Protein AF-A0A170YP06-F1 (afdb_monomer_lite)

Sequence (874 aa):
MGDALGVPYEFAARLREDQQPQMIGGGLGPYKPGEYSDDTQMQVCIAEVAATGADLRAPEALDAIAANFQRWLREGASDVGNQTKAVLNAADRASGAAGAAMLEAARSFTAAKANSAGNGSLMRTGIVALAYLGDVAAMAEAAVAVSALTHPDPDCTDACVLWCSGIRTAVLEGTFDGVRAGLDLLPAERRVLWAERLDEAEAHPPHHFSRNGWVVHALQAAWSAIVRTPVPELSPAKGSFPAQHLRLALEAAVRAGTDTDTVAAIAGALLGARWGCSGIPLQWQQAVHGWPGLTGADLVRLAVLTARNGSDDAAGWPSAKHMPIPSHSSRAFAIPHPHDPGVVLGNLALLQSGEPVDVDAVVSLCRMGTGPVLPGADVEHVRIWLVDSDGDNANLHYVVDQAAREVLRLRRDGKRVLLHCAAGQSRTPAIAAVYSHLATGIDAETALSDLRGVLVHGWHLPAHTELLDAVHALAAGRSASPVSRSRENDEVRLERAPEPDRRTEFLKEKWAASRVRGLLLGLAVGDTLGAARGKLPAEGSLRAGVSTQLACFTVEGTIRAYVRGDHRGLCHPPSVVWHAYCRWAALQGIEVERMRRRWITAGDERWPDGWLAQVPMLAQRRGSAPATVAALSKIEQGTTEKPTTTSRGCHALTRTLPVAVAVAGRDPGYWVRQVREIAALTHGDPAAQSAAAHATVLLSHCLTSTPEAQDARFAVRSQVRQALVNAVHALPDLDLDLSSREHVQLLKALEQADRHPADPKRLAHLAPDATAPSALLGGLYVAASFPERDQVDAALRFAAGAPDGDSVACMTGALLGAAHGVEALPIDLVSRHELAWVLDTLARDLVAQIVDRPSGGEYLGGWDPHWWDRYPGW

pLDDT: mean 89.81, std 13.89, range [23.67, 98.88]

Foldseek 3Di:
DLQLQLQVFAQHDFDDPPDFGASCDDHLFNGHRQEGALLVQLLVLLLVLLLQLDLLLDLVSLLSSLVSLLVCVVPFHRDDDPQSVQLNVQLVPDDDRRLVSLLVSQVVSCVVDPAQQFQSLLSNLLLLLLLPLPHLLSSLSSQCSSQSSRRNDLLSSLSSQLLSQQLSCLQPQLDRCRSLVSLVSDDPVCSVVVVVLLVVLCVDQLLVLQVLSGNSNLSSSLSNLLNVQDQWDDQLLVVTFSLCSLSSSSSSQSSSGHRRSSSSSSNNSSSCSNQPPLSDQQVSQQRHAGPPTDGSLNVVQSSVSSNVSNDAPPQRPPADQFGDQPPLQLDWDWFAQLQGSLEIQIALNNQVVLDDDPWQEEEEQDRGYPHDSHPPDDHHYGYHDDDLAPLPDSGQLSSLLSSLVVVVVCVVVVTRYYYYYSRSAASRLLSSLLNCCVVPVDASVVSSVSRCVGPVSHHCNVVRVVSSVSSNSNRVYDDDDDDDDDDDDDDDDDDDDDDDDVLQVLLSDSCLLQLLLLLLLLLFLLLQCLVCLNDDDPDFFGAGAPLSLLLLLLLLLQLLQLLLCQAPPDGQSLVSSLLSLLQLCLLCVAPVVVSCVVPDDPPDPQPVAFDSSVQNSSSDDHDDDPLSSQLSNVVDFFFLVRASDQDQFQSLASNLLSLLSVCSNDQLLVSLRSSLGNSSRRHNHNVSSLLNSLLSLLLSLLQPQDPPDPPVVPPDDFSLLVSLVVSLVCVCVRDVPNDPVLSVLLVVLLVCCVVPQLDLVVLCVQQVDRGSSSLSSNLSNLCSSQVDLQCSSVSSSSCSNYNSSSSNSSSNSSSNSSNRGPVSDDPVSLVSHPCNVSSSVSSVSSSCCSNVVQPHGNPGHHPDPCVCSNRPND

Secondary structure (DSSP, 8-state):
-HHHHHGGGTTSPPPPTT-------BTTTTBPTTB--HHHHHHHHHHHHHTTT--TTSHHHHHHHHHHHHHHHHHT-SS--HHHHHHHHHHHTS-S-HHHHHHHHHHHHHHH-S---BGGGGGGTHHHHHHTTT-HHHHHHHHHHHHHTT---HHHHHHHHHHHHHHHHHHHHSSSTHHHHGGGGS-HHHHHHHHHHHHHHHHS-GGG---TTBHHHHHHHHHHHHHTSPPPP-BGGGTB-TTHHHHHHHHHHHTT-SSHHHHHHHHHHHHHHHH-GGGS-HHHHHH-EETTTEEHHHHHHHHHHHHTTT---TT-TTT-SSPPPPGGG-S--EEEETTEEEEEEEEHHHHHS------SEEEE-S---SS-SSTT---EEEE----SSTT--TTHHHHHHHHHHHHHHHHHTT--EEEEESSSSSHHHHHHHHHHHHHH---HHHHHHHHHHH-TT---GGG-HHHHHHHHHHH-S----PPP------------PPPP-HHHHHHHSTTHHHHHHHHHHHHHHHHHHHHTTT---SSSPBPP-HHHHHHHHHHHHHHHHHHHHHHHS---HHHHHHHHHHHHHHHTTSSHHHHHHHH--TT----S-SGGGG-HHHHS--S--HHHHHHHHHT----SSS-S----BTHHHHTTGGGHHHHHHS-HHHHHHHHHHHHHTT---HHHHHHHHHHHHHHHHHHH--S----TT-TTS-HHHHHHHHHHHHGGGT-TTS-HHHHHHHHHHHHHHHHSTT-HHHHHHHS-SSBHHHHHHHHHHHHHHS-SGGGHHHHHHHHTTSTTHHHHHHHHHHHHHHHH-GGGS-HHHHHHBTTHHHHHHHHHHHHHHHHT-TTB-SSSB-S-TTHHHHS---

Radius of gyration: 30.57 Å; chains: 1; bounding box: 77×86×67 Å

Structure (mmCIF, N/CA/C/O backbone):
data_AF-A0A170YP06-F1
#
_entry.id   AF-A0A170YP06-F1
#
loop_
_atom_site.group_PDB
_atom_site.id
_atom_site.type_symbol
_atom_site.label_atom_id
_atom_site.label_alt_id
_atom_site.label_comp_id
_atom_site.label_asym_id
_atom_site.label_entity_id
_atom_site.label_seq_id
_atom_site.pdbx_PDB_ins_code
_atom_site.Cartn_x
_atom_site.Cartn_y
_atom_site.Cartn_z
_atom_site.occupancy
_atom_site.B_iso_or_equiv
_atom_site.auth_seq_id
_atom_site.auth_comp_id
_atom_site.auth_asym_id
_atom_site.auth_atom_id
_atom_site.pdbx_PDB_model_num
ATOM 1 N N . MET A 1 1 ? -9.085 -19.615 -3.560 1.00 93.25 1 MET A N 1
ATOM 2 C CA . MET A 1 1 ? -10.390 -18.905 -3.586 1.00 93.25 1 MET A CA 1
ATOM 3 C C . MET A 1 1 ? -10.921 -18.806 -5.000 1.00 93.25 1 MET A C 1
ATOM 5 O O . MET A 1 1 ? -11.974 -19.364 -5.245 1.00 93.25 1 MET A O 1
ATOM 9 N N . GLY A 1 2 ? -10.224 -18.098 -5.900 1.00 96.12 2 GLY A N 1
ATOM 10 C CA . GLY A 1 2 ? -10.659 -17.949 -7.290 1.00 96.12 2 GLY A CA 1
ATOM 11 C C . GLY A 1 2 ? -10.850 -19.292 -7.992 1.00 96.12 2 GLY A C 1
ATOM 12 O O . GLY A 1 2 ? -11.954 -19.554 -8.443 1.00 96.12 2 GLY A O 1
ATOM 13 N N . ASP A 1 3 ? -9.834 -20.153 -7.928 1.00 97.25 3 ASP A N 1
ATOM 14 C CA . ASP A 1 3 ? -9.875 -21.574 -8.311 1.00 97.25 3 ASP A CA 1
ATOM 15 C C . ASP A 1 3 ? -11.184 -22.264 -7.854 1.00 97.25 3 ASP A C 1
ATOM 17 O O . ASP A 1 3 ? -12.093 -22.448 -8.656 1.00 97.25 3 ASP A O 1
ATOM 21 N N . ALA A 1 4 ? -11.356 -22.516 -6.548 1.00 97.44 4 ALA A N 1
ATOM 22 C CA . ALA A 1 4 ? -12.540 -23.208 -6.014 1.00 97.44 4 ALA A CA 1
ATOM 23 C C . ALA A 1 4 ? -13.898 -22.563 -6.383 1.00 97.44 4 ALA A C 1
ATOM 25 O O . ALA A 1 4 ? -14.936 -23.227 -6.359 1.00 97.44 4 ALA A O 1
ATOM 26 N N . LEU A 1 5 ? -13.926 -21.256 -6.681 1.00 97.56 5 LEU A N 1
ATOM 27 C CA . LEU A 1 5 ? -15.121 -20.560 -7.169 1.00 97.56 5 LEU A CA 1
ATOM 28 C C . LEU A 1 5 ? -15.392 -20.843 -8.655 1.00 97.56 5 LEU A C 1
ATOM 30 O O . LEU A 1 5 ? -16.554 -20.860 -9.060 1.00 97.56 5 LEU A O 1
ATOM 34 N N . GLY A 1 6 ? -14.340 -21.025 -9.452 1.00 97.12 6 GLY A N 1
ATOM 35 C CA . GLY A 1 6 ? -14.398 -21.325 -10.879 1.00 97.12 6 GLY A CA 1
ATOM 36 C C . GLY A 1 6 ? -14.605 -22.804 -11.201 1.00 97.12 6 GLY A C 1
ATOM 37 O O . GLY A 1 6 ? -15.280 -23.081 -12.189 1.00 97.12 6 GLY A O 1
ATOM 38 N N . VAL A 1 7 ? -14.141 -23.730 -10.351 1.00 96.56 7 VAL A N 1
ATOM 39 C CA . VAL A 1 7 ? -14.226 -25.195 -10.563 1.00 96.56 7 VAL A CA 1
ATOM 40 C C . VAL A 1 7 ? -15.595 -25.679 -11.065 1.00 96.56 7 VAL A C 1
ATOM 42 O O . VAL A 1 7 ? -15.649 -26.418 -12.047 1.00 96.56 7 VAL A O 1
ATOM 45 N N . PRO A 1 8 ? -16.738 -25.260 -10.485 1.00 96.25 8 PRO A N 1
ATOM 46 C CA . PRO A 1 8 ? -18.036 -25.807 -10.892 1.00 96.25 8 PRO A CA 1
ATOM 47 C C . PRO A 1 8 ? -18.470 -25.449 -12.318 1.00 96.25 8 PRO A C 1
ATOM 49 O O . PRO A 1 8 ? -19.435 -26.022 -12.827 1.00 96.25 8 PRO A O 1
ATOM 52 N N . TYR A 1 9 ? -17.824 -24.456 -12.931 1.00 95.69 9 TYR A N 1
ATOM 53 C CA . TYR A 1 9 ? -18.236 -23.854 -14.200 1.00 95.69 9 TYR A CA 1
ATOM 54 C C . TYR A 1 9 ? -17.250 -24.131 -15.335 1.00 95.69 9 TYR A C 1
ATOM 56 O O . TYR A 1 9 ? -17.466 -23.663 -16.458 1.00 95.69 9 TYR A O 1
ATOM 64 N N . GLU A 1 10 ? -16.208 -24.910 -15.055 1.00 92.38 10 GLU A N 1
ATOM 65 C CA . GLU A 1 10 ? -15.156 -25.239 -16.003 1.00 92.38 10 GLU A CA 1
ATOM 66 C C . GLU A 1 10 ? -15.744 -25.993 -17.205 1.00 92.38 10 GLU A C 1
ATOM 68 O O . GLU A 1 10 ? -16.481 -26.972 -17.064 1.00 92.38 10 GLU A O 1
ATOM 73 N N . PHE A 1 11 ? -15.503 -25.464 -18.408 1.00 90.31 11 PHE A N 1
ATOM 74 C CA . PHE A 1 11 ? -16.074 -25.916 -19.685 1.00 90.31 11 PHE A CA 1
ATOM 75 C C . PHE A 1 11 ? -17.611 -26.025 -19.729 1.00 90.31 11 PHE A C 1
ATOM 77 O O . PHE A 1 11 ? -18.176 -26.575 -20.682 1.00 90.31 11 PHE A O 1
ATOM 84 N N . ALA A 1 12 ? -18.308 -25.451 -18.748 1.00 90.94 12 ALA A N 1
ATOM 85 C CA . ALA A 1 12 ? -19.758 -25.396 -18.700 1.00 90.94 12 ALA A CA 1
ATOM 86 C C . ALA A 1 12 ? -20.310 -24.216 -19.518 1.00 90.94 12 ALA A C 1
ATOM 88 O O . ALA A 1 12 ? -19.592 -23.351 -20.032 1.00 90.94 12 ALA A O 1
ATOM 89 N N . ALA A 1 13 ? -21.639 -24.160 -19.632 1.00 88.81 13 ALA A N 1
ATOM 90 C CA . ALA A 1 13 ? -22.298 -22.988 -20.188 1.00 88.81 13 ALA A CA 1
ATOM 91 C C . ALA A 1 13 ? -21.987 -21.757 -19.323 1.00 88.81 13 ALA A C 1
ATOM 93 O O . ALA A 1 13 ? -22.196 -21.769 -18.109 1.00 88.81 13 ALA A O 1
ATOM 94 N N . ARG A 1 14 ? -21.521 -20.681 -19.967 1.00 90.00 14 ARG A N 1
ATOM 95 C CA . ARG A 1 14 ? -21.194 -19.418 -19.299 1.00 90.00 14 ARG A CA 1
ATOM 96 C C . ARG A 1 14 ? -22.376 -18.920 -18.465 1.00 90.00 14 ARG A C 1
ATOM 98 O O . ARG A 1 14 ? -23.504 -18.849 -18.957 1.00 90.00 14 ARG A O 1
ATOM 105 N N . LEU A 1 15 ? -22.084 -18.504 -17.236 1.00 92.06 15 LEU A N 1
ATOM 106 C CA . LEU A 1 15 ? -23.071 -17.909 -16.341 1.00 92.06 15 LEU A CA 1
ATOM 107 C C . LEU A 1 15 ? -23.651 -16.612 -16.913 1.00 92.06 15 LEU A C 1
ATOM 109 O O . LEU A 1 15 ? -22.943 -15.781 -17.487 1.00 92.06 15 LEU A O 1
ATOM 113 N N . ARG A 1 16 ? -24.959 -16.437 -16.727 1.00 89.69 16 ARG A N 1
ATOM 114 C CA . ARG A 1 16 ? -25.672 -15.198 -17.047 1.00 89.69 16 ARG A CA 1
ATOM 115 C C . ARG A 1 16 ? -25.414 -14.124 -15.985 1.00 89.69 16 ARG A C 1
ATOM 117 O O . ARG A 1 16 ? -24.949 -14.417 -14.885 1.00 89.69 16 ARG A O 1
ATOM 124 N N . GLU A 1 17 ? -25.754 -12.876 -16.300 1.00 82.69 17 GLU A N 1
ATOM 125 C CA . GLU A 1 17 ? -25.596 -11.744 -15.372 1.00 82.69 17 GLU A CA 1
ATOM 126 C C . GLU A 1 17 ? -26.443 -11.885 -14.095 1.00 82.69 17 GLU A C 1
ATOM 128 O O . GLU A 1 17 ? -26.017 -11.442 -13.032 1.00 82.69 17 GLU A O 1
ATOM 133 N N . ASP A 1 18 ? -27.602 -12.550 -14.171 1.00 87.19 18 ASP A N 1
ATOM 134 C CA . ASP A 1 18 ? -28.482 -12.827 -13.026 1.00 87.19 18 ASP A CA 1
ATOM 135 C C . ASP A 1 18 ? -27.983 -13.972 -12.128 1.00 87.19 18 ASP A C 1
ATOM 137 O O . ASP A 1 18 ? -28.535 -14.200 -11.052 1.00 87.19 18 ASP A O 1
ATOM 141 N N . GLN A 1 19 ? -26.946 -14.700 -12.551 1.00 90.38 19 GLN A N 1
ATOM 142 C CA . GLN A 1 19 ? -26.388 -15.826 -11.809 1.00 90.38 19 GLN A CA 1
ATOM 143 C C . GLN A 1 19 ? -25.133 -15.404 -11.037 1.00 90.38 19 GLN A C 1
ATOM 145 O O . GLN A 1 19 ? -24.250 -14.711 -11.554 1.00 90.38 19 GLN A O 1
ATOM 150 N N . GLN A 1 20 ? -25.040 -15.858 -9.787 1.00 91.56 20 GLN A N 1
ATOM 151 C CA . GLN A 1 20 ? -23.874 -15.650 -8.932 1.00 91.56 20 GLN A CA 1
ATOM 152 C C . GLN A 1 20 ? -23.067 -16.951 -8.826 1.00 91.56 20 GLN A C 1
ATOM 154 O O . GLN A 1 20 ? -23.639 -17.967 -8.427 1.00 91.56 20 GLN A O 1
ATOM 159 N N . PRO A 1 21 ? -21.764 -16.933 -9.164 1.00 93.94 21 PRO A N 1
ATOM 160 C CA . PRO A 1 21 ? -20.870 -18.059 -8.926 1.00 93.94 21 PRO A CA 1
ATOM 161 C C . PRO A 1 21 ? -20.850 -18.476 -7.452 1.00 93.94 21 PRO A C 1
ATOM 163 O O . PRO A 1 21 ? -20.837 -17.641 -6.547 1.00 93.94 21 PRO A O 1
ATOM 166 N N . GLN A 1 22 ? -20.812 -19.782 -7.219 1.00 94.50 22 GLN A N 1
ATOM 167 C CA . GLN A 1 22 ? -20.742 -20.404 -5.896 1.00 94.50 22 GLN A CA 1
ATOM 168 C C . GLN A 1 22 ? -19.772 -21.584 -5.920 1.00 94.50 22 GLN A C 1
ATOM 170 O O . GLN A 1 22 ? -19.706 -22.286 -6.926 1.00 94.50 22 GLN A O 1
ATOM 175 N N . MET A 1 23 ? -19.082 -21.829 -4.801 1.00 96.25 23 MET A N 1
ATOM 176 C CA . MET A 1 23 ? -18.134 -22.938 -4.612 1.00 96.25 23 MET A CA 1
ATOM 177 C C . MET A 1 23 ? -18.865 -24.266 -4.345 1.00 96.25 23 MET A C 1
ATOM 179 O O . MET A 1 23 ? -18.780 -24.823 -3.254 1.00 96.25 23 MET A O 1
ATOM 183 N N . ILE A 1 24 ? -19.636 -24.757 -5.314 1.00 95.81 24 ILE A N 1
ATOM 184 C CA . ILE A 1 24 ? -20.487 -25.953 -5.153 1.00 95.81 24 ILE A CA 1
ATOM 185 C C . ILE A 1 24 ? -19.780 -27.284 -5.471 1.00 95.81 24 ILE A C 1
ATOM 187 O O . ILE A 1 24 ? -20.399 -28.337 -5.332 1.00 95.81 24 ILE A O 1
ATOM 191 N N . GLY A 1 25 ? -18.498 -27.255 -5.851 1.00 94.56 25 GLY A N 1
ATOM 192 C CA . GLY A 1 25 ? -17.747 -28.438 -6.289 1.00 94.56 25 GLY A CA 1
ATOM 193 C C . GLY A 1 25 ? -18.154 -28.931 -7.685 1.00 94.56 25 GLY A C 1
ATOM 194 O O . GLY A 1 25 ? -18.846 -28.230 -8.423 1.00 94.56 25 GLY A O 1
ATOM 195 N N . GLY A 1 26 ? -17.741 -30.145 -8.049 1.00 92.69 26 GLY A N 1
ATOM 196 C CA . GLY A 1 26 ? -17.919 -30.702 -9.394 1.00 92.69 26 GLY A CA 1
ATOM 197 C C . GLY A 1 26 ? -16.806 -30.267 -10.348 1.00 92.69 26 GLY A C 1
ATOM 198 O O . GLY A 1 26 ? -15.645 -30.299 -9.964 1.00 92.69 26 GLY A O 1
ATOM 199 N N . GLY A 1 27 ? -17.153 -29.870 -11.575 1.00 89.75 27 GLY A N 1
ATOM 200 C CA . GLY A 1 27 ? -16.172 -29.571 -12.629 1.00 89.75 27 GLY A CA 1
ATOM 201 C C . GLY A 1 27 ? -15.661 -30.837 -13.324 1.00 89.75 27 GLY A C 1
ATOM 202 O O . GLY A 1 27 ? -16.391 -31.830 -13.423 1.00 89.75 27 GLY A O 1
ATOM 203 N N . LEU A 1 28 ? -14.418 -30.812 -13.814 1.00 88.25 28 LEU A N 1
ATOM 204 C CA . LEU A 1 28 ? -13.786 -31.978 -14.447 1.00 88.25 28 LEU A CA 1
ATOM 205 C C . LEU A 1 28 ? -13.398 -33.090 -13.455 1.00 88.25 28 LEU A C 1
ATOM 207 O O . LEU A 1 28 ? -13.237 -34.246 -13.857 1.00 88.25 28 LEU A O 1
ATOM 211 N N . GLY A 1 29 ? -13.301 -32.769 -12.162 1.00 86.69 29 GLY A N 1
ATOM 212 C CA . GLY A 1 29 ? -13.008 -33.713 -11.083 1.00 86.69 29 GLY A CA 1
ATOM 213 C C . GLY A 1 29 ? -14.182 -33.937 -10.117 1.00 86.69 29 GLY A C 1
ATOM 214 O O . GLY A 1 29 ? -15.191 -33.234 -10.154 1.00 86.69 29 GLY A O 1
ATOM 215 N N . PRO A 1 30 ? -14.074 -34.910 -9.194 1.00 92.75 30 PRO A N 1
ATOM 216 C CA . PRO A 1 30 ? -15.053 -35.130 -8.130 1.00 92.75 30 PRO A CA 1
ATOM 217 C C . PRO A 1 30 ? -14.856 -34.157 -6.946 1.00 92.75 30 PRO A C 1
ATOM 219 O O . PRO A 1 30 ? -14.935 -34.573 -5.789 1.00 92.75 30 PRO A O 1
ATOM 222 N N . TYR A 1 31 ? -14.578 -32.878 -7.226 1.00 96.19 31 TYR A N 1
ATOM 223 C CA . TYR A 1 31 ? -14.257 -31.871 -6.213 1.00 96.19 31 TYR A CA 1
ATOM 224 C C . TYR A 1 31 ? -15.461 -31.575 -5.311 1.00 96.19 31 TYR A C 1
ATOM 226 O O . TYR A 1 31 ? -16.593 -31.413 -5.779 1.00 96.19 31 TYR A O 1
ATOM 234 N N . LYS A 1 32 ? -15.233 -31.490 -4.001 1.00 96.81 32 LYS A N 1
ATOM 235 C CA . LYS A 1 32 ? -16.253 -31.125 -3.008 1.00 96.81 32 LYS A CA 1
ATOM 236 C C . LYS A 1 32 ? -16.544 -29.616 -3.029 1.00 96.81 32 LYS A C 1
ATOM 238 O O . LYS A 1 32 ? -15.745 -28.836 -3.542 1.00 96.81 32 LYS A O 1
ATOM 243 N N . PRO A 1 33 ? -17.666 -29.157 -2.440 1.00 97.50 33 PRO A N 1
ATOM 244 C CA . PRO A 1 33 ? -17.907 -27.729 -2.240 1.00 97.50 33 PRO A CA 1
ATOM 245 C C . PRO A 1 33 ? -16.743 -27.043 -1.513 1.00 97.50 33 PRO A C 1
ATOM 247 O O . PRO A 1 33 ? -16.379 -27.457 -0.417 1.00 97.50 33 PRO A O 1
ATOM 250 N N . GLY A 1 34 ? -16.167 -26.001 -2.117 1.00 96.81 34 GLY A N 1
ATOM 251 C CA . GLY A 1 34 ? -14.983 -25.302 -1.599 1.00 96.81 34 GLY A CA 1
ATOM 252 C C . GLY A 1 34 ? -13.641 -25.975 -1.904 1.00 96.81 34 GLY A C 1
ATOM 253 O O . GLY A 1 34 ? -12.604 -25.402 -1.577 1.00 96.81 34 GLY A O 1
ATOM 254 N N . GLU A 1 35 ? -13.627 -27.149 -2.536 1.00 97.69 35 GLU A N 1
ATOM 255 C CA . GLU A 1 35 ? -12.383 -27.827 -2.891 1.00 97.69 35 GLU A CA 1
ATOM 256 C C . GLU A 1 35 ? -11.705 -27.154 -4.092 1.00 97.69 35 GLU A C 1
ATOM 258 O O . GLU A 1 35 ? -12.355 -26.882 -5.099 1.00 97.69 35 GLU A O 1
ATOM 263 N N . TYR A 1 36 ? -10.412 -26.851 -3.965 1.00 96.56 36 TYR A N 1
ATOM 264 C CA . TYR A 1 36 ? -9.611 -26.243 -5.032 1.00 96.56 36 TYR A CA 1
ATOM 265 C C . TYR A 1 36 ? -8.964 -27.304 -5.956 1.00 96.56 36 TYR A C 1
ATOM 267 O O . TYR A 1 36 ? -8.606 -28.397 -5.491 1.00 96.56 36 TYR A O 1
ATOM 275 N N . SER A 1 37 ? -8.814 -26.988 -7.248 1.00 96.06 37 SER A N 1
ATOM 276 C CA . SER A 1 37 ? -8.323 -27.869 -8.319 1.00 96.06 37 SER A CA 1
ATOM 277 C C . SER A 1 37 ? -6.793 -27.872 -8.449 1.00 96.06 37 SER A C 1
ATOM 279 O O . SER A 1 37 ? -6.064 -27.496 -7.521 1.00 96.06 37 SER A O 1
ATOM 281 N N . ASP A 1 38 ? -6.280 -28.389 -9.569 1.00 95.00 38 ASP A N 1
ATOM 282 C CA . ASP A 1 38 ? -4.848 -28.475 -9.851 1.00 95.00 38 ASP A CA 1
ATOM 283 C C . ASP A 1 38 ? -4.154 -27.106 -9.847 1.00 95.00 38 ASP A C 1
ATOM 285 O O . ASP A 1 38 ? -2.988 -27.029 -9.441 1.00 95.00 38 ASP A O 1
ATOM 289 N N . ASP A 1 39 ? -4.881 -26.034 -10.173 1.00 96.06 39 ASP A N 1
ATOM 290 C CA . ASP A 1 39 ? -4.442 -24.641 -10.059 1.00 96.06 39 ASP A CA 1
ATOM 291 C C . ASP A 1 39 ? -3.787 -24.347 -8.697 1.00 96.06 39 ASP A C 1
ATOM 293 O O . ASP A 1 39 ? -2.595 -24.019 -8.603 1.00 96.06 39 ASP A O 1
ATOM 297 N N . THR A 1 40 ? -4.550 -24.508 -7.610 1.00 96.62 40 THR A N 1
ATOM 298 C CA . THR A 1 40 ? -4.061 -24.261 -6.248 1.00 96.62 40 THR A CA 1
ATOM 299 C C . THR A 1 40 ? -3.260 -25.449 -5.713 1.00 96.62 40 THR A C 1
ATOM 301 O O . THR A 1 40 ? -2.294 -25.237 -4.978 1.00 96.62 40 THR A O 1
ATOM 304 N N . GLN A 1 41 ? -3.585 -26.698 -6.074 1.00 97.31 41 GLN A N 1
ATOM 305 C CA . GLN A 1 41 ? -2.842 -27.876 -5.589 1.00 97.31 41 GLN A CA 1
ATOM 306 C C . GLN A 1 41 ? -1.371 -27.851 -6.033 1.00 97.31 41 GLN A C 1
ATOM 308 O O . GLN A 1 41 ? -0.465 -28.120 -5.236 1.00 97.31 41 GLN A O 1
ATOM 313 N N . MET A 1 42 ? -1.097 -27.470 -7.284 1.00 97.31 42 MET A N 1
ATOM 314 C CA . MET A 1 42 ? 0.276 -27.292 -7.748 1.00 97.31 42 MET A CA 1
ATOM 315 C C . MET A 1 42 ? 0.916 -26.022 -7.172 1.00 97.31 42 MET A C 1
ATOM 317 O O . MET A 1 42 ? 2.120 -26.014 -6.910 1.00 97.31 42 MET A O 1
ATOM 321 N N . GLN A 1 43 ? 0.150 -24.959 -6.910 1.00 97.56 43 GLN A N 1
ATOM 322 C CA . GLN A 1 43 ? 0.681 -23.791 -6.198 1.00 97.56 43 GLN A CA 1
ATOM 323 C C . GLN A 1 43 ? 1.150 -24.156 -4.783 1.00 97.56 43 GLN A C 1
ATOM 325 O O . GLN A 1 43 ? 2.210 -23.697 -4.356 1.00 97.56 43 GLN A O 1
ATOM 330 N N . VAL A 1 44 ? 0.419 -25.026 -4.077 1.00 97.94 44 VAL A N 1
ATOM 331 C CA . VAL A 1 44 ? 0.814 -25.562 -2.764 1.00 97.94 44 VAL A CA 1
ATOM 332 C C . VAL A 1 44 ? 2.150 -26.302 -2.843 1.00 97.94 44 VAL A C 1
ATOM 334 O O . VAL A 1 44 ? 2.999 -26.098 -1.980 1.00 97.94 44 VAL A O 1
ATOM 337 N N . CYS A 1 45 ? 2.395 -27.084 -3.899 1.00 98.38 45 CYS A N 1
ATOM 338 C CA . CYS A 1 45 ? 3.676 -27.777 -4.091 1.00 98.38 45 CYS A CA 1
ATOM 339 C C . CYS A 1 45 ? 4.873 -26.812 -4.134 1.00 98.38 45 CYS A C 1
ATOM 341 O O . CYS A 1 45 ? 5.939 -27.135 -3.607 1.00 98.38 45 CYS A O 1
ATOM 343 N N . ILE A 1 46 ? 4.694 -25.636 -4.748 1.00 98.69 46 ILE A N 1
ATOM 344 C CA . ILE A 1 46 ? 5.706 -24.569 -4.787 1.00 98.69 46 ILE A CA 1
ATOM 345 C C . ILE A 1 46 ? 5.788 -23.877 -3.419 1.00 98.69 46 ILE A C 1
ATOM 347 O O . ILE A 1 46 ? 6.881 -23.642 -2.906 1.00 98.69 46 ILE A O 1
ATOM 351 N N . ALA A 1 47 ? 4.637 -23.586 -2.807 1.00 98.44 47 ALA A N 1
ATOM 352 C CA . ALA A 1 47 ? 4.537 -22.899 -1.524 1.00 98.44 47 ALA A CA 1
ATOM 353 C C . ALA A 1 47 ? 5.204 -23.668 -0.377 1.00 98.44 47 ALA A C 1
ATOM 355 O O . ALA A 1 47 ? 5.824 -23.050 0.478 1.00 98.44 47 ALA A O 1
ATOM 356 N N . GLU A 1 48 ? 5.113 -25.000 -0.356 1.00 98.50 48 GLU A N 1
ATOM 357 C CA . GLU A 1 48 ? 5.781 -25.834 0.651 1.00 98.50 48 GLU A CA 1
ATOM 358 C C . GLU A 1 48 ? 7.306 -25.676 0.629 1.00 98.50 48 GLU A C 1
ATOM 360 O O . GLU A 1 48 ? 7.923 -25.701 1.689 1.00 98.50 48 GLU A O 1
ATOM 365 N N . VAL A 1 49 ? 7.903 -25.478 -0.553 1.00 98.75 49 VAL A N 1
ATOM 366 C CA . VAL A 1 49 ? 9.346 -25.228 -0.708 1.00 98.75 49 VAL A CA 1
ATOM 367 C C . VAL A 1 49 ? 9.672 -23.767 -0.402 1.00 98.75 49 VAL A C 1
ATOM 369 O O . VAL A 1 49 ? 10.586 -23.474 0.362 1.00 98.75 49 VAL A O 1
ATOM 372 N N . ALA A 1 50 ? 8.892 -22.828 -0.938 1.00 98.56 50 ALA A N 1
ATOM 373 C CA . ALA A 1 50 ? 9.107 -21.399 -0.716 1.00 98.56 50 ALA A CA 1
ATOM 374 C C . ALA A 1 50 ? 8.979 -21.010 0.772 1.00 98.56 50 ALA A C 1
ATOM 376 O O . ALA A 1 50 ? 9.755 -20.206 1.286 1.00 98.56 50 ALA A O 1
ATOM 377 N N . ALA A 1 51 ? 8.060 -21.648 1.501 1.00 98.38 51 ALA A N 1
ATOM 378 C CA . ALA A 1 51 ? 7.850 -21.446 2.930 1.00 98.38 51 ALA A CA 1
ATOM 379 C C . ALA A 1 51 ? 9.004 -21.955 3.810 1.00 98.38 51 ALA A C 1
ATOM 381 O O . ALA A 1 51 ? 8.979 -21.702 5.010 1.00 98.38 51 ALA A O 1
ATOM 382 N N . THR A 1 52 ? 10.014 -22.643 3.263 1.00 98.25 52 THR A N 1
ATOM 383 C CA . THR A 1 52 ? 11.244 -22.971 4.005 1.00 98.25 52 THR A CA 1
ATOM 384 C C . THR A 1 52 ? 12.315 -21.885 3.885 1.00 98.25 52 THR A C 1
ATOM 386 O O . THR A 1 52 ? 13.385 -22.038 4.469 1.00 98.25 52 THR A O 1
ATOM 389 N N . GLY A 1 53 ? 12.075 -20.829 3.097 1.00 97.12 53 GLY A N 1
ATOM 390 C CA . GLY A 1 53 ? 13.084 -19.821 2.755 1.00 97.12 53 GLY A CA 1
ATOM 391 C C . GLY A 1 53 ? 14.105 -20.295 1.713 1.00 97.12 53 GLY A C 1
ATOM 392 O O . GLY A 1 53 ? 15.206 -19.755 1.632 1.00 97.12 53 GLY A O 1
ATOM 393 N N . ALA A 1 54 ? 13.780 -21.341 0.945 1.00 97.94 54 ALA A N 1
ATOM 394 C CA . ALA A 1 54 ? 14.637 -21.809 -0.138 1.00 97.94 54 ALA A CA 1
ATOM 395 C C . ALA A 1 54 ? 14.648 -20.809 -1.306 1.00 97.94 54 ALA A C 1
ATOM 397 O O . ALA A 1 54 ? 13.602 -20.298 -1.708 1.00 97.94 54 ALA A O 1
ATOM 398 N N . ASP A 1 55 ? 15.823 -20.581 -1.899 1.00 97.88 55 ASP A N 1
ATOM 399 C CA . ASP A 1 55 ? 15.939 -19.820 -3.143 1.00 97.88 55 ASP A CA 1
ATOM 400 C C . ASP A 1 55 ? 15.415 -20.670 -4.308 1.00 97.88 55 ASP A C 1
ATOM 402 O O . ASP A 1 55 ? 16.056 -21.631 -4.729 1.00 97.88 55 ASP A O 1
ATOM 406 N N . LEU A 1 56 ? 14.252 -20.307 -4.846 1.00 98.50 56 LEU A N 1
ATOM 407 C CA . LEU A 1 56 ? 13.545 -21.015 -5.918 1.00 98.50 56 LEU A CA 1
ATOM 408 C C . LEU A 1 56 ? 14.277 -21.005 -7.272 1.00 98.50 56 LEU A C 1
ATOM 410 O O . LEU A 1 56 ? 13.811 -21.630 -8.222 1.00 98.50 56 LEU A O 1
ATOM 414 N N . ARG A 1 57 ? 15.418 -20.316 -7.373 1.00 98.00 57 ARG A N 1
ATOM 415 C CA . ARG A 1 57 ? 16.330 -20.380 -8.526 1.00 98.00 57 ARG A CA 1
ATOM 416 C C . ARG A 1 57 ? 17.328 -21.533 -8.414 1.00 98.00 57 ARG A C 1
ATOM 418 O O . ARG A 1 57 ? 17.903 -21.945 -9.421 1.00 98.00 57 ARG A O 1
ATOM 425 N N . ALA A 1 58 ? 17.569 -22.024 -7.199 1.00 98.00 58 ALA A N 1
ATOM 426 C CA . ALA A 1 58 ? 18.560 -23.053 -6.935 1.00 98.00 58 ALA A CA 1
ATOM 427 C C . ALA A 1 58 ? 18.085 -24.425 -7.455 1.00 98.00 58 ALA A C 1
ATOM 429 O O . ALA A 1 58 ? 16.905 -24.761 -7.294 1.00 98.00 58 ALA A O 1
ATOM 430 N N . PRO A 1 59 ? 18.979 -25.252 -8.034 1.00 97.25 59 PRO A N 1
ATOM 431 C CA . PRO A 1 59 ? 18.636 -26.595 -8.502 1.00 97.25 59 PRO A CA 1
ATOM 432 C C . PRO A 1 59 ? 17.951 -27.456 -7.439 1.00 97.25 59 PRO A C 1
ATOM 434 O O . PRO A 1 59 ? 16.985 -28.144 -7.744 1.00 97.25 59 PRO A O 1
ATOM 437 N N . GLU A 1 60 ? 18.387 -27.366 -6.183 1.00 97.69 60 GLU A N 1
ATOM 438 C CA . GLU A 1 60 ? 17.841 -28.144 -5.070 1.00 97.69 60 GLU A CA 1
ATOM 439 C C . GLU A 1 60 ? 16.387 -27.759 -4.759 1.00 97.69 60 GLU A C 1
ATOM 441 O O . GLU A 1 60 ? 15.558 -28.623 -4.465 1.00 97.69 60 GLU A O 1
ATOM 446 N N . ALA A 1 61 ? 16.054 -26.468 -4.856 1.00 98.31 61 ALA A N 1
ATOM 447 C CA . ALA A 1 61 ? 14.684 -25.994 -4.683 1.00 98.31 61 ALA A CA 1
ATOM 448 C C . ALA A 1 61 ? 13.799 -26.439 -5.855 1.00 98.31 61 ALA A C 1
ATOM 450 O O . ALA A 1 61 ? 12.683 -26.913 -5.644 1.00 98.31 61 ALA A O 1
ATOM 451 N N . LEU A 1 62 ? 14.309 -26.357 -7.088 1.00 98.56 62 LEU A N 1
ATOM 452 C CA . LEU A 1 62 ? 13.609 -26.838 -8.283 1.00 98.56 62 LEU A CA 1
ATOM 453 C C . LEU A 1 62 ? 13.383 -28.357 -8.246 1.00 98.56 62 LEU A C 1
ATOM 455 O O . LEU A 1 62 ? 12.311 -28.824 -8.633 1.00 98.56 62 LEU A O 1
ATOM 459 N N . ASP A 1 63 ? 14.345 -29.125 -7.732 1.00 98.31 63 ASP A N 1
ATOM 460 C CA . ASP A 1 63 ? 14.215 -30.564 -7.499 1.00 98.31 63 ASP A CA 1
ATOM 461 C C . ASP A 1 63 ? 13.146 -30.876 -6.446 1.00 98.31 63 ASP A C 1
ATOM 463 O O . ASP A 1 63 ? 12.343 -31.791 -6.643 1.00 98.31 63 ASP A O 1
ATOM 467 N N . ALA A 1 64 ? 13.088 -30.106 -5.355 1.00 98.50 64 ALA A N 1
ATOM 468 C CA . ALA A 1 64 ? 12.059 -30.257 -4.330 1.00 98.50 64 ALA A CA 1
ATOM 469 C C . ALA A 1 64 ? 10.654 -29.942 -4.875 1.00 98.50 64 ALA A C 1
ATOM 471 O O . ALA A 1 64 ? 9.716 -30.705 -4.638 1.00 98.50 64 ALA A O 1
ATOM 472 N N . ILE A 1 65 ? 10.507 -28.877 -5.674 1.00 98.69 65 ILE A N 1
ATOM 473 C CA . ILE A 1 65 ? 9.241 -28.544 -6.350 1.00 98.69 65 ILE A CA 1
ATOM 474 C C . ILE A 1 65 ? 8.839 -29.670 -7.310 1.00 98.69 65 ILE A C 1
ATOM 476 O O . ILE A 1 65 ? 7.694 -30.122 -7.298 1.00 98.69 65 ILE A O 1
ATOM 480 N N . ALA A 1 66 ? 9.781 -30.159 -8.118 1.00 98.44 66 ALA A N 1
ATOM 481 C CA . ALA A 1 66 ? 9.555 -31.260 -9.045 1.00 98.44 66 ALA A CA 1
ATOM 482 C C . ALA A 1 66 ? 9.123 -32.547 -8.322 1.00 98.44 66 ALA A C 1
ATOM 484 O O . ALA A 1 66 ? 8.184 -33.219 -8.756 1.00 98.44 66 ALA A O 1
ATOM 485 N N . ALA A 1 67 ? 9.758 -32.875 -7.194 1.00 97.69 67 ALA A N 1
ATOM 486 C CA . ALA A 1 67 ? 9.367 -34.000 -6.353 1.00 97.69 67 ALA A CA 1
ATOM 487 C C . ALA A 1 67 ? 7.953 -33.818 -5.774 1.00 97.69 67 ALA A C 1
ATOM 489 O O . ALA A 1 67 ? 7.166 -34.769 -5.784 1.00 97.69 67 ALA A O 1
ATOM 490 N N . ASN A 1 68 ? 7.599 -32.603 -5.343 1.00 98.06 68 ASN A N 1
ATOM 491 C CA . ASN A 1 68 ? 6.253 -32.280 -4.873 1.00 98.06 68 ASN A CA 1
ATOM 492 C C . ASN A 1 68 ? 5.203 -32.419 -5.987 1.00 98.06 68 ASN A C 1
ATOM 494 O O . ASN A 1 68 ? 4.148 -32.999 -5.738 1.00 98.06 68 ASN A O 1
ATOM 498 N N . PHE A 1 69 ? 5.494 -31.999 -7.224 1.00 98.19 69 PHE A N 1
ATOM 499 C CA . PHE A 1 69 ? 4.601 -32.239 -8.367 1.00 98.19 69 PHE A CA 1
ATOM 500 C C . PHE A 1 69 ? 4.405 -33.732 -8.655 1.00 98.19 69 PHE A C 1
ATOM 502 O O . PHE A 1 69 ? 3.287 -34.158 -8.935 1.00 98.19 69 PHE A O 1
ATOM 509 N N . GLN A 1 70 ? 5.459 -34.547 -8.546 1.00 97.44 70 GLN A N 1
ATOM 510 C CA . GLN A 1 70 ? 5.336 -36.000 -8.703 1.00 97.44 70 GLN A CA 1
ATOM 511 C C . GLN A 1 70 ? 4.535 -36.643 -7.562 1.00 97.44 70 GLN A C 1
ATOM 513 O O . GLN A 1 70 ? 3.764 -37.575 -7.792 1.00 97.44 70 GLN A O 1
ATOM 518 N N . ARG A 1 71 ? 4.687 -36.147 -6.326 1.00 97.12 71 ARG A N 1
ATOM 519 C CA . ARG A 1 71 ? 3.860 -36.566 -5.183 1.00 97.12 71 ARG A CA 1
ATOM 520 C C . ARG A 1 71 ? 2.392 -36.237 -5.438 1.00 97.12 71 ARG A C 1
ATOM 522 O O . ARG A 1 71 ? 1.548 -37.120 -5.336 1.00 97.12 71 ARG A O 1
ATOM 529 N N . TRP A 1 72 ? 2.108 -35.001 -5.837 1.00 97.19 72 TRP A N 1
ATOM 530 C CA . TRP A 1 72 ? 0.766 -34.556 -6.196 1.00 97.19 72 TRP A CA 1
ATOM 531 C C . TRP A 1 72 ? 0.140 -35.424 -7.295 1.00 97.19 72 TRP A C 1
ATOM 533 O O . TRP A 1 72 ? -0.976 -35.908 -7.119 1.00 97.19 72 TRP A O 1
ATOM 543 N N . LEU A 1 73 ? 0.875 -35.714 -8.374 1.00 96.75 73 LEU A N 1
ATOM 544 C CA . LEU A 1 73 ? 0.385 -36.559 -9.466 1.00 96.75 73 LEU A CA 1
ATOM 545 C C . LEU A 1 73 ? -0.022 -37.967 -8.999 1.00 96.75 73 LEU A C 1
ATOM 547 O O . LEU A 1 73 ? -0.976 -38.535 -9.525 1.00 96.75 73 LEU A O 1
ATOM 551 N N . ARG A 1 74 ? 0.700 -38.542 -8.031 1.00 95.31 74 ARG A N 1
ATOM 552 C CA . ARG A 1 74 ? 0.419 -39.886 -7.501 1.00 95.31 74 ARG A CA 1
ATOM 553 C C . ARG A 1 74 ? -0.709 -39.914 -6.474 1.00 95.31 74 ARG A C 1
ATOM 555 O O . ARG A 1 74 ? -1.423 -40.909 -6.401 1.00 95.31 74 ARG A O 1
ATOM 562 N N . GLU A 1 75 ? -0.819 -38.875 -5.652 1.00 94.50 75 GLU A N 1
ATOM 563 C CA . GLU A 1 75 ? -1.604 -38.919 -4.411 1.00 94.50 75 GLU A CA 1
ATOM 564 C C . GLU A 1 75 ? -2.819 -37.985 -4.399 1.00 94.50 75 GLU A C 1
ATOM 566 O O . GLU A 1 75 ? -3.726 -38.200 -3.598 1.00 94.50 75 GLU A O 1
ATOM 571 N N . GLY A 1 76 ? -2.836 -36.936 -5.226 1.00 86.12 76 GLY A N 1
ATOM 572 C CA . GLY A 1 76 ? -3.805 -35.839 -5.109 1.00 86.12 76 GLY A CA 1
ATOM 573 C C . GLY A 1 76 ? -4.483 -35.398 -6.399 1.00 86.12 76 GLY A C 1
ATOM 574 O O . GLY A 1 76 ? -5.579 -34.843 -6.343 1.00 86.12 76 GLY A O 1
ATOM 575 N N . ALA A 1 77 ? -3.857 -35.639 -7.549 1.00 89.38 77 ALA A N 1
ATOM 576 C CA . ALA A 1 77 ? -4.350 -35.167 -8.832 1.00 89.38 77 ALA A CA 1
ATOM 577 C C . ALA A 1 77 ? -5.710 -35.788 -9.194 1.00 89.38 77 ALA A C 1
ATOM 579 O O . ALA A 1 77 ? -5.818 -36.991 -9.440 1.00 89.38 77 ALA A O 1
ATOM 580 N N . SER A 1 78 ? -6.739 -34.941 -9.246 1.00 85.50 78 SER A N 1
ATOM 581 C CA . SER A 1 78 ? -8.085 -35.307 -9.707 1.00 85.50 78 SER A CA 1
ATOM 582 C C . SER A 1 78 ? -8.297 -34.957 -11.180 1.00 85.50 78 SER A C 1
ATOM 584 O O . SER A 1 78 ? -8.878 -35.756 -11.911 1.00 85.50 78 SER A O 1
ATOM 586 N N . ASP A 1 79 ? -7.742 -33.828 -11.621 1.00 86.88 79 ASP A N 1
ATOM 587 C CA . ASP A 1 79 ? -7.522 -33.495 -13.024 1.00 86.88 79 ASP A CA 1
ATOM 588 C C . ASP A 1 79 ? -6.083 -32.992 -13.233 1.00 86.88 79 ASP A C 1
ATOM 590 O O . ASP A 1 79 ? -5.421 -32.564 -12.284 1.00 86.88 79 ASP A O 1
ATOM 594 N N . VAL A 1 80 ? -5.558 -33.150 -14.453 1.00 90.62 80 VAL A N 1
ATOM 595 C CA . VAL A 1 80 ? -4.210 -32.704 -14.832 1.00 90.62 80 VAL A CA 1
ATOM 596 C C . VAL A 1 80 ? -4.190 -32.286 -16.295 1.00 90.62 80 VAL A C 1
ATOM 598 O O . VAL A 1 80 ? -4.348 -33.125 -17.192 1.00 90.62 80 VAL A O 1
ATOM 601 N N . GLY A 1 81 ? -3.821 -31.029 -16.547 1.00 89.94 81 GLY A N 1
ATOM 602 C CA . GLY A 1 81 ? -3.603 -30.520 -17.899 1.00 89.94 81 GLY A CA 1
ATOM 603 C C . GLY A 1 81 ? -2.676 -31.404 -18.754 1.00 89.94 81 GLY A C 1
ATOM 604 O O . GLY A 1 81 ? -1.645 -31.915 -18.303 1.00 89.94 81 GLY A O 1
ATOM 605 N N . ASN A 1 82 ? -3.019 -31.564 -20.038 1.00 90.94 82 ASN A N 1
ATOM 606 C CA . ASN A 1 82 ? -2.363 -32.507 -20.959 1.00 90.94 82 ASN A CA 1
ATOM 607 C C . ASN A 1 82 ? -0.833 -32.352 -21.045 1.00 90.94 82 ASN A C 1
ATOM 609 O O . ASN A 1 82 ? -0.110 -33.351 -21.097 1.00 90.94 82 ASN A O 1
ATOM 613 N N . GLN A 1 83 ? -0.332 -31.113 -21.085 1.00 93.88 83 GLN A N 1
ATOM 614 C CA . GLN A 1 83 ? 1.106 -30.834 -21.128 1.00 93.88 83 GLN A CA 1
ATOM 615 C C . GLN A 1 83 ? 1.784 -31.208 -19.812 1.00 93.88 83 GLN A C 1
ATOM 617 O O . GLN A 1 83 ? 2.745 -31.976 -19.833 1.00 93.88 83 GLN A O 1
ATOM 622 N N . THR A 1 84 ? 1.248 -30.746 -18.679 1.00 95.69 84 THR A N 1
ATOM 623 C CA . THR A 1 84 ? 1.735 -31.100 -17.340 1.00 95.69 84 THR A CA 1
ATOM 624 C C . THR A 1 84 ? 1.816 -32.616 -17.188 1.00 95.69 84 THR A C 1
ATOM 626 O O . THR A 1 84 ? 2.884 -33.153 -16.902 1.00 95.69 84 THR A O 1
ATOM 629 N N . LYS A 1 85 ? 0.734 -33.337 -17.501 1.00 95.56 85 LYS A N 1
ATOM 630 C CA . LYS A 1 85 ? 0.688 -34.802 -17.429 1.00 95.56 85 LYS A CA 1
ATOM 631 C C . LYS A 1 85 ? 1.750 -35.468 -18.305 1.00 95.56 85 LYS A C 1
ATOM 633 O O . LYS A 1 85 ? 2.390 -36.426 -17.873 1.00 95.56 85 LYS A O 1
ATOM 638 N N . ALA A 1 86 ? 1.945 -34.997 -19.536 1.00 95.31 86 ALA A N 1
ATOM 639 C CA . ALA A 1 86 ? 2.953 -35.551 -20.439 1.00 95.31 86 ALA A CA 1
ATOM 640 C C . ALA A 1 86 ? 4.383 -35.332 -19.920 1.00 95.31 86 ALA A C 1
ATOM 642 O O . ALA A 1 86 ? 5.177 -36.275 -19.930 1.00 95.31 86 ALA A O 1
ATOM 643 N N . VAL A 1 87 ? 4.688 -34.124 -19.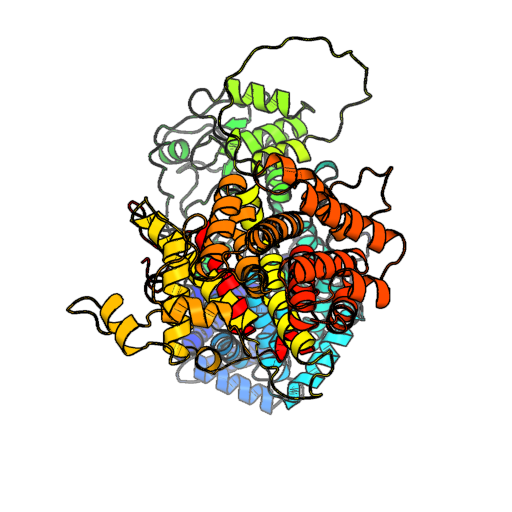437 1.00 97.06 87 VAL A N 1
ATOM 644 C CA . VAL A 1 87 ? 6.005 -33.772 -18.892 1.00 97.06 87 VAL A CA 1
ATOM 645 C C . VAL A 1 87 ? 6.301 -34.568 -17.625 1.00 97.06 87 VAL A C 1
ATOM 647 O O . VAL A 1 87 ? 7.345 -35.214 -17.555 1.00 97.06 87 VAL A O 1
ATOM 650 N N . LEU A 1 88 ? 5.378 -34.597 -16.657 1.00 97.00 88 LEU A N 1
ATOM 651 C CA . LEU A 1 88 ? 5.574 -35.323 -15.399 1.00 97.00 88 LEU A CA 1
ATOM 652 C C . LEU A 1 88 ? 5.777 -36.828 -15.638 1.00 97.00 88 LEU A C 1
ATOM 654 O O . LEU A 1 88 ? 6.715 -37.411 -15.099 1.00 97.00 88 LEU A O 1
ATOM 658 N N . ASN A 1 89 ? 4.981 -37.444 -16.519 1.00 96.25 89 ASN A N 1
ATOM 659 C CA . ASN A 1 89 ? 5.143 -38.859 -16.871 1.00 96.25 89 ASN A CA 1
ATOM 660 C C . ASN A 1 89 ? 6.471 -39.153 -17.583 1.00 96.25 89 ASN A C 1
ATOM 662 O O . ASN A 1 89 ? 7.028 -40.238 -17.429 1.00 96.25 89 ASN A O 1
ATOM 666 N N . ALA A 1 90 ? 6.956 -38.238 -18.426 1.00 95.38 90 ALA A N 1
ATOM 667 C CA . ALA A 1 90 ? 8.251 -38.395 -19.080 1.00 95.38 90 ALA A CA 1
ATOM 668 C C . ALA A 1 90 ? 9.407 -38.249 -18.081 1.00 95.38 90 ALA A C 1
ATOM 670 O O . ALA A 1 90 ? 10.339 -39.050 -18.126 1.00 95.38 90 ALA A O 1
ATOM 671 N N . ALA A 1 91 ? 9.305 -37.294 -17.157 1.00 95.50 91 ALA A N 1
ATOM 672 C CA . ALA A 1 91 ? 10.288 -37.065 -16.106 1.00 95.50 91 ALA A CA 1
ATOM 673 C C . ALA A 1 91 ? 10.382 -38.240 -15.118 1.00 95.50 91 ALA A C 1
ATOM 675 O O . ALA A 1 91 ? 11.484 -38.623 -14.747 1.00 95.50 91 ALA A O 1
ATOM 676 N N . ASP A 1 92 ? 9.253 -38.861 -14.751 1.00 93.06 92 ASP A N 1
ATOM 677 C CA . ASP A 1 92 ? 9.205 -40.011 -13.826 1.00 93.06 92 ASP A CA 1
ATOM 678 C C . ASP A 1 92 ? 9.942 -41.251 -14.373 1.00 93.06 92 ASP A C 1
ATOM 680 O O . ASP A 1 92 ? 10.434 -42.087 -13.621 1.00 93.06 92 ASP A O 1
ATOM 684 N N . ARG A 1 93 ? 10.079 -41.356 -15.704 1.00 91.44 93 ARG A N 1
ATOM 685 C CA . ARG A 1 93 ? 10.832 -42.434 -16.368 1.00 91.44 93 ARG A CA 1
ATOM 686 C C . ARG A 1 93 ? 12.325 -42.143 -16.522 1.00 91.44 93 ARG A C 1
ATOM 688 O O . ARG A 1 93 ? 13.071 -43.036 -16.928 1.00 91.44 93 ARG A O 1
ATOM 695 N N . ALA A 1 94 ? 12.761 -40.910 -16.282 1.00 89.38 94 ALA A N 1
ATOM 696 C CA . ALA A 1 94 ? 14.152 -40.514 -16.449 1.00 89.38 94 ALA A CA 1
ATOM 697 C C . ALA A 1 94 ? 14.973 -40.827 -15.188 1.00 89.38 94 ALA A C 1
ATOM 699 O O . ALA A 1 94 ? 14.466 -40.842 -14.071 1.00 89.38 94 ALA A O 1
ATOM 700 N N . SER A 1 95 ? 16.271 -41.080 -15.365 1.00 82.19 95 SER A N 1
ATOM 701 C CA . SER A 1 95 ? 17.216 -41.210 -14.249 1.00 82.19 95 SER A CA 1
ATOM 702 C C . SER A 1 95 ? 17.851 -39.855 -13.930 1.00 82.19 95 SER A C 1
ATOM 704 O O . SER A 1 95 ? 18.201 -39.119 -14.850 1.00 82.19 95 SER A O 1
ATOM 706 N N . GLY A 1 96 ? 18.060 -39.552 -12.647 1.00 86.00 96 GLY A N 1
ATOM 707 C CA . GLY A 1 96 ? 18.734 -38.331 -12.193 1.00 86.00 96 GLY A CA 1
ATOM 708 C C . GLY A 1 96 ? 17.877 -37.477 -11.260 1.00 86.00 96 GLY A C 1
ATOM 709 O O . GLY A 1 96 ? 16.910 -37.958 -10.673 1.00 86.00 96 GLY A O 1
ATOM 710 N N . ALA A 1 97 ? 18.270 -36.214 -11.105 1.00 91.19 97 ALA A N 1
ATOM 711 C CA . ALA A 1 97 ? 17.562 -35.232 -10.293 1.00 91.19 97 ALA A CA 1
ATOM 712 C C . ALA A 1 97 ? 16.191 -34.881 -10.903 1.00 91.19 97 ALA A C 1
ATOM 714 O O . ALA A 1 97 ? 16.076 -34.702 -12.121 1.00 91.19 97 ALA A O 1
ATOM 715 N N . ALA A 1 98 ? 15.151 -34.799 -10.066 1.00 92.56 98 ALA A N 1
ATOM 716 C CA . ALA A 1 98 ? 13.763 -34.689 -10.517 1.00 92.56 98 ALA A CA 1
ATOM 717 C C . ALA A 1 98 ? 13.500 -33.413 -11.334 1.00 92.56 98 ALA A C 1
ATOM 719 O O . ALA A 1 98 ? 12.828 -33.473 -12.363 1.00 92.56 98 ALA A O 1
ATOM 720 N N . GLY A 1 99 ? 14.053 -32.273 -10.918 1.00 95.12 99 GLY A N 1
ATOM 721 C CA . GLY A 1 99 ? 13.926 -30.993 -11.606 1.00 95.12 99 GLY A CA 1
ATOM 722 C C . GLY A 1 99 ? 14.650 -30.997 -12.947 1.00 95.12 99 GLY A C 1
ATOM 723 O O . GLY A 1 99 ? 14.071 -30.602 -13.957 1.00 95.12 99 GLY A O 1
ATOM 724 N N . ALA A 1 100 ? 15.874 -31.532 -13.001 1.00 94.69 100 ALA A N 1
ATOM 725 C CA . ALA A 1 100 ? 16.622 -31.663 -14.254 1.00 94.69 100 ALA A CA 1
ATOM 726 C C . ALA A 1 100 ? 15.897 -32.556 -15.279 1.00 94.69 100 ALA A C 1
ATOM 728 O O . ALA A 1 100 ? 15.777 -32.185 -16.450 1.00 94.69 100 ALA A O 1
ATOM 729 N N . ALA A 1 101 ? 15.368 -33.700 -14.832 1.00 96.62 101 ALA A N 1
ATOM 730 C CA . ALA A 1 101 ? 14.559 -34.593 -15.657 1.00 96.62 101 ALA A CA 1
ATOM 731 C C . ALA A 1 101 ? 13.289 -33.905 -16.184 1.00 96.62 101 ALA A C 1
ATOM 733 O O . ALA A 1 101 ? 12.937 -34.057 -17.355 1.00 96.62 101 ALA A O 1
ATOM 734 N N . MET A 1 102 ? 12.618 -33.122 -15.335 1.00 97.81 102 MET A N 1
ATOM 735 C CA . MET A 1 102 ? 11.399 -32.404 -15.700 1.00 97.81 102 MET A CA 1
ATOM 736 C C . MET A 1 102 ? 11.661 -31.286 -16.711 1.00 97.81 102 MET A C 1
ATOM 738 O O . MET A 1 102 ? 10.964 -31.211 -17.720 1.00 97.81 102 MET A O 1
ATOM 742 N N . LEU A 1 103 ? 12.719 -30.496 -16.509 1.00 96.88 103 LEU A N 1
ATOM 743 C CA . LEU A 1 103 ? 13.156 -29.464 -17.453 1.00 96.88 103 LEU A CA 1
ATOM 744 C C . LEU A 1 103 ? 13.463 -30.051 -18.834 1.00 96.88 103 LEU A C 1
ATOM 746 O O . LEU A 1 103 ? 13.075 -29.481 -19.853 1.00 96.88 103 LEU A O 1
ATOM 750 N N . GLU A 1 104 ? 14.150 -31.193 -18.883 1.00 96.38 104 GLU A N 1
ATOM 751 C CA . GLU A 1 104 ? 14.481 -31.843 -20.151 1.00 96.38 104 GLU A CA 1
ATOM 752 C C . GLU A 1 104 ? 13.243 -32.398 -20.862 1.00 96.38 104 GLU A C 1
ATOM 754 O O . GLU A 1 104 ? 13.069 -32.196 -22.069 1.00 96.38 104 GLU A O 1
ATOM 759 N N . ALA A 1 105 ? 12.339 -33.031 -20.112 1.00 96.75 105 ALA A N 1
ATOM 760 C CA . ALA A 1 105 ? 11.057 -33.488 -20.634 1.00 96.75 105 ALA A CA 1
ATOM 761 C C . ALA A 1 105 ? 10.211 -32.324 -21.178 1.00 96.75 105 ALA A C 1
ATOM 763 O O . ALA A 1 105 ? 9.617 -32.445 -22.251 1.00 96.75 105 ALA A O 1
ATOM 764 N N . ALA A 1 106 ? 10.191 -31.187 -20.479 1.00 97.12 106 ALA A N 1
ATOM 765 C CA . ALA A 1 106 ? 9.461 -29.997 -20.893 1.00 97.12 106 ALA A CA 1
ATOM 766 C C . ALA A 1 106 ? 10.049 -29.374 -22.168 1.00 97.12 106 ALA A C 1
ATOM 768 O O . ALA A 1 106 ? 9.310 -29.102 -23.114 1.00 97.12 106 ALA A O 1
ATOM 769 N N . ARG A 1 107 ? 11.381 -29.236 -22.251 1.00 95.94 107 ARG A N 1
ATOM 770 C CA . ARG A 1 107 ? 12.068 -28.771 -23.470 1.00 95.94 107 ARG A CA 1
ATOM 771 C C . ARG A 1 107 ? 11.788 -29.678 -24.663 1.00 95.94 107 ARG A C 1
ATOM 773 O O . ARG A 1 107 ? 11.457 -29.185 -25.739 1.00 95.94 107 ARG A O 1
ATOM 780 N N . SER A 1 108 ? 11.870 -30.993 -24.464 1.00 94.94 108 SER A N 1
ATOM 781 C CA . SER A 1 108 ? 11.563 -31.983 -25.502 1.00 94.94 108 SER A CA 1
ATOM 782 C C . SER A 1 108 ? 10.108 -31.888 -25.971 1.00 94.94 108 SER A C 1
ATOM 784 O O . SER A 1 108 ? 9.837 -31.963 -27.169 1.00 94.94 108 SER A O 1
ATOM 786 N N . PHE A 1 109 ? 9.165 -31.684 -25.045 1.00 94.44 109 PHE A N 1
ATOM 787 C CA . PHE A 1 109 ? 7.750 -31.510 -25.371 1.00 94.44 109 PHE A CA 1
ATOM 788 C C . PHE A 1 109 ? 7.505 -30.249 -26.211 1.00 94.44 109 PHE A C 1
ATOM 790 O O . PHE A 1 109 ? 6.839 -30.333 -27.244 1.00 94.44 109 PHE A O 1
ATOM 797 N N . THR A 1 110 ? 8.068 -29.108 -25.800 1.00 94.00 110 THR A N 1
ATOM 798 C CA . THR A 1 110 ? 7.966 -27.829 -26.522 1.00 94.00 110 THR A CA 1
ATOM 799 C C . THR A 1 110 ? 8.624 -27.902 -27.899 1.00 94.00 110 THR A C 1
ATOM 801 O O . THR A 1 110 ? 8.023 -27.491 -28.885 1.00 94.00 110 THR A O 1
ATOM 804 N N . ALA A 1 111 ? 9.806 -28.513 -28.022 1.00 92.44 111 ALA A N 1
ATOM 805 C CA . ALA A 1 111 ? 10.474 -28.672 -29.316 1.00 92.44 111 ALA A CA 1
ATOM 806 C C . ALA A 1 111 ? 9.678 -29.549 -30.305 1.00 92.44 111 ALA A C 1
ATOM 808 O O . ALA A 1 111 ? 9.758 -29.350 -31.516 1.00 92.44 111 ALA A O 1
ATOM 809 N N . ALA A 1 112 ? 8.903 -30.515 -29.803 1.00 90.50 112 ALA A N 1
ATOM 810 C CA . ALA A 1 112 ? 8.119 -31.434 -30.625 1.00 90.50 112 ALA A CA 1
ATOM 811 C C . ALA A 1 112 ? 6.733 -30.897 -31.031 1.00 90.50 112 ALA A C 1
ATOM 813 O O . ALA A 1 112 ? 6.065 -31.517 -31.864 1.00 90.50 112 ALA A O 1
ATOM 814 N N . LYS A 1 113 ? 6.260 -29.786 -30.449 1.00 85.12 113 LYS A N 1
ATOM 815 C CA . LYS A 1 113 ? 4.901 -29.269 -30.666 1.00 85.12 113 LYS A CA 1
ATOM 816 C C . LYS A 1 113 ? 4.906 -27.773 -30.951 1.00 85.12 113 LYS A C 1
ATOM 818 O O . LYS A 1 113 ? 5.334 -26.984 -30.129 1.00 85.12 113 LYS A O 1
ATOM 823 N N . ALA A 1 114 ? 4.295 -27.378 -32.067 1.00 70.00 114 ALA A N 1
ATOM 824 C CA . ALA A 1 114 ? 4.183 -25.969 -32.453 1.00 70.00 114 ALA A CA 1
ATOM 825 C C . ALA A 1 114 ? 3.343 -25.104 -31.484 1.00 70.00 114 ALA A C 1
ATOM 827 O O . ALA A 1 114 ? 3.486 -23.889 -31.494 1.00 70.00 114 ALA A O 1
ATOM 828 N N . ASN A 1 115 ? 2.483 -25.715 -30.655 1.00 76.38 115 ASN A N 1
ATOM 829 C CA . ASN A 1 115 ? 1.581 -25.024 -29.726 1.00 76.38 115 ASN A CA 1
ATOM 830 C C . ASN A 1 115 ? 1.758 -25.569 -28.292 1.00 76.38 115 ASN A C 1
ATOM 832 O O . ASN A 1 115 ? 0.964 -26.403 -27.854 1.00 76.38 115 ASN A O 1
ATOM 836 N N . SER A 1 116 ? 2.805 -25.136 -27.579 1.00 89.69 116 SER A N 1
ATOM 837 C CA . SER A 1 116 ? 3.113 -25.560 -26.194 1.00 89.69 116 SER A CA 1
ATOM 838 C C . SER A 1 116 ? 2.887 -24.489 -25.118 1.00 89.69 116 SER A C 1
ATOM 840 O O . SER A 1 116 ? 3.307 -24.657 -23.973 1.00 89.69 116 SER A O 1
ATOM 842 N N . ALA A 1 117 ? 2.225 -23.387 -25.472 1.00 93.31 117 ALA A N 1
ATOM 843 C CA . ALA A 1 117 ? 1.989 -22.251 -24.583 1.00 93.31 117 ALA A CA 1
ATOM 844 C C . ALA A 1 117 ? 0.753 -22.444 -23.670 1.00 93.31 117 ALA A C 1
ATOM 846 O O . ALA A 1 117 ? -0.140 -21.597 -23.616 1.00 93.31 117 ALA A O 1
ATOM 847 N N . GLY A 1 118 ? 0.648 -23.586 -22.986 1.00 95.88 118 GLY A N 1
ATOM 848 C CA . GLY A 1 118 ? -0.442 -23.841 -22.036 1.00 95.88 118 GLY A CA 1
ATOM 849 C C . GLY A 1 118 ? -0.429 -22.870 -20.846 1.00 95.88 118 GLY A C 1
ATOM 850 O O . GLY A 1 118 ? 0.633 -22.445 -20.395 1.00 95.88 118 GLY A O 1
ATOM 851 N N . ASN A 1 119 ? -1.602 -22.530 -20.311 1.00 96.38 119 ASN A N 1
ATOM 852 C CA . ASN A 1 119 ? -1.756 -21.663 -19.129 1.00 96.38 119 ASN A CA 1
ATOM 853 C C . ASN A 1 119 ? -1.241 -22.284 -17.808 1.00 96.38 119 ASN A C 1
ATOM 855 O O . ASN A 1 119 ? -1.089 -21.572 -16.814 1.00 96.38 119 ASN A O 1
ATOM 859 N N . GLY A 1 120 ? -0.908 -23.579 -17.826 1.00 95.62 120 GLY A N 1
ATOM 860 C CA . GLY A 1 120 ? -0.681 -24.395 -16.640 1.00 95.62 120 GLY A CA 1
ATOM 861 C C . GLY A 1 120 ? 0.393 -23.886 -15.678 1.00 95.62 120 GLY A C 1
ATOM 862 O O . GLY A 1 120 ? 0.316 -24.126 -14.479 1.00 95.62 120 GLY A O 1
ATOM 863 N N . SER A 1 121 ? 1.437 -23.203 -16.157 1.00 97.44 121 SER A N 1
ATOM 864 C CA . SER A 1 121 ? 2.426 -22.602 -15.252 1.00 97.44 121 SER A CA 1
ATOM 865 C C . SER A 1 121 ? 1.929 -21.315 -14.601 1.00 97.44 121 SER A C 1
ATOM 867 O O . SER A 1 121 ? 2.145 -21.124 -13.403 1.00 97.44 121 SER A O 1
ATOM 869 N N . LEU A 1 122 ? 1.223 -20.459 -15.339 1.00 98.44 122 LEU A N 1
ATOM 870 C CA . LEU A 1 122 ? 0.762 -19.160 -14.853 1.00 98.44 122 LEU A CA 1
ATOM 871 C C . LEU A 1 122 ? -0.180 -19.297 -13.650 1.00 98.44 122 LEU A C 1
ATOM 873 O O . LEU A 1 122 ? 0.005 -18.588 -12.660 1.00 98.44 122 LEU A O 1
ATOM 877 N N . MET A 1 123 ? -1.112 -20.255 -13.699 1.00 95.44 123 MET A N 1
ATOM 878 C CA . MET A 1 123 ? -2.125 -20.479 -12.656 1.00 95.44 123 MET A CA 1
ATOM 879 C C . MET A 1 123 ? -1.545 -20.670 -11.246 1.00 95.44 123 MET A C 1
ATOM 881 O O . MET A 1 123 ? -2.153 -20.263 -10.262 1.00 95.44 123 MET A O 1
ATOM 885 N N . ARG A 1 124 ? -0.322 -21.212 -11.149 1.00 95.56 124 ARG A N 1
ATOM 886 C CA . ARG A 1 124 ? 0.311 -21.620 -9.885 1.00 95.56 124 ARG A CA 1
ATOM 887 C C . ARG A 1 124 ? 1.524 -20.790 -9.462 1.00 95.56 124 ARG A C 1
ATOM 889 O O . ARG A 1 124 ? 2.087 -21.026 -8.395 1.00 95.56 124 ARG A O 1
ATOM 896 N N . THR A 1 125 ? 1.972 -19.831 -10.278 1.00 94.94 125 THR A N 1
ATOM 897 C CA . THR A 1 125 ? 3.248 -19.121 -10.025 1.00 94.94 125 THR A CA 1
ATOM 898 C C . THR A 1 125 ? 3.099 -17.952 -9.040 1.00 94.94 125 THR A C 1
ATOM 900 O O . THR A 1 125 ? 4.093 -17.419 -8.557 1.00 94.94 125 THR A O 1
ATOM 903 N N . GLY A 1 126 ? 1.875 -17.575 -8.648 1.00 94.00 126 GLY A N 1
ATOM 904 C CA . GLY A 1 126 ? 1.643 -16.401 -7.796 1.00 94.00 126 GLY A CA 1
ATOM 905 C C . GLY A 1 126 ? 2.411 -16.397 -6.465 1.00 94.00 126 GLY A C 1
ATOM 906 O O . GLY A 1 126 ? 2.849 -15.341 -6.015 1.00 94.00 126 GLY A O 1
ATOM 907 N N . ILE A 1 127 ? 2.652 -17.571 -5.866 1.00 97.69 127 ILE A N 1
ATOM 908 C CA . ILE A 1 127 ? 3.416 -17.696 -4.613 1.00 97.69 127 ILE A CA 1
ATOM 909 C C . ILE A 1 127 ? 4.898 -17.315 -4.758 1.00 97.69 127 ILE A C 1
ATOM 911 O O . ILE A 1 127 ? 5.500 -16.848 -3.793 1.00 97.69 127 ILE A O 1
ATOM 915 N N . VAL A 1 128 ? 5.474 -17.447 -5.960 1.00 98.62 128 VAL A N 1
ATOM 916 C CA . VAL A 1 128 ? 6.878 -17.097 -6.231 1.00 98.62 128 VAL A CA 1
ATOM 917 C C . VAL A 1 128 ? 7.127 -15.621 -5.934 1.00 98.62 128 VAL A C 1
ATOM 919 O O . VAL A 1 128 ? 8.145 -15.283 -5.344 1.00 98.62 128 VAL A O 1
ATOM 922 N N . ALA A 1 129 ? 6.168 -14.742 -6.239 1.00 98.44 129 ALA A N 1
ATOM 923 C CA . ALA A 1 129 ? 6.297 -13.313 -5.961 1.00 98.44 129 ALA A CA 1
ATOM 924 C C . ALA A 1 129 ? 6.516 -13.010 -4.468 1.00 98.44 129 ALA A C 1
ATOM 926 O O . ALA A 1 129 ? 7.270 -12.097 -4.132 1.00 98.44 129 ALA A O 1
ATOM 927 N N . LEU A 1 130 ? 5.900 -13.790 -3.568 1.00 98.25 130 LEU A N 1
ATOM 928 C CA . LEU A 1 130 ? 6.029 -13.581 -2.125 1.00 98.25 130 LEU A CA 1
ATOM 929 C C . LEU A 1 130 ? 7.433 -13.912 -1.606 1.00 98.25 130 LEU A C 1
ATOM 931 O O . LEU A 1 130 ? 7.872 -13.289 -0.647 1.00 98.25 130 LEU A O 1
ATOM 935 N N . ALA A 1 131 ? 8.155 -14.838 -2.242 1.00 97.94 131 ALA A N 1
ATOM 936 C CA . ALA A 1 131 ? 9.513 -15.200 -1.829 1.00 97.94 131 ALA A CA 1
ATOM 937 C C . ALA A 1 131 ? 10.542 -14.090 -2.130 1.00 97.94 131 ALA A C 1
ATOM 939 O O . ALA A 1 131 ? 11.623 -14.072 -1.548 1.00 97.94 131 ALA A O 1
ATOM 940 N N . TYR A 1 132 ? 10.201 -13.140 -3.010 1.00 98.00 132 TYR A N 1
ATOM 941 C CA . TYR A 1 132 ? 11.127 -12.134 -3.541 1.00 98.00 132 TYR A CA 1
ATOM 942 C C . TYR A 1 132 ? 10.564 -10.705 -3.475 1.00 98.00 132 TYR A C 1
ATOM 944 O O . TYR A 1 132 ? 10.845 -9.862 -4.330 1.00 98.00 132 TYR A O 1
ATOM 952 N N . LEU A 1 133 ? 9.781 -10.384 -2.436 1.00 96.88 133 LEU A N 1
ATOM 953 C CA . LEU A 1 133 ? 9.231 -9.032 -2.251 1.00 96.88 133 LEU A CA 1
ATOM 954 C C . LEU A 1 133 ? 10.330 -7.949 -2.267 1.00 96.88 133 LEU A C 1
ATOM 956 O O . LEU A 1 133 ? 10.137 -6.876 -2.832 1.00 96.88 133 LEU A O 1
ATOM 960 N N . GLY A 1 134 ? 11.518 -8.235 -1.734 1.00 93.25 134 GLY A N 1
ATOM 961 C CA . GLY A 1 134 ? 12.651 -7.302 -1.727 1.00 93.25 134 GLY A CA 1
ATOM 962 C C . GLY A 1 134 ? 13.469 -7.221 -3.025 1.00 93.25 134 GLY A C 1
ATOM 963 O O . GLY A 1 134 ? 14.226 -6.269 -3.177 1.00 93.25 134 GLY A O 1
ATOM 964 N N . ASP A 1 135 ? 13.323 -8.167 -3.960 1.00 96.75 135 ASP A N 1
ATOM 965 C CA . ASP A 1 135 ? 14.230 -8.318 -5.110 1.00 96.75 135 ASP A CA 1
ATOM 966 C C . ASP A 1 135 ? 13.468 -8.696 -6.391 1.00 96.75 135 ASP A C 1
ATOM 968 O O . ASP A 1 135 ? 13.159 -9.857 -6.657 1.00 96.75 135 ASP A O 1
ATOM 972 N N . VAL A 1 136 ? 13.159 -7.686 -7.207 1.00 96.69 136 VAL A N 1
ATOM 973 C CA . VAL A 1 136 ? 12.378 -7.862 -8.441 1.00 96.69 136 VAL A CA 1
ATOM 974 C C . VAL A 1 136 ? 13.128 -8.641 -9.531 1.00 96.69 136 VAL A C 1
ATOM 976 O O . VAL A 1 136 ? 12.493 -9.309 -10.346 1.00 96.69 136 VAL A O 1
ATOM 979 N N . ALA A 1 137 ? 14.463 -8.587 -9.552 1.00 97.12 137 ALA A N 1
ATOM 980 C CA . ALA A 1 137 ? 15.257 -9.297 -10.549 1.00 97.12 137 ALA A CA 1
ATOM 981 C C . ALA A 1 137 ? 15.292 -10.796 -10.228 1.00 97.12 137 ALA A C 1
ATOM 983 O O . ALA A 1 137 ? 14.957 -11.617 -11.084 1.00 97.12 137 ALA A O 1
ATOM 984 N N . ALA A 1 138 ? 15.580 -11.147 -8.970 1.00 98.25 138 ALA A N 1
ATOM 985 C CA . ALA A 1 138 ? 15.533 -12.534 -8.512 1.00 98.25 138 ALA A CA 1
ATOM 986 C C . ALA A 1 138 ? 14.122 -13.135 -8.641 1.00 98.25 138 ALA A C 1
ATOM 988 O O . ALA A 1 138 ? 13.979 -14.296 -9.021 1.00 98.25 138 ALA A O 1
ATOM 989 N N . MET A 1 139 ? 13.077 -12.332 -8.408 1.00 98.69 139 MET A N 1
ATOM 990 C CA . MET A 1 139 ? 11.688 -12.725 -8.652 1.00 98.69 139 MET A CA 1
ATOM 991 C C . MET A 1 139 ? 11.451 -13.139 -10.111 1.00 98.69 139 MET A C 1
ATOM 993 O O . MET A 1 139 ? 10.829 -14.172 -10.361 1.00 98.69 139 MET A O 1
ATOM 997 N N . ALA A 1 140 ? 11.929 -12.343 -11.075 1.00 98.69 140 ALA A N 1
ATOM 998 C CA . ALA A 1 140 ? 11.756 -12.636 -12.495 1.00 98.69 140 ALA A CA 1
ATOM 999 C C . ALA A 1 140 ? 12.493 -13.926 -12.891 1.00 98.69 140 ALA A C 1
ATOM 1001 O O . ALA A 1 140 ? 11.906 -14.797 -13.531 1.00 98.69 140 ALA A O 1
ATOM 1002 N N . GLU A 1 141 ? 13.739 -14.097 -12.439 1.00 98.75 141 GLU A N 1
ATOM 1003 C CA . GLU A 1 141 ? 14.520 -15.324 -12.651 1.00 98.75 141 GLU A CA 1
ATOM 1004 C C . GLU A 1 141 ? 13.818 -16.563 -12.075 1.00 98.75 141 GLU A C 1
ATOM 1006 O O . GLU A 1 141 ? 13.697 -17.586 -12.752 1.00 98.75 141 GLU A O 1
ATOM 1011 N N . ALA A 1 142 ? 13.309 -16.468 -10.843 1.00 98.81 142 ALA A N 1
ATOM 1012 C CA . ALA A 1 142 ? 12.591 -17.556 -10.187 1.00 98.81 142 ALA A CA 1
ATOM 1013 C C . ALA A 1 142 ? 11.278 -17.900 -10.905 1.00 98.81 142 ALA A C 1
ATOM 1015 O O . ALA A 1 142 ? 10.968 -19.077 -11.091 1.00 98.81 142 ALA A O 1
ATOM 1016 N N . ALA A 1 143 ? 10.520 -16.894 -11.357 1.00 98.75 143 ALA A N 1
ATOM 1017 C CA . ALA A 1 143 ? 9.286 -17.102 -12.113 1.00 98.75 143 ALA A CA 1
ATOM 1018 C C . ALA A 1 143 ? 9.552 -17.859 -13.427 1.00 98.75 143 ALA A C 1
ATOM 1020 O O . ALA A 1 143 ? 8.821 -18.797 -13.757 1.00 98.75 143 ALA A O 1
ATOM 1021 N N . VAL A 1 144 ? 10.633 -17.514 -14.138 1.00 98.81 144 VAL A N 1
ATOM 1022 C CA . VAL A 1 144 ? 11.079 -18.239 -15.339 1.00 98.81 144 VAL A CA 1
ATOM 1023 C C . VAL A 1 144 ? 11.475 -19.675 -14.990 1.00 98.81 144 VAL A C 1
ATOM 1025 O O . VAL A 1 144 ? 10.988 -20.608 -15.628 1.00 98.81 144 VAL A O 1
ATOM 1028 N N . ALA A 1 145 ? 12.311 -19.874 -13.966 1.00 98.69 145 ALA A N 1
ATOM 1029 C CA . ALA A 1 145 ? 12.818 -21.192 -13.581 1.00 98.69 145 ALA A CA 1
ATOM 1030 C C . ALA A 1 145 ? 11.696 -22.163 -13.165 1.00 98.69 145 ALA A C 1
ATOM 1032 O O . ALA A 1 145 ? 11.645 -23.301 -13.638 1.00 98.69 145 ALA A O 1
ATOM 1033 N N . VAL A 1 146 ? 10.755 -21.699 -12.338 1.00 98.69 146 VAL A N 1
ATOM 1034 C CA . VAL A 1 146 ? 9.612 -22.499 -11.870 1.00 98.69 146 VAL A CA 1
ATOM 1035 C C . VAL A 1 146 ? 8.621 -22.783 -13.004 1.00 98.69 146 VAL A C 1
ATOM 1037 O O . VAL A 1 146 ? 8.095 -23.896 -13.098 1.00 98.69 146 VAL A O 1
ATOM 1040 N N . SER A 1 147 ? 8.380 -21.821 -13.902 1.00 98.62 147 SER A N 1
ATOM 1041 C CA . SER A 1 147 ? 7.538 -22.031 -15.090 1.00 98.62 147 SER A CA 1
ATOM 1042 C C . SER A 1 147 ? 8.145 -23.094 -16.017 1.00 98.62 147 SER A C 1
ATOM 1044 O O . SER A 1 147 ? 7.473 -24.066 -16.393 1.00 98.62 147 SER A O 1
ATOM 1046 N N . ALA A 1 148 ? 9.451 -22.983 -16.286 1.00 98.31 148 ALA A N 1
ATOM 1047 C CA . ALA A 1 148 ? 10.190 -23.837 -17.210 1.00 98.31 148 ALA A CA 1
ATOM 1048 C C . ALA A 1 148 ? 10.214 -25.320 -16.823 1.00 98.31 148 ALA A C 1
ATOM 1050 O O . ALA A 1 148 ? 10.367 -26.156 -17.715 1.00 98.31 148 ALA A O 1
ATOM 1051 N N . LEU A 1 149 ? 9.992 -25.666 -15.544 1.00 98.25 149 LEU A N 1
ATOM 1052 C CA . LEU A 1 149 ? 9.843 -27.059 -15.100 1.00 98.25 149 LEU A CA 1
ATOM 1053 C C . LEU A 1 149 ? 8.828 -27.829 -15.955 1.00 98.25 149 LEU A C 1
ATOM 1055 O O . LEU A 1 149 ? 9.000 -29.017 -16.175 1.00 98.25 149 LEU A O 1
ATOM 1059 N N . THR A 1 150 ? 7.783 -27.171 -16.467 1.00 97.56 150 THR A N 1
ATOM 1060 C CA . THR A 1 150 ? 6.769 -27.831 -17.320 1.00 97.56 150 THR A CA 1
ATOM 1061 C C . THR A 1 150 ? 6.375 -27.038 -18.564 1.00 97.56 150 THR A C 1
ATOM 1063 O O . THR A 1 150 ? 5.889 -27.629 -19.529 1.00 97.56 150 THR A O 1
ATOM 1066 N N . HIS A 1 151 ? 6.570 -25.718 -18.559 1.00 97.75 151 HIS A N 1
ATOM 1067 C CA . HIS A 1 151 ? 6.168 -24.809 -19.631 1.00 97.75 151 HIS A CA 1
ATOM 1068 C C . HIS A 1 151 ? 7.312 -23.822 -19.942 1.00 97.75 151 HIS A C 1
ATOM 1070 O O . HIS A 1 151 ? 7.243 -22.659 -19.553 1.00 97.75 151 HIS A O 1
ATOM 1076 N N . PRO A 1 152 ? 8.383 -24.262 -20.631 1.00 97.31 152 PRO A N 1
ATOM 1077 C CA . PRO A 1 152 ? 9.523 -23.411 -20.989 1.00 97.31 152 PRO A CA 1
ATOM 1078 C C . PRO A 1 152 ? 9.244 -22.489 -22.187 1.00 97.31 152 PRO A C 1
ATOM 1080 O O . PRO A 1 152 ? 10.155 -21.825 -22.673 1.00 97.31 152 PRO A O 1
ATOM 1083 N N . ASP A 1 153 ? 8.013 -22.485 -22.703 1.00 97.50 153 ASP A N 1
ATOM 1084 C CA . ASP A 1 153 ? 7.592 -21.613 -23.794 1.00 97.50 153 ASP A CA 1
ATOM 1085 C C . ASP A 1 153 ? 7.720 -20.131 -23.377 1.00 97.50 153 ASP A C 1
ATOM 1087 O O . ASP A 1 153 ? 7.264 -19.783 -22.282 1.00 97.50 153 ASP A O 1
ATOM 1091 N N . PRO A 1 154 ? 8.300 -19.248 -24.216 1.00 96.75 154 PRO A N 1
ATOM 1092 C CA . PRO A 1 154 ? 8.463 -17.834 -23.884 1.00 96.75 154 PRO A CA 1
ATOM 1093 C C . PRO A 1 154 ? 7.162 -17.122 -23.496 1.00 96.75 154 PRO A C 1
ATOM 1095 O O . PRO A 1 154 ? 7.174 -16.297 -22.586 1.00 96.75 154 PRO A O 1
ATOM 1098 N N . ASP A 1 155 ? 6.025 -17.450 -24.126 1.00 97.94 155 ASP A N 1
ATOM 1099 C CA . ASP A 1 155 ? 4.737 -16.853 -23.742 1.00 97.94 155 ASP A CA 1
ATOM 1100 C C . ASP A 1 155 ? 4.348 -17.254 -22.304 1.00 97.94 155 ASP A C 1
ATOM 1102 O O . ASP A 1 155 ? 3.789 -16.443 -21.566 1.00 97.94 155 ASP A O 1
ATOM 1106 N N . CYS A 1 156 ? 4.676 -18.476 -21.873 1.00 98.56 156 CYS A N 1
ATOM 1107 C CA . CYS A 1 156 ? 4.416 -18.940 -20.510 1.00 98.56 156 CYS A CA 1
ATOM 1108 C C . CYS A 1 156 ? 5.345 -18.274 -19.493 1.00 98.56 156 CYS A C 1
ATOM 1110 O O . CYS A 1 156 ? 4.893 -17.841 -18.434 1.00 98.56 156 CYS A O 1
ATOM 1112 N N . THR A 1 157 ? 6.644 -18.197 -19.787 1.00 98.50 157 THR A N 1
ATOM 1113 C CA . THR A 1 157 ? 7.618 -17.594 -18.869 1.00 98.50 157 THR A CA 1
ATOM 1114 C C . THR A 1 157 ? 7.401 -16.092 -18.723 1.00 98.50 157 THR A C 1
ATOM 1116 O O . THR A 1 157 ? 7.418 -15.593 -17.600 1.00 98.50 157 THR A O 1
ATOM 1119 N N . ASP A 1 158 ? 7.117 -15.384 -19.820 1.00 98.75 158 ASP A N 1
ATOM 1120 C CA . ASP A 1 158 ? 6.828 -13.950 -19.783 1.00 98.75 158 ASP A CA 1
ATOM 1121 C C . ASP A 1 158 ? 5.573 -13.662 -18.952 1.00 98.75 158 ASP A C 1
ATOM 1123 O O . ASP A 1 158 ? 5.585 -12.784 -18.091 1.00 98.75 158 ASP A O 1
ATOM 1127 N N . ALA A 1 159 ? 4.499 -14.433 -19.160 1.00 98.81 159 ALA A N 1
ATOM 1128 C CA . ALA A 1 159 ? 3.259 -14.272 -18.409 1.00 98.81 159 ALA A CA 1
ATOM 1129 C C . ALA A 1 159 ? 3.477 -14.457 -16.900 1.00 98.81 159 ALA A C 1
ATOM 1131 O O . ALA A 1 159 ? 2.983 -13.658 -16.105 1.00 98.81 159 ALA A O 1
ATOM 1132 N N . CYS A 1 160 ? 4.255 -15.471 -16.501 1.00 98.88 160 CYS A N 1
ATOM 1133 C CA . CYS A 1 160 ? 4.636 -15.686 -15.105 1.00 98.88 160 CYS A CA 1
ATOM 1134 C C . CYS A 1 160 ? 5.410 -14.489 -14.530 1.00 98.88 160 CYS A C 1
ATOM 1136 O O . CYS A 1 160 ? 5.112 -14.063 -13.416 1.00 98.88 160 CYS A O 1
ATOM 1138 N N . VAL A 1 161 ? 6.358 -13.911 -15.279 1.00 98.88 161 VAL A N 1
ATOM 1139 C CA . VAL A 1 161 ? 7.114 -12.721 -14.845 1.00 98.88 161 VAL A CA 1
ATOM 1140 C C . VAL A 1 161 ? 6.191 -11.516 -14.654 1.00 98.88 161 VAL A C 1
ATOM 1142 O O . VAL A 1 161 ? 6.237 -10.881 -13.598 1.00 98.88 161 VAL A O 1
ATOM 1145 N N . LEU A 1 162 ? 5.325 -11.224 -15.631 1.00 98.88 162 LEU A N 1
ATOM 1146 C CA . LEU A 1 162 ? 4.367 -10.114 -15.553 1.00 98.88 162 LEU A CA 1
ATOM 1147 C C . LEU A 1 162 ? 3.426 -10.271 -14.355 1.00 98.88 162 LEU A C 1
ATOM 1149 O O . LEU A 1 162 ? 3.205 -9.321 -13.601 1.00 98.88 162 LEU A O 1
ATOM 1153 N N . TRP A 1 163 ? 2.904 -11.479 -14.140 1.00 98.75 163 TRP A N 1
ATOM 1154 C CA . TRP A 1 163 ? 1.962 -11.735 -13.055 1.00 98.75 163 TRP A CA 1
ATOM 1155 C C . TRP A 1 163 ? 2.628 -11.693 -11.680 1.00 98.75 163 TRP A C 1
ATOM 1157 O O . TRP A 1 163 ? 2.074 -11.113 -10.745 1.00 98.75 163 TRP A O 1
ATOM 1167 N N . CYS A 1 164 ? 3.843 -12.234 -11.550 1.00 98.88 164 CYS A N 1
ATOM 1168 C CA . CYS A 1 164 ? 4.625 -12.111 -10.323 1.00 98.88 164 CYS A CA 1
ATOM 1169 C C . CYS A 1 164 ? 4.981 -10.652 -10.018 1.00 98.88 164 CYS A C 1
ATOM 1171 O O . CYS A 1 164 ? 4.873 -10.241 -8.862 1.00 98.88 164 CYS A O 1
ATOM 1173 N N . SER A 1 165 ? 5.332 -9.856 -11.034 1.00 98.81 165 SER A N 1
ATOM 1174 C CA . SER A 1 165 ? 5.575 -8.417 -10.877 1.00 98.81 165 SER A CA 1
ATOM 1175 C C . SER A 1 165 ? 4.322 -7.696 -10.371 1.00 98.81 165 SER A C 1
ATOM 1177 O O . SER A 1 165 ? 4.379 -6.976 -9.372 1.00 98.81 165 SER A O 1
ATOM 1179 N N . GLY A 1 166 ? 3.163 -7.994 -10.970 1.00 98.62 166 GLY A N 1
ATOM 1180 C CA . GLY A 1 166 ? 1.856 -7.519 -10.514 1.00 98.62 166 GLY A CA 1
ATOM 1181 C C . GLY A 1 166 ? 1.570 -7.853 -9.053 1.00 98.62 166 GLY A C 1
ATOM 1182 O O . GLY A 1 166 ? 1.246 -6.962 -8.272 1.00 98.62 166 GLY A O 1
ATOM 1183 N N . ILE A 1 167 ? 1.730 -9.120 -8.663 1.00 98.81 167 ILE A N 1
ATOM 1184 C CA . ILE A 1 167 ? 1.492 -9.580 -7.287 1.00 98.81 167 ILE A CA 1
ATOM 1185 C C . ILE A 1 167 ? 2.448 -8.894 -6.309 1.00 98.81 167 ILE A C 1
ATOM 1187 O O . ILE A 1 167 ? 2.010 -8.420 -5.262 1.00 98.81 167 ILE A O 1
ATOM 1191 N N . ARG A 1 168 ? 3.738 -8.796 -6.648 1.00 98.50 168 ARG A N 1
ATOM 1192 C CA . ARG A 1 168 ? 4.745 -8.131 -5.813 1.00 98.50 168 ARG A CA 1
ATOM 1193 C C . ARG A 1 168 ? 4.371 -6.671 -5.550 1.00 98.50 168 ARG A C 1
ATOM 1195 O O . ARG A 1 168 ? 4.331 -6.257 -4.394 1.00 98.50 168 ARG A O 1
ATOM 1202 N N . THR A 1 169 ? 4.071 -5.904 -6.597 1.00 97.88 169 THR A N 1
ATOM 1203 C CA . THR A 1 169 ? 3.640 -4.503 -6.459 1.00 97.88 169 THR A CA 1
ATOM 1204 C C . THR A 1 169 ? 2.323 -4.397 -5.696 1.00 97.88 169 THR A C 1
ATOM 1206 O O . THR A 1 169 ? 2.192 -3.544 -4.825 1.00 97.88 169 THR A O 1
ATOM 1209 N N . ALA A 1 170 ? 1.368 -5.298 -5.930 1.00 97.44 170 ALA A N 1
ATOM 1210 C CA . ALA A 1 170 ? 0.101 -5.300 -5.208 1.00 97.44 170 ALA A CA 1
ATOM 1211 C C . ALA A 1 170 ? 0.274 -5.502 -3.695 1.00 97.44 170 ALA A C 1
ATOM 1213 O O . ALA A 1 170 ? -0.406 -4.826 -2.924 1.00 97.44 170 ALA A O 1
ATOM 1214 N N . VAL A 1 171 ? 1.209 -6.361 -3.271 1.00 95.81 171 VAL A N 1
ATOM 1215 C CA . VAL A 1 171 ? 1.546 -6.551 -1.849 1.00 95.81 171 VAL A CA 1
ATOM 1216 C C . VAL A 1 171 ? 2.241 -5.323 -1.258 1.00 95.81 171 VAL A C 1
ATOM 1218 O O . VAL A 1 171 ? 1.900 -4.906 -0.154 1.00 95.81 171 VAL A O 1
ATOM 1221 N N . LEU A 1 172 ? 3.228 -4.760 -1.961 1.00 91.94 172 LEU A N 1
ATOM 1222 C CA . LEU A 1 172 ? 4.082 -3.692 -1.426 1.00 91.94 172 LEU A CA 1
ATOM 1223 C C . LEU A 1 172 ? 3.430 -2.309 -1.469 1.00 91.94 172 LEU A C 1
ATOM 1225 O O . LEU A 1 172 ? 3.637 -1.496 -0.572 1.00 91.94 172 LEU A O 1
ATOM 1229 N N . GLU A 1 173 ? 2.674 -2.035 -2.525 1.00 90.06 173 GLU A N 1
ATOM 1230 C CA . GLU A 1 173 ? 2.201 -0.692 -2.868 1.00 90.06 173 GLU A CA 1
ATOM 1231 C C . GLU A 1 173 ? 0.673 -0.602 -2.853 1.00 90.06 173 GLU A C 1
ATOM 1233 O O . GLU A 1 173 ? 0.114 0.491 -2.791 1.00 90.06 173 GLU A O 1
ATOM 1238 N N . GLY A 1 174 ? -0.033 -1.738 -2.873 1.00 89.81 174 GLY A N 1
ATOM 1239 C CA . GLY A 1 174 ? -1.489 -1.735 -2.927 1.00 89.81 174 GLY A CA 1
ATOM 1240 C C . GLY A 1 174 ? -2.015 -1.133 -4.232 1.00 89.81 174 GLY A C 1
ATOM 1241 O O . GLY A 1 174 ? -3.011 -0.413 -4.210 1.00 89.81 174 GLY A O 1
ATOM 1242 N N . THR A 1 175 ? -1.377 -1.421 -5.370 1.00 92.62 175 THR A N 1
ATOM 1243 C CA . THR A 1 175 ? -1.869 -1.070 -6.717 1.00 92.62 175 THR A CA 1
ATOM 1244 C C . THR A 1 175 ? -1.772 -2.271 -7.663 1.00 92.62 175 THR A C 1
ATOM 1246 O O . THR A 1 175 ? -1.220 -3.309 -7.306 1.00 92.62 175 THR A O 1
ATOM 1249 N N . PHE A 1 176 ? -2.345 -2.165 -8.863 1.00 96.06 176 PHE A N 1
ATOM 1250 C CA . PHE A 1 176 ? -2.234 -3.202 -9.899 1.00 96.06 176 PHE A CA 1
ATOM 1251 C C . PHE A 1 176 ? -1.158 -2.885 -10.952 1.00 96.06 176 PHE A C 1
ATOM 1253 O O . PHE A 1 176 ? -0.980 -3.648 -11.902 1.00 96.06 176 PHE A O 1
ATOM 1260 N N . ASP A 1 177 ? -0.417 -1.787 -10.780 1.00 91.38 177 ASP A N 1
ATOM 1261 C CA . ASP A 1 177 ? 0.478 -1.231 -11.806 1.00 91.38 177 ASP A CA 1
ATOM 1262 C C . ASP A 1 177 ? 1.659 -2.155 -12.132 1.00 91.38 177 ASP A C 1
ATOM 1264 O O . ASP A 1 177 ? 2.220 -2.100 -13.229 1.00 91.38 177 ASP A O 1
ATOM 1268 N N . GLY A 1 178 ? 2.001 -3.058 -11.205 1.00 94.69 178 GLY A N 1
ATOM 1269 C CA . GLY A 1 178 ? 3.088 -4.024 -11.361 1.00 94.69 178 GLY A CA 1
ATOM 1270 C C . GLY A 1 178 ? 2.950 -4.927 -12.585 1.00 94.69 178 GLY A C 1
ATOM 1271 O O . GLY A 1 178 ? 3.961 -5.342 -13.139 1.00 94.69 178 GLY A O 1
ATOM 1272 N N . VAL A 1 179 ? 1.728 -5.193 -13.067 1.00 97.75 179 VAL A N 1
ATOM 1273 C CA . VAL A 1 179 ? 1.535 -6.003 -14.284 1.00 97.75 179 VAL A CA 1
ATOM 1274 C C . VAL A 1 179 ? 2.151 -5.299 -15.497 1.00 97.75 179 VAL A C 1
ATOM 1276 O O . VAL A 1 179 ? 2.861 -5.928 -16.278 1.00 97.75 179 VAL A O 1
ATOM 1279 N N . ARG A 1 180 ? 1.941 -3.981 -15.629 1.00 96.88 180 ARG A N 1
ATOM 1280 C CA . ARG A 1 180 ? 2.543 -3.178 -16.705 1.00 96.88 180 ARG A CA 1
ATOM 1281 C C . ARG A 1 180 ? 4.010 -2.864 -16.435 1.00 96.88 180 ARG A C 1
ATOM 1283 O O . ARG A 1 180 ? 4.813 -2.952 -17.358 1.00 96.88 180 ARG A O 1
ATOM 1290 N N . ALA A 1 181 ? 4.380 -2.561 -15.190 1.00 92.56 181 ALA A N 1
ATOM 1291 C CA . ALA A 1 181 ? 5.782 -2.337 -14.827 1.00 92.56 181 ALA A CA 1
ATOM 1292 C C . ALA A 1 181 ? 6.657 -3.579 -15.098 1.00 92.56 181 ALA A C 1
ATOM 1294 O O . ALA A 1 181 ? 7.827 -3.456 -15.454 1.00 92.56 181 ALA A O 1
ATOM 1295 N N . GLY A 1 182 ? 6.074 -4.779 -15.014 1.00 96.81 182 GLY A N 1
ATOM 1296 C CA . GLY A 1 182 ? 6.733 -6.037 -15.350 1.00 96.81 182 GLY A CA 1
ATOM 1297 C C . GLY A 1 182 ? 7.222 -6.137 -16.798 1.00 96.81 182 GLY A C 1
ATOM 1298 O O . GLY A 1 182 ? 8.106 -6.947 -17.066 1.00 96.81 182 GLY A O 1
ATOM 1299 N N . LEU A 1 183 ? 6.722 -5.309 -17.727 1.00 98.00 183 LEU A N 1
ATOM 1300 C CA . LEU A 1 183 ? 7.215 -5.270 -19.110 1.00 98.00 183 LEU A CA 1
ATOM 1301 C C . LEU A 1 183 ? 8.720 -4.970 -19.168 1.00 98.00 183 LEU A C 1
ATOM 1303 O O . LEU A 1 183 ? 9.417 -5.514 -20.023 1.00 98.00 183 LEU A O 1
ATOM 1307 N N . ASP A 1 184 ? 9.246 -4.170 -18.236 1.00 96.44 184 ASP A N 1
ATOM 1308 C CA . ASP A 1 184 ? 10.676 -3.849 -18.177 1.00 96.44 184 ASP A CA 1
ATOM 1309 C C . ASP A 1 184 ? 11.556 -5.032 -17.755 1.00 96.44 184 ASP A C 1
ATOM 1311 O O . ASP A 1 184 ? 12.764 -5.020 -18.008 1.00 96.44 184 ASP A O 1
ATOM 1315 N N . LEU A 1 185 ? 10.951 -6.073 -17.176 1.00 97.62 185 LEU A N 1
ATOM 1316 C CA . LEU A 1 185 ? 11.613 -7.321 -16.792 1.00 97.62 185 LEU A CA 1
ATOM 1317 C C . LEU A 1 185 ? 11.664 -8.333 -17.944 1.00 97.62 185 LEU A C 1
ATOM 1319 O O . LEU A 1 185 ? 12.366 -9.337 -17.843 1.00 97.62 185 LEU A O 1
ATOM 1323 N N . LEU A 1 186 ? 10.939 -8.080 -19.038 1.00 97.94 186 LEU A N 1
ATOM 1324 C CA . LEU A 1 186 ? 10.950 -8.935 -20.221 1.00 97.94 186 LEU A CA 1
ATOM 1325 C C . LEU A 1 186 ? 12.092 -8.557 -21.187 1.00 97.94 186 LEU A C 1
ATOM 1327 O O . LEU A 1 186 ? 12.530 -7.391 -21.217 1.00 97.94 186 LEU A O 1
ATOM 1331 N N . PRO A 1 187 ? 12.540 -9.500 -22.043 1.00 96.81 187 PRO A N 1
ATOM 1332 C CA . PRO A 1 187 ? 13.429 -9.190 -23.163 1.00 96.81 187 PRO A CA 1
ATOM 1333 C C . PRO A 1 187 ? 12.859 -8.066 -24.040 1.00 96.81 187 PRO A C 1
ATOM 1335 O O . PRO A 1 187 ? 11.645 -7.978 -24.239 1.00 96.81 187 PRO A O 1
ATOM 1338 N N . ALA A 1 188 ? 13.717 -7.183 -24.557 1.00 95.50 188 ALA A N 1
ATOM 1339 C CA . ALA A 1 188 ? 13.300 -5.946 -25.228 1.00 95.50 188 ALA A CA 1
ATOM 1340 C C . ALA A 1 188 ? 12.345 -6.195 -26.413 1.00 95.50 188 ALA A C 1
ATOM 1342 O O . ALA A 1 188 ? 11.361 -5.479 -26.591 1.00 95.50 188 ALA A O 1
ATOM 1343 N N . GLU A 1 189 ? 12.592 -7.254 -27.178 1.00 96.38 189 GLU A N 1
ATOM 1344 C CA . GLU A 1 189 ? 11.798 -7.695 -28.324 1.00 96.38 189 GLU A CA 1
ATOM 1345 C C . GLU A 1 189 ? 10.404 -8.227 -27.950 1.00 96.38 189 GLU A C 1
ATOM 1347 O O . GLU A 1 189 ? 9.525 -8.321 -28.805 1.00 96.38 189 GLU A O 1
ATOM 1352 N N . ARG A 1 190 ? 10.185 -8.560 -26.674 1.00 97.50 190 ARG A N 1
ATOM 1353 C CA . ARG A 1 190 ? 8.922 -9.096 -26.148 1.00 97.50 190 ARG A CA 1
ATOM 1354 C C . ARG A 1 190 ? 8.003 -8.011 -25.589 1.00 97.50 190 ARG A C 1
ATOM 1356 O O . ARG A 1 190 ? 6.794 -8.221 -25.516 1.00 97.50 190 ARG A O 1
ATOM 1363 N N . ARG A 1 191 ? 8.552 -6.849 -25.214 1.00 97.69 191 ARG A N 1
ATOM 1364 C CA . ARG A 1 191 ? 7.824 -5.800 -24.474 1.00 97.69 191 ARG A CA 1
ATOM 1365 C C . ARG A 1 191 ? 6.653 -5.223 -25.254 1.00 97.69 191 ARG A C 1
ATOM 1367 O O . ARG A 1 191 ? 5.566 -5.110 -24.706 1.00 97.69 191 ARG A O 1
ATOM 1374 N N . VAL A 1 192 ? 6.864 -4.893 -26.530 1.00 96.81 192 VAL A N 1
ATOM 1375 C CA . VAL A 1 192 ? 5.818 -4.297 -27.383 1.00 96.81 192 VAL A CA 1
ATOM 1376 C C . VAL A 1 192 ? 4.652 -5.265 -27.561 1.00 96.81 192 VAL A C 1
ATOM 1378 O O . VAL A 1 192 ? 3.509 -4.888 -27.337 1.00 96.81 192 VAL A O 1
ATOM 1381 N N . LEU A 1 193 ? 4.945 -6.533 -27.862 1.00 98.25 193 LEU A N 1
ATOM 1382 C CA . LEU A 1 193 ? 3.921 -7.565 -28.017 1.00 98.25 193 LEU A CA 1
ATOM 1383 C C . LEU A 1 193 ? 3.062 -7.714 -26.753 1.00 98.25 193 LEU A C 1
ATOM 1385 O O . LEU A 1 193 ? 1.841 -7.820 -26.834 1.00 98.25 193 LEU A O 1
ATOM 1389 N N . TRP A 1 194 ? 3.691 -7.755 -25.578 1.00 98.56 194 TRP A N 1
ATOM 1390 C CA . TRP A 1 194 ? 2.951 -7.873 -24.324 1.00 98.56 194 TRP A CA 1
ATOM 1391 C C . TRP A 1 194 ? 2.205 -6.598 -23.945 1.00 98.56 194 TRP A C 1
ATOM 1393 O O . TRP A 1 194 ? 1.103 -6.703 -23.415 1.00 98.56 194 TRP A O 1
ATOM 1403 N N . ALA A 1 195 ? 2.742 -5.418 -24.260 1.00 98.00 195 ALA A N 1
ATOM 1404 C CA . ALA A 1 195 ? 2.020 -4.162 -24.093 1.00 98.00 195 ALA A CA 1
ATOM 1405 C C . ALA A 1 195 ? 0.719 -4.162 -24.913 1.00 98.00 195 ALA A C 1
ATOM 1407 O O . ALA A 1 195 ? -0.342 -3.916 -24.351 1.00 98.00 195 ALA A O 1
ATOM 1408 N N . GLU A 1 196 ? 0.777 -4.557 -26.190 1.00 97.62 196 GLU A N 1
ATOM 1409 C CA . GLU A 1 196 ? -0.404 -4.664 -27.061 1.00 97.62 196 GLU A CA 1
ATOM 1410 C C . GLU A 1 196 ? -1.434 -5.675 -26.525 1.00 97.62 196 GLU A C 1
ATOM 1412 O O . GLU A 1 196 ? -2.636 -5.409 -26.528 1.00 97.62 196 GLU A O 1
ATOM 1417 N N . ARG A 1 197 ? -0.977 -6.822 -26.002 1.00 98.62 197 ARG A N 1
ATOM 1418 C CA . ARG A 1 197 ? -1.854 -7.828 -25.371 1.00 98.62 197 ARG A CA 1
ATOM 1419 C C . ARG A 1 197 ? -2.546 -7.287 -24.114 1.00 98.62 197 ARG A C 1
ATOM 1421 O O . ARG A 1 197 ? -3.715 -7.601 -23.883 1.00 98.62 197 ARG A O 1
ATOM 1428 N N . LEU A 1 198 ? -1.848 -6.496 -23.296 1.00 98.38 198 LEU A N 1
ATOM 1429 C CA . LEU A 1 198 ? -2.428 -5.854 -22.110 1.00 98.38 198 LEU A CA 1
ATOM 1430 C C . LEU A 1 198 ? -3.422 -4.750 -22.498 1.00 98.38 198 LEU A C 1
ATOM 1432 O O . LEU A 1 198 ? -4.504 -4.686 -21.915 1.00 98.38 198 LEU A O 1
ATOM 1436 N N . ASP A 1 199 ? -3.104 -3.949 -23.519 1.00 97.50 199 ASP A N 1
ATOM 1437 C CA . ASP A 1 199 ? -4.012 -2.938 -24.074 1.00 97.50 199 ASP A CA 1
ATOM 1438 C C . ASP A 1 199 ? -5.314 -3.588 -24.584 1.00 97.50 199 ASP A C 1
ATOM 1440 O O . ASP A 1 199 ? -6.417 -3.110 -24.309 1.00 97.50 199 ASP A O 1
ATOM 1444 N N . GLU A 1 200 ? -5.210 -4.726 -25.280 1.00 98.19 200 GLU A N 1
ATOM 1445 C CA . GLU A 1 200 ? -6.370 -5.485 -25.755 1.00 98.19 200 GLU A CA 1
ATOM 1446 C C . GLU A 1 200 ? -7.250 -5.986 -24.598 1.00 98.19 200 GLU A C 1
ATOM 1448 O O . GLU A 1 200 ? -8.481 -5.890 -24.673 1.00 98.19 200 GLU A O 1
ATOM 1453 N N . ALA A 1 201 ? -6.635 -6.486 -23.522 1.00 98.06 201 ALA A N 1
ATOM 1454 C CA . ALA A 1 201 ? -7.328 -6.950 -22.320 1.00 98.06 201 ALA A CA 1
ATOM 1455 C C . ALA A 1 201 ? -8.082 -5.834 -21.589 1.00 98.06 201 ALA A C 1
ATOM 1457 O O . ALA A 1 201 ? -9.195 -6.055 -21.109 1.00 98.06 201 ALA A O 1
ATOM 1458 N N . GLU A 1 202 ? -7.523 -4.628 -21.548 1.00 97.50 202 GLU A N 1
ATOM 1459 C CA . GLU A 1 202 ? -8.180 -3.455 -20.967 1.00 97.50 202 GLU A CA 1
ATOM 1460 C C . GLU A 1 202 ? -9.359 -2.969 -21.825 1.00 97.50 202 GLU A C 1
ATOM 1462 O O . GLU A 1 202 ? -10.381 -2.522 -21.295 1.00 97.50 202 GLU A O 1
ATOM 1467 N N . ALA A 1 203 ? -9.270 -3.121 -23.149 1.00 95.69 203 ALA A N 1
ATOM 1468 C CA . ALA A 1 203 ? -10.308 -2.696 -24.084 1.00 95.69 203 ALA A CA 1
ATOM 1469 C C . ALA A 1 203 ? -11.511 -3.660 -24.169 1.00 95.69 203 ALA A C 1
ATOM 1471 O O . ALA A 1 203 ? -12.647 -3.230 -24.402 1.00 95.69 203 ALA A O 1
ATOM 1472 N N . HIS A 1 204 ? -11.310 -4.962 -23.946 1.00 97.56 204 HIS A N 1
ATOM 1473 C CA . HIS A 1 204 ? -12.327 -5.998 -24.188 1.00 97.56 204 HIS A CA 1
ATOM 1474 C C . HIS A 1 204 ? -12.800 -6.686 -22.906 1.00 97.56 204 HIS A C 1
ATOM 1476 O O . HIS A 1 204 ? -12.080 -6.674 -21.915 1.00 97.56 204 HIS A O 1
ATOM 1482 N N . PRO A 1 205 ? -14.047 -7.194 -22.846 1.00 96.50 205 PRO A N 1
ATOM 1483 C CA . PRO A 1 205 ? -14.552 -7.864 -21.650 1.00 96.50 205 PRO A CA 1
ATOM 1484 C C . PRO A 1 205 ? -13.910 -9.255 -21.496 1.00 96.50 205 PRO A C 1
ATOM 1486 O O . PRO A 1 205 ? -13.499 -9.832 -22.502 1.00 96.50 205 PRO A O 1
ATOM 1489 N N . PRO A 1 206 ? -13.906 -9.868 -20.296 1.00 95.81 206 PRO A N 1
ATOM 1490 C CA . PRO A 1 206 ? -13.165 -11.113 -20.046 1.00 95.81 206 PRO A CA 1
ATOM 1491 C C . PRO A 1 206 ? -13.532 -12.264 -20.991 1.00 95.81 206 PRO A C 1
ATOM 1493 O O . PRO A 1 206 ? -12.671 -12.991 -21.473 1.00 95.81 206 PRO A O 1
ATOM 1496 N N . HIS A 1 207 ? -14.817 -12.384 -21.334 1.00 95.19 207 HIS A N 1
ATOM 1497 C CA . HIS A 1 207 ? -15.333 -13.419 -22.236 1.00 95.19 207 HIS A CA 1
ATOM 1498 C C . HIS A 1 207 ? -14.911 -13.255 -23.708 1.00 95.19 207 HIS A C 1
ATOM 1500 O O . HIS A 1 207 ? -15.220 -14.114 -24.533 1.00 95.19 207 HIS A O 1
ATOM 1506 N N . HIS A 1 208 ? -14.241 -12.154 -24.062 1.00 96.81 208 HIS A N 1
ATOM 1507 C CA . HIS A 1 208 ? -13.590 -11.998 -25.361 1.00 96.81 208 HIS A CA 1
ATOM 1508 C C . HIS A 1 208 ? -12.456 -13.024 -25.533 1.00 96.81 208 HIS A C 1
ATOM 1510 O O . HIS A 1 208 ? -12.273 -13.591 -26.611 1.00 96.81 208 HIS A O 1
ATOM 1516 N N . PHE A 1 209 ? -11.763 -13.354 -24.443 1.00 97.31 209 PHE A N 1
ATOM 1517 C CA . PHE A 1 209 ? -10.574 -14.202 -24.425 1.00 97.31 209 PHE A CA 1
ATOM 1518 C C . PHE A 1 209 ? -10.913 -15.688 -24.203 1.00 97.31 209 PHE A C 1
ATOM 1520 O O . PHE A 1 209 ? -10.338 -16.361 -23.360 1.00 97.31 209 PHE A O 1
ATOM 1527 N N . SER A 1 210 ? -11.831 -16.236 -25.003 1.00 92.50 210 SER A N 1
ATOM 1528 C CA . SER A 1 210 ? -12.387 -17.602 -24.842 1.00 92.50 210 SER A CA 1
ATOM 1529 C C . SER A 1 210 ? -11.434 -18.769 -25.159 1.00 92.50 210 SER A C 1
ATOM 1531 O O . SER A 1 210 ? -11.758 -19.929 -24.929 1.00 92.50 210 SER A O 1
ATOM 1533 N N . ARG A 1 211 ? -10.243 -18.499 -25.702 1.00 94.44 211 ARG A N 1
ATOM 1534 C CA . ARG A 1 211 ? -9.182 -19.510 -25.908 1.00 94.44 211 ARG A CA 1
ATOM 1535 C C . ARG A 1 211 ? -8.234 -19.569 -24.710 1.00 94.44 211 ARG A C 1
ATOM 1537 O O . ARG A 1 211 ? -7.023 -19.629 -24.884 1.00 94.44 211 ARG A O 1
ATOM 1544 N N . ASN A 1 212 ? -8.786 -19.510 -23.506 1.00 93.50 212 ASN A N 1
ATOM 1545 C CA . ASN A 1 212 ? -8.041 -19.334 -22.261 1.00 93.50 212 ASN A CA 1
ATOM 1546 C C . ASN A 1 212 ? -7.287 -20.577 -21.765 1.00 93.50 212 ASN A C 1
ATOM 1548 O O . ASN A 1 212 ? -6.581 -20.457 -20.777 1.00 93.50 212 ASN A O 1
ATOM 1552 N N . GLY A 1 213 ? -7.304 -21.699 -22.496 1.00 94.56 213 GLY A N 1
ATOM 1553 C CA . GLY A 1 213 ? -6.288 -22.756 -22.347 1.00 94.56 213 GLY A CA 1
ATOM 1554 C C . GLY A 1 213 ? -4.885 -22.325 -22.822 1.00 94.56 213 GLY A C 1
ATOM 1555 O O . GLY A 1 213 ? -3.873 -22.930 -22.464 1.00 94.56 213 GLY A O 1
ATOM 1556 N N . TRP A 1 214 ? -4.807 -21.265 -23.638 1.00 96.94 214 TRP A N 1
ATOM 1557 C CA . TRP A 1 214 ? -3.563 -20.577 -23.991 1.00 96.94 214 TRP A CA 1
ATOM 1558 C C . TRP A 1 214 ? -3.235 -19.521 -22.936 1.00 96.94 214 TRP A C 1
ATOM 1560 O O . TRP A 1 214 ? -4.081 -18.689 -22.600 1.00 96.94 214 TRP A O 1
ATOM 1570 N N . VAL A 1 215 ? -1.988 -19.515 -22.460 1.00 98.31 215 VAL A N 1
ATOM 1571 C CA . VAL A 1 215 ? -1.532 -18.653 -21.358 1.00 98.31 215 VAL A CA 1
ATOM 1572 C C . VAL A 1 215 ? -1.817 -17.165 -21.569 1.00 98.31 215 VAL A C 1
ATOM 1574 O O . VAL A 1 215 ? -2.178 -16.467 -20.625 1.00 98.31 215 VAL A O 1
ATOM 1577 N N . VAL A 1 216 ? -1.719 -16.678 -22.807 1.00 98.44 216 VAL A N 1
ATOM 1578 C CA . VAL A 1 216 ? -1.950 -15.263 -23.121 1.00 98.44 216 VAL A CA 1
ATOM 1579 C C . VAL A 1 216 ? -3.412 -14.895 -22.902 1.00 98.44 216 VAL A C 1
ATOM 1581 O O . VAL A 1 216 ? -3.693 -13.944 -22.183 1.00 98.44 216 VAL A O 1
ATOM 1584 N N . HIS A 1 217 ? -4.349 -15.679 -23.439 1.00 98.56 217 HIS A N 1
ATOM 1585 C CA . HIS A 1 217 ? -5.776 -15.428 -23.236 1.00 98.56 217 HIS A CA 1
ATOM 1586 C C . HIS A 1 217 ? -6.205 -15.666 -21.784 1.00 98.56 217 HIS A C 1
ATOM 1588 O O . HIS A 1 217 ? -7.090 -14.963 -21.308 1.00 98.56 217 HIS A O 1
ATOM 1594 N N . ALA A 1 218 ? -5.573 -16.599 -21.064 1.00 98.56 218 ALA A N 1
ATOM 1595 C CA . ALA A 1 218 ? -5.802 -16.764 -19.628 1.00 98.56 218 ALA A CA 1
ATOM 1596 C C . ALA A 1 218 ? -5.431 -15.488 -18.853 1.00 98.56 218 ALA A C 1
ATOM 1598 O O . ALA A 1 218 ? -6.242 -14.965 -18.085 1.00 98.56 218 ALA A O 1
ATOM 1599 N N . LEU A 1 219 ? -4.235 -14.943 -19.117 1.00 98.75 219 LEU A N 1
ATOM 1600 C CA . LEU A 1 219 ? -3.767 -13.687 -18.531 1.00 98.75 219 LEU A CA 1
ATOM 1601 C C . LEU A 1 219 ? -4.674 -12.519 -18.924 1.00 98.75 219 LEU A C 1
ATOM 1603 O O . LEU A 1 219 ? -5.089 -11.757 -18.057 1.00 98.75 219 LEU A O 1
ATOM 1607 N N . GLN A 1 220 ? -5.012 -12.380 -20.208 1.00 98.81 220 GLN A N 1
ATOM 1608 C CA . GLN A 1 220 ? -5.869 -11.300 -20.701 1.00 98.81 220 GLN A CA 1
ATOM 1609 C C . GLN A 1 220 ? -7.282 -11.372 -20.108 1.00 98.81 220 GLN A C 1
ATOM 1611 O O . GLN A 1 220 ? -7.816 -10.343 -19.702 1.00 98.81 220 GLN A O 1
ATOM 1616 N N . ALA A 1 221 ? -7.873 -12.567 -19.990 1.00 98.75 221 ALA A N 1
ATOM 1617 C CA . ALA A 1 221 ? -9.172 -12.760 -19.347 1.00 98.75 221 ALA A CA 1
ATOM 1618 C C . ALA A 1 221 ? -9.136 -12.334 -17.872 1.00 98.75 221 ALA A C 1
ATOM 1620 O O . ALA A 1 221 ? -10.013 -11.592 -17.424 1.00 98.75 221 ALA A O 1
ATOM 1621 N N . ALA A 1 222 ? -8.108 -12.763 -17.133 1.00 98.75 222 ALA A N 1
ATOM 1622 C CA . ALA A 1 222 ? -7.928 -12.410 -15.729 1.00 98.75 222 ALA A CA 1
ATOM 1623 C C . ALA A 1 222 ? -7.662 -10.907 -15.546 1.00 98.75 222 ALA A C 1
ATOM 1625 O O . ALA A 1 222 ? -8.294 -10.269 -14.704 1.00 98.75 222 ALA A O 1
ATOM 1626 N N . TRP A 1 223 ? -6.776 -10.322 -16.358 1.00 98.75 223 TRP A N 1
ATOM 1627 C CA . TRP A 1 223 ? -6.453 -8.895 -16.321 1.00 98.75 223 TRP A CA 1
ATOM 1628 C C . TRP A 1 223 ? -7.671 -8.037 -16.653 1.00 98.75 223 TRP A C 1
ATOM 1630 O O . TRP A 1 223 ? -8.018 -7.146 -15.881 1.00 98.75 223 TRP A O 1
ATOM 1640 N N . SER A 1 224 ? -8.382 -8.379 -17.730 1.00 98.75 224 SER A N 1
ATOM 1641 C CA . SER A 1 224 ? -9.646 -7.755 -18.121 1.00 98.75 224 SER A CA 1
ATOM 1642 C C . SER A 1 224 ? -10.666 -7.786 -16.980 1.00 98.75 224 SER A C 1
ATOM 1644 O O . SER A 1 224 ? -11.275 -6.762 -16.668 1.00 98.75 224 SER A O 1
ATOM 1646 N N . ALA A 1 225 ? -10.827 -8.932 -16.307 1.00 98.56 225 ALA A N 1
ATOM 1647 C CA . ALA A 1 225 ? -11.783 -9.075 -15.210 1.00 98.56 225 ALA A CA 1
ATOM 1648 C C . ALA A 1 225 ? -11.448 -8.154 -14.032 1.00 98.56 225 ALA A C 1
ATOM 1650 O O . ALA A 1 225 ? -12.356 -7.610 -13.406 1.00 98.56 225 ALA A O 1
ATOM 1651 N N . ILE A 1 226 ? -10.160 -7.944 -13.759 1.00 98.69 226 ILE A N 1
ATOM 1652 C CA . ILE A 1 226 ? -9.680 -7.049 -12.705 1.00 98.69 226 ILE A CA 1
ATOM 1653 C C . ILE A 1 226 ? -9.901 -5.588 -13.099 1.00 98.69 226 ILE A C 1
ATOM 1655 O O . ILE A 1 226 ? -10.631 -4.884 -12.414 1.00 98.69 226 ILE A O 1
ATOM 1659 N N . VAL A 1 227 ? -9.309 -5.124 -14.200 1.00 97.75 227 VAL A N 1
ATOM 1660 C CA . VAL A 1 227 ? -9.276 -3.687 -14.540 1.00 97.75 227 VAL A CA 1
ATOM 1661 C C . VAL A 1 227 ? -10.616 -3.122 -14.982 1.00 97.75 227 VAL A C 1
ATOM 1663 O O . VAL A 1 227 ? -10.860 -1.925 -14.846 1.00 97.75 227 VAL A O 1
ATOM 1666 N N . ARG A 1 228 ? -11.497 -3.970 -15.520 1.00 96.88 228 ARG A N 1
ATOM 1667 C CA . ARG A 1 228 ? -12.825 -3.544 -15.970 1.00 96.88 228 ARG A CA 1
ATOM 1668 C C . ARG A 1 228 ? -13.896 -3.649 -14.898 1.00 96.88 228 ARG A C 1
ATOM 1670 O O . ARG A 1 228 ? -15.008 -3.166 -15.121 1.00 96.88 228 ARG A O 1
ATOM 1677 N N . THR A 1 229 ? -13.599 -4.280 -13.765 1.00 97.44 229 THR A N 1
ATOM 1678 C CA . THR A 1 229 ? -14.522 -4.289 -12.634 1.00 97.44 229 THR A CA 1
ATOM 1679 C C . THR A 1 229 ? -14.359 -2.980 -11.861 1.00 97.44 229 THR A C 1
ATOM 1681 O O . THR A 1 229 ? -13.258 -2.654 -11.430 1.00 97.44 229 THR A O 1
ATOM 1684 N N . PRO A 1 230 ? -15.427 -2.192 -11.661 1.00 93.44 230 PRO A N 1
ATOM 1685 C CA . PRO A 1 230 ? -15.324 -0.960 -10.893 1.00 93.44 230 PRO A CA 1
ATOM 1686 C C . PRO A 1 230 ? -15.074 -1.262 -9.412 1.00 93.44 230 PRO A C 1
ATOM 1688 O O . PRO A 1 230 ? -15.693 -2.157 -8.831 1.00 93.44 230 PRO A O 1
ATOM 1691 N N . VAL A 1 231 ? -14.193 -0.483 -8.782 1.00 95.75 231 VAL A N 1
ATOM 1692 C CA . VAL A 1 231 ? -13.989 -0.518 -7.329 1.00 95.75 231 VAL A CA 1
ATOM 1693 C C . VAL A 1 231 ? -15.147 0.229 -6.656 1.00 95.75 231 VAL A C 1
ATOM 1695 O O . VAL A 1 231 ? -15.342 1.407 -6.956 1.00 95.75 231 VAL A O 1
ATOM 1698 N N . PRO A 1 232 ? -15.924 -0.406 -5.757 1.00 91.81 232 PRO A N 1
ATOM 1699 C CA . PRO A 1 232 ? -17.010 0.283 -5.065 1.00 91.81 232 PRO A CA 1
ATOM 1700 C C . PRO A 1 232 ? -16.503 1.418 -4.170 1.00 91.81 232 PRO A C 1
ATOM 1702 O O . PRO A 1 232 ? -15.481 1.282 -3.497 1.00 91.81 232 PRO A O 1
ATOM 1705 N N . GLU A 1 233 ? -17.251 2.519 -4.107 1.00 90.62 233 GLU A N 1
ATOM 1706 C CA . GLU A 1 233 ? -16.976 3.607 -3.165 1.00 90.62 233 GLU A CA 1
ATOM 1707 C C . GLU A 1 233 ? -17.217 3.157 -1.716 1.00 90.62 233 GLU A C 1
ATOM 1709 O O . GLU A 1 233 ? -18.092 2.327 -1.434 1.00 90.62 233 GLU A O 1
ATOM 1714 N N . LEU A 1 234 ? -16.458 3.724 -0.776 1.00 90.19 234 LEU A N 1
ATOM 1715 C CA . LEU A 1 234 ? -16.633 3.447 0.645 1.00 90.19 234 LEU A CA 1
ATOM 1716 C C . LEU A 1 234 ? -17.906 4.128 1.164 1.00 90.19 234 LEU A C 1
ATOM 1718 O O . LEU A 1 234 ? -17.974 5.344 1.305 1.00 90.19 234 LEU A O 1
ATOM 1722 N N . SER A 1 235 ? -18.920 3.326 1.485 1.00 90.50 235 SER A N 1
ATOM 1723 C CA . SER A 1 235 ? -20.149 3.782 2.136 1.00 90.50 235 SER A CA 1
ATOM 1724 C C . SER A 1 235 ? -20.619 2.730 3.152 1.00 90.50 235 SER A C 1
ATOM 1726 O O . SER A 1 235 ? -21.488 1.909 2.834 1.00 90.50 235 SER A O 1
ATOM 1728 N N . PRO A 1 236 ? -20.053 2.730 4.379 1.00 89.62 236 PRO A N 1
ATOM 1729 C CA . PRO A 1 236 ? -20.300 1.690 5.382 1.00 89.62 236 PRO A CA 1
ATOM 1730 C C . PRO A 1 236 ? -21.783 1.542 5.743 1.00 89.62 236 PRO A C 1
ATOM 1732 O O . PRO A 1 236 ? -22.311 0.433 5.723 1.00 89.62 236 PRO A O 1
ATOM 1735 N N . ALA A 1 237 ? -22.496 2.657 5.929 1.00 83.62 237 ALA A N 1
ATOM 1736 C CA . ALA A 1 237 ? -23.934 2.667 6.214 1.00 83.62 237 ALA A CA 1
ATOM 1737 C C . ALA A 1 237 ? -24.804 2.038 5.101 1.00 83.62 237 ALA A C 1
ATOM 1739 O O . ALA A 1 237 ? -25.952 1.666 5.342 1.00 83.62 237 ALA A O 1
ATOM 1740 N N . LYS A 1 238 ? -24.279 1.921 3.872 1.00 85.88 238 LYS A N 1
ATOM 1741 C CA . LYS A 1 238 ? -24.945 1.269 2.731 1.00 85.88 238 LYS A CA 1
ATOM 1742 C C . LYS A 1 238 ? -24.391 -0.129 2.433 1.00 85.88 238 LYS A C 1
ATOM 1744 O O . LYS A 1 238 ? -24.844 -0.757 1.480 1.00 85.88 238 LYS A O 1
ATOM 1749 N N . GLY A 1 239 ? -23.418 -0.615 3.206 1.00 87.75 239 GLY A N 1
ATOM 1750 C CA . GLY A 1 239 ? -22.746 -1.892 2.956 1.00 87.75 239 GLY A CA 1
ATOM 1751 C C . GLY A 1 239 ? -21.884 -1.906 1.686 1.00 87.75 239 GLY A C 1
ATOM 1752 O O . GLY A 1 239 ? -21.696 -2.973 1.097 1.00 87.75 239 GLY A O 1
ATOM 1753 N N . SER A 1 240 ? -21.396 -0.740 1.244 1.00 92.56 240 SER A N 1
ATOM 1754 C CA . SER A 1 240 ? -20.492 -0.608 0.093 1.00 92.56 240 SER A CA 1
ATOM 1755 C C . SER A 1 240 ? -19.058 -0.440 0.574 1.00 92.56 240 SER A C 1
ATOM 1757 O O . SER A 1 240 ? -18.767 0.465 1.362 1.00 92.56 240 SER A O 1
ATOM 1759 N N . PHE A 1 241 ? -18.162 -1.305 0.103 1.00 95.12 241 PHE A N 1
ATOM 1760 C CA . PHE A 1 241 ? -16.766 -1.318 0.535 1.00 95.12 241 PHE A CA 1
ATOM 1761 C C . PHE A 1 241 ? -15.833 -1.548 -0.658 1.00 95.12 241 PHE A C 1
ATOM 1763 O O . PHE A 1 241 ? -16.083 -2.481 -1.424 1.00 95.12 241 PHE A O 1
ATOM 1770 N N . PRO A 1 242 ? -14.711 -0.813 -0.775 1.00 95.31 242 PRO A N 1
ATOM 1771 C CA . PRO A 1 242 ? -13.751 -1.008 -1.864 1.00 95.31 242 PRO A CA 1
ATOM 1772 C C . PRO A 1 242 ? -13.273 -2.460 -2.010 1.00 95.31 242 PRO A C 1
ATOM 1774 O O . PRO A 1 242 ? -13.198 -2.980 -3.120 1.00 95.31 242 PRO A O 1
ATOM 1777 N N . ALA A 1 243 ? -13.067 -3.160 -0.887 1.00 94.94 243 ALA A N 1
ATOM 1778 C CA . ALA A 1 243 ? -12.664 -4.567 -0.849 1.00 94.94 243 ALA A CA 1
ATOM 1779 C C . ALA A 1 243 ? -13.619 -5.522 -1.589 1.00 94.94 243 ALA A C 1
ATOM 1781 O O . ALA A 1 243 ? -13.202 -6.583 -2.053 1.00 94.94 243 ALA A O 1
ATOM 1782 N N . GLN A 1 244 ? -14.893 -5.145 -1.765 1.00 96.38 244 GLN A N 1
ATOM 1783 C CA . GLN A 1 244 ? -15.850 -5.933 -2.546 1.00 96.38 244 GLN A CA 1
ATOM 1784 C C . GLN A 1 244 ? -15.444 -6.060 -4.020 1.00 96.38 244 GLN A C 1
ATOM 1786 O O . GLN A 1 244 ? -15.917 -6.983 -4.683 1.00 96.38 244 GLN A O 1
ATOM 1791 N N . HIS A 1 245 ? -14.539 -5.207 -4.514 1.00 98.12 245 HIS A N 1
ATOM 1792 C CA . HIS A 1 245 ? -13.904 -5.369 -5.818 1.00 98.12 245 HIS A CA 1
ATOM 1793 C C . HIS A 1 245 ? -13.314 -6.773 -6.008 1.00 98.12 245 HIS A C 1
ATOM 1795 O O . HIS A 1 245 ? -13.480 -7.348 -7.077 1.00 98.12 245 HIS A O 1
ATOM 1801 N N . LEU A 1 246 ? -12.693 -7.369 -4.977 1.00 98.31 246 LEU A N 1
ATOM 1802 C CA . LEU A 1 246 ? -12.148 -8.731 -5.051 1.00 98.31 246 LEU A CA 1
ATOM 1803 C C . LEU A 1 246 ? -13.219 -9.746 -5.453 1.00 98.31 246 LEU A C 1
ATOM 1805 O O . LEU A 1 246 ? -13.021 -10.521 -6.386 1.00 98.31 246 LEU A O 1
ATOM 1809 N N . ARG A 1 247 ? -14.365 -9.731 -4.764 1.00 97.31 247 ARG A N 1
ATOM 1810 C CA . ARG A 1 247 ? -15.479 -10.637 -5.063 1.00 97.31 247 ARG A CA 1
ATOM 1811 C C . ARG A 1 247 ? -16.031 -10.363 -6.459 1.00 97.31 247 ARG A C 1
ATOM 1813 O O . ARG A 1 247 ? -16.186 -11.295 -7.237 1.00 97.31 247 ARG A O 1
ATOM 1820 N N . LEU A 1 248 ? -16.312 -9.098 -6.775 1.00 97.19 248 LEU A N 1
ATOM 1821 C CA . LEU A 1 248 ? -16.922 -8.705 -8.048 1.00 97.19 248 LEU A CA 1
ATOM 1822 C C . LEU A 1 248 ? -16.040 -9.080 -9.250 1.00 97.19 248 LEU A C 1
ATOM 1824 O O . LEU A 1 248 ? -16.546 -9.629 -10.227 1.00 97.19 248 LEU A O 1
ATOM 1828 N N . ALA A 1 249 ? -14.729 -8.853 -9.152 1.00 98.38 249 ALA A N 1
ATOM 1829 C CA . ALA A 1 249 ? -13.777 -9.171 -10.209 1.00 98.38 249 ALA A CA 1
ATOM 1830 C C . ALA A 1 249 ? -13.570 -10.684 -10.357 1.00 98.38 249 ALA A C 1
ATOM 1832 O O . ALA A 1 249 ? -13.472 -11.177 -11.478 1.00 98.38 249 ALA A O 1
ATOM 1833 N N . LEU A 1 250 ? -13.586 -11.448 -9.258 1.00 98.31 250 LEU A N 1
ATOM 1834 C CA . LEU A 1 250 ? -13.581 -12.913 -9.324 1.00 98.31 250 LEU A CA 1
ATOM 1835 C C . LEU A 1 250 ? -14.844 -13.467 -9.985 1.00 98.31 250 LEU A C 1
ATOM 1837 O O . LEU A 1 250 ? -14.761 -14.376 -10.806 1.00 98.31 250 LEU A O 1
ATOM 1841 N N . GLU A 1 251 ? -16.015 -12.904 -9.691 1.00 97.12 251 GLU A N 1
ATOM 1842 C CA . GLU A 1 251 ? -17.233 -13.308 -10.390 1.00 97.12 251 GLU A CA 1
ATOM 1843 C C . GLU A 1 251 ? -17.176 -12.960 -11.886 1.00 97.12 251 GLU A C 1
ATOM 1845 O O . GLU A 1 251 ? -17.658 -13.730 -12.716 1.00 97.12 251 GLU A O 1
ATOM 1850 N N . ALA A 1 252 ? -16.575 -11.822 -12.253 1.00 97.44 252 ALA A N 1
ATOM 1851 C CA . ALA A 1 252 ? -16.328 -11.463 -13.650 1.00 97.44 252 ALA A CA 1
ATOM 1852 C C . ALA A 1 252 ? -15.337 -12.424 -14.333 1.00 97.44 252 ALA A C 1
ATOM 1854 O O . ALA A 1 252 ? -15.549 -12.784 -15.491 1.00 97.44 252 ALA A O 1
ATOM 1855 N N . ALA A 1 253 ? -14.312 -12.881 -13.609 1.00 98.06 253 ALA A N 1
ATOM 1856 C CA . ALA A 1 253 ? -13.341 -13.868 -14.072 1.00 98.06 253 ALA A CA 1
ATOM 1857 C C . ALA A 1 253 ? -14.009 -15.223 -14.360 1.00 98.06 253 ALA A C 1
ATOM 1859 O O . ALA A 1 253 ? -13.850 -15.755 -15.453 1.00 98.06 253 ALA A O 1
ATOM 1860 N N . VAL A 1 254 ? -14.861 -15.727 -13.457 1.00 97.81 254 VAL A N 1
ATOM 1861 C CA . VAL A 1 254 ? -15.650 -16.952 -13.706 1.00 97.81 254 VAL A CA 1
ATOM 1862 C C . VAL A 1 254 ? -16.593 -16.769 -14.903 1.00 97.81 254 VAL A C 1
ATOM 1864 O O . VAL A 1 254 ? -16.752 -17.663 -15.733 1.00 97.81 254 VAL A O 1
ATOM 1867 N N . ARG A 1 255 ? -17.189 -15.580 -15.061 1.00 95.31 255 ARG A N 1
ATOM 1868 C CA . ARG A 1 255 ? -18.027 -15.249 -16.228 1.00 95.31 255 ARG A CA 1
ATOM 1869 C C . ARG A 1 255 ? -17.240 -15.110 -17.539 1.00 95.31 255 ARG A C 1
ATOM 1871 O O . ARG A 1 255 ? -17.878 -14.965 -18.582 1.00 95.31 255 ARG A O 1
ATOM 1878 N N . ALA A 1 256 ? -15.906 -15.181 -17.543 1.00 94.62 256 ALA A N 1
ATOM 1879 C CA . ALA A 1 256 ? -15.142 -15.303 -18.787 1.00 94.62 256 ALA A CA 1
ATOM 1880 C C . ALA A 1 256 ? -15.503 -16.601 -19.538 1.00 94.62 256 ALA A C 1
ATOM 1882 O O . ALA A 1 256 ? -15.587 -16.586 -20.767 1.00 94.62 256 ALA A O 1
ATOM 1883 N N . GLY A 1 257 ? -15.841 -17.667 -18.800 1.00 93.12 257 GLY A N 1
ATOM 1884 C CA . GLY A 1 257 ? -16.192 -18.981 -19.338 1.00 93.12 257 GLY A CA 1
ATOM 1885 C C . GLY A 1 257 ? -14.972 -19.834 -19.696 1.00 93.12 257 GLY A C 1
ATOM 1886 O O . GLY A 1 257 ? -13.833 -19.453 -19.424 1.00 93.12 257 GLY A O 1
ATOM 1887 N N . THR A 1 258 ? -15.234 -20.983 -20.328 1.00 93.31 258 THR A N 1
ATOM 1888 C CA . THR A 1 258 ? -14.213 -21.955 -20.759 1.00 93.31 258 THR A CA 1
ATOM 1889 C C . THR A 1 258 ? -13.370 -22.453 -19.582 1.00 93.31 258 THR A C 1
ATOM 1891 O O . THR A 1 258 ? -13.929 -23.131 -18.728 1.00 93.31 258 THR A O 1
ATOM 1894 N N . ASP A 1 259 ? -12.087 -22.125 -19.510 1.00 95.19 259 ASP A N 1
ATOM 1895 C CA . ASP A 1 259 ? -11.194 -22.501 -18.410 1.00 95.19 259 ASP A CA 1
ATOM 1896 C C . ASP A 1 259 ? -11.382 -21.558 -17.194 1.00 95.19 259 ASP A C 1
ATOM 1898 O O . ASP A 1 259 ? -10.694 -20.540 -17.045 1.00 95.19 259 ASP A O 1
ATOM 1902 N N . THR A 1 260 ? -12.464 -21.765 -16.433 1.00 96.12 260 THR A N 1
ATOM 1903 C CA . THR A 1 260 ? -12.962 -20.780 -15.455 1.00 96.12 260 THR A CA 1
ATOM 1904 C C . THR A 1 260 ? -12.241 -20.803 -14.119 1.00 96.12 260 THR A C 1
ATOM 1906 O O . THR A 1 260 ? -12.101 -19.737 -13.516 1.00 96.12 260 THR A O 1
ATOM 1909 N N . ASP A 1 261 ? -11.828 -21.971 -13.633 1.00 96.25 261 ASP A N 1
ATOM 1910 C CA . ASP A 1 261 ? -10.985 -22.096 -12.444 1.00 96.25 261 ASP A CA 1
ATOM 1911 C C . ASP A 1 261 ? -9.620 -21.468 -12.695 1.00 96.25 261 ASP A C 1
ATOM 1913 O O . ASP A 1 261 ? -9.285 -20.555 -11.938 1.00 96.25 261 ASP A O 1
ATOM 1917 N N . THR A 1 262 ? -8.940 -21.763 -13.813 1.00 97.19 262 THR A N 1
ATOM 1918 C CA . THR A 1 262 ? -7.626 -21.158 -14.094 1.00 97.19 262 THR A CA 1
ATOM 1919 C C . THR A 1 262 ? -7.702 -19.636 -14.199 1.00 97.19 262 THR A C 1
ATOM 1921 O O . THR A 1 262 ? -6.926 -18.921 -13.554 1.00 97.19 262 THR A O 1
ATOM 1924 N N . VAL A 1 263 ? -8.653 -19.080 -14.960 1.00 98.50 263 VAL A N 1
ATOM 1925 C CA . VAL A 1 263 ? -8.795 -17.613 -15.063 1.00 98.50 263 VAL A CA 1
ATOM 1926 C C . VAL A 1 263 ? -9.114 -16.988 -13.701 1.00 98.50 263 VAL A C 1
ATOM 1928 O O . VAL A 1 263 ? -8.561 -15.937 -13.353 1.00 98.50 263 VAL A O 1
ATOM 1931 N N . ALA A 1 264 ? -9.968 -17.628 -12.899 1.00 98.31 264 ALA A N 1
ATOM 1932 C CA . ALA A 1 264 ? -10.292 -17.149 -11.562 1.00 98.31 264 ALA A CA 1
ATOM 1933 C C . ALA A 1 264 ? -9.122 -17.318 -10.577 1.00 98.31 264 ALA A C 1
ATOM 1935 O O . ALA A 1 264 ? -8.938 -16.454 -9.720 1.00 98.31 264 ALA A O 1
ATOM 1936 N N . ALA A 1 265 ? -8.302 -18.363 -10.691 1.00 98.31 265 ALA A N 1
ATOM 1937 C CA . ALA A 1 265 ? -7.102 -18.591 -9.890 1.00 98.31 265 ALA A CA 1
ATOM 1938 C C . ALA A 1 265 ? -6.058 -17.499 -10.147 1.00 98.31 265 ALA A C 1
ATOM 1940 O O . ALA A 1 265 ? -5.603 -16.842 -9.205 1.00 98.31 265 ALA A O 1
ATOM 1941 N N . ILE A 1 266 ? -5.779 -17.226 -11.425 1.00 98.81 266 ILE A N 1
ATOM 1942 C CA . ILE A 1 266 ? -4.875 -16.164 -11.878 1.00 98.81 266 ILE A CA 1
ATOM 1943 C C . ILE A 1 266 ? -5.356 -14.808 -11.343 1.00 98.81 266 ILE A C 1
ATOM 1945 O O . ILE A 1 266 ? -4.606 -14.114 -10.646 1.00 98.81 266 ILE A O 1
ATOM 1949 N N . ALA A 1 267 ? -6.626 -14.454 -11.580 1.00 98.75 267 ALA A N 1
ATOM 1950 C CA . ALA A 1 267 ? -7.205 -13.207 -11.082 1.00 98.75 267 ALA A CA 1
ATOM 1951 C C . ALA A 1 267 ? -7.187 -13.132 -9.544 1.00 98.75 267 ALA A C 1
ATOM 1953 O O . ALA A 1 267 ? -6.846 -12.104 -8.958 1.00 98.75 267 ALA A O 1
ATOM 1954 N N . GLY A 1 268 ? -7.519 -14.238 -8.880 1.00 98.19 268 GLY A N 1
ATOM 1955 C CA . GLY A 1 268 ? -7.603 -14.350 -7.429 1.00 98.19 268 GLY A CA 1
ATOM 1956 C C . GLY A 1 268 ? -6.269 -14.157 -6.724 1.00 98.19 268 GLY A C 1
ATOM 1957 O O . GLY A 1 268 ? -6.248 -13.541 -5.660 1.00 98.19 268 GLY A O 1
ATOM 1958 N N . ALA A 1 269 ? -5.165 -14.618 -7.316 1.00 97.94 269 ALA A N 1
ATOM 1959 C CA . ALA A 1 269 ? -3.828 -14.391 -6.776 1.00 97.94 269 ALA A CA 1
ATOM 1960 C C . ALA A 1 269 ? -3.489 -12.889 -6.723 1.00 97.94 269 ALA A C 1
ATOM 1962 O O . ALA A 1 269 ? -3.062 -12.388 -5.682 1.00 97.94 269 ALA A O 1
ATOM 1963 N N . LEU A 1 270 ? -3.754 -12.149 -7.806 1.00 98.69 270 LEU A N 1
ATOM 1964 C CA . LEU A 1 270 ? -3.479 -10.710 -7.882 1.00 98.69 270 LEU A CA 1
ATOM 1965 C C . LEU A 1 270 ? -4.462 -9.873 -7.043 1.00 98.69 270 LEU A C 1
ATOM 1967 O O . LEU A 1 270 ? -4.055 -8.966 -6.317 1.00 98.69 270 LEU A O 1
ATOM 1971 N N . LEU A 1 271 ? -5.757 -10.200 -7.080 1.00 98.56 271 LEU A N 1
ATOM 1972 C CA . LEU A 1 271 ? -6.767 -9.543 -6.244 1.00 98.56 271 LEU A CA 1
ATOM 1973 C C . LEU A 1 271 ? -6.496 -9.770 -4.752 1.00 98.56 271 LEU A C 1
ATOM 1975 O O . LEU A 1 271 ? -6.601 -8.833 -3.960 1.00 98.56 271 LEU A O 1
ATOM 1979 N N . GLY A 1 272 ? -6.122 -10.994 -4.372 1.00 96.81 272 GLY A N 1
ATOM 1980 C CA . GLY A 1 272 ? -5.750 -11.342 -3.003 1.00 96.81 272 GLY A CA 1
ATOM 1981 C C . GLY A 1 272 ? -4.501 -10.600 -2.530 1.00 96.81 272 GLY A C 1
ATOM 1982 O O . GLY A 1 272 ? -4.473 -10.139 -1.393 1.00 96.81 272 GLY A O 1
ATOM 1983 N N . ALA A 1 273 ? -3.510 -10.408 -3.404 1.00 97.44 273 ALA A N 1
ATOM 1984 C CA . ALA A 1 273 ? -2.330 -9.596 -3.115 1.00 97.44 273 ALA A CA 1
ATOM 1985 C C . ALA A 1 273 ? -2.681 -8.122 -2.847 1.00 97.44 273 ALA A C 1
ATOM 1987 O O . ALA A 1 273 ? -2.200 -7.540 -1.880 1.00 97.44 273 ALA A O 1
ATOM 1988 N N . ARG A 1 274 ? -3.576 -7.540 -3.658 1.00 96.81 274 ARG A N 1
ATOM 1989 C CA . ARG A 1 274 ? -3.998 -6.133 -3.552 1.00 96.81 274 ARG A CA 1
ATOM 1990 C C . ARG A 1 274 ? -4.861 -5.841 -2.329 1.00 96.81 274 ARG A C 1
ATOM 1992 O O . ARG A 1 274 ? -4.728 -4.779 -1.713 1.00 96.81 274 ARG A O 1
ATOM 1999 N N . TRP A 1 275 ? -5.835 -6.707 -2.063 1.00 95.69 275 TRP A N 1
ATOM 2000 C CA . TRP A 1 275 ? -6.838 -6.484 -1.021 1.00 95.69 275 TRP A CA 1
ATOM 2001 C C . TRP A 1 275 ? -6.473 -7.171 0.293 1.00 95.69 275 TRP A C 1
ATOM 2003 O O . TRP A 1 275 ? -7.005 -6.802 1.333 1.00 95.69 275 TRP A O 1
ATOM 2013 N N . GLY A 1 276 ? -5.547 -8.128 0.281 1.00 93.62 276 GLY A N 1
ATOM 2014 C CA . GLY A 1 276 ? -5.169 -8.908 1.452 1.00 93.62 276 GLY A CA 1
ATOM 2015 C C . GLY A 1 276 ? -6.267 -9.870 1.918 1.00 93.62 276 GLY A C 1
ATOM 2016 O O . GLY A 1 276 ? -7.402 -9.865 1.436 1.00 93.62 276 GLY A O 1
ATOM 2017 N N . CYS A 1 277 ? -5.934 -10.696 2.913 1.00 91.06 277 CYS A N 1
ATOM 2018 C CA . CYS A 1 277 ? -6.860 -11.684 3.480 1.00 91.06 277 CYS A CA 1
ATOM 2019 C C . CYS A 1 277 ? -8.134 -11.033 4.056 1.00 91.06 277 CYS A C 1
ATOM 2021 O O . CYS A 1 277 ? -9.230 -11.570 3.925 1.00 91.06 277 CYS A O 1
ATOM 2023 N N . SER A 1 278 ? -8.014 -9.822 4.610 1.00 91.69 278 SER A N 1
ATOM 2024 C CA . SER A 1 278 ? -9.138 -9.042 5.141 1.00 91.69 278 SER A CA 1
ATOM 2025 C C . SER A 1 278 ? -10.145 -8.577 4.082 1.00 91.69 278 SER A C 1
ATOM 2027 O O . SER A 1 278 ? -11.247 -8.176 4.442 1.00 91.69 278 SER A O 1
ATOM 2029 N N . GLY A 1 279 ? -9.792 -8.618 2.793 1.00 93.19 279 GLY A N 1
ATOM 2030 C CA . GLY A 1 279 ? -10.703 -8.317 1.687 1.00 93.19 279 GLY A CA 1
ATOM 2031 C C . GLY A 1 279 ? -11.454 -9.536 1.145 1.00 93.19 279 GLY A C 1
ATOM 2032 O O . GLY A 1 279 ? -12.334 -9.384 0.298 1.00 93.19 279 GLY A O 1
ATOM 2033 N N . ILE A 1 280 ? -11.131 -10.746 1.611 1.00 94.56 280 ILE A N 1
ATOM 2034 C CA . ILE A 1 280 ? -11.777 -11.983 1.163 1.00 94.56 280 ILE A CA 1
ATOM 2035 C C . ILE A 1 280 ? -13.037 -12.230 2.008 1.00 94.56 280 ILE A C 1
ATOM 2037 O O . ILE A 1 280 ? -12.941 -12.191 3.234 1.00 94.56 280 ILE A O 1
ATOM 2041 N N . PRO A 1 281 ? -14.200 -12.553 1.411 1.00 93.88 281 PRO A N 1
ATOM 2042 C CA . PRO A 1 281 ? -15.389 -12.939 2.173 1.00 93.88 281 PRO A CA 1
ATOM 2043 C C . PRO A 1 281 ? -15.123 -14.083 3.169 1.00 93.88 281 PRO A C 1
ATOM 2045 O O . PRO A 1 281 ? -14.609 -15.126 2.766 1.00 93.88 281 PRO A O 1
ATOM 2048 N N . LEU A 1 282 ? -15.512 -13.929 4.442 1.00 92.81 282 LEU A N 1
ATOM 2049 C CA . LEU A 1 282 ? -15.266 -14.922 5.508 1.00 92.81 282 LEU A CA 1
ATOM 2050 C C . LEU A 1 282 ? -15.785 -16.319 5.153 1.00 92.81 282 LEU A C 1
ATOM 2052 O O . LEU A 1 282 ? -15.061 -17.300 5.299 1.00 92.81 282 LEU A O 1
ATOM 2056 N N . GLN A 1 283 ? -16.987 -16.398 4.583 1.00 91.50 283 GLN A N 1
ATOM 2057 C CA . GLN A 1 283 ? -17.577 -17.654 4.114 1.00 91.50 283 GLN A CA 1
ATOM 2058 C C . GLN A 1 283 ? -16.687 -18.387 3.094 1.00 91.50 283 GLN A C 1
ATOM 2060 O O . GLN A 1 283 ? -16.628 -19.612 3.086 1.00 91.50 283 GLN A O 1
ATOM 2065 N N . TRP A 1 284 ? -15.959 -17.651 2.246 1.00 94.69 284 TRP A N 1
ATOM 2066 C CA . TRP A 1 284 ? -15.012 -18.249 1.307 1.00 94.69 284 TRP A CA 1
ATOM 2067 C C . TRP A 1 284 ? -13.758 -18.711 2.032 1.00 94.69 284 TRP A C 1
ATOM 2069 O O . TRP A 1 284 ? -13.296 -19.811 1.761 1.00 94.69 284 TRP A O 1
ATOM 2079 N N . GLN A 1 285 ? -13.255 -17.926 2.992 1.00 93.56 285 GLN A N 1
ATOM 2080 C CA . GLN A 1 285 ? -12.107 -18.307 3.822 1.00 93.56 285 GLN A CA 1
ATOM 2081 C C . GLN A 1 285 ? -12.326 -19.620 4.578 1.00 93.56 285 GLN A C 1
ATOM 2083 O O . GLN A 1 285 ? -11.402 -20.423 4.685 1.00 93.56 285 GLN A O 1
ATOM 2088 N N . GLN A 1 286 ? -13.543 -19.835 5.078 1.00 91.12 286 GLN A N 1
ATOM 2089 C CA . GLN A 1 286 ? -13.921 -21.046 5.805 1.00 91.12 286 GLN A CA 1
ATOM 2090 C C . GLN A 1 286 ? -14.185 -22.240 4.884 1.00 91.12 286 GLN A C 1
ATOM 2092 O O . GLN A 1 286 ? -13.921 -23.372 5.277 1.00 91.12 286 GLN A O 1
ATOM 2097 N N . ALA A 1 287 ? -14.715 -22.000 3.681 1.00 94.19 287 ALA A N 1
ATOM 2098 C CA . ALA A 1 287 ? -15.086 -23.067 2.757 1.00 94.19 287 ALA A CA 1
ATOM 2099 C C . ALA A 1 287 ? -13.876 -23.717 2.073 1.00 94.19 287 ALA A C 1
ATOM 2101 O O . ALA A 1 287 ? -13.901 -24.925 1.826 1.00 94.19 287 ALA A O 1
ATOM 2102 N N . VAL A 1 288 ? -12.830 -22.942 1.746 1.00 96.38 288 VAL A N 1
ATOM 2103 C CA . VAL A 1 288 ? -11.723 -23.499 0.958 1.00 96.38 288 VAL A CA 1
ATOM 2104 C C . VAL A 1 288 ? -10.902 -24.533 1.708 1.00 96.38 288 VAL A C 1
ATOM 2106 O O . VAL A 1 288 ? -10.372 -24.296 2.799 1.00 96.38 288 VAL A O 1
ATOM 2109 N N . HIS A 1 289 ? -10.724 -25.654 1.029 1.00 97.56 289 HIS A N 1
ATOM 2110 C CA . HIS A 1 289 ? -9.843 -26.739 1.414 1.00 97.56 289 HIS A CA 1
ATOM 2111 C C . HIS A 1 289 ? -9.396 -27.498 0.162 1.00 97.56 289 HIS A C 1
ATOM 2113 O O . HIS A 1 289 ? -9.903 -27.254 -0.925 1.00 97.56 289 HIS A O 1
ATOM 2119 N N . GLY A 1 290 ? -8.449 -28.415 0.286 1.00 96.56 290 GLY A N 1
ATOM 2120 C CA . GLY A 1 290 ? -8.064 -29.280 -0.827 1.00 96.56 290 GLY A CA 1
ATOM 2121 C C . GLY A 1 290 ? -6.783 -30.030 -0.528 1.00 96.56 290 GLY A C 1
ATOM 2122 O O . GLY A 1 290 ? -6.242 -29.930 0.574 1.00 96.56 290 GLY A O 1
ATOM 2123 N N . TRP A 1 291 ? -6.294 -30.813 -1.487 1.00 95.94 291 TRP A N 1
ATOM 2124 C CA . TRP A 1 291 ? -5.085 -31.617 -1.300 1.00 95.94 291 TRP A CA 1
ATOM 2125 C C . TRP A 1 291 ? -3.880 -30.760 -0.842 1.00 95.94 291 TRP A C 1
ATOM 2127 O O . TRP A 1 291 ? -3.729 -29.627 -1.316 1.00 95.94 291 TRP A O 1
ATOM 2137 N N . PRO A 1 292 ? -3.016 -31.268 0.067 1.00 94.62 292 PRO A N 1
ATOM 2138 C CA . PRO A 1 292 ? -3.054 -32.570 0.767 1.00 94.62 292 PRO A CA 1
ATOM 2139 C C . PRO A 1 292 ? -3.939 -32.623 2.034 1.00 94.62 292 PRO A C 1
ATOM 2141 O O . PRO A 1 292 ? -3.684 -33.403 2.947 1.00 94.62 292 PRO A O 1
ATOM 2144 N N . GLY A 1 293 ? -4.983 -31.801 2.111 1.00 95.62 293 GLY A N 1
ATOM 2145 C CA . GLY A 1 293 ? -5.826 -31.599 3.294 1.00 95.62 293 GLY A CA 1
ATOM 2146 C C . GLY A 1 293 ? -5.637 -30.218 3.927 1.00 95.62 293 GLY A C 1
ATOM 2147 O O . GLY A 1 293 ? -5.972 -30.036 5.094 1.00 95.62 293 GLY A O 1
ATOM 2148 N N . LEU A 1 294 ? -5.075 -29.260 3.182 1.00 96.56 294 LEU A N 1
ATOM 2149 C CA . LEU A 1 294 ? -4.848 -27.901 3.659 1.00 96.56 294 LEU A CA 1
ATOM 2150 C C . LEU A 1 294 ? -6.135 -27.086 3.584 1.00 96.56 294 LEU A C 1
ATOM 2152 O O . LEU A 1 294 ? -6.928 -27.212 2.652 1.00 96.56 294 LEU A O 1
ATOM 2156 N N . THR A 1 295 ? -6.316 -26.223 4.575 1.00 95.19 295 THR A N 1
ATOM 2157 C CA . THR A 1 295 ? -7.444 -25.295 4.691 1.00 95.19 295 THR A CA 1
ATOM 2158 C C . THR A 1 295 ? -7.021 -23.869 4.342 1.00 95.19 295 THR A C 1
ATOM 2160 O O . THR A 1 295 ? -5.830 -23.566 4.237 1.00 95.19 295 THR A O 1
ATOM 2163 N N . GLY A 1 296 ? -7.977 -22.939 4.248 1.00 93.56 296 GLY A N 1
ATOM 2164 C CA . GLY A 1 296 ? -7.670 -21.510 4.102 1.00 93.56 296 GLY A CA 1
ATOM 2165 C C . GLY A 1 296 ? -6.661 -20.974 5.134 1.00 93.56 296 GLY A C 1
ATOM 2166 O O . GLY A 1 296 ? -5.790 -20.178 4.784 1.00 93.56 296 GLY A O 1
ATOM 2167 N N . ALA A 1 297 ? -6.705 -21.453 6.384 1.00 92.38 297 ALA A N 1
ATOM 2168 C CA . ALA A 1 297 ? -5.749 -21.056 7.422 1.00 92.38 297 ALA A CA 1
ATOM 2169 C C . ALA A 1 297 ? -4.320 -21.558 7.138 1.00 92.38 297 ALA A C 1
ATOM 2171 O O . ALA A 1 297 ? -3.350 -20.837 7.380 1.00 92.38 297 ALA A O 1
ATOM 2172 N N . ASP A 1 298 ? -4.184 -22.761 6.580 1.00 95.44 298 ASP A N 1
ATOM 2173 C CA . ASP A 1 298 ? -2.887 -23.325 6.200 1.00 95.44 298 ASP A CA 1
ATOM 2174 C C . ASP A 1 298 ? -2.282 -22.600 4.996 1.00 95.44 298 ASP A C 1
ATOM 2176 O O . ASP A 1 298 ? -1.075 -22.358 4.962 1.00 95.44 298 ASP A O 1
ATOM 2180 N N . LEU A 1 299 ? -3.118 -22.188 4.039 1.00 95.81 299 LEU A N 1
ATOM 2181 C CA . LEU A 1 299 ? -2.679 -21.373 2.906 1.00 95.81 299 LEU A CA 1
ATOM 2182 C C . LEU A 1 299 ? -2.159 -20.003 3.369 1.00 95.81 299 LEU A C 1
ATOM 2184 O O . LEU A 1 299 ? -1.116 -19.553 2.894 1.00 95.81 299 LEU A O 1
ATOM 2188 N N . VAL A 1 300 ? -2.822 -19.367 4.345 1.00 94.94 300 VAL A N 1
ATOM 2189 C CA . VAL A 1 300 ? -2.318 -18.133 4.978 1.00 94.94 300 VAL A CA 1
ATOM 2190 C C . VAL A 1 300 ? -0.971 -18.382 5.657 1.00 94.94 300 VAL A C 1
ATOM 2192 O O . VAL A 1 300 ? -0.049 -17.586 5.480 1.00 94.94 300 VAL A O 1
ATOM 2195 N N . ARG A 1 301 ? -0.821 -19.494 6.389 1.00 95.94 301 ARG A N 1
ATOM 2196 C CA . ARG A 1 301 ? 0.447 -19.869 7.035 1.00 95.94 301 ARG A CA 1
ATOM 2197 C C . ARG A 1 301 ? 1.583 -19.999 6.017 1.00 95.94 301 ARG A C 1
ATOM 2199 O O . ARG A 1 301 ? 2.641 -19.411 6.224 1.00 95.94 301 ARG A O 1
ATOM 2206 N N . LEU A 1 302 ? 1.365 -20.723 4.916 1.00 97.44 302 LEU A N 1
ATOM 2207 C CA . LEU A 1 302 ? 2.361 -20.887 3.850 1.00 97.44 302 LEU A CA 1
ATOM 2208 C C . LEU A 1 302 ? 2.727 -19.551 3.192 1.00 97.44 302 LEU A C 1
ATOM 2210 O O . LEU A 1 302 ? 3.909 -19.276 2.986 1.00 97.44 302 LEU A O 1
ATOM 2214 N N . ALA A 1 303 ? 1.738 -18.699 2.906 1.00 96.88 303 ALA A N 1
ATOM 2215 C CA . ALA A 1 303 ? 1.969 -17.386 2.309 1.00 96.88 303 ALA A CA 1
ATOM 2216 C C . ALA A 1 303 ? 2.807 -16.473 3.220 1.00 96.88 303 ALA A C 1
ATOM 2218 O O . ALA A 1 303 ? 3.756 -15.840 2.758 1.00 96.88 303 ALA A O 1
ATOM 2219 N N . VAL A 1 304 ? 2.496 -16.441 4.519 1.00 96.62 304 VAL A N 1
ATOM 2220 C CA . VAL A 1 304 ? 3.231 -15.639 5.508 1.00 96.62 304 VAL A CA 1
ATOM 2221 C C . VAL A 1 304 ? 4.660 -16.143 5.678 1.00 96.62 304 VAL A C 1
ATOM 2223 O O . VAL A 1 304 ? 5.580 -15.330 5.661 1.00 96.62 304 VAL A O 1
ATOM 2226 N N . LEU A 1 305 ? 4.865 -17.457 5.817 1.00 98.25 305 LEU A N 1
ATOM 2227 C CA . LEU A 1 305 ? 6.210 -18.031 5.915 1.00 98.25 305 LEU A CA 1
ATOM 2228 C C . LEU A 1 305 ? 7.027 -17.726 4.660 1.00 98.25 305 LEU A C 1
ATOM 2230 O O . LEU A 1 305 ? 8.168 -17.292 4.774 1.00 98.25 305 LEU A O 1
ATOM 2234 N N . THR A 1 306 ? 6.430 -17.864 3.476 1.00 98.25 306 THR A N 1
ATOM 2235 C CA . THR A 1 306 ? 7.088 -17.518 2.208 1.00 98.25 306 THR A CA 1
ATOM 2236 C C . THR A 1 306 ? 7.523 -16.049 2.189 1.00 98.25 306 THR A C 1
ATOM 2238 O O . THR A 1 306 ? 8.689 -15.756 1.942 1.00 98.25 306 THR A O 1
ATOM 2241 N N . ALA A 1 307 ? 6.624 -15.124 2.543 1.00 97.19 307 ALA A N 1
ATOM 2242 C CA . ALA A 1 307 ? 6.922 -13.689 2.601 1.00 97.19 307 ALA A CA 1
ATOM 2243 C C . ALA A 1 307 ? 7.960 -13.308 3.674 1.00 97.19 307 ALA A C 1
ATOM 2245 O O . ALA A 1 307 ? 8.560 -12.237 3.609 1.00 97.19 307 ALA A O 1
ATOM 2246 N N . ARG A 1 308 ? 8.166 -14.173 4.673 1.00 96.25 308 ARG A N 1
ATOM 2247 C CA . ARG A 1 308 ? 9.115 -13.991 5.780 1.00 96.25 308 ARG A CA 1
ATOM 2248 C C . ARG A 1 308 ? 10.338 -14.902 5.668 1.00 96.25 308 ARG A C 1
ATOM 2250 O O . ARG A 1 308 ? 11.000 -15.151 6.674 1.00 96.25 308 ARG A O 1
ATOM 2257 N N . ASN A 1 309 ? 10.635 -15.411 4.473 1.00 95.12 309 ASN A N 1
ATOM 2258 C CA . ASN A 1 309 ? 11.790 -16.272 4.214 1.00 95.12 309 ASN A CA 1
ATOM 2259 C C . ASN A 1 309 ? 11.875 -17.479 5.177 1.00 95.12 309 ASN A C 1
ATOM 2261 O O . ASN A 1 309 ? 12.901 -17.743 5.802 1.00 95.12 309 ASN A O 1
ATOM 2265 N N . GLY A 1 310 ? 10.741 -18.150 5.371 1.00 96.06 310 GLY A N 1
ATOM 2266 C CA . GLY A 1 310 ? 10.575 -19.323 6.230 1.00 96.06 310 GLY A CA 1
ATOM 2267 C C . GLY A 1 310 ? 10.623 -19.069 7.735 1.00 96.06 310 GLY A C 1
ATOM 2268 O O . GLY A 1 310 ? 10.680 -20.024 8.505 1.00 96.06 310 GLY A O 1
ATOM 2269 N N . SER A 1 311 ? 10.587 -17.806 8.169 1.00 96.44 311 SER A N 1
ATOM 2270 C CA . SER A 1 311 ? 10.709 -17.441 9.582 1.00 96.44 311 SER A CA 1
ATOM 2271 C C . SER A 1 311 ? 9.390 -16.968 10.196 1.00 96.44 311 SER A C 1
ATOM 2273 O O . SER A 1 311 ? 8.674 -16.134 9.634 1.00 96.44 311 SER A O 1
ATOM 2275 N N . ASP A 1 312 ? 9.113 -17.431 11.414 1.00 95.56 312 ASP A N 1
ATOM 2276 C CA . ASP A 1 312 ? 8.050 -16.880 12.254 1.00 95.56 312 ASP A CA 1
ATOM 2277 C C . ASP A 1 312 ? 8.363 -15.428 12.694 1.00 95.56 312 ASP A C 1
ATOM 2279 O O . ASP A 1 312 ? 9.446 -14.874 12.470 1.00 95.56 312 ASP A O 1
ATOM 2283 N N . ASP A 1 313 ? 7.386 -14.754 13.294 1.00 92.75 313 ASP A N 1
ATOM 2284 C CA . ASP A 1 313 ? 7.603 -13.511 14.033 1.00 92.75 313 ASP A CA 1
ATOM 2285 C C . ASP A 1 313 ? 8.119 -13.754 15.462 1.00 92.75 313 ASP A C 1
ATOM 2287 O O . ASP A 1 313 ? 8.298 -14.887 15.907 1.00 92.75 313 ASP A O 1
ATOM 2291 N N . ALA A 1 314 ? 8.372 -12.671 16.204 1.00 91.50 314 ALA A N 1
ATOM 2292 C CA . ALA A 1 314 ? 8.871 -12.749 17.579 1.00 91.50 314 ALA A CA 1
ATOM 2293 C C . ALA A 1 314 ? 7.903 -13.456 18.552 1.00 91.50 314 ALA A C 1
ATOM 2295 O O . ALA A 1 314 ? 8.316 -13.876 19.631 1.00 91.50 314 ALA A O 1
ATOM 2296 N N . ALA A 1 315 ? 6.625 -13.588 18.185 1.00 88.12 315 ALA A N 1
ATOM 2297 C CA . ALA A 1 315 ? 5.617 -14.325 18.939 1.00 88.12 315 ALA A CA 1
ATOM 2298 C C . ALA A 1 315 ? 5.475 -15.785 18.464 1.00 88.12 315 ALA A C 1
ATOM 2300 O O . ALA A 1 315 ? 4.620 -16.510 18.976 1.00 88.12 315 ALA A O 1
ATOM 2301 N N . GLY A 1 316 ? 6.298 -16.220 17.503 1.00 92.50 316 GLY A N 1
ATOM 2302 C CA . GLY A 1 316 ? 6.263 -17.551 16.904 1.00 92.50 316 GLY A CA 1
ATOM 2303 C C . GLY A 1 316 ? 5.159 -17.735 15.860 1.00 92.50 316 GLY A C 1
ATOM 2304 O O . GLY A 1 316 ? 4.895 -18.859 15.451 1.00 92.50 316 GLY A O 1
ATOM 2305 N N . TRP A 1 317 ? 4.470 -16.679 15.425 1.00 93.31 317 TRP A N 1
ATOM 2306 C CA . TRP A 1 317 ? 3.419 -16.788 14.412 1.00 93.31 317 TRP A CA 1
ATOM 2307 C C . TRP A 1 317 ? 4.025 -16.772 12.995 1.00 93.31 317 TRP A C 1
ATOM 2309 O O . TRP A 1 317 ? 4.910 -15.955 12.741 1.00 93.31 317 TRP A O 1
ATOM 2319 N N . PRO A 1 318 ? 3.545 -17.596 12.042 1.00 94.38 318 PRO A N 1
ATOM 2320 C CA . PRO A 1 318 ? 2.301 -18.370 12.077 1.00 94.38 318 PRO A CA 1
ATOM 2321 C C . PRO A 1 318 ? 2.418 -19.832 12.541 1.00 94.38 318 PRO A C 1
ATOM 2323 O O . PRO A 1 318 ? 1.408 -20.536 12.516 1.00 94.38 318 PRO A O 1
ATOM 2326 N N . SER A 1 319 ? 3.592 -20.315 12.956 1.00 95.00 319 SER A N 1
ATOM 2327 C CA . SER A 1 319 ? 3.781 -21.747 13.260 1.00 95.00 319 SER A CA 1
ATOM 2328 C C . SER A 1 319 ? 3.460 -22.144 14.706 1.00 95.00 319 SER A C 1
ATOM 2330 O O . SER A 1 319 ? 3.204 -23.320 14.983 1.00 95.00 319 SER A O 1
ATOM 2332 N N . ALA A 1 320 ? 3.434 -21.187 15.635 1.00 94.19 320 ALA A N 1
ATOM 2333 C CA . ALA A 1 320 ? 3.184 -21.430 17.050 1.00 94.19 320 ALA A CA 1
ATOM 2334 C C . ALA A 1 320 ? 1.848 -22.146 17.283 1.00 94.19 320 ALA A C 1
ATOM 2336 O O . ALA A 1 320 ? 0.809 -21.790 16.725 1.00 94.19 320 ALA A O 1
ATOM 2337 N N . LYS A 1 321 ? 1.858 -23.133 18.188 1.00 91.94 321 LYS A N 1
ATOM 2338 C CA . LYS A 1 321 ? 0.643 -23.857 18.586 1.00 91.94 321 LYS A CA 1
ATOM 2339 C C . LYS A 1 321 ? -0.372 -22.929 19.257 1.00 91.94 321 LYS A C 1
ATOM 2341 O O . LYS A 1 321 ? -1.568 -23.028 18.992 1.00 91.94 321 LYS A O 1
ATOM 2346 N N . HIS A 1 322 ? 0.114 -22.014 20.094 1.00 91.06 322 HIS A N 1
ATOM 2347 C CA . HIS A 1 322 ? -0.685 -21.029 20.817 1.00 91.06 322 HIS A CA 1
ATOM 2348 C C . HIS A 1 322 ? 0.017 -19.672 20.786 1.00 91.06 322 HIS A C 1
ATOM 2350 O O . HIS A 1 322 ? 1.240 -19.608 20.886 1.00 91.06 322 HIS A O 1
ATOM 2356 N N . MET A 1 323 ? -0.762 -18.596 20.667 1.00 92.88 323 MET A N 1
ATOM 2357 C CA . MET A 1 323 ? -0.230 -17.235 20.738 1.00 92.88 323 MET A CA 1
ATOM 2358 C C . MET A 1 323 ? 0.055 -16.839 22.191 1.00 92.88 323 MET A C 1
ATOM 2360 O O . MET A 1 323 ? -0.730 -17.207 23.070 1.00 92.88 323 MET A O 1
ATOM 2364 N N . PRO A 1 324 ? 1.125 -16.071 22.463 1.00 90.62 324 PRO A N 1
ATOM 2365 C CA . PRO A 1 324 ? 1.412 -15.587 23.805 1.00 90.62 324 PRO A CA 1
ATOM 2366 C C . PRO A 1 324 ? 0.292 -14.674 24.318 1.00 90.62 324 PRO A C 1
ATOM 2368 O O . PRO A 1 324 ? -0.217 -13.815 23.594 1.00 90.62 324 PRO A O 1
ATOM 2371 N N . ILE A 1 325 ? -0.075 -14.849 25.589 1.00 88.56 325 ILE A N 1
ATOM 2372 C CA . ILE A 1 325 ? -1.047 -13.986 26.266 1.00 88.56 325 ILE A CA 1
ATOM 2373 C C . ILE A 1 325 ? -0.366 -12.644 26.581 1.00 88.56 325 ILE A C 1
ATOM 2375 O O . ILE A 1 325 ? 0.693 -12.642 27.217 1.00 88.56 325 ILE A O 1
ATOM 2379 N N . PRO A 1 326 ? -0.949 -11.494 26.193 1.00 82.88 326 PRO A N 1
ATOM 2380 C CA . PRO A 1 326 ? -0.398 -10.196 26.564 1.00 82.88 326 PRO A CA 1
ATOM 2381 C C . PRO A 1 326 ? -0.351 -10.035 28.088 1.00 82.88 326 PRO A C 1
ATOM 2383 O O . PRO A 1 326 ? -1.346 -10.289 28.772 1.00 82.88 326 PRO A O 1
ATOM 2386 N N . SER A 1 327 ? 0.781 -9.565 28.620 1.00 79.56 327 SER A N 1
ATOM 2387 C CA . SER A 1 327 ? 1.049 -9.477 30.068 1.00 79.56 327 SER A CA 1
ATOM 2388 C C . SER A 1 327 ? 0.002 -8.673 30.850 1.00 79.56 327 SER A C 1
ATOM 2390 O O . SER A 1 327 ? -0.344 -9.038 31.971 1.00 79.56 327 SER A O 1
ATOM 2392 N N . HIS A 1 328 ? -0.553 -7.623 30.238 1.00 74.50 328 HIS A N 1
ATOM 2393 C CA . HIS A 1 328 ? -1.603 -6.770 30.806 1.00 74.50 328 HIS A CA 1
ATOM 2394 C C . HIS A 1 328 ? -3.011 -7.401 30.774 1.00 74.50 328 HIS A C 1
ATOM 2396 O O . HIS A 1 328 ? -3.946 -6.836 31.333 1.00 74.50 328 HIS A O 1
ATOM 2402 N N . SER A 1 329 ? -3.177 -8.566 30.138 1.00 78.12 329 SER A N 1
ATOM 2403 C CA . SER A 1 329 ? -4.461 -9.265 29.964 1.00 78.12 329 SER A CA 1
ATOM 2404 C C . SER A 1 329 ? -4.420 -10.727 30.431 1.00 78.12 329 SER A C 1
ATOM 2406 O O . SER A 1 329 ? -5.161 -11.573 29.941 1.00 78.12 329 SER A O 1
ATOM 2408 N N . SER A 1 330 ? -3.544 -11.034 31.391 1.00 76.44 330 SER A N 1
ATOM 2409 C CA . SER A 1 330 ? -3.292 -12.398 31.879 1.00 76.44 330 SER A CA 1
ATOM 2410 C C . SER A 1 330 ? -4.470 -13.049 32.613 1.00 76.44 330 SER A C 1
ATOM 2412 O O . SER A 1 330 ? -4.510 -14.270 32.748 1.00 76.44 330 SER A O 1
ATOM 2414 N N . ARG A 1 331 ? -5.448 -12.263 33.077 1.00 86.69 331 ARG A N 1
ATOM 2415 C CA . ARG A 1 331 ? -6.645 -12.772 33.753 1.00 86.69 331 ARG A CA 1
ATOM 2416 C C . ARG A 1 331 ? -7.725 -13.142 32.733 1.00 86.69 331 ARG A C 1
ATOM 2418 O O . ARG A 1 331 ? -8.198 -12.279 31.996 1.00 86.69 331 ARG A O 1
ATOM 2425 N N . ALA A 1 332 ? -8.147 -14.405 32.732 1.00 90.38 332 ALA A N 1
ATOM 2426 C CA . ALA A 1 332 ? -9.282 -14.876 31.942 1.00 90.38 332 ALA A CA 1
ATOM 2427 C C . ALA A 1 332 ? -10.599 -14.211 32.383 1.00 90.38 332 ALA A C 1
ATOM 2429 O O . ALA A 1 332 ? -10.823 -14.002 33.580 1.00 90.38 332 ALA A O 1
ATOM 2430 N N . PHE A 1 333 ? -11.477 -13.905 31.425 1.00 91.62 333 PHE A N 1
ATOM 2431 C CA . PHE A 1 333 ? -12.856 -13.503 31.708 1.00 91.62 333 PHE A CA 1
ATOM 2432 C C . PHE A 1 333 ? -13.827 -14.011 30.641 1.00 91.62 333 PHE A C 1
ATOM 2434 O O . PHE A 1 333 ? -13.453 -14.186 29.483 1.00 91.62 333 PHE A O 1
ATOM 2441 N N . ALA A 1 334 ? -15.080 -14.194 31.053 1.00 92.88 334 ALA A N 1
ATOM 2442 C CA . ALA A 1 334 ? -16.217 -14.520 30.204 1.00 92.88 334 ALA A CA 1
ATOM 2443 C C . ALA A 1 334 ? -17.432 -13.735 30.714 1.00 92.88 334 ALA A C 1
ATOM 2445 O O . ALA A 1 334 ? -17.872 -13.945 31.846 1.00 92.88 334 ALA A O 1
ATOM 2446 N N . ILE A 1 335 ? -17.941 -12.794 29.921 1.00 93.81 335 ILE A N 1
ATOM 2447 C CA . ILE A 1 335 ? -19.033 -11.896 30.322 1.00 93.81 335 ILE A CA 1
ATOM 2448 C C . ILE A 1 335 ? -20.130 -11.945 29.253 1.00 93.81 335 ILE A C 1
ATOM 2450 O O . ILE A 1 335 ? -19.815 -11.793 28.074 1.00 93.81 335 ILE A O 1
ATOM 2454 N N . PRO A 1 336 ? -21.409 -12.154 29.613 1.00 95.88 336 PRO A N 1
ATOM 2455 C CA . PRO A 1 336 ? -22.500 -12.091 28.647 1.00 95.88 336 PRO A CA 1
ATOM 2456 C C . PRO A 1 336 ? -22.603 -10.703 28.007 1.00 95.88 336 PRO A C 1
ATOM 2458 O O . PRO A 1 336 ? -22.482 -9.681 28.681 1.00 95.88 336 PRO A O 1
ATOM 2461 N N . HIS A 1 337 ? -22.867 -10.666 26.708 1.00 97.12 337 HIS A N 1
ATOM 2462 C CA . HIS A 1 337 ? -23.155 -9.438 25.986 1.00 97.12 337 HIS A CA 1
ATOM 2463 C C . HIS A 1 337 ? -24.468 -8.810 26.504 1.00 97.12 337 HIS A C 1
ATOM 2465 O O . HIS A 1 337 ? -25.461 -9.527 26.664 1.00 97.12 337 HIS A O 1
ATOM 2471 N N . PRO A 1 338 ? -24.525 -7.483 26.738 1.00 96.31 338 PRO A N 1
ATOM 2472 C CA . PRO A 1 338 ? -25.628 -6.835 27.461 1.00 96.31 338 PRO A CA 1
ATOM 2473 C C . PRO A 1 338 ? -26.989 -6.966 26.762 1.00 96.31 338 PRO A C 1
ATOM 2475 O O . PRO A 1 338 ? -28.025 -6.980 27.422 1.00 96.31 338 PRO A O 1
ATOM 2478 N N . HIS A 1 339 ? -26.989 -7.110 25.435 1.00 95.88 339 HIS A N 1
ATOM 2479 C CA . HIS A 1 339 ? -28.209 -7.222 24.626 1.00 95.88 339 HIS A CA 1
ATOM 2480 C C . HIS A 1 339 ? -28.502 -8.643 24.116 1.00 95.88 339 HIS A C 1
ATOM 2482 O O . HIS A 1 339 ? -29.535 -8.859 23.491 1.00 95.88 339 HIS A O 1
ATOM 2488 N N . ASP A 1 340 ? -27.603 -9.608 24.345 1.00 97.12 340 ASP A N 1
ATOM 2489 C CA . ASP A 1 340 ? -27.794 -11.003 23.922 1.00 97.12 340 ASP A CA 1
ATOM 2490 C C . ASP A 1 340 ? -26.915 -11.939 24.766 1.00 97.12 340 ASP A C 1
ATOM 2492 O O . ASP A 1 340 ? -25.735 -12.107 24.459 1.00 97.12 340 ASP A O 1
ATOM 2496 N N . PRO A 1 341 ? -27.456 -12.604 25.800 1.00 94.62 341 PRO A N 1
ATOM 2497 C CA . PRO A 1 341 ? -26.662 -13.483 26.657 1.00 94.62 341 PRO A CA 1
ATOM 2498 C C . PRO A 1 341 ? -26.097 -14.716 25.928 1.00 94.62 341 PRO A C 1
ATOM 2500 O O . PRO A 1 341 ? -25.236 -15.403 26.476 1.00 94.62 341 PRO A O 1
ATOM 2503 N N . GLY A 1 342 ? -26.557 -15.007 24.704 1.00 97.00 342 GLY A N 1
ATOM 2504 C CA . GLY A 1 342 ? -25.982 -16.041 23.846 1.00 97.00 342 GLY A CA 1
ATOM 2505 C C . GLY A 1 342 ? -24.674 -15.631 23.158 1.00 97.00 342 GLY A C 1
ATOM 2506 O O . GLY A 1 342 ? -24.015 -16.490 22.575 1.00 97.00 342 GLY A O 1
ATOM 2507 N N . VAL A 1 343 ? -24.273 -14.358 23.239 1.00 98.19 343 VAL A N 1
ATOM 2508 C CA . VAL A 1 343 ? -22.924 -13.895 22.885 1.00 98.19 343 VAL A CA 1
ATOM 2509 C C . VAL A 1 343 ? -22.136 -13.676 24.174 1.00 98.19 343 VAL A C 1
ATOM 2511 O O . VAL A 1 343 ? -22.523 -12.889 25.034 1.00 98.19 343 VAL A O 1
ATOM 2514 N N . VAL A 1 344 ? -21.016 -14.373 24.316 1.00 97.00 344 VAL A N 1
ATOM 2515 C CA . VAL A 1 344 ? -20.093 -14.271 25.447 1.00 97.00 344 VAL A CA 1
ATOM 2516 C C . VAL A 1 344 ? -18.865 -13.492 24.991 1.00 97.00 344 VAL A C 1
ATOM 2518 O O . VAL A 1 344 ? -18.236 -13.847 24.000 1.00 97.00 344 VAL A O 1
ATOM 2521 N N . LEU A 1 345 ? -18.516 -12.429 25.708 1.00 96.44 345 LEU A N 1
ATOM 2522 C CA . LEU A 1 345 ? -17.313 -11.632 25.486 1.00 96.44 345 LEU A CA 1
ATOM 2523 C C . LEU A 1 345 ? -16.167 -12.201 26.320 1.00 96.44 345 LEU A C 1
ATOM 2525 O O . LEU A 1 345 ? -16.345 -12.461 27.512 1.00 96.44 345 LEU A O 1
ATOM 2529 N N . GLY A 1 346 ? -14.992 -12.363 25.716 1.00 94.00 346 GLY A N 1
ATOM 2530 C CA . GLY A 1 346 ? -13.827 -12.910 26.409 1.00 94.00 346 GLY A CA 1
ATOM 2531 C C . GLY A 1 346 ? -12.490 -12.414 25.874 1.00 94.00 346 GLY A C 1
ATOM 2532 O O . GLY A 1 346 ? -12.404 -11.467 25.086 1.00 94.00 346 GLY A O 1
ATOM 2533 N N . ASN A 1 347 ? -11.425 -13.085 26.306 1.00 93.31 347 ASN A N 1
ATOM 2534 C CA . ASN A 1 347 ? -10.051 -12.819 25.893 1.00 93.31 347 ASN A CA 1
ATOM 2535 C C . ASN A 1 347 ? -9.273 -14.114 25.614 1.00 93.31 347 ASN A C 1
ATOM 2537 O O . ASN A 1 347 ? -9.760 -15.219 25.843 1.00 93.31 347 ASN A O 1
ATOM 2541 N N . LEU A 1 348 ? -8.039 -13.983 25.120 1.00 92.38 348 LEU A N 1
ATOM 2542 C CA . LEU A 1 348 ? -7.203 -15.137 24.783 1.00 92.38 348 LEU A CA 1
ATOM 2543 C C . LEU A 1 348 ? -6.832 -15.987 26.014 1.00 92.38 348 LEU A C 1
ATOM 2545 O O . LEU A 1 348 ? -6.693 -17.202 25.891 1.00 92.38 348 LEU A O 1
ATOM 2549 N N . ALA A 1 349 ? -6.713 -15.372 27.197 1.00 91.88 349 ALA A N 1
ATOM 2550 C CA . ALA A 1 349 ? -6.423 -16.081 28.443 1.00 91.88 349 ALA A CA 1
ATOM 2551 C C . ALA A 1 349 ? -7.519 -17.095 28.817 1.00 91.88 349 ALA A C 1
ATOM 2553 O O . ALA A 1 349 ? -7.196 -18.162 29.333 1.00 91.88 349 ALA A O 1
ATOM 2554 N N . LEU A 1 350 ? -8.792 -16.806 28.508 1.00 91.75 350 LEU A N 1
ATOM 2555 C CA . LEU A 1 350 ? -9.901 -17.747 28.703 1.00 91.75 350 LEU A CA 1
ATOM 2556 C C . LEU A 1 350 ? -9.723 -19.021 27.869 1.00 91.75 350 LEU A C 1
ATOM 2558 O O . LEU A 1 350 ? -9.887 -20.119 28.381 1.00 91.75 350 LEU A O 1
ATOM 2562 N N . LEU A 1 351 ? -9.343 -18.886 26.597 1.00 89.31 351 LEU A N 1
ATOM 2563 C CA . LEU A 1 351 ? -9.153 -20.037 25.707 1.00 89.31 351 LEU A CA 1
ATOM 2564 C C . LEU A 1 351 ? -7.997 -20.949 26.138 1.00 89.31 351 LEU A C 1
ATOM 2566 O O . LEU A 1 351 ? -7.978 -22.134 25.813 1.00 89.31 351 LEU A O 1
ATOM 2570 N N . GLN A 1 352 ? -7.015 -20.389 26.846 1.00 88.69 352 GLN A N 1
ATOM 2571 C CA . GLN A 1 352 ? -5.810 -21.095 27.280 1.00 88.69 352 GLN A CA 1
ATOM 2572 C C . GLN A 1 352 ? -5.856 -21.530 28.753 1.00 88.69 352 GLN A C 1
ATOM 2574 O O . GLN A 1 352 ? -4.921 -22.186 29.208 1.00 88.69 352 GLN A O 1
ATOM 2579 N N . SER A 1 353 ? -6.918 -21.204 29.502 1.00 85.12 353 SER A N 1
ATOM 2580 C CA . SER A 1 353 ? -7.041 -21.580 30.919 1.00 85.12 353 SER A CA 1
ATOM 2581 C C . SER A 1 353 ? -7.286 -23.079 31.121 1.00 85.12 353 SER A C 1
ATOM 2583 O O . SER A 1 353 ? -6.999 -23.611 32.191 1.00 85.12 353 SER A O 1
ATOM 2585 N N . GLY A 1 354 ? -7.812 -23.761 30.097 1.00 78.38 354 GLY A N 1
ATOM 2586 C CA . GLY A 1 354 ? -8.255 -25.155 30.177 1.00 78.38 354 GLY A CA 1
ATOM 2587 C C . GLY A 1 354 ? -9.613 -25.336 30.862 1.00 78.38 354 GLY A C 1
ATOM 2588 O O . GLY A 1 354 ? -10.067 -26.470 31.009 1.00 78.38 354 GLY A O 1
ATOM 2589 N N . GLU A 1 355 ? -10.272 -24.250 31.272 1.00 81.19 355 GLU A N 1
ATOM 2590 C CA . GLU A 1 355 ? -11.629 -24.306 31.812 1.00 81.19 355 GLU A CA 1
ATOM 2591 C C . GLU A 1 355 ? -12.647 -24.554 30.683 1.00 81.19 355 GLU A C 1
ATOM 2593 O O . GLU A 1 355 ? -12.535 -23.945 29.615 1.00 81.19 355 GLU A O 1
ATOM 2598 N N . PRO A 1 356 ? -13.655 -25.424 30.884 1.00 82.12 356 PRO A N 1
ATOM 2599 C CA . PRO A 1 356 ? -14.723 -25.607 29.910 1.00 82.12 356 PRO A CA 1
ATOM 2600 C C . PRO A 1 356 ? -15.480 -24.298 29.661 1.00 82.12 356 PRO A C 1
ATOM 2602 O O . PRO A 1 356 ? -16.001 -23.685 30.594 1.00 82.12 356 PRO A O 1
ATOM 2605 N N . VAL A 1 357 ? -15.582 -23.900 28.393 1.00 87.81 357 VAL A N 1
ATOM 2606 C CA . VAL A 1 357 ? -16.388 -22.755 27.964 1.00 87.81 357 VAL A CA 1
ATOM 2607 C C . VAL A 1 357 ? -17.619 -23.289 27.239 1.00 87.81 357 VAL A C 1
ATOM 2609 O O . VAL A 1 357 ? -17.500 -23.927 26.198 1.00 87.81 357 VAL A O 1
ATOM 2612 N N . ASP A 1 358 ? -18.797 -23.044 27.807 1.00 90.75 358 ASP A N 1
ATOM 2613 C CA . ASP A 1 358 ? -20.091 -23.479 27.269 1.00 90.75 358 ASP A CA 1
ATOM 2614 C C . ASP A 1 358 ? -20.491 -22.620 26.054 1.00 90.75 358 ASP A C 1
ATOM 2616 O O . ASP A 1 358 ? -21.206 -21.625 26.198 1.00 90.75 358 ASP A O 1
ATOM 2620 N N . VAL A 1 359 ? -19.944 -22.948 24.877 1.00 95.19 359 VAL A N 1
ATOM 2621 C CA . VAL A 1 359 ? -20.196 -22.286 23.584 1.00 95.19 359 VAL A CA 1
ATOM 2622 C C . VAL A 1 359 ? -20.157 -23.283 22.423 1.00 95.19 359 VAL A C 1
ATOM 2624 O O . VAL A 1 359 ? -19.410 -24.254 22.459 1.00 95.19 359 VAL A O 1
ATOM 2627 N N . ASP A 1 360 ? -20.914 -22.997 21.363 1.00 96.62 360 ASP A N 1
ATOM 2628 C CA . ASP A 1 360 ? -20.967 -23.798 20.130 1.00 96.62 360 ASP A CA 1
ATOM 2629 C C . ASP A 1 360 ? -20.054 -23.232 19.021 1.00 96.62 360 ASP A C 1
ATOM 2631 O O . ASP A 1 360 ? -19.744 -23.909 18.035 1.00 96.62 360 ASP A O 1
ATOM 2635 N N . ALA A 1 361 ? -19.653 -21.961 19.144 1.00 97.25 361 ALA A N 1
ATOM 2636 C CA . ALA A 1 361 ? -18.793 -21.278 18.184 1.00 97.25 361 ALA A CA 1
ATOM 2637 C C . ALA A 1 361 ? -17.853 -20.262 18.849 1.00 97.25 361 ALA A C 1
ATOM 2639 O O . ALA A 1 361 ? -18.191 -19.644 19.860 1.00 97.25 361 ALA A O 1
ATOM 2640 N N . VAL A 1 362 ? -16.687 -20.045 18.239 1.00 97.50 362 VAL A N 1
ATOM 2641 C CA . VAL A 1 362 ? -15.679 -19.064 18.656 1.00 97.50 362 VAL A CA 1
ATOM 2642 C C . VAL A 1 362 ? -15.347 -18.138 17.490 1.00 97.50 362 VAL A C 1
ATOM 2644 O O . VAL A 1 362 ? -14.968 -18.595 16.413 1.00 97.50 362 VAL A O 1
ATOM 2647 N N . VAL A 1 363 ? -15.448 -16.830 17.718 1.00 97.94 363 VAL A N 1
ATOM 2648 C CA . VAL A 1 363 ? -15.023 -15.776 16.795 1.00 97.94 363 VAL A CA 1
ATOM 2649 C C . VAL A 1 363 ? -13.796 -15.083 17.381 1.00 97.94 363 VAL A C 1
ATOM 2651 O O . VAL A 1 363 ? -13.889 -14.314 18.343 1.00 97.94 363 VAL A O 1
ATOM 2654 N N . SER A 1 364 ? -12.636 -15.365 16.791 1.00 96.88 364 SER A N 1
ATOM 2655 C CA . SER A 1 364 ? -11.343 -14.814 17.193 1.00 96.88 364 SER A CA 1
ATOM 2656 C C . SER A 1 364 ? -10.982 -13.610 16.333 1.00 96.88 364 SER A C 1
ATOM 2658 O O . SER A 1 364 ? -10.746 -13.756 15.139 1.00 96.88 364 SER A O 1
ATOM 2660 N N . LEU A 1 365 ? -10.879 -12.429 16.942 1.00 96.50 365 LEU A N 1
ATOM 2661 C CA . LEU A 1 365 ? -10.546 -11.157 16.280 1.00 96.50 365 LEU A CA 1
ATOM 2662 C C . LEU A 1 365 ? -9.034 -10.841 16.292 1.00 96.50 365 LEU A C 1
ATOM 2664 O O . LEU A 1 365 ? -8.622 -9.682 16.202 1.00 96.50 365 LEU A O 1
ATOM 2668 N N . CYS A 1 366 ? -8.187 -11.847 16.504 1.00 92.38 366 CYS A N 1
ATOM 2669 C CA . CYS A 1 366 ? -6.736 -11.713 16.610 1.00 92.38 366 CYS A CA 1
ATOM 2670 C C . CYS A 1 366 ? -6.015 -12.881 15.925 1.00 92.38 366 CYS A C 1
ATOM 2672 O O . CYS A 1 366 ? -6.638 -13.869 15.538 1.00 92.38 366 CYS A O 1
ATOM 2674 N N . ARG A 1 367 ? -4.683 -12.783 15.797 1.00 91.81 367 ARG A N 1
ATOM 2675 C CA . ARG A 1 367 ? -3.854 -13.911 15.348 1.00 91.81 367 ARG A CA 1
ATOM 2676 C C . ARG A 1 367 ? -4.085 -15.109 16.271 1.00 91.81 367 ARG A C 1
ATOM 2678 O O . ARG A 1 367 ? -4.124 -14.949 17.490 1.00 91.81 367 ARG A O 1
ATOM 2685 N N . MET A 1 368 ? -4.220 -16.289 15.675 1.00 92.06 368 MET A N 1
ATOM 2686 C CA . MET A 1 368 ? -4.390 -17.563 16.371 1.00 92.06 368 MET A CA 1
ATOM 2687 C C . MET A 1 368 ? -3.288 -18.528 15.939 1.00 92.06 368 MET A C 1
ATOM 2689 O O . MET A 1 368 ? -2.784 -18.429 14.819 1.00 92.06 368 MET A O 1
ATOM 2693 N N . GLY A 1 369 ? -2.914 -19.435 16.841 1.00 90.94 369 GLY A N 1
ATOM 2694 C CA . GLY A 1 369 ? -1.941 -20.488 16.560 1.00 90.94 369 GLY A CA 1
ATOM 2695 C C . GLY A 1 369 ? -2.539 -21.670 15.792 1.00 90.94 369 GLY A C 1
ATOM 2696 O O . GLY A 1 369 ? -3.727 -21.686 15.462 1.00 90.94 369 GLY A O 1
ATOM 2697 N N . THR A 1 370 ? -1.703 -22.676 15.541 1.00 91.38 370 THR A N 1
ATOM 2698 C CA . THR A 1 370 ? -2.058 -23.909 14.814 1.00 91.38 370 THR A CA 1
ATOM 2699 C C . THR A 1 370 ? -2.831 -24.926 15.661 1.00 91.38 370 THR A C 1
ATOM 2701 O O . THR A 1 370 ? -3.409 -25.868 15.124 1.00 91.38 370 THR A O 1
ATOM 2704 N N . GLY A 1 371 ? -2.858 -24.756 16.986 1.00 87.94 371 GLY A N 1
ATOM 2705 C CA . GLY A 1 371 ? -3.593 -25.627 17.898 1.00 87.94 371 GLY A CA 1
ATOM 2706 C C . GLY A 1 371 ? -5.119 -25.449 17.835 1.00 87.94 371 GLY A C 1
ATOM 2707 O O . GLY A 1 371 ? -5.619 -24.466 17.279 1.00 87.94 371 GLY A O 1
ATOM 2708 N N . PRO A 1 372 ? -5.880 -26.379 18.444 1.00 87.38 372 PRO A N 1
ATOM 2709 C CA . PRO A 1 372 ? -7.323 -26.218 18.604 1.00 87.38 372 PRO A CA 1
ATOM 2710 C C . PRO A 1 372 ? -7.637 -24.970 19.440 1.00 87.38 372 PRO A C 1
ATOM 2712 O O . PRO A 1 372 ? -6.915 -24.662 20.391 1.00 87.38 372 PRO A O 1
ATOM 2715 N N . VAL A 1 373 ? -8.720 -24.266 19.091 1.00 90.88 373 VAL A N 1
ATOM 2716 C CA . VAL A 1 373 ? -9.139 -23.033 19.786 1.00 90.88 373 VAL A CA 1
ATOM 2717 C C . VAL A 1 373 ? -9.623 -23.305 21.209 1.00 90.88 373 VAL A C 1
ATOM 2719 O O . VAL A 1 373 ? -9.300 -22.549 22.118 1.00 90.88 373 VAL A O 1
ATOM 2722 N N . LEU A 1 374 ? -10.338 -24.415 21.394 1.00 89.62 374 LEU A N 1
ATOM 2723 C CA . LEU A 1 374 ? -10.774 -24.947 22.678 1.00 89.62 374 LEU A CA 1
ATOM 2724 C C . LEU A 1 374 ? -10.422 -26.439 22.709 1.00 89.62 374 LEU A C 1
ATOM 2726 O O . LEU A 1 374 ? -11.065 -27.239 22.026 1.00 89.62 374 LEU A O 1
ATOM 2730 N N . PRO A 1 375 ? -9.367 -26.842 23.437 1.00 81.31 375 PRO A N 1
ATOM 2731 C CA . PRO A 1 375 ? -8.997 -28.247 23.542 1.00 81.31 375 PRO A CA 1
ATOM 2732 C C . PRO A 1 375 ? -10.153 -29.098 24.091 1.00 81.31 375 PRO A C 1
ATOM 2734 O O . PRO A 1 375 ? -10.664 -28.827 25.172 1.00 81.31 375 PRO A O 1
ATOM 2737 N N . GLY A 1 376 ? -10.545 -30.148 23.362 1.00 78.56 376 GLY A N 1
ATOM 2738 C CA . GLY A 1 376 ? -11.588 -31.087 23.797 1.00 78.56 376 GLY A CA 1
ATOM 2739 C C . GLY A 1 376 ? -13.033 -30.663 23.508 1.00 78.56 376 GLY A C 1
ATOM 2740 O O . GLY A 1 376 ? -13.942 -31.394 23.893 1.00 78.56 376 GLY A O 1
ATOM 2741 N N . ALA A 1 377 ? -13.250 -29.541 22.814 1.00 83.62 377 ALA A N 1
ATOM 2742 C CA . ALA A 1 377 ? -14.564 -29.110 22.342 1.00 83.62 377 ALA A CA 1
ATOM 2743 C C . ALA A 1 377 ? -14.596 -29.058 20.807 1.00 83.62 377 ALA A C 1
ATOM 2745 O O . ALA A 1 377 ? -13.665 -28.549 20.179 1.00 83.62 377 ALA A O 1
ATOM 2746 N N . ASP A 1 378 ? -15.666 -29.581 20.209 1.00 86.25 378 ASP A N 1
ATOM 2747 C CA . ASP A 1 378 ? -15.938 -29.441 18.778 1.00 86.25 378 ASP A CA 1
ATOM 2748 C C . ASP A 1 378 ? -16.779 -28.179 18.566 1.00 86.25 378 ASP A C 1
ATOM 2750 O O . ASP A 1 378 ? -17.986 -28.173 18.804 1.00 86.25 378 ASP A O 1
ATOM 2754 N N . VAL A 1 379 ? -16.107 -27.079 18.223 1.00 92.44 379 VAL A N 1
ATOM 2755 C CA . VAL A 1 379 ? -16.719 -25.755 18.059 1.00 92.44 379 VAL A CA 1
ATOM 2756 C C . VAL A 1 379 ? -16.420 -25.198 16.679 1.00 92.44 379 VAL A C 1
ATOM 2758 O O . VAL A 1 379 ? -15.317 -25.350 16.148 1.00 92.44 379 VAL A O 1
ATOM 2761 N N . GLU A 1 380 ? -17.383 -24.476 16.112 1.00 94.06 380 GLU A N 1
ATOM 2762 C CA . GLU A 1 380 ? -17.129 -23.734 14.881 1.00 94.06 380 GLU A CA 1
ATOM 2763 C C . GLU A 1 380 ? -16.189 -22.558 15.173 1.00 94.06 380 GLU A C 1
ATOM 2765 O O . GLU A 1 380 ? -16.487 -21.716 16.016 1.00 94.06 380 GLU A O 1
ATOM 2770 N N . HIS A 1 381 ? -15.051 -22.483 14.481 1.00 94.44 381 HIS A N 1
ATOM 2771 C CA . HIS A 1 381 ? -14.041 -21.455 14.727 1.00 94.44 381 HIS A CA 1
ATOM 2772 C C . HIS A 1 381 ? -13.899 -20.505 13.534 1.00 94.44 381 HIS A C 1
ATOM 2774 O O . HIS A 1 381 ? -13.406 -20.884 12.469 1.00 94.44 381 HIS A O 1
ATOM 2780 N N . VAL A 1 382 ? -14.275 -19.245 13.746 1.00 94.69 382 VAL A N 1
ATOM 2781 C CA . VAL A 1 382 ? -14.102 -18.144 12.796 1.00 94.69 382 VAL A CA 1
ATOM 2782 C C . VAL A 1 382 ? -12.863 -17.342 13.182 1.00 94.69 382 VAL A C 1
ATOM 2784 O O . VAL A 1 382 ? -12.792 -16.775 14.273 1.00 94.69 382 VAL A O 1
ATOM 2787 N N . ARG A 1 383 ? -11.885 -17.266 12.275 1.00 93.81 383 ARG A N 1
ATOM 2788 C CA . ARG A 1 383 ? -10.660 -16.479 12.465 1.00 93.81 383 ARG A CA 1
ATOM 2789 C C . ARG A 1 383 ? -10.757 -15.185 11.672 1.00 93.81 383 ARG A C 1
ATOM 2791 O O . ARG A 1 383 ? -10.899 -15.218 10.455 1.00 93.81 383 ARG A O 1
ATOM 2798 N N . ILE A 1 384 ? -10.641 -14.058 12.359 1.00 93.25 384 ILE A N 1
ATOM 2799 C CA . ILE A 1 384 ? -10.706 -12.725 11.773 1.00 93.25 384 ILE A CA 1
ATOM 2800 C C . ILE A 1 384 ? -9.493 -11.949 12.256 1.00 93.25 384 ILE A C 1
ATOM 2802 O O . ILE A 1 384 ? -9.281 -11.758 13.452 1.00 93.25 384 ILE A O 1
ATOM 2806 N N . TRP A 1 385 ? -8.679 -11.479 11.320 1.00 86.50 385 TRP A N 1
ATOM 2807 C CA . TRP A 1 385 ? -7.543 -10.652 11.678 1.00 86.50 385 TRP A CA 1
ATOM 2808 C C . TRP A 1 385 ? -7.962 -9.184 11.697 1.00 86.50 385 TRP A C 1
ATOM 2810 O O . TRP A 1 385 ? -8.138 -8.560 10.654 1.00 86.50 385 TRP A O 1
ATOM 2820 N N . LEU A 1 386 ? -8.104 -8.653 12.909 1.00 89.50 386 LEU A N 1
ATOM 2821 C CA . LEU A 1 386 ? -8.306 -7.236 13.176 1.00 89.50 386 LEU A CA 1
ATOM 2822 C C . LEU A 1 386 ? -7.172 -6.744 14.080 1.00 89.50 386 LEU A C 1
ATOM 2824 O O . LEU A 1 386 ? -6.781 -7.450 15.016 1.00 89.50 386 LEU A O 1
ATOM 2828 N N . VAL A 1 387 ? -6.627 -5.563 13.804 1.00 86.38 387 VAL A N 1
ATOM 2829 C CA . VAL A 1 387 ? -5.547 -4.947 14.590 1.00 86.38 387 VAL A CA 1
ATOM 2830 C C . VAL A 1 387 ? -6.105 -3.736 15.330 1.00 86.38 387 VAL A C 1
ATOM 2832 O O . VAL A 1 387 ? -6.889 -2.976 14.779 1.00 86.38 387 VAL A O 1
ATOM 2835 N N . ASP A 1 388 ? -5.754 -3.577 16.599 1.00 78.81 388 ASP A N 1
ATOM 2836 C CA . ASP A 1 388 ? -6.085 -2.419 17.436 1.00 78.81 388 ASP A CA 1
ATOM 2837 C C . ASP A 1 388 ? -4.967 -1.364 17.383 1.00 78.81 388 ASP A C 1
ATOM 2839 O O . ASP A 1 388 ? -4.526 -0.842 18.401 1.00 78.81 388 ASP A O 1
ATOM 2843 N N . SER A 1 389 ? -4.518 -1.058 16.168 1.00 76.94 389 SER A N 1
ATOM 2844 C CA . SER A 1 389 ? -3.574 0.010 15.841 1.00 76.94 389 SER A CA 1
ATOM 2845 C C . SER A 1 389 ? -4.121 0.743 14.622 1.00 76.94 389 SER A C 1
ATOM 2847 O O . SER A 1 389 ? -4.398 0.110 13.599 1.00 76.94 389 SER A O 1
ATOM 2849 N N . ASP A 1 390 ? -4.297 2.055 14.739 1.00 75.75 390 ASP A N 1
ATOM 2850 C CA . ASP A 1 390 ? -4.796 2.884 13.640 1.00 75.75 390 ASP A CA 1
ATOM 2851 C C . ASP A 1 390 ? -3.791 2.864 12.471 1.00 75.75 390 ASP A C 1
ATOM 2853 O O . ASP A 1 390 ? -2.578 2.964 12.684 1.00 75.75 390 ASP A O 1
ATOM 2857 N N . GLY A 1 391 ? -4.292 2.679 11.248 1.00 75.19 391 GLY A N 1
ATOM 2858 C CA . GLY A 1 391 ? -3.516 2.548 10.012 1.00 75.19 391 GLY A CA 1
ATOM 2859 C C . GLY A 1 391 ? -3.155 1.109 9.612 1.00 75.19 391 GLY A C 1
ATOM 2860 O O . GLY A 1 391 ? -2.902 0.845 8.432 1.00 75.19 391 GLY A O 1
ATOM 2861 N N . ASP A 1 392 ? -3.204 0.145 10.539 1.00 79.62 392 ASP A N 1
ATOM 2862 C CA . ASP A 1 392 ? -2.762 -1.240 10.281 1.00 79.62 392 ASP A CA 1
ATOM 2863 C C . ASP A 1 392 ? -3.821 -2.105 9.567 1.00 79.62 392 ASP A C 1
ATOM 2865 O O . ASP A 1 392 ? -3.531 -3.201 9.074 1.00 79.62 392 ASP A O 1
ATOM 2869 N N . ASN A 1 393 ? -5.072 -1.640 9.484 1.00 85.31 393 ASN A N 1
ATOM 2870 C CA . ASN A 1 393 ? -6.176 -2.396 8.892 1.00 85.31 393 ASN A CA 1
ATOM 2871 C C . ASN A 1 393 ? -6.472 -1.942 7.456 1.00 85.31 393 ASN A C 1
ATOM 2873 O O . ASN A 1 393 ? -7.170 -0.959 7.230 1.00 85.31 393 ASN A O 1
ATOM 2877 N N . ALA A 1 394 ? -6.046 -2.724 6.458 1.00 87.12 394 ALA A N 1
ATOM 2878 C CA . ALA A 1 394 ? -6.263 -2.387 5.044 1.00 87.12 394 ALA A CA 1
ATOM 2879 C C . ALA A 1 394 ? -7.746 -2.255 4.624 1.00 87.12 394 ALA A C 1
ATOM 2881 O O . ALA A 1 394 ? -8.039 -1.508 3.695 1.00 87.12 394 ALA A O 1
ATOM 2882 N N . ASN A 1 395 ? -8.667 -2.971 5.288 1.00 93.69 395 ASN A N 1
ATOM 2883 C CA . ASN A 1 395 ? -10.098 -3.019 4.945 1.00 93.69 395 ASN A CA 1
ATOM 2884 C C . ASN A 1 395 ? -11.001 -2.893 6.186 1.00 93.69 395 ASN A C 1
ATOM 2886 O O . ASN A 1 395 ? -11.985 -3.622 6.309 1.00 93.69 395 ASN A O 1
ATOM 2890 N N . LEU A 1 396 ? -10.653 -2.005 7.123 1.00 94.38 396 LEU A N 1
ATOM 2891 C CA . LEU A 1 396 ? -11.252 -1.927 8.464 1.00 94.38 396 LEU A CA 1
ATOM 2892 C C . LEU A 1 396 ? -12.785 -2.055 8.490 1.00 94.38 396 LEU A C 1
ATOM 2894 O O . LEU A 1 396 ? -13.314 -3.003 9.066 1.00 94.38 396 LEU A O 1
ATOM 2898 N N . HIS A 1 397 ? -13.495 -1.146 7.815 1.00 94.75 397 HIS A N 1
ATOM 2899 C CA . HIS A 1 397 ? -14.961 -1.127 7.780 1.00 94.75 397 HIS A CA 1
ATOM 2900 C C . HIS A 1 397 ? -15.567 -2.438 7.264 1.00 94.75 397 HIS A C 1
ATOM 2902 O O . HIS A 1 397 ? -16.563 -2.916 7.800 1.00 94.75 397 HIS A O 1
ATOM 2908 N N . TYR A 1 398 ? -14.951 -3.034 6.239 1.00 95.38 398 TYR A N 1
ATOM 2909 C CA . TYR A 1 398 ? -15.415 -4.293 5.663 1.00 95.38 398 TYR A CA 1
ATOM 2910 C C . TYR A 1 398 ? -15.241 -5.449 6.649 1.00 95.38 398 TYR A C 1
ATOM 2912 O O . TYR A 1 398 ? -16.166 -6.230 6.843 1.00 95.38 398 TYR A O 1
ATOM 2920 N N . VAL A 1 399 ? -14.087 -5.534 7.315 1.00 95.44 399 VAL A N 1
ATOM 2921 C CA . VAL A 1 399 ? -13.804 -6.588 8.302 1.00 95.44 399 VAL A CA 1
ATOM 2922 C C . VAL A 1 399 ? -14.732 -6.483 9.507 1.00 95.44 399 VAL A C 1
ATOM 2924 O O . VAL A 1 399 ? -15.240 -7.503 9.966 1.00 95.44 399 VAL A O 1
ATOM 2927 N N . VAL A 1 400 ? -14.973 -5.269 10.007 1.00 96.56 400 VAL A N 1
ATOM 2928 C CA . VAL A 1 400 ? -15.884 -5.035 11.137 1.00 96.56 400 VAL A CA 1
ATOM 2929 C C . VAL A 1 400 ? -17.315 -5.444 10.772 1.00 96.56 400 VAL A C 1
ATOM 2931 O O . VAL A 1 400 ? -17.949 -6.169 11.540 1.00 96.56 400 VAL A O 1
ATOM 2934 N N . ASP A 1 401 ? -17.801 -5.055 9.587 1.00 96.19 401 ASP A N 1
ATOM 2935 C CA . ASP A 1 401 ? -19.120 -5.463 9.084 1.00 96.19 401 ASP A CA 1
ATOM 2936 C C . ASP A 1 401 ? -19.222 -6.989 8.950 1.00 96.19 401 ASP A C 1
ATOM 2938 O O . ASP A 1 401 ? -20.170 -7.590 9.460 1.00 96.19 401 ASP A O 1
ATOM 2942 N N . GLN A 1 402 ? -18.224 -7.637 8.337 1.00 95.44 402 GLN A N 1
ATOM 2943 C CA . GLN A 1 402 ? -18.213 -9.093 8.187 1.00 95.44 402 GLN A CA 1
ATOM 2944 C C . GLN A 1 402 ? -18.182 -9.818 9.528 1.00 95.44 402 GLN A C 1
ATOM 2946 O O . GLN A 1 402 ? -18.957 -10.749 9.724 1.00 95.44 402 GLN A O 1
ATOM 2951 N N . ALA A 1 403 ? -17.344 -9.377 10.466 1.00 97.00 403 ALA A N 1
ATOM 2952 C CA . ALA A 1 403 ? -17.258 -9.974 11.792 1.00 97.00 403 ALA A CA 1
ATOM 2953 C C . ALA A 1 403 ? -18.595 -9.887 12.539 1.00 97.00 403 ALA A C 1
ATOM 2955 O O . ALA A 1 403 ? -19.068 -10.884 13.084 1.00 97.00 403 ALA A O 1
ATOM 2956 N N . ALA A 1 404 ? -19.238 -8.717 12.530 1.00 97.69 404 ALA A N 1
ATOM 2957 C CA . ALA A 1 404 ? -20.514 -8.516 13.209 1.00 97.69 404 ALA A CA 1
ATOM 2958 C C . ALA A 1 404 ? -21.654 -9.315 12.554 1.00 97.69 404 ALA A C 1
ATOM 2960 O O . ALA A 1 404 ? -22.482 -9.907 13.252 1.00 97.69 404 ALA A O 1
ATOM 2961 N N . ARG A 1 405 ? -21.687 -9.383 11.215 1.00 96.19 405 ARG A N 1
ATOM 2962 C CA . ARG A 1 405 ? -22.652 -10.214 10.475 1.00 96.19 405 ARG A CA 1
ATOM 2963 C C . ARG A 1 405 ? -22.436 -11.701 10.701 1.00 96.19 405 ARG A C 1
ATOM 2965 O O . ARG A 1 405 ? -23.415 -12.439 10.731 1.00 96.19 405 ARG A O 1
ATOM 2972 N N . GLU A 1 406 ? -21.196 -12.129 10.885 1.00 96.94 406 GLU A N 1
ATOM 2973 C CA . GLU A 1 406 ? -20.876 -13.527 11.149 1.00 96.94 406 GLU A CA 1
ATOM 2974 C C . GLU A 1 406 ? -21.319 -13.948 12.554 1.00 96.94 406 GLU A C 1
ATOM 2976 O O . GLU A 1 406 ? -21.971 -14.980 12.710 1.00 96.94 406 GLU A O 1
ATOM 2981 N N . VAL A 1 407 ? -21.107 -13.094 13.564 1.00 98.12 407 VAL A N 1
ATOM 2982 C CA . VAL A 1 407 ? -21.713 -13.287 14.895 1.00 98.12 407 VAL A CA 1
ATOM 2983 C C . VAL A 1 407 ? -23.240 -13.363 14.779 1.00 98.12 407 VAL A C 1
ATOM 2985 O O . VAL A 1 407 ? -23.857 -14.268 15.340 1.00 98.12 407 VAL A O 1
ATOM 2988 N N . LEU A 1 408 ? -23.862 -12.470 14.000 1.00 97.88 408 LEU A N 1
ATOM 2989 C CA . LEU A 1 408 ? -25.309 -12.487 13.772 1.00 97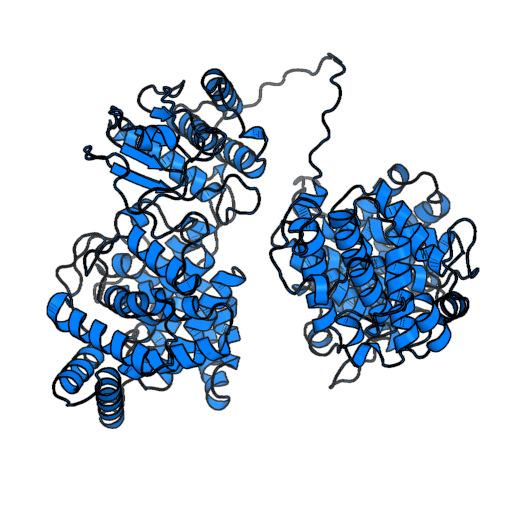.88 408 LEU A CA 1
ATOM 2990 C C . LEU A 1 408 ? -25.799 -13.766 13.087 1.00 97.88 408 LEU A C 1
ATOM 2992 O O . LEU A 1 408 ? -26.845 -14.288 13.474 1.00 97.88 408 LEU A O 1
ATOM 2996 N N . ARG A 1 409 ? -25.073 -14.279 12.090 1.00 97.25 409 ARG A N 1
ATOM 2997 C CA . ARG A 1 409 ? -25.393 -15.549 11.428 1.00 97.25 409 ARG A CA 1
ATOM 2998 C C . ARG A 1 409 ? -25.364 -16.696 12.435 1.00 97.25 409 ARG A C 1
ATOM 3000 O O . ARG A 1 409 ? -26.371 -17.378 12.585 1.00 97.25 409 ARG A O 1
ATOM 3007 N N . LEU A 1 410 ? -24.267 -16.844 13.181 1.00 97.69 410 LEU A N 1
ATOM 3008 C CA . LEU A 1 410 ? -24.115 -17.888 14.200 1.00 97.69 410 LEU A CA 1
ATOM 3009 C C . LEU A 1 410 ? -25.246 -17.838 15.240 1.00 97.69 410 LEU A C 1
ATOM 3011 O O . LEU A 1 410 ? -25.821 -18.867 15.593 1.00 97.69 410 LEU A O 1
ATOM 3015 N N . ARG A 1 411 ? -25.620 -16.635 15.692 1.00 97.81 411 ARG A N 1
ATOM 3016 C CA . ARG A 1 411 ? -26.731 -16.448 16.635 1.00 97.81 411 ARG A CA 1
ATOM 3017 C C . ARG A 1 411 ? -28.091 -16.802 16.035 1.00 97.81 411 ARG A C 1
ATOM 3019 O O . ARG A 1 411 ? -28.910 -17.405 16.726 1.00 97.81 411 ARG A O 1
ATOM 3026 N N . ARG A 1 412 ? -28.328 -16.491 14.757 1.00 97.06 412 ARG A N 1
ATOM 3027 C CA . ARG A 1 412 ? -29.541 -16.912 14.030 1.00 97.06 412 ARG A CA 1
ATOM 3028 C C . ARG A 1 412 ? -29.621 -18.423 13.835 1.00 97.06 412 ARG A C 1
ATOM 3030 O O . ARG A 1 412 ? -30.724 -18.959 13.857 1.00 97.06 412 ARG A O 1
ATOM 3037 N N . ASP A 1 413 ? -28.478 -19.095 13.747 1.00 96.62 413 ASP A N 1
ATOM 3038 C CA . ASP A 1 413 ? -28.383 -20.558 13.704 1.00 96.62 413 ASP A CA 1
ATOM 3039 C C . ASP A 1 413 ? -28.554 -21.207 15.095 1.00 96.62 413 ASP A C 1
ATOM 3041 O O . ASP A 1 413 ? -28.435 -22.421 15.241 1.00 96.62 413 ASP A O 1
ATOM 3045 N N . GLY A 1 414 ? -28.841 -20.412 16.135 1.00 96.56 414 GLY A N 1
ATOM 3046 C CA . GLY A 1 414 ? -29.103 -20.882 17.497 1.00 96.56 414 GLY A CA 1
ATOM 3047 C C . GLY A 1 414 ? -27.853 -21.126 18.345 1.00 96.56 414 GLY A C 1
ATOM 3048 O O . GLY A 1 414 ? -27.986 -21.504 19.506 1.00 96.56 414 GLY A O 1
ATOM 3049 N N . LYS A 1 415 ? -26.654 -20.867 17.811 1.00 97.62 415 LYS A N 1
ATOM 3050 C CA . LYS A 1 415 ? -25.374 -21.156 18.474 1.00 97.62 415 LYS A CA 1
ATOM 3051 C C . LYS A 1 415 ? -25.044 -20.155 19.563 1.00 97.62 415 LYS A C 1
ATOM 3053 O O . LYS A 1 415 ? -25.224 -18.955 19.364 1.00 97.62 415 LYS A O 1
ATOM 3058 N N . ARG A 1 416 ? -24.481 -20.605 20.676 1.00 97.88 416 ARG A N 1
ATOM 3059 C CA . ARG A 1 416 ? -23.848 -19.739 21.671 1.00 97.88 416 ARG A CA 1
ATOM 3060 C C . ARG A 1 416 ? -22.422 -19.401 21.232 1.00 97.88 416 ARG A C 1
ATOM 3062 O O . ARG A 1 416 ? -21.650 -20.296 20.901 1.00 97.88 416 ARG A O 1
ATOM 3069 N N . VAL A 1 417 ? -22.079 -18.115 21.193 1.00 98.38 417 VAL A N 1
ATOM 3070 C CA . VAL A 1 417 ? -20.863 -17.613 20.529 1.00 98.38 417 VAL A CA 1
ATOM 3071 C C . VAL A 1 417 ? -19.913 -16.985 21.538 1.00 98.38 417 VAL A C 1
ATOM 3073 O O . VAL A 1 417 ? -20.305 -16.062 22.243 1.00 98.38 417 VAL A O 1
ATOM 3076 N N . LEU A 1 418 ? -18.652 -17.415 21.563 1.00 97.81 418 LEU A N 1
ATOM 3077 C CA . LEU A 1 418 ? -17.569 -16.681 22.216 1.00 97.81 418 LEU A CA 1
ATOM 3078 C C . LEU A 1 418 ? -16.954 -15.682 21.229 1.00 97.81 418 LEU A C 1
ATOM 3080 O O . LEU A 1 418 ? -16.311 -16.085 20.265 1.00 97.81 418 LEU A O 1
ATOM 3084 N N . LEU A 1 419 ? -17.105 -14.387 21.488 1.00 98.06 419 LEU A N 1
ATOM 3085 C CA . LEU A 1 419 ? -16.442 -13.307 20.760 1.00 98.06 419 LEU A CA 1
ATOM 3086 C C . LEU A 1 419 ? -15.256 -12.800 21.582 1.00 98.06 419 LEU A C 1
ATOM 3088 O O . LEU A 1 419 ? -15.428 -12.339 22.712 1.00 98.06 419 LEU A O 1
ATOM 3092 N N . HIS A 1 420 ? -14.048 -12.863 21.023 1.00 95.88 420 HIS A N 1
ATOM 3093 C CA . HIS A 1 420 ? -12.861 -12.417 21.747 1.00 95.88 420 HIS A CA 1
ATOM 3094 C C . HIS A 1 420 ? -11.787 -11.812 20.839 1.00 95.88 420 HIS A C 1
ATOM 3096 O O . HIS A 1 420 ? -11.713 -12.057 19.636 1.00 95.88 420 HIS A O 1
ATOM 3102 N N . CYS A 1 421 ? -10.885 -11.053 21.452 1.00 94.12 421 CYS A N 1
ATOM 3103 C CA . CYS A 1 421 ? -9.591 -10.686 20.889 1.00 94.12 421 CYS A CA 1
ATOM 3104 C C . CYS A 1 421 ? -8.489 -11.035 21.901 1.00 94.12 421 CYS A C 1
ATOM 3106 O O . CYS A 1 421 ? -8.745 -11.767 22.859 1.00 94.12 421 CYS A O 1
ATOM 3108 N N . ALA A 1 422 ? -7.266 -10.535 21.703 1.00 91.56 422 ALA A N 1
ATOM 3109 C CA . ALA A 1 422 ? -6.144 -10.847 22.588 1.00 91.56 422 ALA A CA 1
ATOM 3110 C C . ALA A 1 422 ? -6.452 -10.475 24.053 1.00 91.56 422 ALA A C 1
ATOM 3112 O O . ALA A 1 422 ? -6.450 -11.348 24.918 1.00 91.56 422 ALA A O 1
ATOM 3113 N N . ALA A 1 423 ? -6.807 -9.208 24.301 1.00 90.75 423 ALA A N 1
ATOM 3114 C CA . ALA A 1 423 ? -7.145 -8.702 25.634 1.00 90.75 423 ALA A CA 1
ATOM 3115 C C . ALA A 1 423 ? -8.656 -8.615 25.916 1.00 90.75 423 ALA A C 1
ATOM 3117 O O . ALA A 1 423 ? -9.049 -8.530 27.073 1.00 90.75 423 ALA A O 1
ATOM 3118 N N . GLY A 1 424 ? -9.504 -8.620 24.882 1.00 90.88 424 GLY A N 1
ATOM 3119 C CA . GLY A 1 424 ? -10.959 -8.452 25.007 1.00 90.88 424 GLY A CA 1
ATOM 3120 C C . GLY A 1 424 ? -11.443 -7.002 25.190 1.00 90.88 424 GLY A C 1
ATOM 3121 O O . GLY A 1 424 ? -12.614 -6.794 25.480 1.00 90.88 424 GLY A O 1
ATOM 3122 N N . GLN A 1 425 ? -10.570 -5.997 25.026 1.00 90.69 425 GLN A N 1
ATOM 3123 C CA . GLN A 1 425 ? -10.812 -4.624 25.519 1.00 90.69 425 GLN A CA 1
ATOM 3124 C C . GLN A 1 425 ? -11.053 -3.549 24.437 1.00 90.69 425 GLN A C 1
ATOM 3126 O O . GLN A 1 425 ? -11.530 -2.462 24.768 1.00 90.69 425 GLN A O 1
ATOM 3131 N N . SER A 1 426 ? -10.747 -3.842 23.165 1.00 92.00 426 SER A N 1
ATOM 3132 C CA . SER A 1 426 ? -10.895 -2.896 22.036 1.00 92.00 426 SER A CA 1
ATOM 3133 C C . SER A 1 426 ? -11.670 -3.514 20.867 1.00 92.00 426 SER A C 1
ATOM 3135 O O . SER A 1 426 ? -12.827 -3.187 20.623 1.00 92.00 426 SER A O 1
ATOM 3137 N N . ARG A 1 427 ? -11.079 -4.504 20.188 1.00 94.94 427 ARG A N 1
ATOM 3138 C CA . ARG A 1 427 ? -11.698 -5.209 19.046 1.00 94.94 427 ARG A CA 1
ATOM 3139 C C . ARG A 1 427 ? -13.000 -5.921 19.404 1.00 94.94 427 ARG A C 1
ATOM 3141 O O . ARG A 1 427 ? -13.972 -5.841 18.666 1.00 94.94 427 ARG A O 1
ATOM 3148 N N . THR A 1 428 ? -13.021 -6.588 20.556 1.00 95.56 428 THR A N 1
ATOM 3149 C CA . THR A 1 428 ? -14.203 -7.316 21.049 1.00 95.56 428 THR A CA 1
ATOM 3150 C C . THR A 1 428 ? -15.405 -6.387 21.255 1.00 95.56 428 THR A C 1
ATOM 3152 O O . THR A 1 428 ? -16.434 -6.643 20.629 1.00 95.56 428 THR A O 1
ATOM 3155 N N . PRO A 1 429 ? -15.303 -5.287 22.036 1.00 95.19 429 PRO A N 1
ATOM 3156 C CA . PRO A 1 429 ? -16.415 -4.348 22.168 1.00 95.19 429 PRO A CA 1
ATOM 3157 C C . PRO A 1 429 ? -16.791 -3.646 20.855 1.00 95.19 429 PRO A C 1
ATOM 3159 O O . PRO A 1 429 ? -17.969 -3.369 20.659 1.00 95.19 429 PRO A O 1
ATOM 3162 N N . ALA A 1 430 ? -15.853 -3.415 19.928 1.00 96.19 430 ALA A N 1
ATOM 3163 C CA . ALA A 1 430 ? -16.182 -2.822 18.627 1.00 96.19 430 ALA A CA 1
ATOM 3164 C C . ALA A 1 430 ? -17.130 -3.713 17.807 1.00 96.19 430 ALA A C 1
ATOM 3166 O O . ALA A 1 430 ? -18.192 -3.269 17.370 1.00 96.19 430 ALA A O 1
ATOM 3167 N N . ILE A 1 431 ? -16.788 -4.997 17.652 1.00 97.62 431 ILE A N 1
ATOM 3168 C CA . ILE A 1 431 ? -17.644 -5.947 16.927 1.00 97.62 431 ILE A CA 1
ATOM 3169 C C . ILE A 1 431 ? -18.962 -6.174 17.673 1.00 97.62 431 ILE A C 1
ATOM 3171 O O . ILE A 1 431 ? -20.015 -6.234 17.042 1.00 97.62 431 ILE A O 1
ATOM 3175 N N . ALA A 1 432 ? -18.927 -6.247 19.006 1.00 97.50 432 ALA A N 1
ATOM 3176 C CA . ALA A 1 432 ? -20.122 -6.372 19.836 1.00 97.50 432 ALA A CA 1
ATOM 3177 C C . ALA A 1 432 ? -21.099 -5.192 19.656 1.00 97.50 432 ALA A C 1
ATOM 3179 O O . ALA A 1 432 ? -22.311 -5.397 19.568 1.00 97.50 432 ALA A O 1
ATOM 3180 N N . ALA A 1 433 ? -20.594 -3.962 19.538 1.00 97.25 433 ALA A N 1
ATOM 3181 C CA . ALA A 1 433 ? -21.428 -2.781 19.323 1.00 97.25 433 ALA A CA 1
ATOM 3182 C C . ALA A 1 433 ? -22.125 -2.816 17.953 1.00 97.25 433 ALA A C 1
ATOM 3184 O O . ALA A 1 433 ? -23.341 -2.638 17.867 1.00 97.25 433 ALA A O 1
ATOM 3185 N N . VAL A 1 434 ? -21.389 -3.133 16.881 1.00 97.38 434 VAL A N 1
ATOM 3186 C CA . VAL A 1 434 ? -21.976 -3.270 15.534 1.00 97.38 434 VAL A CA 1
ATOM 3187 C C . VAL A 1 434 ? -22.945 -4.454 15.476 1.00 97.38 434 VAL A C 1
ATOM 3189 O O . VAL A 1 434 ? -24.014 -4.349 14.878 1.00 97.38 434 VAL A O 1
ATOM 3192 N N . TYR A 1 435 ? -22.628 -5.561 16.152 1.00 97.75 435 TYR A N 1
ATOM 3193 C CA . TYR A 1 435 ? -23.545 -6.688 16.313 1.00 97.75 435 TYR A CA 1
ATOM 3194 C C . TYR A 1 435 ? -24.855 -6.262 16.990 1.00 97.75 435 TYR A C 1
ATOM 3196 O O . TYR A 1 435 ? -25.928 -6.576 16.476 1.00 97.75 435 TYR A O 1
ATOM 3204 N N . SER A 1 436 ? -24.781 -5.502 18.088 1.00 96.56 436 SER A N 1
ATOM 3205 C CA . SER A 1 436 ? -25.956 -4.968 18.793 1.00 96.56 436 SER A CA 1
ATOM 3206 C C . SER A 1 436 ? -26.854 -4.187 17.846 1.00 96.56 436 SER A C 1
ATOM 3208 O O . SER A 1 436 ? -28.056 -4.452 17.774 1.00 96.56 436 SER A O 1
ATOM 3210 N N . HIS A 1 437 ? -26.258 -3.286 17.064 1.00 94.94 437 HIS A N 1
ATOM 3211 C CA . HIS A 1 437 ? -26.967 -2.510 16.058 1.00 94.94 437 HIS A CA 1
ATOM 3212 C C . HIS A 1 437 ? -27.655 -3.407 15.018 1.00 94.94 437 HIS A C 1
ATOM 3214 O O . HIS A 1 437 ? -28.856 -3.279 14.785 1.00 94.94 437 HIS A O 1
ATOM 3220 N N . LEU A 1 438 ? -26.934 -4.371 14.438 1.00 94.62 438 LEU A N 1
ATOM 3221 C CA . LEU A 1 438 ? -27.483 -5.276 13.423 1.00 94.62 438 LEU A CA 1
ATOM 3222 C C . LEU A 1 438 ? -28.578 -6.214 13.963 1.00 94.62 438 LEU A C 1
ATOM 3224 O O . LEU A 1 438 ? -29.506 -6.558 13.227 1.00 94.62 438 LEU A O 1
ATOM 3228 N N . ALA A 1 439 ? -28.463 -6.655 15.216 1.00 95.19 439 ALA A N 1
ATOM 3229 C CA . ALA A 1 439 ? -29.384 -7.603 15.837 1.00 95.19 439 ALA A CA 1
ATOM 3230 C C . ALA A 1 439 ? -30.658 -6.935 16.375 1.00 95.19 439 ALA A C 1
ATOM 3232 O O . ALA A 1 439 ? -31.734 -7.530 16.310 1.00 95.19 439 ALA A O 1
ATOM 3233 N N . THR A 1 440 ? -30.543 -5.713 16.905 1.00 92.75 440 THR A N 1
ATOM 3234 C CA . THR A 1 440 ? -31.611 -5.067 17.693 1.00 92.75 440 THR A CA 1
ATOM 3235 C C . THR A 1 440 ? -32.043 -3.697 17.168 1.00 92.75 440 THR A C 1
ATOM 3237 O O . THR A 1 440 ? -33.120 -3.226 17.523 1.00 92.75 440 THR A O 1
ATOM 3240 N N . GLY A 1 441 ? -31.238 -3.055 16.318 1.00 90.69 441 GLY A N 1
ATOM 3241 C CA . GLY A 1 441 ? -31.456 -1.683 15.853 1.00 90.69 441 GLY A CA 1
ATOM 3242 C C . GLY A 1 441 ? -31.028 -0.593 16.842 1.00 90.69 441 GLY A C 1
ATOM 3243 O O . GLY A 1 441 ? -31.257 0.580 16.558 1.00 90.69 441 GLY A O 1
ATOM 3244 N N . ILE A 1 442 ? -30.417 -0.953 17.978 1.00 91.75 442 ILE A N 1
ATOM 3245 C CA . ILE A 1 442 ? -29.852 0.005 18.943 1.00 91.75 442 ILE A CA 1
ATOM 3246 C C . ILE A 1 442 ? -28.769 0.860 18.261 1.00 91.75 442 ILE A C 1
ATOM 3248 O O . ILE A 1 442 ? -28.032 0.380 17.396 1.00 91.75 442 ILE A O 1
ATOM 3252 N N . ASP A 1 443 ? -28.695 2.143 18.609 1.00 90.19 443 ASP A N 1
ATOM 3253 C CA . ASP A 1 443 ? -27.673 3.049 18.088 1.00 90.19 443 ASP A CA 1
ATOM 3254 C C . ASP A 1 443 ? -26.285 2.762 18.695 1.00 90.19 443 ASP A C 1
ATOM 3256 O O . ASP A 1 443 ? -26.158 2.161 19.764 1.00 90.19 443 ASP A O 1
ATOM 3260 N N . ALA A 1 444 ? -25.224 3.191 18.007 1.00 88.56 444 ALA A N 1
ATOM 3261 C CA . ALA A 1 444 ? -23.858 2.913 18.451 1.00 88.56 444 ALA A CA 1
ATOM 3262 C C . ALA A 1 444 ? -23.526 3.499 19.830 1.00 88.56 444 ALA A C 1
ATOM 3264 O O . ALA A 1 444 ? -22.801 2.851 20.580 1.00 88.56 444 ALA A O 1
ATOM 3265 N N . GLU A 1 445 ? -24.024 4.688 20.182 1.00 90.38 445 GLU A N 1
ATOM 3266 C CA . GLU A 1 445 ? -23.680 5.330 21.457 1.00 90.38 445 GLU A CA 1
ATOM 3267 C C . GLU A 1 445 ? -24.256 4.542 22.632 1.00 90.38 445 GLU A C 1
ATOM 3269 O O . GLU A 1 445 ? -23.536 4.228 23.584 1.00 90.38 445 GLU A O 1
ATOM 3274 N N . THR A 1 446 ? -25.526 4.145 22.524 1.00 91.88 446 THR A N 1
ATOM 3275 C CA . THR A 1 446 ? -26.188 3.297 23.518 1.00 91.88 446 THR A CA 1
ATOM 3276 C C . THR A 1 446 ? -25.491 1.940 23.636 1.00 91.88 446 THR A C 1
ATOM 3278 O O . THR A 1 446 ? -25.130 1.532 24.741 1.00 91.88 446 THR A O 1
ATOM 3281 N N . ALA A 1 447 ? -25.215 1.265 22.512 1.00 94.19 447 ALA A N 1
ATOM 3282 C CA . ALA A 1 447 ? -24.542 -0.037 22.523 1.00 94.19 447 ALA A CA 1
ATOM 3283 C C . ALA A 1 447 ? -23.144 0.034 23.168 1.00 94.19 447 ALA A C 1
ATOM 3285 O O . ALA A 1 447 ? -22.777 -0.820 23.977 1.00 94.19 447 ALA A O 1
ATOM 3286 N N . LEU A 1 448 ? -22.359 1.070 22.848 1.00 94.56 448 LEU A N 1
ATOM 3287 C CA . LEU A 1 448 ? -21.033 1.287 23.431 1.00 94.56 448 LEU A CA 1
ATOM 3288 C C . LEU A 1 448 ? -21.107 1.597 24.932 1.00 94.56 448 LEU A C 1
ATOM 3290 O O . LEU A 1 448 ? -20.281 1.092 25.695 1.00 94.56 448 LEU A O 1
ATOM 3294 N N . SER A 1 449 ? -22.086 2.395 25.366 1.00 93.06 449 SER A N 1
ATOM 3295 C CA . SER A 1 449 ? -22.311 2.698 26.784 1.00 93.06 449 SER A CA 1
ATOM 3296 C C . SER A 1 449 ? -22.616 1.432 27.589 1.00 93.06 449 SER A C 1
ATOM 3298 O O . SER A 1 449 ? -21.987 1.186 28.623 1.00 93.06 449 SER A O 1
ATOM 3300 N N . ASP A 1 450 ? -23.519 0.588 27.095 1.00 94.56 450 ASP A N 1
ATOM 3301 C CA . ASP A 1 450 ? -23.927 -0.631 27.797 1.00 94.56 450 ASP A CA 1
ATOM 3302 C C . ASP A 1 450 ? -22.797 -1.672 27.828 1.00 94.56 450 ASP A C 1
ATOM 3304 O O . ASP A 1 450 ? -22.547 -2.301 28.862 1.00 94.56 450 ASP A O 1
ATOM 3308 N N . LEU A 1 451 ? -22.030 -1.791 26.738 1.00 94.69 451 LEU A N 1
ATOM 3309 C CA . LEU A 1 451 ? -20.823 -2.622 26.692 1.00 94.69 451 LEU A CA 1
ATOM 3310 C C . LEU A 1 451 ? -19.754 -2.151 27.683 1.00 94.69 451 LEU A C 1
ATOM 3312 O O . LEU A 1 451 ? -19.138 -2.972 28.366 1.00 94.69 451 LEU A O 1
ATOM 3316 N N . ARG A 1 452 ? -19.557 -0.835 27.813 1.00 93.81 452 ARG A N 1
ATOM 3317 C CA . ARG A 1 452 ? -18.657 -0.260 28.819 1.00 93.81 452 ARG A CA 1
ATOM 3318 C C . ARG A 1 452 ? -19.118 -0.581 30.240 1.00 93.81 452 ARG A C 1
ATOM 3320 O O . ARG A 1 452 ? -18.275 -0.819 31.103 1.00 93.81 452 ARG A O 1
ATOM 3327 N N . GLY A 1 453 ? -20.430 -0.613 30.476 1.00 90.19 453 GLY A N 1
ATOM 3328 C CA . GLY A 1 453 ? -21.017 -0.979 31.765 1.00 90.19 453 GLY A CA 1
ATOM 3329 C C . GLY A 1 453 ? -20.682 -2.407 32.203 1.00 90.19 453 GLY A C 1
ATOM 3330 O O . GLY A 1 453 ? -20.428 -2.636 33.386 1.00 90.19 453 GLY A O 1
ATOM 3331 N N . VAL A 1 454 ? -20.625 -3.361 31.265 1.00 90.19 454 VAL A N 1
ATOM 3332 C CA . VAL A 1 454 ? -20.301 -4.766 31.576 1.00 90.19 454 VAL A CA 1
ATOM 3333 C C . VAL A 1 454 ? -18.795 -5.074 31.549 1.00 90.19 454 VAL A C 1
ATOM 3335 O O . VAL A 1 454 ? -18.346 -5.962 32.271 1.00 90.19 454 VAL A O 1
ATOM 3338 N N . LEU A 1 455 ? -17.981 -4.328 30.789 1.00 87.19 455 LEU A N 1
ATOM 3339 C CA . LEU A 1 455 ? -16.520 -4.511 30.677 1.00 87.19 455 LEU A CA 1
ATOM 3340 C C . LEU A 1 455 ? -15.721 -3.713 31.734 1.00 87.19 455 LEU A C 1
ATOM 3342 O O . LEU A 1 455 ? -14.780 -2.980 31.428 1.00 87.19 455 LEU A O 1
ATOM 3346 N N . VAL A 1 456 ? -16.056 -3.891 33.014 1.00 66.69 456 VAL A N 1
ATOM 3347 C CA . VAL A 1 456 ? -15.502 -3.125 34.157 1.00 66.69 456 VAL A CA 1
ATOM 3348 C C . VAL A 1 456 ? -13.984 -3.234 34.378 1.00 66.69 456 VAL A C 1
ATOM 3350 O O . VAL A 1 456 ? -13.410 -2.402 35.079 1.00 66.69 456 VAL A O 1
ATOM 3353 N N . HIS A 1 457 ? -13.310 -4.234 33.803 1.00 62.56 457 HIS A N 1
ATOM 3354 C CA . HIS A 1 457 ? -11.870 -4.472 33.997 1.00 62.56 457 HIS A CA 1
ATOM 3355 C C . HIS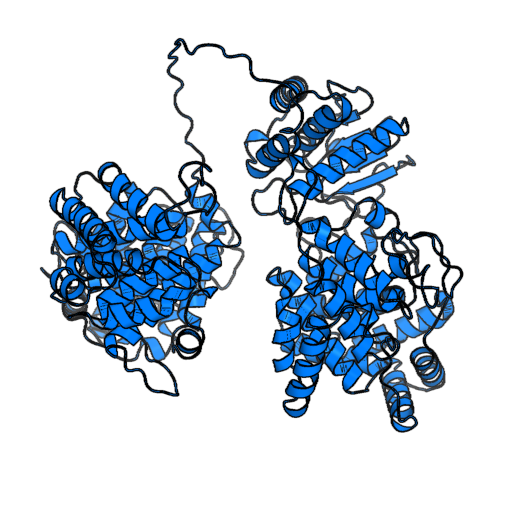 A 1 457 ? -11.001 -4.153 32.770 1.00 62.56 457 HIS A C 1
ATOM 3357 O O . HIS A 1 457 ? -9.811 -4.467 32.772 1.00 62.56 457 HIS A O 1
ATOM 3363 N N . GLY A 1 458 ? -11.562 -3.521 31.734 1.00 72.38 458 GLY A N 1
ATOM 3364 C CA . GLY A 1 458 ? -10.779 -3.043 30.599 1.00 72.38 458 GLY A CA 1
ATOM 3365 C C . GLY A 1 458 ? -11.644 -2.483 29.474 1.00 72.38 458 GLY A C 1
ATOM 3366 O O . GLY A 1 458 ? -12.412 -3.212 28.853 1.00 72.38 458 GLY A O 1
ATOM 3367 N N . TRP A 1 459 ? -11.474 -1.190 29.198 1.00 85.38 459 TRP A N 1
ATOM 3368 C CA . TRP A 1 459 ? -12.162 -0.458 28.137 1.00 85.38 459 TRP A CA 1
ATOM 3369 C C . TRP A 1 459 ? -11.149 0.429 27.416 1.00 85.38 459 TRP A C 1
ATOM 3371 O O . TRP A 1 459 ? -10.813 1.513 27.891 1.00 85.38 459 TRP A O 1
ATOM 3381 N N . HIS A 1 460 ? -10.639 -0.063 26.289 1.00 86.12 460 HIS A N 1
ATOM 3382 C CA . HIS A 1 460 ? -9.584 0.597 25.518 1.00 86.12 460 HIS A CA 1
ATOM 3383 C C . HIS A 1 460 ? -10.034 1.009 24.116 1.00 86.12 460 HIS A C 1
ATOM 3385 O O . HIS A 1 460 ? -9.310 1.736 23.449 1.00 86.12 460 HIS A O 1
ATOM 3391 N N . LEU A 1 461 ? -11.249 0.640 23.695 1.00 85.31 461 LEU A N 1
ATOM 3392 C CA . LEU A 1 461 ? -11.798 1.031 22.394 1.00 85.31 461 LEU A CA 1
ATOM 3393 C C . LEU A 1 461 ? -11.691 2.543 22.085 1.00 85.31 461 LEU A C 1
ATOM 3395 O O . LEU A 1 461 ? -11.270 2.858 20.979 1.00 85.31 461 LEU A O 1
ATOM 3399 N N . PRO A 1 462 ? -11.954 3.490 23.014 1.00 85.88 462 PRO A N 1
ATOM 3400 C CA . PRO A 1 462 ? -11.811 4.920 22.718 1.00 85.88 462 PRO A CA 1
ATOM 3401 C C . PRO A 1 462 ? -10.386 5.384 22.399 1.00 85.88 462 PRO A C 1
ATOM 3403 O O . PRO A 1 462 ? -10.216 6.497 21.919 1.00 85.88 462 PRO A O 1
ATOM 3406 N N . ALA A 1 463 ? -9.369 4.569 22.694 1.00 81.56 463 ALA A N 1
ATOM 3407 C CA . ALA A 1 463 ? -7.981 4.856 22.345 1.00 81.56 463 ALA A CA 1
ATOM 3408 C C . ALA A 1 463 ? -7.621 4.439 20.904 1.00 81.56 463 ALA A C 1
ATOM 3410 O O . ALA A 1 463 ? -6.482 4.648 20.499 1.00 81.56 463 ALA A O 1
ATOM 3411 N N . HIS A 1 464 ? -8.560 3.843 20.160 1.00 84.06 464 HIS A N 1
ATOM 3412 C CA . HIS A 1 464 ? -8.390 3.385 18.778 1.00 84.06 464 HIS A CA 1
ATOM 3413 C C . HIS A 1 464 ? -9.451 4.057 17.903 1.00 84.06 464 HIS A C 1
ATOM 3415 O O . HIS A 1 464 ? -10.564 3.537 17.752 1.00 84.06 464 HIS A O 1
ATOM 3421 N N . THR A 1 465 ? -9.140 5.258 17.413 1.00 85.31 465 THR A N 1
ATOM 3422 C CA . THR A 1 465 ? -10.122 6.159 16.795 1.00 85.31 465 THR A CA 1
ATOM 3423 C C . THR A 1 465 ? -10.691 5.577 15.514 1.00 85.31 465 THR A C 1
ATOM 3425 O O . THR A 1 465 ? -11.908 5.571 15.369 1.00 85.31 465 THR A O 1
ATOM 3428 N N . GLU A 1 466 ? -9.873 4.968 14.650 1.00 86.81 466 GLU A N 1
ATOM 3429 C CA . GLU A 1 466 ? -10.367 4.386 13.396 1.00 86.81 466 GLU A CA 1
ATOM 3430 C C . GLU A 1 466 ? -11.373 3.260 13.651 1.00 86.81 466 GLU A C 1
ATOM 3432 O O . GLU A 1 466 ? -12.390 3.135 12.965 1.00 86.81 466 GLU A O 1
ATOM 3437 N N . LEU A 1 467 ? -11.097 2.413 14.648 1.00 88.69 467 LEU A N 1
ATOM 3438 C CA . LEU A 1 467 ? -11.971 1.298 14.994 1.00 88.69 467 LEU A CA 1
ATOM 3439 C C . LEU A 1 467 ? -13.287 1.795 15.602 1.00 88.69 467 LEU A C 1
ATOM 3441 O O . LEU A 1 467 ? -14.342 1.239 15.296 1.00 88.69 467 LEU A O 1
ATOM 3445 N N . LEU A 1 468 ? -13.236 2.833 16.439 1.00 91.31 468 LEU A N 1
ATOM 3446 C CA . LEU A 1 468 ? -14.425 3.479 16.989 1.00 91.31 468 LEU A CA 1
ATOM 3447 C C . LEU A 1 468 ? -15.247 4.175 15.889 1.00 91.31 468 LEU A C 1
ATOM 3449 O O . LEU A 1 468 ? -16.463 3.996 15.822 1.00 91.31 468 LEU A O 1
ATOM 3453 N N . ASP A 1 469 ? -14.593 4.896 14.984 1.00 90.31 469 ASP A N 1
ATOM 3454 C CA . ASP A 1 469 ? -15.230 5.559 13.846 1.00 90.31 469 ASP A CA 1
ATOM 3455 C C . ASP A 1 469 ? -15.885 4.543 12.910 1.00 90.31 469 ASP A C 1
ATOM 3457 O O . ASP A 1 469 ? -17.013 4.755 12.464 1.00 90.31 469 ASP A O 1
ATOM 3461 N N . ALA A 1 470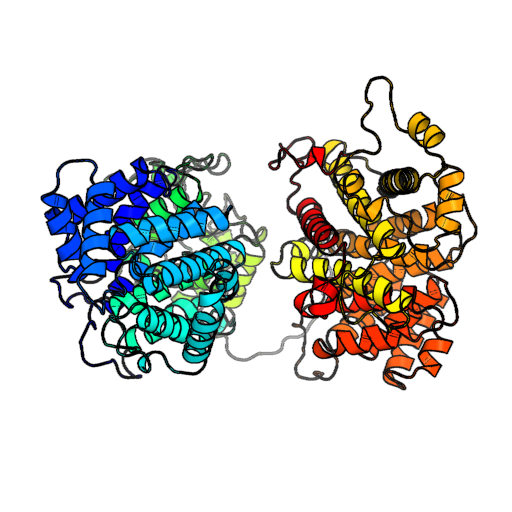 ? -15.249 3.390 12.684 1.00 92.12 470 ALA A N 1
ATOM 3462 C CA . ALA A 1 470 ? -15.845 2.304 11.917 1.00 92.12 470 ALA A CA 1
ATOM 3463 C C . ALA A 1 470 ? -17.138 1.778 12.564 1.00 92.12 470 ALA A C 1
ATOM 3465 O O . ALA A 1 470 ? -18.105 1.507 11.846 1.00 92.12 470 ALA A O 1
ATOM 3466 N N . VAL A 1 471 ? -17.194 1.675 13.900 1.00 94.38 471 VAL A N 1
ATOM 3467 C CA . VAL A 1 471 ? -18.425 1.316 14.631 1.00 94.38 471 VAL A CA 1
ATOM 3468 C C . VAL A 1 471 ? -19.520 2.346 14.362 1.00 94.38 471 VAL A C 1
ATOM 3470 O O . VAL A 1 471 ? -20.631 1.972 13.979 1.00 94.38 471 VAL A O 1
ATOM 3473 N N . HIS A 1 472 ? -19.212 3.637 14.504 1.00 92.00 472 HIS A N 1
ATOM 3474 C CA . HIS A 1 472 ? -20.178 4.709 14.262 1.00 92.00 472 HIS A CA 1
ATOM 3475 C C . HIS A 1 472 ? -20.643 4.750 12.802 1.00 92.00 472 HIS A C 1
ATOM 3477 O O . HIS A 1 472 ? -21.845 4.805 12.547 1.00 92.00 472 HIS A O 1
ATOM 3483 N N . ALA A 1 473 ? -19.726 4.659 11.839 1.00 91.50 473 ALA A N 1
ATOM 3484 C CA . ALA A 1 473 ? -20.031 4.696 10.412 1.00 91.50 473 ALA A CA 1
ATOM 3485 C C . ALA A 1 473 ? -20.932 3.530 9.975 1.00 91.50 473 ALA A C 1
ATOM 3487 O O . ALA A 1 473 ? -21.822 3.710 9.140 1.00 91.50 473 ALA A O 1
ATOM 3488 N N . LEU A 1 474 ? -20.726 2.340 10.546 1.00 91.56 474 LEU A N 1
ATOM 3489 C CA . LEU A 1 474 ? -21.546 1.157 10.274 1.00 91.56 474 LEU A CA 1
ATOM 3490 C C . LEU A 1 474 ? -22.917 1.214 10.958 1.00 91.56 474 LEU A C 1
ATOM 3492 O O . LEU A 1 474 ? -23.888 0.696 10.411 1.00 91.56 474 LEU A O 1
ATOM 3496 N N . ALA A 1 475 ? -23.013 1.872 12.113 1.00 87.12 475 ALA A N 1
ATOM 3497 C CA . ALA A 1 475 ? -24.262 2.041 12.853 1.00 87.12 475 ALA A CA 1
ATOM 3498 C C . ALA A 1 475 ? -25.061 3.303 12.467 1.00 87.12 475 ALA A C 1
ATOM 3500 O O . ALA A 1 475 ? -26.175 3.506 12.951 1.00 87.12 475 ALA A O 1
ATOM 3501 N N . ALA A 1 476 ? -24.536 4.152 11.577 1.00 73.38 476 ALA A N 1
ATOM 3502 C CA . ALA A 1 476 ? -25.145 5.427 11.180 1.00 73.38 476 ALA A CA 1
ATOM 3503 C C . ALA A 1 476 ? -26.417 5.297 10.303 1.00 73.38 476 ALA A C 1
ATOM 3505 O O . ALA A 1 476 ? -26.914 6.294 9.776 1.00 73.38 476 ALA A O 1
ATOM 3506 N N . GLY A 1 477 ? -26.976 4.094 10.122 1.00 52.50 477 GLY A N 1
ATOM 3507 C CA . GLY A 1 477 ? -28.028 3.815 9.141 1.00 52.50 477 GLY A CA 1
ATOM 3508 C C . GLY A 1 477 ? -29.259 3.089 9.688 1.00 52.50 477 GLY A C 1
ATOM 3509 O O . GLY A 1 477 ? -29.335 1.872 9.574 1.00 52.50 477 GLY A O 1
ATOM 3510 N N . ARG A 1 478 ? -30.248 3.870 10.164 1.00 39.88 478 ARG A N 1
ATOM 3511 C CA . ARG A 1 478 ? -31.724 3.651 10.253 1.00 39.88 478 ARG A CA 1
ATOM 3512 C C . ARG A 1 478 ? -32.288 4.219 11.566 1.00 39.88 478 ARG A C 1
ATOM 3514 O O . ARG A 1 478 ? -32.806 3.489 12.399 1.00 39.88 478 ARG A O 1
ATOM 3521 N N . SER A 1 479 ? -32.257 5.541 11.719 1.00 30.97 479 SER A N 1
ATOM 3522 C CA . SER A 1 479 ? -33.124 6.236 12.678 1.00 30.97 479 SER A CA 1
ATOM 3523 C C . SER A 1 479 ? -33.993 7.248 11.935 1.00 30.97 479 SER A C 1
ATOM 3525 O O . SER A 1 479 ? -33.525 7.985 11.066 1.00 30.97 479 SER A O 1
ATOM 3527 N N . ALA A 1 480 ? -35.291 7.194 12.217 1.00 27.75 480 ALA A N 1
ATOM 3528 C CA . ALA A 1 480 ? -36.327 8.007 11.609 1.00 27.75 480 ALA A CA 1
ATOM 3529 C C . ALA A 1 480 ? -36.333 9.435 12.183 1.00 27.75 480 ALA A C 1
ATOM 3531 O O . ALA A 1 480 ? -36.277 9.607 13.391 1.00 27.75 480 ALA A O 1
ATOM 3532 N N . SER A 1 481 ? -36.488 10.410 11.278 1.00 24.05 481 SER A N 1
ATOM 3533 C CA . SER A 1 481 ? -36.982 11.795 11.417 1.00 24.05 481 SER A CA 1
ATOM 3534 C C . SER A 1 481 ? -36.515 12.678 12.603 1.00 24.05 481 SER A C 1
ATOM 3536 O O . SER A 1 481 ? -36.724 12.337 13.765 1.00 24.05 481 SER A O 1
ATOM 3538 N N . PRO A 1 482 ? -36.001 13.900 12.345 1.00 27.56 482 PRO A N 1
ATOM 3539 C CA . PRO A 1 482 ? -35.488 14.780 13.390 1.00 27.56 482 PRO A CA 1
ATOM 3540 C C . PRO A 1 482 ? -36.617 15.566 14.074 1.00 27.56 482 PRO A C 1
ATOM 3542 O O . PRO A 1 482 ? -37.297 16.379 13.446 1.00 27.56 482 PRO A O 1
ATOM 3545 N N . VAL A 1 483 ? -36.776 15.386 15.387 1.00 25.56 483 VAL A N 1
ATOM 3546 C CA . VAL A 1 483 ? -37.489 16.351 16.236 1.00 25.56 483 VAL A CA 1
ATOM 3547 C C . VAL A 1 483 ? -36.462 17.299 16.840 1.00 25.56 483 VAL A C 1
ATOM 3549 O O . VAL A 1 483 ? -35.564 16.898 17.575 1.00 25.56 483 VAL A O 1
ATOM 3552 N N . SER A 1 484 ? -36.620 18.579 16.515 1.00 32.38 484 SER A N 1
ATOM 3553 C CA . SER A 1 484 ? -35.880 19.700 17.079 1.00 32.38 484 SER A CA 1
ATOM 3554 C C . SER A 1 484 ? -35.971 19.727 18.604 1.00 32.38 484 SER A C 1
ATOM 3556 O O . SER A 1 484 ? -37.086 19.790 19.132 1.00 32.38 484 SER A O 1
ATOM 3558 N N . ARG A 1 485 ? -34.838 19.829 19.308 1.00 25.86 485 ARG A N 1
ATOM 3559 C CA . ARG A 1 485 ? -34.807 20.499 20.614 1.00 25.86 485 ARG A CA 1
ATOM 3560 C C . ARG A 1 485 ? -33.600 21.416 20.768 1.00 25.86 485 ARG A C 1
ATOM 3562 O O . ARG A 1 485 ? -32.483 21.120 20.362 1.00 25.86 485 ARG A O 1
ATOM 3569 N N . SER A 1 486 ? -33.959 22.570 21.305 1.00 23.67 486 SER A N 1
ATOM 3570 C CA . SER A 1 486 ? -33.229 23.770 21.675 1.00 23.67 486 SER A CA 1
ATOM 3571 C C . SER A 1 486 ? -31.949 23.522 22.464 1.00 23.67 486 SER A C 1
ATOM 3573 O O . SER A 1 486 ? -31.931 22.748 23.417 1.00 23.67 486 SER A O 1
ATOM 3575 N N . ARG A 1 487 ? -30.919 24.287 22.095 1.00 29.56 487 ARG A N 1
ATOM 3576 C CA . ARG A 1 487 ? -29.762 24.593 22.934 1.00 29.56 487 ARG A CA 1
ATOM 3577 C C . ARG A 1 487 ? -30.215 25.446 24.113 1.00 29.56 487 ARG A C 1
ATOM 3579 O O . ARG A 1 487 ? -30.767 26.516 23.880 1.00 29.56 487 ARG A O 1
ATOM 3586 N N . GLU A 1 488 ? -29.893 25.021 25.325 1.00 25.08 488 GLU A N 1
ATOM 3587 C CA . GLU A 1 488 ? -29.657 25.931 26.441 1.00 25.08 488 GLU A CA 1
ATOM 3588 C C . GLU A 1 488 ? -28.630 25.307 27.396 1.00 25.08 488 GLU A C 1
ATOM 3590 O O . GLU A 1 488 ? -28.768 24.162 27.811 1.00 25.08 488 GLU A O 1
ATOM 3595 N N . ASN A 1 489 ? -27.562 26.083 27.587 1.00 27.92 489 ASN A N 1
ATOM 3596 C CA . ASN A 1 489 ? -26.534 26.126 28.626 1.00 27.92 489 ASN A CA 1
ATOM 3597 C C . ASN A 1 489 ? -26.436 24.981 29.645 1.00 27.92 489 ASN A C 1
ATOM 3599 O O . ASN A 1 489 ? -27.348 24.771 30.430 1.00 27.92 489 ASN A O 1
ATOM 3603 N N . ASP A 1 490 ? -25.229 24.417 29.754 1.00 26.47 490 ASP A N 1
ATOM 3604 C CA . ASP A 1 490 ? -24.502 24.441 31.027 1.00 26.47 490 ASP A CA 1
ATOM 3605 C C . ASP A 1 490 ? -22.987 24.335 30.779 1.00 26.47 490 ASP A C 1
ATOM 3607 O O . ASP A 1 490 ? -22.465 23.344 30.267 1.00 26.47 490 ASP A O 1
ATOM 3611 N N . GLU A 1 491 ? -22.280 25.416 31.114 1.00 29.39 491 GLU A N 1
ATOM 3612 C CA . GLU A 1 491 ? -20.825 25.460 31.211 1.00 29.39 491 GLU A CA 1
ATOM 3613 C C . GLU A 1 491 ? -20.386 24.707 32.471 1.00 29.39 491 GLU A C 1
ATOM 3615 O O . GLU A 1 491 ? -20.534 25.195 33.591 1.00 29.39 491 GLU A O 1
ATOM 3620 N N . VAL A 1 492 ? -19.760 23.545 32.290 1.00 27.28 492 VAL A N 1
ATOM 3621 C CA . VAL A 1 492 ? -18.892 22.946 33.307 1.00 27.28 492 VAL A CA 1
ATOM 3622 C C . VAL A 1 492 ? -17.488 22.868 32.725 1.00 27.28 492 VAL A C 1
ATOM 3624 O O . VAL A 1 492 ? -17.232 22.164 31.749 1.00 27.28 492 VAL A O 1
ATOM 3627 N N . ARG A 1 493 ? -16.572 23.634 33.328 1.00 29.61 493 ARG A N 1
ATOM 3628 C CA . ARG A 1 493 ? -15.124 23.567 33.096 1.00 29.61 493 ARG A CA 1
ATOM 3629 C C . ARG A 1 493 ? -14.634 22.142 33.365 1.00 29.61 493 ARG A C 1
ATOM 3631 O O . ARG A 1 493 ? -14.406 21.772 34.511 1.00 29.61 493 ARG A O 1
ATOM 3638 N N . LEU A 1 494 ? -14.457 21.371 32.298 1.00 26.98 494 LEU A N 1
ATOM 3639 C CA . LEU A 1 494 ? -13.645 20.162 32.278 1.00 26.98 494 LEU A CA 1
ATOM 3640 C C . LEU A 1 494 ? -12.245 20.560 31.815 1.00 26.98 494 LEU A C 1
ATOM 3642 O O . LEU A 1 494 ? -12.071 21.112 30.727 1.00 26.98 494 LEU A O 1
ATOM 3646 N N . GLU A 1 495 ? -11.252 20.325 32.667 1.00 25.17 495 GLU A N 1
ATOM 3647 C CA . GLU A 1 495 ? -9.844 20.412 32.294 1.00 25.17 495 GLU A CA 1
ATOM 3648 C C . GLU A 1 495 ? -9.607 19.508 31.076 1.00 25.17 495 GLU A C 1
ATOM 3650 O O . GLU A 1 495 ? -9.849 18.301 31.119 1.00 25.17 495 GLU A O 1
ATOM 3655 N N . ARG A 1 496 ? -9.202 20.120 29.955 1.00 25.16 496 ARG A N 1
ATOM 3656 C CA . ARG A 1 496 ? -8.900 19.428 28.699 1.00 25.16 496 ARG A CA 1
ATOM 3657 C C . ARG A 1 496 ? -7.772 18.425 28.937 1.00 25.16 496 ARG A C 1
ATOM 3659 O O . ARG A 1 496 ? -6.627 18.824 29.139 1.00 25.16 496 ARG A O 1
ATOM 3666 N N . ALA A 1 497 ? -8.084 17.136 28.837 1.00 29.23 497 ALA A N 1
ATOM 3667 C CA . ALA A 1 497 ? -7.083 16.153 28.443 1.00 29.23 497 ALA A CA 1
ATOM 3668 C C . ALA A 1 497 ? -6.507 16.575 27.072 1.00 29.23 497 ALA A C 1
ATOM 3670 O O . ALA A 1 497 ? -7.264 17.103 26.250 1.00 29.23 497 ALA A O 1
ATOM 3671 N N . PRO A 1 498 ? -5.194 16.416 26.823 1.00 27.67 498 PRO A N 1
ATOM 3672 C CA . PRO A 1 498 ? -4.592 16.827 25.559 1.00 27.67 498 PRO A CA 1
ATOM 3673 C C . PRO A 1 498 ? -5.266 16.079 24.401 1.00 27.67 498 PRO A C 1
ATOM 3675 O O . PRO A 1 498 ? -5.352 14.852 24.429 1.00 27.67 498 PRO A O 1
ATOM 3678 N N . GLU A 1 499 ? -5.784 16.821 23.417 1.00 31.20 499 GLU A N 1
ATOM 3679 C CA . GLU A 1 499 ? -6.318 16.244 22.178 1.00 31.20 499 GLU A CA 1
ATOM 3680 C C . GLU A 1 499 ? -5.248 15.357 21.514 1.00 31.20 499 GLU A C 1
ATOM 3682 O O . GLU A 1 499 ? -4.074 15.741 21.498 1.00 31.20 499 GLU A O 1
ATOM 3687 N N . PRO A 1 500 ? -5.615 14.193 20.950 1.00 37.28 500 PRO A N 1
ATOM 3688 C CA . PRO A 1 500 ? -4.713 13.455 20.076 1.00 37.28 500 PRO A CA 1
ATOM 3689 C C . PRO A 1 500 ? -4.326 14.341 18.880 1.00 37.28 500 PRO A C 1
ATOM 3691 O O . PRO A 1 500 ? -5.172 14.996 18.267 1.00 37.28 500 PRO A O 1
ATOM 3694 N N . ASP A 1 501 ? -3.028 14.402 18.580 1.00 49.25 501 ASP A N 1
ATOM 3695 C CA . ASP A 1 501 ? -2.467 15.290 17.561 1.00 49.25 501 ASP A CA 1
ATOM 3696 C C . ASP A 1 501 ? -2.854 14.798 16.152 1.00 49.25 501 ASP A C 1
ATOM 3698 O O . ASP A 1 501 ? -2.131 14.010 15.538 1.00 49.25 501 ASP A O 1
ATOM 3702 N N . ARG A 1 502 ? -4.002 15.271 15.632 1.00 56.56 502 ARG A N 1
ATOM 3703 C CA . ARG A 1 502 ? -4.551 14.981 14.280 1.00 56.56 502 ARG A CA 1
ATOM 3704 C C . ARG A 1 502 ? -3.534 15.150 13.139 1.00 56.56 502 ARG A C 1
ATOM 3706 O O . ARG A 1 502 ? -3.750 14.700 12.021 1.00 56.56 502 ARG A O 1
ATOM 3713 N N . ARG A 1 503 ? -2.425 15.841 13.397 1.00 64.06 503 ARG A N 1
ATOM 3714 C CA . ARG A 1 503 ? -1.330 16.094 12.455 1.00 64.06 503 ARG A CA 1
ATOM 3715 C C . ARG A 1 503 ? -0.433 14.870 12.276 1.00 64.06 503 ARG A C 1
ATOM 3717 O O . ARG A 1 503 ? -0.117 14.490 11.154 1.00 64.06 503 ARG A O 1
ATOM 3724 N N . THR A 1 504 ? -0.069 14.184 13.361 1.00 60.97 504 THR A N 1
ATOM 3725 C CA . THR A 1 504 ? 0.692 12.928 13.245 1.00 60.97 504 THR A CA 1
ATOM 3726 C C . THR A 1 504 ? -0.122 11.843 12.529 1.00 60.97 504 THR A C 1
ATOM 3728 O O . THR A 1 504 ? 0.455 11.009 11.837 1.00 60.97 504 THR A O 1
ATOM 3731 N N . GLU A 1 505 ? -1.449 11.876 12.662 1.00 68.44 505 GLU A N 1
ATOM 3732 C CA . GLU A 1 505 ? -2.379 10.969 11.979 1.00 68.44 505 GLU A CA 1
ATOM 3733 C C . GLU A 1 505 ? -2.309 11.112 10.452 1.00 68.44 505 GLU A C 1
ATOM 3735 O O . GLU A 1 505 ? -2.145 10.102 9.776 1.00 68.44 505 GLU A O 1
ATOM 3740 N N . PHE A 1 506 ? -2.265 12.343 9.916 1.00 78.69 506 PHE A N 1
ATOM 3741 C CA . PHE A 1 506 ? -2.048 12.580 8.479 1.00 78.69 506 PHE A CA 1
ATOM 3742 C C . PHE A 1 506 ? -0.811 11.839 7.958 1.00 78.69 506 PHE A C 1
ATOM 3744 O O . PHE A 1 506 ? -0.886 11.131 6.963 1.00 78.69 506 PHE A O 1
ATOM 3751 N N . LEU A 1 507 ? 0.337 11.935 8.638 1.00 79.38 507 LEU A N 1
ATOM 3752 C CA . LEU A 1 507 ? 1.571 11.297 8.158 1.00 79.38 507 LEU A CA 1
ATOM 3753 C C . LEU A 1 507 ? 1.521 9.758 8.160 1.00 79.38 507 LEU A C 1
ATOM 3755 O O . LEU A 1 507 ? 2.354 9.141 7.498 1.00 79.38 507 LEU A O 1
ATOM 3759 N N . LYS A 1 508 ? 0.561 9.147 8.866 1.00 74.69 508 LYS A N 1
ATOM 3760 C CA . LYS A 1 508 ? 0.297 7.699 8.830 1.00 74.69 508 LYS A CA 1
ATOM 3761 C C . LYS A 1 508 ? -0.591 7.286 7.657 1.00 74.69 508 LYS A C 1
ATOM 3763 O O . LYS A 1 508 ? -0.646 6.105 7.315 1.00 74.69 508 LYS A O 1
ATOM 3768 N N . GLU A 1 509 ? -1.289 8.227 7.026 1.00 73.19 509 GLU A N 1
ATOM 3769 C CA . GLU A 1 509 ? -2.163 7.930 5.900 1.00 73.19 509 GLU A CA 1
ATOM 3770 C C . GLU A 1 509 ? -1.345 7.514 4.671 1.00 73.19 509 GLU A C 1
ATOM 3772 O O . GLU A 1 509 ? -0.355 8.144 4.294 1.00 73.19 509 GLU A O 1
ATOM 3777 N N . LYS A 1 510 ? -1.803 6.472 3.968 1.00 65.25 510 LYS A N 1
ATOM 3778 C CA . LYS A 1 510 ? -1.092 5.902 2.806 1.00 65.25 510 LYS A CA 1
ATOM 3779 C C . LYS A 1 510 ? -0.801 6.922 1.696 1.00 65.25 510 LYS A C 1
ATOM 3781 O O . LYS A 1 510 ? 0.173 6.773 0.962 1.00 65.25 510 LYS A O 1
ATOM 3786 N N . TRP A 1 511 ? -1.628 7.959 1.566 1.00 72.38 511 TRP A N 1
ATOM 3787 C CA . TRP A 1 511 ? -1.482 9.010 0.555 1.00 72.38 511 TRP A CA 1
ATOM 3788 C C . TRP A 1 511 ? -0.597 10.185 1.003 1.00 72.38 511 TRP A C 1
ATOM 3790 O O . TRP A 1 511 ? -0.148 10.964 0.157 1.00 72.38 511 TRP A O 1
ATOM 3800 N N . ALA A 1 512 ? -0.275 10.308 2.294 1.00 83.50 512 ALA A N 1
ATOM 3801 C CA . ALA A 1 512 ? 0.590 11.374 2.796 1.00 83.50 512 ALA A CA 1
ATOM 3802 C C . ALA A 1 512 ? 2.009 11.271 2.231 1.00 83.50 512 ALA A C 1
ATOM 3804 O O . ALA A 1 512 ? 2.598 12.281 1.845 1.00 83.50 512 ALA A O 1
ATOM 3805 N N . ALA A 1 513 ? 2.523 10.046 2.074 1.00 87.81 513 ALA A N 1
ATOM 3806 C CA . ALA A 1 513 ? 3.810 9.799 1.433 1.00 87.81 513 ALA A CA 1
ATOM 3807 C C . ALA A 1 513 ? 3.861 10.368 0.005 1.00 87.81 513 ALA A C 1
ATOM 3809 O O . ALA A 1 513 ? 4.851 10.999 -0.362 1.00 87.81 513 ALA A O 1
ATOM 3810 N N . SER A 1 514 ? 2.790 10.220 -0.787 1.00 93.12 514 SER A N 1
ATOM 3811 C CA . SER A 1 514 ? 2.708 10.811 -2.131 1.00 93.12 514 SER A CA 1
ATOM 3812 C C . SER A 1 514 ? 2.800 12.343 -2.088 1.00 93.12 514 SER A C 1
ATOM 3814 O O . SER A 1 514 ? 3.550 12.935 -2.865 1.00 93.12 514 SER A O 1
ATOM 3816 N N . ARG A 1 515 ? 2.101 13.001 -1.158 1.00 94.81 515 ARG A N 1
ATOM 3817 C CA . ARG A 1 515 ? 2.113 14.468 -1.018 1.00 94.81 515 ARG A CA 1
ATOM 3818 C C . ARG A 1 515 ? 3.428 15.022 -0.499 1.00 94.81 515 ARG A C 1
ATOM 3820 O O . ARG A 1 515 ? 3.891 16.052 -0.983 1.00 94.81 515 ARG A O 1
ATOM 3827 N N . VAL A 1 516 ? 4.078 14.320 0.425 1.00 97.25 516 VAL A N 1
ATOM 3828 C CA . VAL A 1 516 ? 5.427 14.679 0.877 1.00 97.25 516 VAL A CA 1
ATOM 3829 C C . VAL A 1 516 ? 6.431 14.528 -0.271 1.00 97.25 516 VAL A C 1
ATOM 3831 O O . VAL A 1 516 ? 7.209 15.447 -0.526 1.00 97.25 516 VAL A O 1
ATOM 3834 N N . ARG A 1 517 ? 6.366 13.432 -1.041 1.00 97.75 517 ARG A N 1
ATOM 3835 C CA . ARG A 1 517 ? 7.169 13.260 -2.268 1.00 97.75 517 ARG A CA 1
ATOM 3836 C C . ARG A 1 517 ? 6.880 14.367 -3.284 1.00 97.75 517 ARG A C 1
ATOM 3838 O O . ARG A 1 517 ? 7.814 14.941 -3.839 1.00 97.75 517 ARG A O 1
ATOM 3845 N N . GLY A 1 518 ? 5.607 14.708 -3.477 1.00 97.75 518 GLY A N 1
ATOM 3846 C CA . GLY A 1 518 ? 5.153 15.790 -4.344 1.00 97.75 518 GLY A CA 1
ATOM 3847 C C . GLY A 1 518 ? 5.727 17.147 -3.938 1.00 97.75 518 GLY A C 1
ATOM 3848 O O . GLY A 1 518 ? 6.227 17.863 -4.798 1.00 97.75 518 GLY A O 1
ATOM 3849 N N . LEU A 1 519 ? 5.741 17.481 -2.643 1.00 98.31 519 LEU A N 1
ATOM 3850 C CA . LEU A 1 519 ? 6.363 18.706 -2.124 1.00 98.31 519 LEU A CA 1
ATOM 3851 C C . LEU A 1 519 ? 7.846 18.782 -2.507 1.00 98.31 519 LEU A C 1
ATOM 3853 O O . LEU A 1 519 ? 8.284 19.783 -3.076 1.00 98.31 519 LEU A O 1
ATOM 3857 N N . LEU A 1 520 ? 8.621 17.735 -2.200 1.00 98.56 520 LEU A N 1
ATOM 3858 C CA . LEU A 1 520 ? 10.075 17.734 -2.403 1.00 98.56 520 LEU A CA 1
ATOM 3859 C C . LEU A 1 520 ? 10.447 17.722 -3.893 1.00 98.56 520 LEU A C 1
ATOM 3861 O O . LEU A 1 520 ? 11.330 18.468 -4.318 1.00 98.56 520 LEU A O 1
ATOM 3865 N N . LEU A 1 521 ? 9.774 16.897 -4.696 1.00 98.44 521 LEU A N 1
ATOM 3866 C CA . LEU A 1 521 ? 10.029 16.804 -6.135 1.00 98.44 521 LEU A CA 1
ATOM 3867 C C . LEU A 1 521 ? 9.491 18.023 -6.889 1.00 98.44 521 LEU A C 1
ATOM 3869 O O . LEU A 1 521 ? 10.147 18.502 -7.810 1.00 98.44 521 LEU A O 1
ATOM 3873 N N . GLY A 1 522 ? 8.348 18.572 -6.477 1.00 98.31 522 GLY A N 1
ATOM 3874 C CA . GLY A 1 522 ? 7.774 19.784 -7.055 1.00 98.31 522 GLY A CA 1
ATOM 3875 C C . GLY A 1 522 ? 8.665 21.003 -6.826 1.00 98.31 522 GLY A C 1
ATOM 3876 O O . GLY A 1 522 ? 8.908 21.765 -7.761 1.00 98.31 522 GLY A O 1
ATOM 3877 N N . LEU A 1 523 ? 9.225 21.139 -5.620 1.00 98.19 523 LEU A N 1
ATOM 3878 C CA . LEU A 1 523 ? 10.257 22.129 -5.297 1.00 98.19 523 LEU A CA 1
ATOM 3879 C C . LEU A 1 523 ? 11.441 22.043 -6.266 1.00 98.19 523 LEU A C 1
ATOM 3881 O O . LEU A 1 523 ? 11.857 23.056 -6.827 1.00 98.19 523 LEU A O 1
ATOM 3885 N N . ALA A 1 5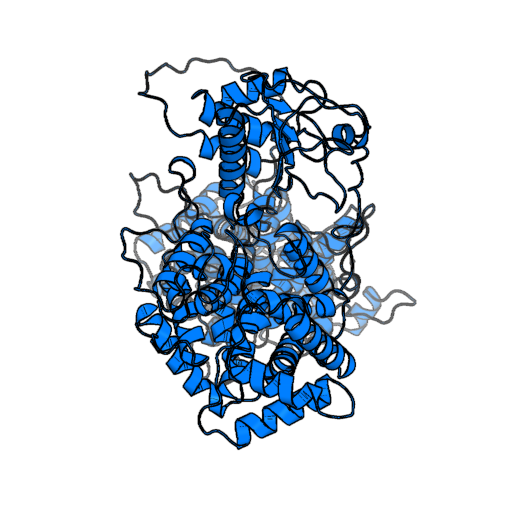24 ? 11.967 20.836 -6.477 1.00 98.06 524 ALA A N 1
ATOM 3886 C CA . ALA A 1 524 ? 13.159 20.618 -7.288 1.00 98.06 524 ALA A CA 1
ATOM 3887 C C . ALA A 1 524 ? 12.918 20.851 -8.783 1.00 98.06 524 ALA A C 1
ATOM 3889 O O . ALA A 1 524 ? 13.682 21.554 -9.442 1.00 98.06 524 ALA A O 1
ATOM 3890 N N . VAL A 1 525 ? 11.800 20.341 -9.309 1.00 97.56 525 VAL A N 1
ATOM 3891 C CA . VAL A 1 525 ? 11.371 20.624 -10.684 1.00 97.56 525 VAL A CA 1
ATOM 3892 C C . VAL A 1 525 ? 11.167 22.128 -10.880 1.00 97.56 525 VAL A C 1
ATOM 3894 O O . VAL A 1 525 ? 11.593 22.669 -11.899 1.00 97.56 525 VAL A O 1
ATOM 3897 N N . GLY A 1 526 ? 10.574 22.816 -9.900 1.00 97.50 526 GLY A N 1
ATOM 3898 C CA . GLY A 1 526 ? 10.409 24.266 -9.908 1.00 97.50 526 GLY A CA 1
ATOM 3899 C C . GLY A 1 526 ? 11.737 25.025 -9.946 1.00 97.50 526 GLY A C 1
ATOM 3900 O O . GLY A 1 526 ? 11.914 25.886 -10.805 1.00 97.50 526 GLY A O 1
ATOM 3901 N N . ASP A 1 527 ? 12.688 24.672 -9.077 1.00 96.38 527 ASP A N 1
ATOM 3902 C CA . ASP A 1 527 ? 14.047 25.238 -9.039 1.00 96.38 527 ASP A CA 1
ATOM 3903 C C . ASP A 1 527 ? 14.744 25.100 -10.405 1.00 96.38 527 ASP A C 1
ATOM 3905 O O . ASP A 1 527 ? 15.198 26.086 -10.991 1.00 96.38 527 ASP A O 1
ATOM 3909 N N . THR A 1 528 ? 14.742 23.896 -10.985 1.00 95.44 528 THR A N 1
ATOM 3910 C CA . THR A 1 528 ? 15.363 23.646 -12.293 1.00 95.44 528 THR A CA 1
ATOM 3911 C C . THR A 1 528 ? 14.655 24.371 -13.438 1.00 95.44 528 THR A C 1
ATOM 3913 O O . THR A 1 528 ? 15.313 24.980 -14.288 1.00 95.44 528 THR A O 1
ATOM 3916 N N . LEU A 1 529 ? 13.321 24.335 -13.483 1.00 94.38 529 LEU A N 1
ATOM 3917 C CA . LEU A 1 529 ? 12.547 24.981 -14.542 1.00 94.38 529 LEU A CA 1
ATOM 3918 C C . LEU A 1 529 ? 12.677 26.506 -14.482 1.00 94.38 529 LEU A C 1
ATOM 3920 O O . LEU A 1 529 ? 12.854 27.151 -15.519 1.00 94.38 529 LEU A O 1
ATOM 3924 N N . GLY A 1 530 ? 12.623 27.080 -13.282 1.00 94.00 530 GLY A N 1
ATOM 3925 C CA . GLY A 1 530 ? 12.765 28.511 -13.064 1.00 94.00 530 GLY A CA 1
ATOM 3926 C C . GLY A 1 530 ? 14.176 29.015 -13.370 1.00 94.00 530 GLY A C 1
ATOM 3927 O O . GLY A 1 530 ? 14.318 30.011 -14.083 1.00 94.00 530 GLY A O 1
ATOM 3928 N N . ALA A 1 531 ? 15.221 28.273 -12.982 1.00 91.69 531 ALA A N 1
ATOM 3929 C CA . ALA A 1 531 ? 16.603 28.581 -13.363 1.00 91.69 531 ALA A CA 1
ATOM 3930 C C . ALA A 1 531 ? 16.808 28.559 -14.891 1.00 91.69 531 ALA A C 1
ATOM 3932 O O . ALA A 1 531 ? 17.555 29.372 -15.442 1.00 91.69 531 ALA A O 1
ATOM 3933 N N . ALA A 1 532 ? 16.101 27.672 -15.596 1.00 90.44 532 ALA A N 1
ATOM 3934 C CA . ALA A 1 532 ? 16.089 27.609 -17.056 1.00 90.44 532 ALA A CA 1
ATOM 3935 C C . ALA A 1 532 ? 15.117 28.608 -17.719 1.00 90.44 532 ALA A C 1
ATOM 3937 O O . ALA A 1 532 ? 15.002 28.621 -18.948 1.00 90.44 532 ALA A O 1
ATOM 3938 N N . ARG A 1 533 ? 14.386 29.425 -16.942 1.00 86.38 533 ARG A N 1
ATOM 3939 C CA . ARG A 1 533 ? 13.305 30.315 -17.417 1.00 86.38 533 ARG A CA 1
ATOM 3940 C C . ARG A 1 533 ? 12.298 29.591 -18.321 1.00 86.38 533 ARG A C 1
ATOM 3942 O O . ARG A 1 533 ? 11.905 30.098 -19.373 1.00 86.38 533 ARG A O 1
ATOM 3949 N N . GLY A 1 534 ? 11.956 28.356 -17.957 1.00 78.69 534 GLY A N 1
ATOM 3950 C CA . GLY A 1 534 ? 11.038 27.494 -18.703 1.00 78.69 534 GLY A CA 1
ATOM 3951 C C . GLY A 1 534 ? 11.619 26.848 -19.967 1.00 78.69 534 GLY A C 1
ATOM 3952 O O . GLY A 1 534 ? 10.909 26.104 -20.641 1.00 78.69 534 GLY A O 1
ATOM 3953 N N . LYS A 1 535 ? 12.890 27.103 -20.307 1.00 85.94 535 LYS A N 1
ATOM 3954 C CA . LYS A 1 535 ? 13.551 26.610 -21.528 1.00 85.94 535 LYS A CA 1
ATOM 3955 C C . LYS A 1 535 ? 14.529 25.483 -21.214 1.00 85.94 535 LYS A C 1
ATOM 3957 O O . LYS A 1 535 ? 15.745 25.660 -21.260 1.00 85.94 535 LYS A O 1
ATOM 3962 N N . LEU A 1 536 ? 13.982 24.324 -20.871 1.00 89.25 536 LEU A N 1
ATOM 3963 C CA . LEU A 1 536 ? 14.773 23.126 -20.601 1.00 89.25 536 LEU A CA 1
ATOM 3964 C C . LEU A 1 536 ? 15.298 22.492 -21.899 1.00 89.25 536 LEU A C 1
ATOM 3966 O O . LEU A 1 536 ? 14.671 22.641 -22.951 1.00 89.25 536 LEU A O 1
ATOM 3970 N N . PRO A 1 537 ? 16.437 21.777 -21.847 1.00 87.00 537 PRO A N 1
ATOM 3971 C CA . PRO A 1 537 ? 16.886 20.966 -22.974 1.00 87.00 537 PRO A CA 1
ATOM 3972 C C . PRO A 1 537 ? 15.835 19.902 -23.319 1.00 87.00 537 PRO A C 1
ATOM 3974 O O . PRO A 1 537 ? 15.157 19.387 -22.429 1.00 87.00 537 PRO A O 1
ATOM 3977 N N . ALA A 1 538 ? 15.708 19.558 -24.604 1.00 81.25 538 ALA A N 1
ATOM 3978 C CA . ALA A 1 538 ? 14.733 18.563 -25.063 1.00 81.25 538 ALA A CA 1
ATOM 3979 C C . ALA A 1 538 ? 15.029 17.156 -24.516 1.00 81.25 538 ALA A C 1
ATOM 3981 O O . ALA A 1 538 ? 14.108 16.429 -24.174 1.00 81.25 538 ALA A O 1
ATOM 3982 N N . GLU A 1 539 ? 16.309 16.813 -24.358 1.00 82.88 539 GLU A N 1
ATOM 3983 C CA . GLU A 1 539 ? 16.772 15.504 -23.890 1.00 82.88 539 GLU A CA 1
ATOM 3984 C C . GLU A 1 539 ? 17.850 15.649 -22.804 1.00 82.88 539 GLU A C 1
ATOM 3986 O O . GLU A 1 539 ? 18.415 16.727 -22.593 1.00 82.88 539 GLU A O 1
ATOM 3991 N N . GLY A 1 540 ? 18.141 14.549 -22.109 1.00 87.75 540 GLY A N 1
ATOM 3992 C CA . GLY A 1 540 ? 19.201 14.470 -21.105 1.00 87.75 540 GLY A CA 1
ATOM 3993 C C . GLY A 1 540 ? 18.789 14.915 -19.699 1.00 87.75 540 GLY A C 1
ATOM 3994 O O . GLY A 1 540 ? 17.656 15.340 -19.457 1.00 87.75 540 GLY A O 1
ATOM 3995 N N . SER A 1 541 ? 19.738 14.780 -18.770 1.00 90.88 541 SER A N 1
ATOM 3996 C CA . SER A 1 541 ? 19.537 15.012 -17.336 1.00 90.88 541 SER A CA 1
ATOM 3997 C C . SER A 1 541 ? 19.320 16.492 -17.001 1.00 90.88 541 SER A C 1
ATOM 3999 O O . SER A 1 541 ? 20.052 17.373 -17.466 1.00 90.88 541 SER A O 1
ATOM 4001 N N . LEU A 1 542 ? 18.315 16.751 -16.167 1.00 94.12 542 LEU A N 1
ATOM 4002 C CA . LEU A 1 542 ? 17.970 18.057 -15.628 1.00 94.12 542 LEU A CA 1
ATOM 4003 C C . LEU A 1 542 ? 18.730 18.281 -14.318 1.00 94.12 542 LEU A C 1
ATOM 4005 O O . LEU A 1 542 ? 18.589 17.530 -13.351 1.00 94.12 542 LEU A O 1
ATOM 4009 N N . ARG A 1 543 ? 19.567 19.322 -14.303 1.00 93.31 543 ARG A N 1
ATOM 4010 C CA . ARG A 1 543 ? 20.446 19.622 -13.169 1.00 93.31 543 ARG A CA 1
ATOM 4011 C C . ARG A 1 543 ? 19.686 20.322 -12.054 1.00 93.31 543 ARG A C 1
ATOM 4013 O O . ARG A 1 543 ? 18.935 21.264 -12.311 1.00 93.31 543 ARG A O 1
ATOM 4020 N N . ALA A 1 544 ? 19.960 19.906 -10.825 1.00 94.12 544 ALA A N 1
ATOM 4021 C CA . ALA A 1 544 ? 19.401 20.528 -9.638 1.00 94.12 544 ALA A CA 1
ATOM 4022 C C . ALA A 1 544 ? 20.052 21.894 -9.377 1.00 94.12 544 ALA A C 1
ATOM 4024 O O . ALA A 1 544 ? 21.261 22.066 -9.576 1.00 94.12 544 ALA A O 1
ATOM 4025 N N . GLY A 1 545 ? 19.265 22.859 -8.904 1.00 93.94 545 GLY A N 1
ATOM 4026 C CA . GLY A 1 545 ? 19.762 24.149 -8.436 1.00 93.94 545 GLY A CA 1
ATOM 4027 C C . GLY A 1 545 ? 20.255 24.109 -6.986 1.00 93.94 545 GLY A C 1
ATOM 4028 O O . GLY A 1 545 ? 20.236 23.082 -6.301 1.00 93.94 545 GLY A O 1
ATOM 4029 N N . VAL A 1 546 ? 20.732 25.260 -6.504 1.00 94.69 546 VAL A N 1
ATOM 4030 C CA . VAL A 1 546 ? 21.234 25.401 -5.127 1.00 94.69 546 VAL A CA 1
ATOM 4031 C C . VAL A 1 546 ? 20.110 25.319 -4.092 1.00 94.69 546 VAL A C 1
ATOM 4033 O O . VAL A 1 546 ? 20.342 24.828 -2.988 1.00 94.69 546 VAL A O 1
ATOM 4036 N N . SER A 1 547 ? 18.889 25.738 -4.449 1.00 95.88 547 SER A N 1
ATOM 4037 C CA . SER A 1 547 ? 17.718 25.611 -3.576 1.00 95.88 547 SER A CA 1
ATOM 4038 C C . SER A 1 547 ? 17.409 24.143 -3.308 1.00 95.88 547 SER A C 1
ATOM 4040 O O . SER A 1 547 ? 17.241 23.765 -2.152 1.00 95.88 547 SER A O 1
ATOM 4042 N N . THR A 1 548 ? 17.442 23.305 -4.347 1.00 97.44 548 THR A N 1
ATOM 4043 C CA . THR A 1 548 ? 17.255 21.855 -4.221 1.00 97.44 548 THR A CA 1
ATOM 4044 C C . THR A 1 548 ? 18.332 21.213 -3.349 1.00 97.44 548 THR A C 1
ATOM 4046 O O . THR A 1 548 ? 18.013 20.456 -2.435 1.00 97.44 548 THR A O 1
ATOM 4049 N N . GLN A 1 549 ? 19.613 21.534 -3.579 1.00 97.25 549 GLN A N 1
ATOM 4050 C CA . GLN A 1 549 ? 20.699 20.989 -2.757 1.00 97.25 549 GLN A CA 1
ATOM 4051 C C . GLN A 1 549 ? 20.537 21.371 -1.281 1.00 97.25 549 GLN A C 1
ATOM 4053 O O . GLN A 1 549 ? 20.621 20.509 -0.409 1.00 97.25 549 GLN A O 1
ATOM 4058 N N . LEU A 1 550 ? 20.287 22.652 -0.993 1.00 97.38 550 LEU A N 1
ATOM 4059 C CA . LEU A 1 550 ? 20.088 23.121 0.377 1.00 97.38 550 LEU A CA 1
ATOM 4060 C C . LEU A 1 550 ? 18.856 22.476 1.019 1.00 97.38 550 LEU A C 1
ATOM 4062 O O . LEU A 1 550 ? 18.947 22.089 2.179 1.00 97.38 550 LEU A O 1
ATOM 4066 N N . ALA A 1 551 ? 17.761 22.298 0.273 1.00 97.81 551 ALA A N 1
ATOM 4067 C CA . ALA A 1 551 ? 16.562 21.608 0.743 1.00 97.81 551 ALA A CA 1
ATOM 4068 C C . ALA A 1 551 ? 16.846 20.145 1.130 1.00 97.81 551 ALA A C 1
ATOM 4070 O O . ALA A 1 551 ? 16.381 19.709 2.182 1.00 97.81 551 ALA A O 1
ATOM 4071 N N . CYS A 1 552 ? 17.668 19.409 0.367 1.00 98.44 552 CYS A N 1
ATOM 4072 C CA . CYS A 1 552 ? 18.097 18.056 0.751 1.00 98.44 552 CYS A CA 1
ATOM 4073 C C . CYS A 1 552 ? 18.789 18.045 2.125 1.00 98.44 552 CYS A C 1
ATOM 4075 O O . CYS A 1 552 ? 18.462 17.226 2.982 1.00 98.44 552 CYS A O 1
ATOM 4077 N N . PHE A 1 553 ? 19.714 18.983 2.357 1.00 97.81 553 PHE A N 1
ATOM 4078 C CA . PHE A 1 553 ? 20.409 19.104 3.644 1.00 97.81 553 PHE A CA 1
ATOM 4079 C C . PHE A 1 553 ? 19.504 19.630 4.765 1.00 97.81 553 PHE A C 1
ATOM 4081 O O . PHE A 1 553 ? 19.723 19.291 5.926 1.00 97.81 553 PHE A O 1
ATOM 4088 N N . THR A 1 554 ? 18.470 20.413 4.450 1.00 98.06 554 THR A N 1
ATOM 4089 C CA . THR A 1 554 ? 17.436 20.776 5.425 1.00 98.06 554 THR A CA 1
ATOM 4090 C C . THR A 1 554 ? 16.648 19.546 5.859 1.00 98.06 554 THR A C 1
ATOM 4092 O O . THR A 1 554 ? 16.533 19.322 7.058 1.00 98.06 554 THR A O 1
ATOM 4095 N N . VAL A 1 555 ? 16.173 18.720 4.918 1.00 98.19 555 VAL A N 1
ATOM 4096 C CA . VAL A 1 555 ? 15.430 17.487 5.231 1.00 98.19 555 VAL A CA 1
ATOM 4097 C C . VAL A 1 555 ? 16.281 16.534 6.061 1.00 98.19 555 VAL A C 1
ATOM 4099 O O . VAL A 1 555 ? 15.841 16.080 7.113 1.00 98.19 555 VAL A O 1
ATOM 4102 N N . GLU A 1 556 ? 17.525 16.287 5.651 1.00 97.44 556 GLU A N 1
ATOM 4103 C CA . GLU A 1 556 ? 18.446 15.450 6.423 1.00 97.44 556 GLU A CA 1
ATOM 4104 C C . GLU A 1 556 ? 18.717 16.017 7.816 1.00 97.44 556 GLU A C 1
ATOM 4106 O O . GLU A 1 556 ? 18.711 15.275 8.795 1.00 97.44 556 GLU A O 1
ATOM 4111 N N . GLY A 1 557 ? 18.943 17.330 7.925 1.00 97.00 557 GLY A N 1
ATOM 4112 C CA . GLY A 1 557 ? 19.127 18.002 9.208 1.00 97.00 557 GLY A CA 1
ATOM 4113 C C . GLY A 1 557 ? 17.904 17.859 10.114 1.00 97.00 557 GLY A C 1
ATOM 4114 O O . GLY A 1 557 ? 18.059 17.630 11.311 1.00 97.00 557 GLY A O 1
ATOM 4115 N N . THR A 1 558 ? 16.697 17.926 9.549 1.00 95.94 558 THR A N 1
ATOM 4116 C CA . THR A 1 558 ? 15.448 17.670 10.270 1.00 95.94 558 THR A CA 1
ATOM 4117 C C . THR A 1 558 ? 15.361 16.215 10.728 1.00 95.94 558 THR A C 1
ATOM 4119 O O . THR A 1 558 ? 15.122 15.993 11.911 1.00 95.94 558 THR A O 1
ATOM 4122 N N . ILE A 1 559 ? 15.629 15.228 9.863 1.00 96.19 559 ILE A N 1
ATOM 4123 C CA . ILE A 1 559 ? 15.652 13.800 10.241 1.00 96.19 559 ILE A CA 1
ATOM 4124 C C . ILE A 1 559 ? 16.644 13.567 11.384 1.00 96.19 559 ILE A C 1
ATOM 4126 O O . ILE A 1 559 ? 16.286 12.996 12.410 1.00 96.19 559 ILE A O 1
ATOM 4130 N N . ARG A 1 560 ? 17.874 14.074 11.257 1.00 95.19 560 ARG A N 1
ATOM 4131 C CA . ARG A 1 560 ? 18.906 13.955 12.297 1.00 95.19 560 ARG A CA 1
ATOM 4132 C C . ARG A 1 560 ? 18.499 14.630 13.604 1.00 95.19 560 ARG A C 1
ATOM 4134 O O . ARG A 1 560 ? 18.841 14.120 14.665 1.00 95.19 560 ARG A O 1
ATOM 4141 N N . ALA A 1 561 ? 17.759 15.739 13.550 1.00 93.75 561 ALA A N 1
ATOM 4142 C CA . ALA A 1 561 ? 17.225 16.389 14.745 1.00 93.75 561 ALA A CA 1
ATOM 4143 C C . ALA A 1 561 ? 16.187 15.508 15.454 1.00 93.75 561 ALA A C 1
ATOM 4145 O O . ALA A 1 561 ? 16.188 15.434 16.681 1.00 93.75 561 ALA A O 1
ATOM 4146 N N . TYR A 1 562 ? 15.342 14.803 14.698 1.00 91.50 562 TYR A N 1
ATOM 4147 C CA . TYR A 1 562 ? 14.433 13.809 15.267 1.00 91.50 562 TYR A CA 1
ATOM 4148 C C . TYR A 1 562 ? 15.196 12.632 15.879 1.00 91.50 562 TYR A C 1
ATOM 4150 O O . TYR A 1 562 ? 14.984 12.350 17.052 1.00 91.50 562 TYR A O 1
ATOM 4158 N N . VAL A 1 563 ? 16.149 12.032 15.155 1.00 91.81 563 VAL A N 1
ATOM 4159 C CA . VAL A 1 563 ? 17.006 10.952 15.687 1.00 91.81 563 VAL A CA 1
ATOM 4160 C C . VAL A 1 563 ? 17.690 11.402 16.983 1.00 91.81 563 VAL A C 1
ATOM 4162 O O . VAL A 1 563 ? 17.649 10.712 18.001 1.00 91.81 563 VAL A O 1
ATOM 4165 N N . ARG A 1 564 ? 18.278 12.605 16.993 1.00 89.31 564 ARG A N 1
ATOM 4166 C CA . ARG A 1 564 ? 18.898 13.184 18.187 1.00 89.31 564 ARG A CA 1
ATOM 4167 C C . ARG A 1 564 ? 17.898 13.319 19.336 1.00 89.31 564 ARG A C 1
ATOM 4169 O O . ARG A 1 564 ? 18.221 12.939 20.462 1.00 89.31 564 ARG A O 1
ATOM 4176 N N . GLY A 1 565 ? 16.715 13.863 19.062 1.00 88.12 565 GLY A N 1
ATOM 4177 C CA . GLY A 1 565 ? 15.649 14.031 20.046 1.00 88.12 565 GLY A CA 1
ATOM 4178 C C . GLY A 1 565 ? 15.171 12.702 20.632 1.00 88.12 565 GLY A C 1
ATOM 4179 O O . GLY A 1 565 ? 15.066 12.578 21.849 1.00 88.12 565 GLY A O 1
ATOM 4180 N N . ASP A 1 566 ? 14.971 11.687 19.794 1.00 85.44 566 ASP A N 1
ATOM 4181 C CA . ASP A 1 566 ? 14.481 10.372 20.212 1.00 85.44 566 ASP A CA 1
ATOM 4182 C C . ASP A 1 566 ? 15.483 9.631 21.122 1.00 85.44 566 ASP A C 1
ATOM 4184 O O . ASP A 1 566 ? 15.078 8.902 22.030 1.00 85.44 566 ASP A O 1
ATOM 4188 N N . HIS A 1 567 ? 16.792 9.847 20.936 1.00 83.56 567 HIS A N 1
ATOM 4189 C CA . HIS A 1 567 ? 17.843 9.168 21.709 1.00 83.56 567 HIS A CA 1
ATOM 4190 C C . HIS A 1 567 ? 18.426 9.964 22.883 1.00 83.56 567 HIS A C 1
ATOM 4192 O O . HIS A 1 567 ? 19.048 9.376 23.767 1.00 83.56 567 HIS A O 1
ATOM 4198 N N . ARG A 1 568 ? 18.328 11.297 22.875 1.00 81.19 568 ARG A N 1
ATOM 4199 C CA . ARG A 1 568 ? 18.984 12.170 23.873 1.00 81.19 568 ARG A CA 1
ATOM 4200 C C . ARG A 1 568 ? 18.023 13.155 24.538 1.00 81.19 568 ARG A C 1
ATOM 4202 O O . ARG A 1 568 ? 18.451 13.939 25.386 1.00 81.19 568 ARG A O 1
ATOM 4209 N N . GLY A 1 569 ? 16.749 13.145 24.148 1.00 76.69 569 GLY A N 1
ATOM 4210 C CA . GLY A 1 569 ? 15.723 14.055 24.641 1.00 76.69 569 GLY A CA 1
ATOM 4211 C C . GLY A 1 569 ? 15.887 15.469 24.085 1.00 76.69 569 GLY A C 1
ATOM 4212 O O . GLY A 1 569 ? 15.335 15.805 23.038 1.00 76.69 569 GLY A O 1
ATOM 4213 N N . LEU A 1 570 ? 16.627 16.326 24.798 1.00 72.94 570 LEU A N 1
ATOM 4214 C CA . LEU A 1 570 ? 16.783 17.742 24.445 1.00 72.94 570 LEU A CA 1
ATOM 4215 C C . LEU A 1 570 ? 17.513 17.898 23.100 1.00 72.94 570 LEU A C 1
ATOM 4217 O O . LEU A 1 570 ? 18.705 17.605 22.980 1.00 72.94 570 LEU A O 1
ATOM 4221 N N . CYS A 1 571 ? 16.794 18.411 22.101 1.00 86.25 571 CYS A N 1
ATOM 4222 C CA . CYS A 1 571 ? 17.310 18.714 20.772 1.00 86.25 571 CYS A CA 1
ATOM 4223 C C . CYS A 1 571 ? 16.946 20.148 20.374 1.00 86.25 571 CYS A C 1
ATOM 4225 O O . CYS A 1 571 ? 15.839 20.617 20.633 1.00 86.25 571 CYS A O 1
ATOM 4227 N N . HIS A 1 572 ? 17.883 20.829 19.713 1.00 91.44 572 HIS A N 1
ATOM 4228 C CA . HIS A 1 572 ? 17.671 22.131 19.092 1.00 91.44 572 HIS A CA 1
ATOM 4229 C C . HIS A 1 572 ? 17.770 21.979 17.562 1.00 91.44 572 HIS A C 1
ATOM 4231 O O . HIS A 1 572 ? 18.878 22.070 17.016 1.00 91.44 572 HIS A O 1
ATOM 4237 N N . PRO A 1 573 ? 16.650 21.715 16.851 1.00 93.56 573 PRO A N 1
ATOM 4238 C CA . PRO A 1 573 ? 16.658 21.445 15.412 1.00 93.56 573 PRO A CA 1
ATOM 4239 C C . PRO A 1 573 ? 17.422 22.473 14.560 1.00 93.56 573 PRO A C 1
ATOM 4241 O O . PRO A 1 573 ? 18.176 22.041 13.686 1.00 93.56 573 PRO A O 1
ATOM 4244 N N . PRO A 1 574 ? 17.347 23.799 14.814 1.00 95.19 574 PRO A N 1
ATOM 4245 C CA . PRO A 1 574 ? 18.130 24.775 14.059 1.00 95.19 574 PRO A CA 1
ATOM 4246 C C . PRO A 1 574 ? 19.642 24.536 14.137 1.00 95.19 574 PRO A C 1
ATOM 4248 O O . PRO A 1 574 ? 20.339 24.711 13.139 1.00 95.19 574 PRO A O 1
ATOM 4251 N N . SER A 1 575 ? 20.169 24.076 15.277 1.00 93.88 575 SER A N 1
ATOM 4252 C CA . SER A 1 575 ? 21.595 23.741 15.401 1.00 93.88 575 SER A CA 1
ATOM 4253 C C . SER A 1 575 ? 21.973 22.484 14.615 1.00 93.88 575 SER A C 1
ATOM 4255 O O . SER A 1 575 ? 23.045 22.444 14.013 1.00 93.88 575 SER A O 1
ATOM 4257 N N . VAL A 1 576 ? 21.094 21.480 14.559 1.00 95.19 576 VAL A N 1
ATOM 4258 C CA . VAL A 1 576 ? 21.333 20.256 13.774 1.00 95.19 576 VAL A CA 1
ATOM 4259 C C . VAL A 1 576 ? 21.267 20.549 12.272 1.00 95.19 576 VAL A C 1
ATOM 4261 O O . VAL A 1 576 ? 22.119 20.111 11.499 1.00 95.19 576 VAL A O 1
ATOM 4264 N N . VAL A 1 577 ? 20.313 21.381 11.851 1.00 96.44 577 VAL A N 1
ATOM 4265 C CA . VAL A 1 577 ? 20.214 21.864 10.467 1.00 96.44 577 VAL A CA 1
ATOM 4266 C C . VAL A 1 577 ? 21.411 22.756 10.104 1.00 96.44 577 VAL A C 1
ATOM 4268 O O . VAL A 1 577 ? 21.937 22.664 8.996 1.00 96.44 577 VAL A O 1
ATOM 4271 N N . TRP A 1 578 ? 21.921 23.570 11.035 1.00 95.81 578 TRP A N 1
ATOM 4272 C CA . TRP A 1 578 ? 23.172 24.310 10.841 1.00 95.81 578 TRP A CA 1
ATOM 4273 C C . TRP A 1 578 ? 24.371 23.386 10.602 1.00 95.81 578 TRP A C 1
ATOM 4275 O O . TRP A 1 578 ? 25.185 23.649 9.712 1.00 95.81 578 TRP A O 1
ATOM 4285 N N . HIS A 1 579 ? 24.468 22.285 11.350 1.00 94.62 579 HIS A N 1
ATOM 4286 C CA . HIS A 1 579 ? 25.483 21.261 11.115 1.00 94.62 579 HIS A CA 1
ATOM 4287 C C . HIS A 1 579 ? 25.343 20.638 9.711 1.00 94.62 579 HIS A C 1
ATOM 4289 O O . HIS A 1 579 ? 26.340 20.513 8.994 1.00 94.62 579 HIS A O 1
ATOM 4295 N N . ALA A 1 580 ? 24.118 20.351 9.256 1.00 96.19 580 ALA A N 1
ATOM 4296 C CA . ALA A 1 580 ? 23.867 19.881 7.891 1.00 96.19 580 ALA A CA 1
ATOM 4297 C C . ALA A 1 580 ? 24.298 20.908 6.821 1.00 96.19 580 ALA A C 1
ATOM 4299 O O . ALA A 1 580 ? 24.935 20.541 5.834 1.00 96.19 580 ALA A O 1
ATOM 4300 N N . TYR A 1 581 ? 24.065 22.207 7.037 1.00 96.38 581 TYR A N 1
ATOM 4301 C CA . TYR A 1 581 ? 24.571 23.246 6.130 1.00 96.38 581 TYR A CA 1
ATOM 4302 C C . TYR A 1 581 ? 26.099 23.375 6.146 1.00 96.38 581 TYR A C 1
ATOM 4304 O O . TYR A 1 581 ? 26.688 23.638 5.098 1.00 96.38 581 TYR A O 1
ATOM 4312 N N . CYS A 1 582 ? 26.762 23.157 7.287 1.00 95.56 582 CYS A N 1
ATOM 4313 C CA . CYS A 1 582 ? 28.225 23.060 7.331 1.00 95.56 582 CYS A CA 1
ATOM 4314 C C . CYS A 1 582 ? 28.730 21.880 6.485 1.00 95.56 582 CYS A C 1
ATOM 4316 O O . CYS A 1 582 ? 29.720 22.023 5.770 1.00 95.56 582 CYS A O 1
ATOM 4318 N N . ARG A 1 583 ? 28.034 20.735 6.511 1.00 95.00 583 ARG A N 1
ATOM 4319 C CA . ARG A 1 583 ? 28.363 19.583 5.656 1.00 95.00 583 ARG A CA 1
ATOM 4320 C C . ARG A 1 583 ? 28.207 19.922 4.176 1.00 95.00 583 ARG A C 1
ATOM 4322 O O . ARG A 1 583 ? 29.147 19.708 3.415 1.00 95.00 583 ARG A O 1
ATOM 4329 N N . TRP A 1 584 ? 27.093 20.543 3.783 1.00 95.94 584 TRP A N 1
ATOM 4330 C CA . TRP A 1 584 ? 26.921 21.048 2.416 1.00 95.94 584 TRP A CA 1
ATOM 4331 C C . TRP A 1 584 ? 28.055 22.002 2.014 1.00 95.94 584 TRP A C 1
ATOM 4333 O O . TRP A 1 584 ? 28.676 21.808 0.971 1.00 95.94 584 TRP A O 1
ATOM 4343 N N . ALA A 1 585 ? 28.385 22.988 2.854 1.00 95.25 585 ALA A N 1
ATOM 4344 C CA . ALA A 1 585 ? 29.452 23.951 2.584 1.00 95.25 585 ALA A CA 1
ATOM 4345 C C . ALA A 1 585 ? 30.825 23.290 2.407 1.00 95.25 585 ALA A C 1
ATOM 4347 O O . ALA A 1 585 ? 31.556 23.651 1.482 1.00 95.25 585 ALA A O 1
ATOM 4348 N N . ALA A 1 586 ? 31.157 22.292 3.229 1.00 94.25 586 ALA A N 1
ATOM 4349 C CA . ALA A 1 586 ? 32.390 21.532 3.073 1.00 94.25 586 ALA A CA 1
ATOM 4350 C C . ALA A 1 586 ? 32.440 20.784 1.731 1.00 94.25 586 ALA A C 1
ATOM 4352 O O . ALA A 1 586 ? 33.469 20.833 1.058 1.00 94.25 586 ALA A O 1
ATOM 4353 N N . LEU A 1 587 ? 31.328 20.179 1.294 1.00 94.50 587 LEU A N 1
ATOM 4354 C CA . LEU A 1 587 ? 31.230 19.557 -0.035 1.00 94.50 587 LEU A CA 1
ATOM 4355 C C . LEU A 1 587 ? 31.390 20.580 -1.170 1.00 94.50 587 LEU A C 1
ATOM 4357 O O . LEU A 1 587 ? 31.957 20.256 -2.208 1.00 94.50 587 LEU A O 1
ATOM 4361 N N . GLN A 1 588 ? 30.972 21.834 -0.960 1.00 93.94 588 GLN A N 1
ATOM 4362 C CA . GLN A 1 588 ? 31.192 22.928 -1.918 1.00 93.94 588 GLN A CA 1
ATOM 4363 C C . GLN A 1 588 ? 32.621 23.512 -1.881 1.00 93.94 588 GLN A C 1
ATOM 4365 O O . GLN A 1 588 ? 32.956 24.401 -2.680 1.00 93.94 588 GLN A O 1
ATOM 4370 N N . GLY A 1 589 ? 33.473 23.049 -0.961 1.00 93.00 589 GLY A N 1
ATOM 4371 C CA . GLY A 1 589 ? 34.832 23.553 -0.762 1.00 93.00 589 GLY A CA 1
ATOM 4372 C C . GLY A 1 589 ? 34.912 24.867 0.025 1.00 93.00 589 GLY A C 1
ATOM 4373 O O . GLY A 1 589 ? 35.867 25.620 -0.150 1.00 93.00 589 GLY A O 1
ATOM 4374 N N . ILE A 1 590 ? 33.913 25.183 0.853 1.00 93.69 590 ILE A N 1
ATOM 4375 C CA . ILE A 1 590 ? 33.850 26.414 1.654 1.00 93.69 590 ILE A CA 1
ATOM 4376 C C . ILE A 1 590 ? 34.402 26.125 3.053 1.00 93.69 590 ILE A C 1
ATOM 4378 O O . ILE A 1 590 ? 33.858 25.293 3.772 1.00 93.69 590 ILE A O 1
ATOM 4382 N N . GLU A 1 591 ? 35.477 26.817 3.446 1.00 93.75 591 GLU A N 1
ATOM 4383 C CA . GLU A 1 591 ? 36.088 26.734 4.786 1.00 93.75 591 GLU A CA 1
ATOM 4384 C C . GLU A 1 591 ? 36.394 25.305 5.295 1.00 93.75 591 GLU A C 1
ATOM 4386 O O . GLU A 1 591 ? 36.407 25.065 6.504 1.00 93.75 591 GLU A O 1
ATOM 4391 N N . VAL A 1 592 ? 36.671 24.354 4.392 1.00 91.19 592 VAL A N 1
ATOM 4392 C CA . VAL A 1 592 ? 36.754 22.906 4.689 1.00 91.19 592 VAL A CA 1
ATOM 4393 C C . VAL A 1 592 ? 37.623 22.597 5.907 1.00 91.19 592 VAL A C 1
ATOM 4395 O O . VAL A 1 592 ? 37.182 21.898 6.813 1.00 91.19 592 VAL A O 1
ATOM 4398 N N . GLU A 1 593 ? 38.833 23.153 5.971 1.00 90.12 593 GLU A N 1
ATOM 4399 C CA . GLU A 1 593 ? 39.782 22.876 7.055 1.00 90.12 593 GLU A CA 1
ATOM 4400 C C . GLU A 1 593 ? 39.327 23.451 8.406 1.00 90.12 593 GLU A C 1
ATOM 4402 O O . GLU A 1 593 ? 39.547 22.869 9.467 1.00 90.12 593 GLU A O 1
ATOM 4407 N N . ARG A 1 594 ? 38.667 24.613 8.399 1.00 91.12 594 ARG A N 1
ATOM 4408 C CA . ARG A 1 594 ? 38.109 25.196 9.625 1.00 91.12 594 ARG A CA 1
ATOM 4409 C C . ARG A 1 594 ? 36.855 24.446 10.074 1.00 91.12 594 ARG A C 1
ATOM 4411 O O . ARG A 1 594 ? 36.681 24.254 11.273 1.00 91.12 594 ARG A O 1
ATOM 4418 N N . MET A 1 595 ? 36.021 23.985 9.141 1.00 91.31 595 MET A N 1
ATOM 4419 C CA . MET A 1 595 ? 34.854 23.159 9.459 1.00 91.31 595 MET A CA 1
ATOM 4420 C C . MET A 1 595 ? 35.264 21.780 9.985 1.00 91.31 595 MET A C 1
ATOM 4422 O O . MET A 1 595 ? 34.749 21.363 11.017 1.00 91.31 595 MET A O 1
ATOM 4426 N N . ARG A 1 596 ? 36.253 21.123 9.363 1.00 88.81 596 ARG A N 1
ATOM 4427 C CA . ARG A 1 596 ? 36.834 19.869 9.865 1.00 88.81 596 ARG A CA 1
ATOM 4428 C C . ARG A 1 596 ? 37.334 20.028 11.295 1.00 88.81 596 ARG A C 1
ATOM 4430 O O . ARG A 1 596 ? 36.906 19.277 12.157 1.00 88.81 596 ARG A O 1
ATOM 4437 N N . ARG A 1 597 ? 38.134 21.060 11.585 1.00 88.06 597 ARG A N 1
ATOM 4438 C CA . ARG A 1 597 ? 38.610 21.337 12.955 1.00 88.06 597 ARG A CA 1
ATOM 4439 C C . ARG A 1 597 ? 37.497 21.602 13.970 1.00 88.06 597 ARG A C 1
ATOM 4441 O O . ARG A 1 597 ? 37.706 21.373 15.155 1.00 88.06 597 ARG A O 1
ATOM 4448 N N . ARG A 1 598 ? 36.348 22.121 13.532 1.00 86.44 598 ARG A N 1
ATOM 4449 C CA . ARG A 1 598 ? 35.196 22.379 14.406 1.00 86.44 598 ARG A CA 1
ATOM 4450 C C . ARG A 1 598 ? 34.396 21.113 14.710 1.00 86.44 598 ARG A C 1
ATOM 4452 O O . ARG A 1 598 ? 33.877 21.000 15.814 1.00 86.44 598 ARG A O 1
ATOM 4459 N N . TRP A 1 599 ? 34.243 20.227 13.728 1.00 86.19 599 TRP A N 1
ATOM 4460 C CA . TRP A 1 599 ? 33.280 19.122 13.785 1.00 86.19 599 TRP A CA 1
ATOM 4461 C C . TRP A 1 599 ? 33.915 17.741 13.992 1.00 86.19 599 TRP A C 1
ATOM 4463 O O . TRP A 1 599 ? 33.239 16.841 14.476 1.00 86.19 599 TRP A O 1
ATOM 4473 N N . ILE A 1 600 ? 35.203 17.573 13.680 1.00 83.94 600 ILE A N 1
ATOM 4474 C CA . ILE A 1 600 ? 35.959 16.352 13.979 1.00 83.94 600 ILE A CA 1
ATOM 4475 C C . ILE A 1 600 ? 36.448 16.409 15.428 1.00 83.94 600 ILE A C 1
ATOM 4477 O O . ILE A 1 600 ? 37.181 17.322 15.813 1.00 83.94 600 ILE A O 1
ATOM 4481 N N . THR A 1 601 ? 36.073 15.407 16.222 1.00 63.41 601 THR A N 1
ATOM 4482 C CA . THR A 1 601 ? 36.609 15.199 17.577 1.00 63.41 601 THR A CA 1
ATOM 4483 C C . THR A 1 601 ? 37.766 14.195 17.507 1.00 63.41 601 THR A C 1
ATOM 4485 O O . THR A 1 601 ? 37.812 13.372 16.593 1.00 63.41 601 THR A O 1
ATOM 4488 N N . ALA A 1 602 ? 38.724 14.244 18.439 1.00 50.25 602 ALA A N 1
ATOM 4489 C CA . ALA A 1 602 ? 39.884 13.348 18.419 1.00 50.25 602 ALA A CA 1
ATOM 4490 C C . ALA A 1 602 ? 39.454 11.864 18.424 1.00 50.25 602 ALA A C 1
ATOM 4492 O O . ALA A 1 602 ? 38.923 11.384 19.423 1.00 50.25 602 ALA A O 1
ATOM 4493 N N . GLY A 1 603 ? 39.693 11.159 17.309 1.00 50.56 603 GLY A N 1
ATOM 4494 C CA . GLY A 1 603 ? 39.396 9.731 17.137 1.00 50.56 603 GLY A CA 1
ATOM 4495 C C . GLY A 1 603 ? 38.340 9.375 16.078 1.00 50.56 603 GLY A C 1
ATOM 4496 O O . GLY A 1 603 ? 38.185 8.189 15.806 1.00 50.56 603 GLY A O 1
ATOM 4497 N N . ASP A 1 604 ? 37.654 10.347 15.460 1.00 57.53 604 ASP A N 1
ATOM 4498 C CA . ASP A 1 604 ? 36.629 10.095 14.428 1.00 57.53 604 ASP A CA 1
ATOM 4499 C C . ASP A 1 604 ? 36.901 10.880 13.129 1.00 57.53 604 ASP A C 1
ATOM 4501 O O . ASP A 1 604 ? 36.710 12.092 13.060 1.00 57.53 604 ASP A O 1
ATOM 4505 N N . GLU A 1 605 ? 37.371 10.198 12.080 1.00 62.31 605 GLU A N 1
ATOM 4506 C CA . GLU A 1 605 ? 37.790 10.828 10.815 1.00 62.31 605 GLU A CA 1
ATOM 4507 C C . GLU A 1 605 ? 36.657 11.006 9.779 1.00 62.31 605 GLU A C 1
ATOM 4509 O O . GLU A 1 605 ? 36.900 11.523 8.685 1.00 62.31 605 GLU A O 1
ATOM 4514 N N . ARG A 1 606 ? 35.411 10.599 10.071 1.00 78.25 606 ARG A N 1
ATOM 4515 C CA . ARG A 1 606 ? 34.369 10.386 9.040 1.00 78.25 606 ARG A CA 1
ATOM 4516 C C . ARG A 1 606 ? 33.566 11.623 8.586 1.00 78.25 606 ARG A C 1
ATOM 4518 O O . ARG A 1 606 ? 32.577 11.459 7.880 1.00 78.25 606 ARG A O 1
ATOM 4525 N N . TRP A 1 607 ? 33.968 12.855 8.917 1.00 89.00 607 TRP A N 1
ATOM 4526 C CA . TRP A 1 607 ? 33.216 14.076 8.550 1.00 89.00 607 TRP A CA 1
ATOM 4527 C C . TRP A 1 607 ? 33.672 14.718 7.212 1.00 89.00 607 TRP A C 1
ATOM 4529 O O . TRP A 1 607 ? 34.883 14.882 7.012 1.00 89.00 607 TRP A O 1
ATOM 4539 N N . PRO A 1 608 ? 32.765 15.183 6.315 1.00 90.81 608 PRO A N 1
ATOM 4540 C CA . PRO A 1 608 ? 31.296 15.131 6.387 1.00 90.81 608 PRO A CA 1
ATOM 4541 C C . PRO A 1 608 ? 30.734 13.704 6.338 1.00 90.81 608 PRO A C 1
ATOM 4543 O O . PRO A 1 608 ? 31.044 12.952 5.421 1.00 90.81 608 PRO A O 1
ATOM 4546 N N . ASP A 1 609 ? 29.887 13.367 7.309 1.00 88.88 609 ASP A N 1
ATOM 4547 C CA . ASP A 1 609 ? 29.333 12.021 7.517 1.00 88.88 609 ASP A CA 1
ATOM 4548 C C . ASP A 1 609 ? 27.956 11.833 6.847 1.00 88.88 609 ASP A C 1
ATOM 4550 O O . ASP A 1 609 ? 27.433 12.756 6.221 1.00 88.88 609 ASP A O 1
ATOM 4554 N N . GLY A 1 610 ? 27.336 10.658 7.002 1.00 91.25 610 GLY A N 1
ATOM 4555 C CA . GLY A 1 610 ? 26.011 10.319 6.462 1.00 91.25 610 GLY A CA 1
ATOM 4556 C C . GLY A 1 610 ? 25.951 10.149 4.943 1.00 91.25 610 GLY A C 1
ATOM 4557 O O . GLY A 1 610 ? 26.894 10.445 4.207 1.00 91.25 610 GLY A O 1
ATOM 4558 N N . TRP A 1 611 ? 24.819 9.650 4.453 1.00 94.81 611 TRP A N 1
ATOM 4559 C CA . TRP A 1 611 ? 24.724 9.177 3.067 1.00 94.81 611 TRP A CA 1
ATOM 4560 C C . TRP A 1 611 ? 24.686 10.306 2.027 1.00 94.81 611 TRP A C 1
ATOM 4562 O O . TRP A 1 611 ? 25.237 10.156 0.939 1.00 94.81 611 TRP A O 1
ATOM 4572 N N . LEU A 1 612 ? 24.121 11.471 2.361 1.00 95.44 612 LEU A N 1
ATOM 4573 C CA . LEU A 1 612 ? 24.074 12.621 1.446 1.00 95.44 612 LEU A CA 1
ATOM 4574 C C . LEU A 1 612 ? 25.462 13.162 1.094 1.00 95.44 612 LEU A C 1
ATOM 4576 O O . LEU A 1 612 ? 25.661 13.655 -0.015 1.00 95.44 612 LEU A O 1
ATOM 4580 N N . ALA A 1 613 ? 26.442 13.016 1.991 1.00 92.75 613 ALA A N 1
ATOM 4581 C CA . ALA A 1 613 ? 27.831 13.375 1.706 1.00 92.75 613 ALA A CA 1
ATOM 4582 C C . ALA A 1 613 ? 28.484 12.462 0.653 1.00 92.75 613 ALA A C 1
ATOM 4584 O O . ALA A 1 613 ? 29.488 12.840 0.054 1.00 92.75 613 ALA A O 1
ATOM 4585 N N . GLN A 1 614 ? 27.898 11.289 0.401 1.00 93.19 614 GLN A N 1
ATOM 4586 C CA . GLN A 1 614 ? 28.376 10.313 -0.577 1.00 93.19 614 GLN A CA 1
ATOM 4587 C C . GLN A 1 614 ? 27.725 10.496 -1.955 1.00 93.19 614 GLN A C 1
ATOM 4589 O O . GLN A 1 614 ? 28.165 9.876 -2.919 1.00 93.19 614 GLN A O 1
ATOM 4594 N N . VAL A 1 615 ? 26.702 11.351 -2.080 1.00 96.25 615 VAL A N 1
ATOM 4595 C CA . VAL A 1 615 ? 26.014 11.610 -3.352 1.00 96.25 615 VAL A CA 1
ATOM 4596 C C . VAL A 1 615 ? 26.844 12.581 -4.205 1.00 96.25 615 VAL A C 1
ATOM 4598 O O . VAL A 1 615 ? 26.900 13.775 -3.888 1.00 96.25 615 VAL A O 1
ATOM 4601 N N . PRO A 1 616 ? 27.437 12.147 -5.337 1.00 94.38 616 PRO A N 1
ATOM 4602 C CA . PRO A 1 616 ? 28.381 12.981 -6.087 1.00 94.38 616 PRO A CA 1
ATOM 4603 C C . PRO A 1 616 ? 27.760 14.274 -6.628 1.00 94.38 616 PRO A C 1
ATOM 4605 O O . PRO A 1 616 ? 28.407 15.320 -6.662 1.00 94.38 616 PRO A O 1
ATOM 4608 N N . MET A 1 617 ? 26.485 14.224 -7.023 1.00 94.56 617 MET A N 1
ATOM 4609 C CA . MET A 1 617 ? 25.749 15.364 -7.576 1.00 94.56 617 MET A CA 1
ATOM 4610 C C . MET A 1 617 ? 25.580 16.508 -6.561 1.00 94.56 617 MET A C 1
ATOM 4612 O O . MET A 1 617 ? 25.492 17.668 -6.963 1.00 94.56 617 MET A O 1
ATOM 4616 N N . LEU A 1 618 ? 25.594 16.215 -5.254 1.00 95.00 618 LEU A N 1
ATOM 4617 C CA . LEU A 1 618 ? 25.503 17.225 -4.193 1.00 95.00 618 LEU A CA 1
ATOM 4618 C C . LEU A 1 618 ? 26.833 17.930 -3.909 1.00 95.00 618 LEU A C 1
ATOM 4620 O O . LEU A 1 618 ? 26.824 19.047 -3.400 1.00 95.00 618 LEU A O 1
ATOM 4624 N N . ALA A 1 619 ? 27.967 17.327 -4.273 1.00 92.81 619 ALA A N 1
ATOM 4625 C CA . ALA A 1 619 ? 29.286 17.957 -4.170 1.00 92.81 619 ALA A CA 1
ATOM 4626 C C . ALA A 1 619 ? 29.601 18.890 -5.350 1.00 92.81 619 ALA A C 1
ATOM 4628 O O . ALA A 1 619 ? 30.574 19.645 -5.324 1.00 92.81 619 ALA A O 1
ATOM 4629 N N . GLN A 1 620 ? 28.789 18.858 -6.407 1.00 93.69 620 GLN A N 1
ATOM 4630 C CA . GLN A 1 620 ? 28.982 19.761 -7.527 1.00 93.69 620 GLN A CA 1
ATOM 4631 C C . GLN A 1 620 ? 28.418 21.147 -7.207 1.00 93.69 620 GLN A C 1
ATOM 4633 O O . GLN A 1 620 ? 27.279 21.275 -6.759 1.00 93.69 620 GLN A O 1
ATOM 4638 N N . ARG A 1 621 ? 29.184 22.195 -7.529 1.00 88.62 621 ARG A N 1
ATOM 4639 C CA . ARG A 1 621 ? 28.730 23.582 -7.371 1.00 88.62 621 ARG A CA 1
ATOM 4640 C C . ARG A 1 621 ? 27.530 23.869 -8.269 1.00 88.62 621 ARG A C 1
ATOM 4642 O O . ARG A 1 621 ? 27.554 23.577 -9.470 1.00 88.62 621 ARG A O 1
ATOM 4649 N N . ARG A 1 622 ? 26.491 24.457 -7.677 1.00 84.31 622 ARG A N 1
ATOM 4650 C CA . ARG A 1 622 ? 25.239 24.847 -8.335 1.00 84.31 622 ARG A CA 1
ATOM 4651 C C . ARG A 1 622 ? 24.879 26.274 -7.957 1.00 84.31 622 ARG A C 1
ATOM 4653 O O . ARG A 1 622 ? 24.999 26.640 -6.793 1.00 84.31 622 ARG A O 1
ATOM 4660 N N . GLY A 1 623 ? 24.405 27.041 -8.939 1.00 81.75 623 GLY A N 1
ATOM 4661 C CA . GLY A 1 623 ? 23.827 28.371 -8.730 1.00 81.75 623 GLY A CA 1
ATOM 4662 C C . GLY A 1 623 ? 24.683 29.318 -7.882 1.00 81.75 623 GLY A C 1
ATOM 4663 O O . GLY A 1 623 ? 25.906 29.200 -7.811 1.00 81.75 623 GLY A O 1
ATOM 4664 N N . SER A 1 624 ? 24.023 30.286 -7.247 1.00 82.75 624 SER A N 1
ATOM 4665 C CA . SER A 1 624 ? 24.650 31.238 -6.332 1.00 82.75 624 SER A CA 1
ATOM 4666 C C . SER A 1 624 ? 23.746 31.466 -5.126 1.00 82.75 624 SER A C 1
ATOM 4668 O O . SER A 1 624 ? 22.602 31.875 -5.281 1.00 82.75 624 SER A O 1
ATOM 4670 N N . ALA A 1 625 ? 24.267 31.238 -3.920 1.00 90.62 625 ALA A N 1
ATOM 4671 C CA . ALA A 1 625 ? 23.576 31.516 -2.660 1.00 90.62 625 ALA A CA 1
ATOM 4672 C C . ALA A 1 625 ? 24.462 32.399 -1.758 1.00 90.62 625 ALA A C 1
ATOM 4674 O O . ALA A 1 625 ? 24.977 31.934 -0.739 1.00 90.62 625 ALA A O 1
ATOM 4675 N N . PRO A 1 626 ? 24.695 33.674 -2.126 1.00 91.12 626 PRO A N 1
ATOM 4676 C CA . PRO A 1 626 ? 25.772 34.487 -1.558 1.00 91.12 626 PRO A CA 1
ATOM 4677 C C . PRO A 1 626 ? 25.608 34.746 -0.058 1.00 91.12 626 PRO A C 1
ATOM 4679 O O . PRO A 1 626 ? 26.588 34.694 0.678 1.00 91.12 626 PRO A O 1
ATOM 4682 N N . ALA A 1 627 ? 24.379 34.959 0.420 1.00 92.19 627 ALA A N 1
ATOM 4683 C CA . ALA A 1 627 ? 24.103 35.131 1.846 1.00 92.19 627 ALA A CA 1
ATOM 4684 C C . ALA A 1 627 ? 24.346 33.844 2.651 1.00 92.19 627 ALA A C 1
ATOM 4686 O O . ALA A 1 627 ? 24.965 33.888 3.712 1.00 92.19 627 ALA A O 1
ATOM 4687 N N . THR A 1 628 ? 23.925 32.693 2.118 1.00 94.19 628 THR A N 1
ATOM 4688 C CA . THR A 1 628 ? 24.180 31.374 2.714 1.00 94.19 628 THR A CA 1
ATOM 4689 C C . THR A 1 628 ? 25.677 31.095 2.805 1.00 94.19 628 THR A C 1
ATOM 4691 O O . THR A 1 628 ? 26.166 30.715 3.866 1.00 94.19 628 THR A O 1
ATOM 4694 N N . VAL A 1 629 ? 26.418 31.348 1.722 1.00 94.25 629 VAL A N 1
ATOM 4695 C CA . VAL A 1 629 ? 27.877 31.186 1.683 1.00 94.25 629 VAL A CA 1
ATOM 4696 C C . VAL A 1 629 ? 28.554 32.139 2.668 1.00 94.25 629 VAL A C 1
ATOM 4698 O O . VAL A 1 629 ? 29.355 31.691 3.479 1.00 94.25 629 VAL A O 1
ATOM 4701 N N . ALA A 1 630 ? 28.192 33.426 2.673 1.00 94.25 630 ALA A N 1
ATOM 4702 C CA . ALA A 1 630 ? 28.765 34.412 3.588 1.00 94.25 630 ALA A CA 1
ATOM 4703 C C . ALA A 1 630 ? 28.530 34.056 5.066 1.00 94.25 630 ALA A C 1
ATOM 4705 O O . ALA A 1 630 ? 29.431 34.225 5.888 1.00 94.25 630 ALA A O 1
ATOM 4706 N N . ALA A 1 631 ? 27.345 33.541 5.408 1.00 94.06 631 ALA A N 1
ATOM 4707 C CA . ALA A 1 631 ? 27.047 33.048 6.749 1.00 94.06 631 ALA A CA 1
ATOM 4708 C C . ALA A 1 631 ? 27.910 31.828 7.112 1.00 94.06 631 ALA A C 1
ATOM 4710 O O . ALA A 1 631 ? 28.549 31.811 8.163 1.00 94.06 631 ALA A O 1
ATOM 4711 N N . LEU A 1 632 ? 27.977 30.827 6.228 1.00 94.44 632 LEU A N 1
ATOM 4712 C CA . LEU A 1 632 ? 28.729 29.589 6.462 1.00 94.44 632 LEU A CA 1
ATOM 4713 C C . LEU A 1 632 ? 30.245 29.822 6.512 1.00 94.44 632 LEU A C 1
ATOM 4715 O O . LEU A 1 632 ? 30.926 29.154 7.284 1.00 94.44 632 LEU A O 1
ATOM 4719 N N . SER A 1 633 ? 30.771 30.816 5.790 1.00 94.06 633 SER A N 1
ATOM 4720 C CA . SER A 1 633 ? 32.188 31.204 5.845 1.00 94.06 633 SER A CA 1
ATOM 4721 C C . SER A 1 633 ? 32.623 31.773 7.201 1.00 94.06 633 SER A C 1
ATOM 4723 O O . SER A 1 633 ? 33.793 31.669 7.584 1.00 94.06 633 SER A O 1
ATOM 4725 N N . LYS A 1 634 ? 31.691 32.359 7.965 1.00 90.31 634 LYS A N 1
ATOM 4726 C CA . LYS A 1 634 ? 31.963 32.772 9.351 1.00 90.31 634 LYS A CA 1
ATOM 4727 C C . LYS A 1 634 ? 32.095 31.563 10.271 1.00 90.31 634 LYS A C 1
ATOM 4729 O O . LYS A 1 634 ? 32.864 31.614 11.227 1.00 90.31 634 LYS A O 1
ATOM 4734 N N . ILE A 1 635 ? 31.416 30.462 9.931 1.00 86.81 635 ILE A N 1
ATOM 4735 C CA . ILE A 1 635 ? 31.311 29.248 10.748 1.00 86.81 635 ILE A CA 1
ATOM 4736 C C . ILE A 1 635 ? 30.757 29.600 12.135 1.00 86.81 635 ILE A C 1
ATOM 4738 O O . ILE A 1 635 ? 31.163 29.046 13.145 1.00 86.81 635 ILE A O 1
ATOM 4742 N N . GLU A 1 636 ? 29.830 30.548 12.198 1.00 86.56 636 GLU A N 1
ATOM 4743 C CA . GLU A 1 636 ? 29.105 30.928 13.407 1.00 86.56 636 GLU A CA 1
ATOM 4744 C C . GLU A 1 636 ? 27.620 30.736 13.134 1.00 86.56 636 GLU A C 1
ATOM 4746 O O . GLU A 1 636 ? 27.137 31.098 12.063 1.00 86.56 636 GLU A O 1
ATOM 4751 N N . GLN A 1 637 ? 26.903 30.125 14.074 1.00 88.44 637 GLN A N 1
ATOM 4752 C CA . GLN A 1 637 ? 25.474 29.887 13.919 1.00 88.44 637 GLN A CA 1
ATOM 4753 C C . GLN A 1 637 ? 24.726 31.213 14.109 1.00 88.44 637 GLN A C 1
ATOM 4755 O O . GLN A 1 637 ? 24.777 31.791 15.193 1.00 88.44 637 GLN A O 1
ATOM 4760 N N . GLY A 1 638 ? 24.039 31.692 13.067 1.00 90.12 638 GLY A N 1
ATOM 4761 C CA . GLY A 1 638 ? 23.161 32.859 13.180 1.00 90.12 638 GLY A CA 1
ATOM 4762 C C . GLY A 1 638 ? 21.915 32.554 14.009 1.00 90.12 638 GLY A C 1
ATOM 4763 O O . GLY A 1 638 ? 21.406 31.436 13.970 1.00 90.12 638 GLY A O 1
ATOM 4764 N N . THR A 1 639 ? 21.415 33.548 14.739 1.00 91.31 639 THR A N 1
ATOM 4765 C CA . THR A 1 639 ? 20.129 33.476 15.451 1.00 91.31 639 THR A CA 1
ATOM 4766 C C . THR A 1 639 ? 19.240 34.654 15.064 1.00 91.31 639 THR A C 1
ATOM 4768 O O . THR A 1 639 ? 19.692 35.598 14.412 1.00 91.31 639 THR A O 1
ATOM 4771 N N . THR A 1 640 ? 17.969 34.618 15.466 1.00 87.31 640 THR A N 1
ATOM 4772 C CA . THR A 1 640 ? 17.023 35.733 15.279 1.00 87.31 640 THR A CA 1
ATOM 4773 C C . THR A 1 640 ? 17.498 37.016 15.970 1.00 87.31 640 THR A C 1
ATOM 4775 O O . THR A 1 640 ? 17.328 38.102 15.426 1.00 87.31 640 THR A O 1
ATOM 4778 N N . GLU A 1 641 ? 18.154 36.898 17.128 1.00 86.81 641 GLU A N 1
ATOM 4779 C CA . GLU A 1 641 ? 18.719 38.031 17.876 1.00 86.81 641 GLU A CA 1
ATOM 4780 C C . GLU A 1 641 ? 20.087 38.487 17.345 1.00 86.81 641 GLU A C 1
ATOM 4782 O O . GLU A 1 641 ? 20.423 39.671 17.400 1.00 86.81 641 GLU A O 1
ATOM 4787 N N . LYS A 1 642 ? 20.905 37.546 16.856 1.00 88.88 642 LYS A N 1
ATOM 4788 C CA . LYS A 1 642 ? 22.281 37.784 16.394 1.00 88.88 642 LYS A CA 1
ATOM 4789 C C . LYS A 1 642 ? 22.495 37.156 15.015 1.00 88.88 642 LYS A C 1
ATOM 4791 O O . LYS A 1 642 ? 23.131 36.102 14.899 1.00 88.88 642 LYS A O 1
ATOM 4796 N N . PRO A 1 643 ? 21.970 37.776 13.950 1.00 86.00 643 PRO A N 1
ATOM 4797 C CA . PRO A 1 643 ? 22.081 37.214 12.617 1.00 86.00 643 PRO A CA 1
ATOM 4798 C C . PRO A 1 643 ? 23.488 37.375 12.033 1.00 86.00 643 PRO A C 1
ATOM 4800 O O . PRO A 1 643 ? 24.170 38.381 12.231 1.00 86.00 643 PRO A O 1
ATOM 4803 N N . THR A 1 644 ? 23.915 36.391 11.241 1.00 84.38 644 THR A N 1
ATOM 4804 C CA . THR A 1 644 ? 25.230 36.400 10.579 1.00 84.38 644 THR A CA 1
ATOM 4805 C C . THR A 1 644 ? 25.258 37.255 9.315 1.00 84.38 644 THR A C 1
ATOM 4807 O O . THR A 1 644 ? 26.324 37.742 8.931 1.00 84.38 644 THR A O 1
ATOM 4810 N N . THR A 1 645 ? 24.112 37.477 8.671 1.00 91.19 645 THR A N 1
ATOM 4811 C CA . THR A 1 645 ? 23.948 38.397 7.535 1.00 91.19 645 THR A CA 1
ATOM 4812 C C . THR A 1 645 ? 22.638 39.165 7.671 1.00 91.19 645 THR A C 1
ATOM 4814 O O . THR A 1 645 ? 21.737 38.729 8.377 1.00 91.19 645 THR A O 1
ATOM 4817 N N . THR A 1 646 ? 22.491 40.275 6.953 1.00 92.31 646 THR A N 1
ATOM 4818 C CA . THR A 1 646 ? 21.250 41.068 6.891 1.00 92.31 646 THR A CA 1
ATOM 4819 C C . THR A 1 646 ? 20.403 40.747 5.652 1.00 92.31 646 THR A C 1
ATOM 4821 O O . THR A 1 646 ? 19.569 41.545 5.238 1.00 92.31 646 THR A O 1
ATOM 4824 N N . SER A 1 647 ? 20.647 39.601 5.006 1.00 95.31 647 SER A N 1
ATOM 4825 C CA . SER A 1 647 ? 20.024 39.250 3.726 1.00 95.31 647 SER A CA 1
ATOM 4826 C C . SER A 1 647 ? 18.517 39.001 3.838 1.00 95.31 647 SER A C 1
ATOM 4828 O O . SER A 1 647 ? 18.075 38.282 4.735 1.00 95.31 647 SER A O 1
ATOM 4830 N N . ARG A 1 648 ? 17.765 39.503 2.846 1.00 95.25 648 ARG A N 1
ATOM 4831 C CA . ARG A 1 648 ? 16.345 39.191 2.579 1.00 95.25 648 ARG A CA 1
ATOM 4832 C C . ARG A 1 648 ? 16.147 38.164 1.442 1.00 95.25 648 ARG A C 1
ATOM 4834 O O . ARG A 1 648 ? 15.041 37.973 0.945 1.00 95.25 648 ARG A O 1
ATOM 4841 N N . GLY A 1 649 ? 17.223 37.537 0.969 1.00 96.25 649 GLY A N 1
ATOM 4842 C CA . GLY A 1 649 ? 17.210 36.662 -0.210 1.00 96.25 649 GLY A CA 1
ATOM 4843 C C . GLY A 1 649 ? 16.269 35.450 -0.118 1.00 96.25 649 GLY A C 1
ATOM 4844 O O . GLY A 1 649 ? 15.960 34.958 0.968 1.00 96.25 649 GLY A O 1
ATOM 4845 N N . CYS A 1 650 ? 15.845 34.950 -1.282 1.00 96.06 650 CYS A N 1
ATOM 4846 C CA . CYS A 1 650 ? 14.877 33.856 -1.433 1.00 96.06 650 CYS A CA 1
ATOM 4847 C C . CYS A 1 650 ? 15.307 32.513 -0.813 1.00 96.06 650 CYS A C 1
ATOM 4849 O O . CYS A 1 650 ? 14.452 31.752 -0.361 1.00 96.06 650 CYS A O 1
ATOM 4851 N N . HIS A 1 651 ? 16.613 32.248 -0.686 1.00 95.75 651 HIS A N 1
ATOM 4852 C CA . HIS A 1 651 ? 17.137 31.019 -0.076 1.00 95.75 651 HIS A CA 1
ATOM 4853 C C . HIS A 1 651 ? 16.756 30.836 1.400 1.00 95.75 651 HIS A C 1
ATOM 4855 O O . HIS A 1 651 ? 16.860 29.725 1.909 1.00 95.75 651 HIS A O 1
ATOM 4861 N N . ALA A 1 652 ? 16.313 31.884 2.105 1.00 95.19 652 ALA A N 1
ATOM 4862 C CA . ALA A 1 652 ? 15.702 31.727 3.427 1.00 95.19 652 ALA A CA 1
ATOM 4863 C C . ALA A 1 652 ? 14.432 30.858 3.372 1.00 95.19 652 ALA A C 1
ATOM 4865 O O . ALA A 1 652 ? 14.207 30.034 4.259 1.00 95.19 652 ALA A O 1
ATOM 4866 N N . LEU A 1 653 ? 13.637 31.038 2.312 1.00 97.12 653 LEU A N 1
ATOM 4867 C CA . LEU A 1 653 ? 12.358 30.377 2.077 1.00 97.12 653 LEU A CA 1
ATOM 4868 C C . LEU A 1 653 ? 12.533 29.055 1.328 1.00 97.12 653 LEU A C 1
ATOM 4870 O O . LEU A 1 653 ? 12.083 28.028 1.817 1.00 97.12 653 LEU A O 1
ATOM 4874 N N . THR A 1 654 ? 13.217 29.045 0.180 1.00 97.19 654 THR A N 1
ATOM 4875 C CA . THR A 1 654 ? 13.207 27.872 -0.721 1.00 97.19 654 THR A CA 1
ATOM 4876 C C . THR A 1 654 ? 13.756 26.608 -0.062 1.00 97.19 654 THR A C 1
ATOM 4878 O O . THR A 1 654 ? 13.196 25.532 -0.236 1.00 97.19 654 THR A O 1
ATOM 4881 N N . ARG A 1 655 ? 14.796 26.723 0.771 1.00 96.06 655 ARG A N 1
ATOM 4882 C CA . ARG A 1 655 ? 15.374 25.569 1.481 1.00 96.06 655 ARG A CA 1
ATOM 4883 C C . ARG A 1 655 ? 14.559 25.104 2.690 1.00 96.06 655 ARG A C 1
ATOM 4885 O O . ARG A 1 655 ? 14.738 23.980 3.133 1.00 96.06 655 ARG A O 1
ATOM 4892 N N . THR A 1 656 ? 13.698 25.952 3.255 1.00 96.94 656 THR A N 1
ATOM 4893 C CA . THR A 1 656 ? 12.943 25.636 4.483 1.00 96.94 656 THR A CA 1
ATOM 4894 C C . THR A 1 656 ? 11.573 25.025 4.213 1.00 96.94 656 THR A C 1
ATOM 4896 O O . THR A 1 656 ? 10.998 24.441 5.127 1.00 96.94 656 THR A O 1
ATOM 4899 N N . LEU A 1 657 ? 11.091 25.064 2.966 1.00 97.69 657 LEU A N 1
ATOM 4900 C CA . LEU A 1 657 ? 9.805 24.487 2.556 1.00 97.69 657 LEU A CA 1
ATOM 4901 C C . LEU A 1 657 ? 9.582 23.037 3.039 1.00 97.69 657 LEU A C 1
ATOM 4903 O O . LEU A 1 657 ? 8.490 22.757 3.536 1.00 97.69 657 LEU A O 1
ATOM 4907 N N . PRO A 1 658 ? 10.573 22.118 2.998 1.00 97.19 658 PRO A N 1
ATOM 4908 C CA . PRO A 1 658 ? 10.362 20.744 3.463 1.00 97.19 658 PRO A CA 1
ATOM 4909 C C . PRO A 1 658 ? 10.083 20.603 4.967 1.00 97.19 658 PRO A C 1
ATOM 4911 O O . PRO A 1 658 ? 9.539 19.586 5.392 1.00 97.19 658 PRO A O 1
ATOM 4914 N N . VAL A 1 659 ? 10.393 21.616 5.790 1.00 95.25 659 VAL A N 1
ATOM 4915 C CA . VAL A 1 659 ? 10.079 21.598 7.233 1.00 95.25 659 VAL A CA 1
ATOM 4916 C C . VAL A 1 659 ? 8.563 21.591 7.475 1.00 95.25 659 VAL A C 1
ATOM 4918 O O . VAL A 1 659 ? 8.111 21.169 8.538 1.00 95.25 659 VAL A O 1
ATOM 4921 N N . ALA A 1 660 ? 7.755 21.951 6.470 1.00 94.81 660 ALA A N 1
ATOM 4922 C CA . ALA A 1 660 ? 6.297 21.845 6.516 1.00 94.81 660 ALA A CA 1
ATOM 4923 C C . ALA A 1 660 ? 5.794 20.436 6.858 1.00 94.81 660 ALA A C 1
ATOM 4925 O O . ALA A 1 660 ? 4.736 20.312 7.467 1.00 94.81 660 ALA A O 1
ATOM 4926 N N . VAL A 1 661 ? 6.561 19.388 6.546 1.00 94.06 661 VAL A N 1
ATOM 4927 C CA . VAL A 1 661 ? 6.232 18.003 6.916 1.00 94.06 661 VAL A CA 1
ATOM 4928 C C . VAL A 1 661 ? 6.296 17.809 8.435 1.00 94.06 661 VAL A C 1
ATOM 4930 O O . VAL A 1 661 ? 5.422 17.174 9.014 1.00 94.06 661 VAL A O 1
ATOM 4933 N N . ALA A 1 662 ? 7.271 18.427 9.110 1.00 87.88 662 ALA A N 1
ATOM 4934 C CA . ALA A 1 662 ? 7.376 18.391 10.569 1.00 87.88 662 ALA A CA 1
ATOM 4935 C C . ALA A 1 662 ? 6.237 19.178 11.250 1.00 87.88 662 ALA A C 1
ATOM 4937 O O . ALA A 1 662 ? 5.727 18.758 12.286 1.00 87.88 662 ALA A O 1
ATOM 4938 N N . VAL A 1 663 ? 5.785 20.276 10.628 1.00 84.19 663 VAL A N 1
ATOM 4939 C CA . VAL A 1 663 ? 4.611 21.072 11.059 1.00 84.19 663 VAL A CA 1
ATOM 4940 C C . VAL A 1 663 ? 3.304 20.320 10.844 1.00 84.19 663 VAL A C 1
ATOM 4942 O O . VAL A 1 663 ? 2.398 20.383 11.673 1.00 84.19 663 VAL A O 1
ATOM 4945 N N . ALA A 1 664 ? 3.206 19.601 9.728 1.00 78.88 664 ALA A N 1
ATOM 4946 C CA . ALA A 1 664 ? 2.094 18.716 9.431 1.00 78.88 664 ALA A CA 1
ATOM 4947 C C . ALA A 1 664 ? 2.080 17.480 10.332 1.00 78.88 664 ALA A C 1
ATOM 4949 O O . ALA A 1 664 ? 1.062 16.814 10.343 1.00 78.88 664 ALA A O 1
ATOM 4950 N N . GLY A 1 665 ? 3.156 17.192 11.076 1.00 60.81 665 GLY A N 1
ATOM 4951 C CA . GLY A 1 665 ? 3.264 16.038 11.967 1.00 60.81 665 GLY A CA 1
ATOM 4952 C C . GLY A 1 665 ? 3.255 16.336 13.470 1.00 60.81 665 GLY A C 1
ATOM 4953 O O . GLY A 1 665 ? 3.218 15.371 14.229 1.00 60.81 665 GLY A O 1
ATOM 4954 N N . ARG A 1 666 ? 3.344 17.607 13.912 1.00 70.56 666 ARG A N 1
ATOM 4955 C CA . ARG A 1 666 ? 3.437 18.032 15.334 1.00 70.56 666 ARG A CA 1
ATOM 4956 C C . ARG A 1 666 ? 2.872 19.446 15.588 1.00 70.56 666 ARG A C 1
ATOM 4958 O O . ARG A 1 666 ? 2.359 20.084 14.673 1.00 70.56 666 ARG A O 1
ATOM 4965 N N . ASP A 1 667 ? 3.039 19.963 16.816 1.00 70.00 667 ASP A N 1
ATOM 4966 C CA . ASP A 1 667 ? 2.700 21.335 17.241 1.00 70.00 667 ASP A CA 1
ATOM 4967 C C . ASP A 1 667 ? 3.188 22.411 16.236 1.00 70.00 667 ASP A C 1
ATOM 4969 O O . ASP A 1 667 ? 4.400 22.664 16.129 1.00 70.00 667 ASP A O 1
ATOM 4973 N N . PRO A 1 668 ? 2.268 23.083 15.513 1.00 74.00 668 PRO A N 1
ATOM 4974 C CA . PRO A 1 668 ? 2.621 24.128 14.560 1.00 74.00 668 PRO A CA 1
ATOM 4975 C C . PRO A 1 668 ? 3.337 25.311 15.196 1.00 74.00 668 PRO A C 1
ATOM 4977 O O . PRO A 1 668 ? 4.238 25.861 14.570 1.00 74.00 668 PRO A O 1
ATOM 4980 N N . GLY A 1 669 ? 2.975 25.703 16.419 1.00 78.44 669 GLY A N 1
ATOM 4981 C CA . GLY A 1 669 ? 3.573 26.862 17.075 1.00 78.44 669 GLY A CA 1
ATOM 4982 C C . GLY A 1 669 ? 5.058 26.635 17.350 1.00 78.44 669 GLY A C 1
ATOM 4983 O O . GLY A 1 669 ? 5.884 27.518 17.109 1.00 78.44 669 GLY A O 1
ATOM 4984 N N . TYR A 1 670 ? 5.423 25.430 17.805 1.00 84.50 670 TYR A N 1
ATOM 4985 C CA . TYR A 1 670 ? 6.822 25.046 17.999 1.00 84.50 670 TYR A CA 1
ATOM 4986 C C . TYR A 1 670 ? 7.620 25.144 16.697 1.00 84.50 670 TYR A C 1
ATOM 4988 O O . TYR A 1 670 ? 8.619 25.866 16.639 1.00 84.50 670 TYR A O 1
ATOM 4996 N N . TRP A 1 671 ? 7.177 24.460 15.641 1.00 86.19 671 TRP A N 1
ATOM 4997 C CA . TRP A 1 671 ? 7.952 24.392 14.406 1.00 86.19 671 TRP A CA 1
ATOM 4998 C C . TRP A 1 671 ? 7.951 25.690 13.599 1.00 86.19 671 TRP A C 1
ATOM 5000 O O . TRP A 1 671 ? 8.956 25.977 12.952 1.00 86.19 671 TRP A O 1
ATOM 5010 N N . VAL A 1 672 ? 6.902 26.513 13.676 1.00 86.31 672 VAL A N 1
ATOM 5011 C CA . VAL A 1 672 ? 6.903 27.865 13.091 1.00 86.31 672 VAL A CA 1
ATOM 5012 C C . VAL A 1 672 ? 8.048 28.697 13.675 1.00 86.31 672 VAL A C 1
ATOM 5014 O O . VAL A 1 672 ? 8.811 29.305 12.918 1.00 86.31 672 VAL A O 1
ATOM 5017 N N . ARG A 1 673 ? 8.262 28.642 14.998 1.00 88.00 673 ARG A N 1
ATOM 5018 C CA . ARG A 1 673 ? 9.422 29.287 15.639 1.00 88.00 673 ARG A CA 1
ATOM 5019 C C . ARG A 1 673 ? 10.746 28.678 15.175 1.00 88.00 673 ARG A C 1
ATOM 5021 O O . ARG A 1 673 ? 11.661 29.418 14.818 1.00 88.00 673 ARG A O 1
ATOM 5028 N N . GLN A 1 674 ? 10.839 27.345 15.105 1.00 91.94 674 GLN A N 1
ATOM 5029 C CA . GLN A 1 674 ? 12.060 26.677 14.632 1.00 91.94 674 GLN A CA 1
ATOM 5030 C C . GLN A 1 674 ? 12.405 27.056 13.182 1.00 91.94 674 GLN A C 1
ATOM 5032 O O . GLN A 1 674 ? 13.572 27.266 12.869 1.00 91.94 674 GLN A O 1
ATOM 5037 N N . VAL A 1 675 ? 11.418 27.202 12.292 1.00 93.69 675 VAL A N 1
ATOM 5038 C CA . VAL A 1 675 ? 11.638 27.625 10.897 1.00 93.69 675 VAL A CA 1
ATOM 5039 C C . VAL A 1 675 ? 12.180 29.048 10.815 1.00 93.69 675 VAL A C 1
ATOM 5041 O O . VAL A 1 675 ? 13.108 29.292 10.039 1.00 93.69 675 VAL A O 1
ATOM 5044 N N . ARG A 1 676 ? 11.662 29.981 11.628 1.00 91.88 676 ARG A N 1
ATOM 5045 C CA . ARG A 1 676 ? 12.205 31.349 11.706 1.00 91.88 676 ARG A CA 1
ATOM 5046 C C . ARG A 1 676 ? 13.679 31.328 12.098 1.00 91.88 676 ARG A C 1
ATOM 5048 O O . ARG A 1 676 ? 14.488 32.009 11.470 1.00 91.88 676 ARG A O 1
ATOM 5055 N N . GLU A 1 677 ? 14.046 30.496 13.068 1.00 93.94 677 GLU A N 1
ATOM 5056 C CA . GLU A 1 677 ? 15.442 30.309 13.460 1.00 93.94 677 GLU A CA 1
ATOM 5057 C C . GLU A 1 677 ? 16.287 29.643 12.366 1.00 93.94 677 GLU A C 1
ATOM 5059 O O . GLU A 1 677 ? 17.385 30.116 12.078 1.00 93.94 677 GLU A O 1
ATOM 5064 N N . ILE A 1 678 ? 15.774 28.612 11.681 1.00 96.31 678 ILE A N 1
ATOM 5065 C CA . ILE A 1 678 ? 16.464 27.956 10.554 1.00 96.31 678 ILE A CA 1
ATOM 5066 C C . ILE A 1 678 ? 16.718 28.946 9.403 1.00 96.31 678 ILE A C 1
ATOM 5068 O O . ILE A 1 678 ? 17.773 28.907 8.753 1.00 96.31 678 ILE A O 1
ATOM 5072 N N . ALA A 1 679 ? 15.780 29.856 9.136 1.00 95.44 679 ALA A N 1
ATOM 5073 C CA . ALA A 1 679 ? 15.987 30.957 8.201 1.00 95.44 679 ALA A CA 1
ATOM 5074 C C . ALA A 1 679 ? 17.077 31.918 8.721 1.00 95.44 679 ALA A C 1
ATOM 5076 O O . ALA A 1 679 ? 18.036 32.212 7.994 1.00 95.44 679 ALA A O 1
ATOM 5077 N N . ALA A 1 680 ? 16.994 32.311 9.998 1.00 95.44 680 ALA A N 1
ATOM 5078 C CA . ALA A 1 680 ? 17.926 33.220 10.672 1.00 95.44 680 ALA A CA 1
ATOM 5079 C C . ALA A 1 680 ? 19.376 32.711 10.741 1.00 95.44 680 ALA A C 1
ATOM 5081 O O . ALA A 1 680 ? 20.300 33.526 10.801 1.00 95.44 680 ALA A O 1
ATOM 5082 N N . LEU A 1 681 ? 19.600 31.394 10.622 1.00 95.50 681 LEU A N 1
ATOM 5083 C CA . LEU A 1 681 ? 20.938 30.798 10.496 1.00 95.50 681 LEU A CA 1
ATOM 5084 C C . LEU A 1 681 ? 21.799 31.493 9.430 1.00 95.50 681 LEU A C 1
ATOM 5086 O O . LEU A 1 681 ? 23.022 31.551 9.559 1.00 95.50 681 LEU A O 1
ATOM 5090 N N . THR A 1 682 ? 21.168 31.986 8.357 1.00 94.25 682 THR A N 1
ATOM 5091 C CA . THR A 1 682 ? 21.871 32.651 7.250 1.00 94.25 682 THR A CA 1
ATOM 5092 C C . THR A 1 682 ? 21.242 33.967 6.798 1.00 94.25 682 THR A C 1
ATOM 5094 O O . THR A 1 682 ? 21.949 34.773 6.199 1.00 94.25 682 THR A O 1
ATOM 5097 N N . HIS A 1 683 ? 19.957 34.213 7.076 1.00 95.44 683 HIS A N 1
ATOM 5098 C CA . HIS A 1 683 ? 19.209 35.387 6.617 1.00 95.44 683 HIS A CA 1
ATOM 5099 C C . HIS A 1 683 ? 18.607 36.146 7.806 1.00 95.44 683 HIS A C 1
ATOM 5101 O O . HIS A 1 683 ? 17.594 35.747 8.379 1.00 95.44 683 HIS A O 1
ATOM 5107 N N . GLY A 1 684 ? 19.242 37.253 8.189 1.00 91.81 684 GLY A N 1
ATOM 5108 C CA . GLY A 1 684 ? 18.840 38.046 9.350 1.00 91.81 684 GLY A CA 1
ATOM 5109 C C . GLY A 1 684 ? 17.693 39.020 9.134 1.00 91.81 684 GLY A C 1
ATOM 5110 O O . GLY A 1 684 ? 17.251 39.619 10.107 1.00 91.81 684 GLY A O 1
ATOM 5111 N N . ASP A 1 685 ? 17.231 39.223 7.898 1.00 92.94 685 ASP A N 1
ATOM 5112 C CA . ASP A 1 685 ? 16.100 40.117 7.653 1.00 92.94 685 ASP A CA 1
ATOM 5113 C C . ASP A 1 685 ? 14.796 39.477 8.179 1.00 92.94 685 ASP A C 1
ATOM 5115 O O . ASP A 1 685 ? 14.451 38.364 7.757 1.00 92.94 685 ASP A O 1
ATOM 5119 N N . PRO A 1 686 ? 14.045 40.157 9.068 1.00 90.69 686 PRO A N 1
ATOM 5120 C CA . PRO A 1 686 ? 12.820 39.606 9.645 1.00 90.69 686 PRO A CA 1
ATOM 5121 C C . PRO A 1 686 ? 11.762 39.225 8.607 1.00 90.69 686 PRO A C 1
ATOM 5123 O O . PRO A 1 686 ? 11.039 38.253 8.815 1.00 90.69 686 PRO A O 1
ATOM 5126 N N . ALA A 1 687 ? 11.694 39.925 7.468 1.00 90.50 687 ALA A N 1
ATOM 5127 C CA . ALA A 1 687 ? 10.713 39.614 6.432 1.00 90.50 687 ALA A CA 1
ATOM 5128 C C . ALA A 1 687 ? 11.036 38.298 5.714 1.00 90.50 687 ALA A C 1
ATOM 5130 O O . ALA A 1 687 ? 10.137 37.572 5.298 1.00 90.50 687 ALA A O 1
ATOM 5131 N N . ALA A 1 688 ? 12.317 37.937 5.597 1.00 92.94 688 ALA A N 1
ATOM 5132 C CA . ALA A 1 688 ? 12.705 36.643 5.041 1.00 92.94 688 ALA A CA 1
ATOM 5133 C C . ALA A 1 688 ? 12.398 35.480 5.997 1.00 92.94 688 ALA A C 1
ATOM 5135 O O . ALA A 1 688 ? 11.938 34.426 5.558 1.00 92.94 688 ALA A O 1
ATOM 5136 N N . GLN A 1 689 ? 12.598 35.687 7.301 1.00 92.31 689 GLN A N 1
ATOM 5137 C CA . GLN A 1 689 ? 12.233 34.714 8.338 1.00 92.31 689 GLN A CA 1
ATOM 5138 C C . GLN A 1 689 ? 10.715 34.525 8.408 1.00 92.31 689 GLN A C 1
ATOM 5140 O O . GLN A 1 689 ? 10.227 33.397 8.465 1.00 92.31 689 GLN A O 1
ATOM 5145 N N . SER A 1 690 ? 9.973 35.631 8.347 1.00 90.44 690 SER A N 1
ATOM 5146 C CA . SER A 1 690 ? 8.517 35.622 8.305 1.00 90.44 690 SER A CA 1
ATOM 5147 C C . SER A 1 690 ? 8.002 34.919 7.051 1.00 90.44 690 SER A C 1
ATOM 5149 O O . SER A 1 690 ? 7.145 34.044 7.155 1.00 90.44 690 SER A O 1
ATOM 5151 N N . ALA A 1 691 ? 8.559 35.208 5.872 1.00 93.75 691 ALA A N 1
ATOM 5152 C CA . ALA A 1 691 ? 8.162 34.539 4.635 1.00 93.75 691 ALA A CA 1
ATOM 5153 C C . ALA A 1 691 ? 8.363 33.011 4.699 1.00 93.75 691 ALA A C 1
ATOM 5155 O O . ALA A 1 691 ? 7.487 32.263 4.268 1.00 93.75 691 ALA A O 1
ATOM 5156 N N . ALA A 1 692 ? 9.468 32.535 5.284 1.00 94.88 692 ALA A N 1
ATOM 5157 C CA . ALA A 1 692 ? 9.714 31.105 5.491 1.00 94.88 692 ALA A CA 1
ATOM 5158 C C . ALA A 1 692 ? 8.670 30.451 6.422 1.00 94.88 692 ALA A C 1
ATOM 5160 O O . ALA A 1 692 ? 8.144 29.376 6.120 1.00 94.88 692 ALA A O 1
ATOM 5161 N N . ALA A 1 693 ? 8.322 31.120 7.526 1.00 91.81 693 ALA A N 1
ATOM 5162 C CA . ALA A 1 693 ? 7.284 30.662 8.448 1.00 91.81 693 ALA A CA 1
ATOM 5163 C C . ALA A 1 693 ? 5.904 30.587 7.773 1.00 91.81 693 ALA A C 1
ATOM 5165 O O . ALA A 1 693 ? 5.233 29.557 7.838 1.00 91.81 693 ALA A O 1
ATOM 5166 N N . HIS A 1 694 ? 5.518 31.642 7.054 1.00 92.19 694 HIS A N 1
ATOM 5167 C CA . HIS A 1 694 ? 4.269 31.697 6.299 1.00 92.19 694 HIS A CA 1
ATOM 5168 C C . HIS A 1 694 ? 4.179 30.583 5.249 1.00 92.19 694 HIS A C 1
ATOM 5170 O O . HIS A 1 694 ? 3.175 29.875 5.186 1.00 92.19 694 HIS A O 1
ATOM 5176 N N . ALA A 1 695 ? 5.239 30.385 4.458 1.00 95.44 695 ALA A N 1
ATOM 5177 C CA . ALA A 1 695 ? 5.305 29.326 3.452 1.00 95.44 695 ALA A CA 1
ATOM 5178 C C . ALA A 1 695 ? 5.094 27.934 4.065 1.00 95.44 695 ALA A C 1
ATOM 5180 O O . ALA A 1 695 ? 4.366 27.113 3.513 1.00 95.44 695 ALA A O 1
ATOM 5181 N N . THR A 1 696 ? 5.689 27.695 5.233 1.00 92.50 696 THR A N 1
ATOM 5182 C CA . THR A 1 696 ? 5.583 26.424 5.957 1.00 92.50 696 THR A CA 1
ATOM 5183 C C . THR A 1 696 ? 4.147 26.138 6.404 1.00 92.50 696 THR A C 1
ATOM 5185 O O . THR A 1 696 ? 3.674 25.011 6.266 1.00 92.50 696 THR A O 1
ATOM 5188 N N . VAL A 1 697 ? 3.427 27.153 6.895 1.00 90.75 697 VAL A N 1
ATOM 5189 C CA . VAL A 1 697 ? 2.011 27.017 7.280 1.00 90.75 697 VAL A CA 1
ATOM 5190 C C . VAL A 1 697 ? 1.139 26.739 6.056 1.00 90.75 697 VAL A C 1
ATOM 5192 O O . VAL A 1 697 ? 0.342 25.803 6.085 1.00 90.75 697 VAL A O 1
ATOM 5195 N N . LEU A 1 698 ? 1.328 27.486 4.960 1.00 94.12 698 LEU A N 1
ATOM 5196 C CA . LEU A 1 698 ? 0.620 27.240 3.696 1.00 94.12 698 LEU A CA 1
ATOM 5197 C C . LEU A 1 698 ? 0.812 25.792 3.222 1.00 94.12 698 LEU A C 1
ATOM 5199 O O . LEU A 1 698 ? -0.161 25.097 2.941 1.00 94.12 698 LEU A O 1
ATOM 5203 N N . LEU A 1 699 ? 2.060 25.320 3.194 1.00 95.69 699 LEU A N 1
ATOM 5204 C CA . LEU A 1 699 ? 2.396 23.955 2.792 1.00 95.69 699 LEU A CA 1
ATOM 5205 C C . LEU A 1 699 ? 1.808 22.899 3.729 1.00 95.69 699 LEU A C 1
ATOM 5207 O O . LEU A 1 699 ? 1.304 21.894 3.244 1.00 95.69 699 LEU A O 1
ATOM 5211 N N . SER A 1 700 ? 1.823 23.118 5.047 1.00 92.31 700 SER A N 1
ATOM 5212 C CA . SER A 1 700 ? 1.228 22.188 6.018 1.00 92.31 700 SER A CA 1
ATOM 5213 C C . SER A 1 700 ? -0.274 22.009 5.784 1.00 92.31 700 SER A C 1
ATOM 5215 O O . SER A 1 700 ? -0.779 20.887 5.835 1.00 92.31 700 SER A O 1
ATOM 5217 N N . HIS A 1 701 ? -0.987 23.084 5.445 1.00 90.81 701 HIS A N 1
ATOM 5218 C CA . HIS A 1 701 ? -2.399 23.004 5.077 1.00 90.81 701 HIS A CA 1
ATOM 5219 C C . HIS A 1 701 ? -2.623 22.360 3.707 1.00 90.81 701 HIS A C 1
ATOM 5221 O O . HIS A 1 701 ? -3.578 21.605 3.555 1.00 90.81 701 HIS A O 1
ATOM 5227 N N . CYS A 1 702 ? -1.752 22.599 2.721 1.00 93.06 702 CYS A N 1
ATOM 5228 C CA . CYS A 1 702 ? -1.801 21.861 1.456 1.00 93.06 702 CYS A CA 1
ATOM 5229 C C . CYS A 1 702 ? -1.625 20.353 1.690 1.00 93.06 702 CYS A C 1
ATOM 5231 O O . CYS A 1 702 ? -2.461 19.576 1.231 1.00 93.06 702 CYS A O 1
ATOM 5233 N N . LEU A 1 703 ? -0.613 19.962 2.476 1.00 92.12 703 LEU A N 1
ATOM 5234 C CA . LEU A 1 703 ? -0.327 18.573 2.846 1.00 92.12 703 LEU A CA 1
ATOM 5235 C C . LEU A 1 703 ? -1.542 17.902 3.496 1.00 92.12 703 LEU A C 1
ATOM 5237 O O . LEU A 1 703 ? -1.949 16.838 3.045 1.00 92.12 703 LEU A O 1
ATOM 5241 N N . THR A 1 704 ? -2.154 18.555 4.485 1.00 87.88 704 THR A N 1
ATOM 5242 C CA . THR A 1 704 ? -3.229 17.987 5.321 1.00 87.88 704 THR A CA 1
ATOM 5243 C C . THR A 1 704 ? -4.645 18.191 4.773 1.00 87.88 704 THR A C 1
ATOM 5245 O O . THR A 1 704 ? -5.608 17.698 5.352 1.00 87.88 704 THR A O 1
ATOM 5248 N N . SER A 1 705 ? -4.818 18.920 3.666 1.00 82.50 705 SER A N 1
ATOM 5249 C CA . SER A 1 705 ? -6.153 19.176 3.108 1.00 82.50 705 SER A CA 1
ATOM 5250 C C . SER A 1 705 ? -6.788 17.904 2.531 1.00 82.50 705 SER A C 1
ATOM 5252 O O . SER A 1 705 ? -6.265 17.325 1.582 1.00 82.50 705 SER A O 1
ATOM 5254 N N . THR A 1 706 ? -7.936 17.465 3.040 1.00 66.06 706 THR A N 1
ATOM 5255 C CA . THR A 1 706 ? -8.710 16.375 2.427 1.00 66.06 706 THR A CA 1
ATOM 5256 C C . THR A 1 706 ? -9.799 16.936 1.498 1.00 66.06 706 THR A C 1
ATOM 5258 O O . THR A 1 706 ? -10.278 18.054 1.711 1.00 66.06 706 THR A O 1
ATOM 5261 N N . PRO A 1 707 ? -10.218 16.200 0.451 1.00 57.25 707 PRO A N 1
ATOM 5262 C CA . PRO A 1 707 ? -11.361 16.584 -0.390 1.00 57.25 707 PRO A CA 1
ATOM 5263 C C . PRO A 1 707 ? -12.709 16.649 0.364 1.00 57.25 707 PRO A C 1
ATOM 5265 O O . PRO A 1 707 ? -13.687 17.200 -0.144 1.00 57.25 707 PRO A O 1
ATOM 5268 N N . GLU A 1 708 ? -12.777 16.108 1.581 1.00 44.53 708 GLU A N 1
ATOM 5269 C CA . GLU A 1 708 ? -14.005 15.868 2.343 1.00 44.53 708 GLU A CA 1
ATOM 5270 C C . GLU A 1 708 ? -14.306 16.992 3.343 1.00 44.53 708 GLU A C 1
ATOM 5272 O O . GLU A 1 708 ? -14.173 16.860 4.555 1.00 44.53 708 GLU A O 1
ATOM 5277 N N . ALA A 1 709 ? -14.766 18.120 2.807 1.00 38.75 709 ALA A N 1
ATOM 5278 C CA . ALA A 1 709 ? -15.618 19.082 3.513 1.00 38.75 709 ALA A CA 1
ATOM 5279 C C . ALA A 1 709 ? -16.472 19.877 2.509 1.00 38.75 709 ALA A C 1
ATOM 5281 O O . ALA A 1 709 ? -16.671 21.086 2.644 1.00 38.75 709 ALA A O 1
ATOM 5282 N N . GLN A 1 710 ? -16.955 19.214 1.452 1.00 39.00 710 GLN A N 1
ATOM 5283 C CA . GLN A 1 710 ? -17.923 19.817 0.543 1.00 39.00 710 GLN A CA 1
ATOM 5284 C C . GLN A 1 710 ? -19.320 19.691 1.145 1.00 39.00 710 GLN A C 1
ATOM 5286 O O . GLN A 1 710 ? -20.053 18.733 0.913 1.00 39.00 710 GLN A O 1
ATOM 5291 N N . ASP A 1 711 ? -19.697 20.706 1.914 1.00 33.94 711 ASP A N 1
ATOM 5292 C CA . ASP A 1 711 ? -21.099 21.008 2.149 1.00 33.94 711 ASP A CA 1
ATOM 5293 C C . ASP A 1 711 ? -21.728 21.247 0.764 1.00 33.94 711 ASP A C 1
ATOM 5295 O O . ASP A 1 711 ? -21.337 22.175 0.046 1.00 33.94 711 ASP A O 1
ATOM 5299 N N . ALA A 1 712 ? -22.673 20.396 0.350 1.00 40.31 712 ALA A N 1
ATOM 5300 C CA . ALA A 1 712 ? -23.263 20.364 -1.000 1.00 40.31 712 ALA A CA 1
ATOM 5301 C C . ALA A 1 712 ? -23.950 21.683 -1.436 1.00 40.31 712 ALA A C 1
ATOM 5303 O O . ALA A 1 712 ? -24.518 21.778 -2.521 1.00 40.31 712 ALA A O 1
ATOM 5304 N N . ARG A 1 713 ? -23.901 22.719 -0.592 1.00 36.22 713 ARG A N 1
ATOM 5305 C CA . ARG A 1 713 ? -24.439 24.061 -0.822 1.00 36.22 713 ARG A CA 1
ATOM 5306 C C . ARG A 1 713 ? -23.386 25.080 -1.293 1.00 36.22 713 ARG A C 1
ATOM 5308 O O . ARG A 1 713 ? -23.786 26.157 -1.723 1.00 36.22 713 ARG A O 1
ATOM 5315 N N . PHE A 1 714 ? -22.081 24.762 -1.262 1.00 39.88 714 PHE A N 1
ATOM 5316 C CA . PHE A 1 714 ? -20.985 25.690 -1.627 1.00 39.88 714 PHE A CA 1
ATOM 5317 C C . PHE A 1 714 ? -19.910 25.108 -2.575 1.00 39.88 714 PHE A C 1
ATOM 5319 O O . PHE A 1 714 ? -18.809 25.652 -2.657 1.00 39.88 714 PHE A O 1
ATOM 5326 N N . ALA A 1 715 ? -20.220 24.042 -3.322 1.00 44.25 715 ALA A N 1
ATOM 5327 C CA . ALA A 1 715 ? -19.316 23.301 -4.221 1.00 44.25 715 ALA A CA 1
ATOM 5328 C C . ALA A 1 715 ? -18.790 24.095 -5.451 1.00 44.25 715 ALA A C 1
ATOM 5330 O O . ALA A 1 715 ? -19.051 23.736 -6.595 1.00 44.25 715 ALA A O 1
ATOM 5331 N N . VAL A 1 716 ? -18.061 25.197 -5.234 1.00 46.31 716 VAL A N 1
ATOM 5332 C CA . VAL A 1 716 ? -17.547 26.084 -6.302 1.00 46.31 716 VAL A CA 1
ATOM 5333 C C . VAL A 1 716 ? -16.039 26.376 -6.167 1.00 46.31 716 VAL A C 1
ATOM 5335 O O . VAL A 1 716 ? -15.462 27.025 -7.033 1.00 46.31 716 VAL A O 1
ATOM 5338 N N . ARG A 1 717 ? -15.350 25.928 -5.104 1.00 57.19 717 ARG A N 1
ATOM 5339 C CA . ARG A 1 717 ? -13.932 26.275 -4.857 1.00 57.19 717 ARG A CA 1
ATOM 5340 C C . ARG A 1 717 ? -13.022 25.043 -4.836 1.00 57.19 717 ARG A C 1
ATOM 5342 O O . ARG A 1 717 ? -13.289 24.099 -4.106 1.00 57.19 717 ARG A O 1
ATOM 5349 N N . SER A 1 718 ? -11.937 25.108 -5.613 1.00 76.00 718 SER A N 1
ATOM 5350 C CA . SER A 1 718 ? -10.871 24.096 -5.691 1.00 76.00 718 SER A CA 1
ATOM 5351 C C . SER A 1 718 ? -10.240 23.773 -4.327 1.00 76.00 718 SER A C 1
ATOM 5353 O O . SER A 1 718 ? -10.087 24.675 -3.496 1.00 76.00 718 SER A O 1
ATOM 5355 N N . GLN A 1 719 ? -9.819 22.518 -4.113 1.00 82.94 719 GLN A N 1
ATOM 5356 C CA . GLN A 1 719 ? -9.196 22.037 -2.867 1.00 82.94 719 GLN A CA 1
ATOM 5357 C C . GLN A 1 719 ? -7.941 22.840 -2.508 1.00 82.94 719 GLN A C 1
ATOM 5359 O O . GLN A 1 719 ? -7.825 23.318 -1.380 1.00 82.94 719 GLN A O 1
ATOM 5364 N N . VAL A 1 720 ? -7.035 23.055 -3.473 1.00 89.12 720 VAL A N 1
ATOM 5365 C CA . VAL A 1 720 ? -5.822 23.869 -3.275 1.00 89.12 720 VAL A CA 1
ATOM 5366 C C . VAL A 1 720 ? -6.204 25.269 -2.825 1.00 89.12 720 VAL A C 1
ATOM 5368 O O . VAL A 1 720 ? -5.679 25.791 -1.844 1.00 89.12 720 VAL A O 1
ATOM 5371 N N . ARG A 1 721 ? -7.184 25.873 -3.501 1.00 87.31 721 ARG A N 1
ATOM 5372 C CA . ARG A 1 721 ? -7.633 27.228 -3.186 1.00 87.31 721 ARG A CA 1
ATOM 5373 C C . ARG A 1 721 ? -8.215 27.312 -1.775 1.00 87.31 721 ARG A C 1
ATOM 5375 O O . ARG A 1 721 ? -7.933 28.271 -1.061 1.00 87.31 721 ARG A O 1
ATOM 5382 N N . GLN A 1 722 ? -8.985 26.314 -1.353 1.00 86.06 722 GLN A N 1
ATOM 5383 C CA . GLN A 1 722 ? -9.521 26.261 0.004 1.00 86.06 722 GLN A CA 1
ATOM 5384 C C . GLN A 1 722 ? -8.415 26.062 1.049 1.00 86.06 722 GLN A C 1
ATOM 5386 O O . GLN A 1 722 ? -8.423 26.753 2.066 1.00 86.06 722 GLN A O 1
ATOM 5391 N N . ALA A 1 723 ? -7.444 25.183 0.789 1.00 89.56 723 ALA A N 1
ATOM 5392 C CA . ALA A 1 723 ? -6.302 24.957 1.672 1.00 89.56 723 ALA A CA 1
ATOM 5393 C C . ALA A 1 723 ? -5.485 26.240 1.879 1.00 89.56 723 ALA A C 1
ATOM 5395 O O . ALA A 1 723 ? -5.200 26.610 3.016 1.00 89.56 723 ALA A O 1
ATOM 5396 N N . LEU A 1 724 ? -5.190 26.969 0.798 1.00 92.94 724 LEU A N 1
ATOM 5397 C CA . LEU A 1 724 ? -4.461 28.238 0.849 1.00 92.94 724 LEU A CA 1
ATOM 5398 C C . LEU A 1 724 ? -5.234 29.320 1.616 1.00 92.94 724 LEU A C 1
ATOM 5400 O O . LEU A 1 724 ? -4.651 30.028 2.433 1.00 92.94 724 LEU A O 1
ATOM 5404 N N . VAL A 1 725 ? -6.548 29.436 1.397 1.00 88.94 725 VAL A N 1
ATOM 5405 C CA . VAL A 1 725 ? -7.402 30.389 2.128 1.00 88.94 725 VAL A CA 1
ATOM 5406 C C . VAL A 1 725 ? -7.447 30.049 3.619 1.00 88.94 725 VAL A C 1
ATOM 5408 O O . VAL A 1 725 ? -7.221 30.928 4.450 1.00 88.94 725 VAL A O 1
ATOM 5411 N N . ASN A 1 726 ? -7.681 28.780 3.962 1.00 87.62 726 ASN A N 1
ATOM 5412 C CA . ASN A 1 726 ? -7.700 28.311 5.350 1.00 87.62 726 ASN A CA 1
ATOM 5413 C C . ASN A 1 726 ? -6.364 28.582 6.043 1.00 87.62 726 ASN A C 1
ATOM 5415 O O . ASN A 1 726 ? -6.339 29.081 7.165 1.00 87.62 726 ASN A O 1
ATOM 5419 N N . ALA A 1 727 ? -5.262 28.311 5.347 1.00 88.56 727 ALA A N 1
ATOM 5420 C CA . ALA A 1 727 ? -3.926 28.547 5.856 1.00 88.56 727 ALA A CA 1
ATOM 5421 C C . ALA A 1 727 ? -3.668 30.022 6.134 1.00 88.56 727 ALA A C 1
ATOM 5423 O O . ALA A 1 727 ? -3.190 30.357 7.214 1.00 88.56 727 ALA A O 1
ATOM 5424 N N . VAL A 1 728 ? -4.018 30.910 5.194 1.00 88.00 728 VAL A N 1
ATOM 5425 C CA . VAL A 1 728 ? -3.847 32.347 5.410 1.00 88.00 728 VAL A CA 1
ATOM 5426 C C . VAL A 1 728 ? -4.644 32.789 6.635 1.00 88.00 728 VAL A C 1
ATOM 5428 O O . VAL A 1 728 ? -4.091 33.485 7.479 1.00 88.00 728 VAL A O 1
ATOM 5431 N N . HIS A 1 729 ? -5.888 32.331 6.794 1.00 84.75 729 HIS A N 1
ATOM 5432 C CA . HIS A 1 729 ? -6.716 32.668 7.954 1.00 84.75 729 HIS A CA 1
ATOM 5433 C C . HIS A 1 729 ? -6.199 32.122 9.292 1.00 84.75 729 HIS A C 1
ATOM 5435 O O . HIS A 1 729 ? -6.436 32.769 10.305 1.00 84.75 729 HIS A O 1
ATOM 5441 N N . ALA A 1 730 ? -5.485 30.995 9.305 1.00 81.62 730 ALA A N 1
ATOM 5442 C CA . ALA A 1 730 ? -4.949 30.388 10.527 1.00 81.62 730 ALA A CA 1
ATOM 5443 C C . ALA A 1 730 ? -3.657 31.054 11.046 1.00 81.62 730 ALA A C 1
ATOM 5445 O O . ALA A 1 730 ? -3.293 30.872 12.205 1.00 81.62 730 ALA A O 1
ATOM 5446 N N . LEU A 1 731 ? -2.947 31.823 10.212 1.00 78.81 731 LEU A N 1
ATOM 5447 C CA . LEU A 1 731 ? -1.655 32.435 10.567 1.00 78.81 731 LEU A CA 1
ATOM 5448 C C . LEU A 1 731 ? -1.660 33.304 11.840 1.00 78.81 731 LEU A C 1
ATOM 5450 O O . LEU A 1 731 ? -0.708 33.173 12.610 1.00 78.81 731 LEU A O 1
ATOM 5454 N N . PRO A 1 732 ? -2.659 34.181 12.088 1.00 72.06 732 PRO A N 1
ATOM 5455 C CA . PRO A 1 732 ? -2.638 35.070 13.253 1.00 72.06 732 PRO A CA 1
ATOM 5456 C C . PRO A 1 732 ? -2.652 34.332 14.599 1.00 72.06 732 PRO A C 1
ATOM 5458 O O . PRO A 1 732 ? -2.187 34.885 15.593 1.00 72.06 732 PRO A O 1
ATOM 5461 N N . ASP A 1 733 ? -3.146 33.092 14.627 1.00 66.50 733 ASP A N 1
ATOM 5462 C CA . ASP A 1 733 ? -3.296 32.295 15.848 1.00 66.50 733 ASP A CA 1
ATOM 5463 C C . ASP A 1 733 ? -2.031 31.480 16.199 1.00 66.50 733 ASP A C 1
ATOM 5465 O O . ASP A 1 733 ? -1.946 30.915 17.289 1.00 66.50 733 ASP A O 1
ATOM 5469 N N . LEU A 1 734 ? -1.043 31.398 15.293 1.00 67.12 734 LEU A N 1
ATOM 5470 C CA . LEU A 1 734 ? 0.116 30.497 15.423 1.00 67.12 734 LEU A CA 1
ATOM 5471 C C . LEU A 1 734 ? 1.402 31.165 15.942 1.00 67.12 734 LEU A C 1
ATOM 5473 O O . LEU A 1 734 ? 2.221 30.487 16.566 1.00 67.12 734 LEU A O 1
ATOM 5477 N N . ASP A 1 735 ? 1.600 32.463 15.699 1.00 63.34 735 ASP A N 1
ATOM 5478 C CA . ASP A 1 735 ? 2.731 33.244 16.225 1.00 63.34 735 ASP A CA 1
ATOM 5479 C C . ASP A 1 735 ? 2.400 34.750 16.178 1.00 63.34 735 ASP A C 1
ATOM 5481 O O . ASP A 1 735 ? 2.150 35.309 15.109 1.00 63.34 735 ASP A O 1
ATOM 5485 N N . LEU A 1 736 ? 2.409 35.411 17.344 1.00 53.84 736 LEU A N 1
ATOM 5486 C CA . LEU A 1 736 ? 2.062 36.832 17.510 1.00 53.84 736 LEU A CA 1
ATOM 5487 C C . LEU A 1 736 ? 3.061 37.786 16.828 1.00 53.84 736 LEU A C 1
ATOM 5489 O O . LEU A 1 736 ? 2.738 38.955 16.614 1.00 53.84 736 LEU A O 1
ATOM 5493 N N . ASP A 1 737 ? 4.251 37.296 16.472 1.00 60.91 737 ASP A N 1
ATOM 5494 C CA . ASP A 1 737 ? 5.312 38.082 15.833 1.00 60.91 737 ASP A CA 1
ATOM 5495 C C . ASP A 1 737 ? 5.265 38.053 14.293 1.00 60.91 737 ASP A C 1
ATOM 5497 O O . ASP A 1 737 ? 6.046 38.753 13.636 1.00 60.91 737 ASP A O 1
ATOM 5501 N N . LEU A 1 738 ? 4.376 37.257 13.685 1.00 65.56 738 LEU A N 1
ATOM 5502 C CA . LEU A 1 738 ? 4.160 37.295 12.237 1.00 65.56 738 LEU A CA 1
ATOM 5503 C C . LEU A 1 738 ? 3.482 38.624 11.884 1.00 65.56 738 LEU A C 1
ATOM 5505 O O . LEU A 1 738 ? 2.363 38.911 12.306 1.00 65.56 738 LEU A O 1
ATOM 5509 N N . SER A 1 739 ? 4.179 39.485 11.139 1.00 60.88 739 SER A N 1
ATOM 5510 C CA . SER A 1 739 ? 3.738 40.870 10.978 1.00 60.88 739 SER A CA 1
ATOM 5511 C C . SER A 1 739 ? 2.367 40.958 10.287 1.00 60.88 739 SER A C 1
ATOM 5513 O O . SER A 1 739 ? 2.147 40.391 9.212 1.00 60.88 739 SER A O 1
ATOM 5515 N N . SER A 1 740 ? 1.447 41.763 10.836 1.00 67.00 740 SER A N 1
ATOM 5516 C CA . SER A 1 740 ? 0.117 41.983 10.234 1.00 67.00 740 SER A CA 1
ATOM 5517 C C . SER A 1 740 ? 0.203 42.517 8.796 1.00 67.00 740 SER A C 1
ATOM 5519 O O . SER A 1 740 ? -0.720 42.354 8.001 1.00 67.00 740 SER A O 1
ATOM 5521 N N . ARG A 1 741 ? 1.328 43.151 8.435 1.00 74.69 741 ARG A N 1
ATOM 5522 C CA . ARG A 1 741 ? 1.582 43.681 7.094 1.00 74.69 741 ARG A CA 1
ATOM 5523 C C . ARG A 1 741 ? 1.776 42.575 6.055 1.00 74.69 741 ARG A C 1
ATOM 5525 O O . ARG A 1 741 ? 1.279 42.735 4.943 1.00 74.69 741 ARG A O 1
ATOM 5532 N N . GLU A 1 742 ? 2.491 41.502 6.379 1.00 78.81 742 GLU A N 1
ATOM 5533 C CA . GLU A 1 742 ? 2.771 40.399 5.445 1.00 78.81 742 GLU A CA 1
ATOM 5534 C C . GLU A 1 742 ? 1.534 39.537 5.218 1.00 78.81 742 GLU A C 1
ATOM 5536 O O . GLU A 1 742 ? 1.187 39.259 4.071 1.00 78.81 742 GLU A O 1
ATOM 5541 N N . HIS A 1 743 ? 0.793 39.240 6.286 1.00 82.00 743 HIS A N 1
ATOM 5542 C CA . HIS A 1 743 ? -0.502 38.569 6.201 1.00 82.00 743 HIS A CA 1
ATOM 5543 C C . HIS A 1 743 ? -1.477 39.304 5.256 1.00 82.00 743 HIS A C 1
ATOM 5545 O O . HIS A 1 743 ? -2.098 38.689 4.387 1.00 82.00 743 HIS A O 1
ATOM 5551 N N . VAL A 1 744 ? -1.541 40.642 5.327 1.00 84.94 744 VAL A N 1
ATOM 5552 C CA . VAL A 1 744 ? -2.344 41.458 4.395 1.00 84.94 744 VAL A CA 1
ATOM 5553 C C . VAL A 1 744 ? -1.879 41.318 2.940 1.00 84.94 744 VAL A C 1
ATOM 5555 O O . VAL A 1 744 ? -2.708 41.364 2.032 1.00 84.94 744 VAL A O 1
ATOM 5558 N N . GLN A 1 745 ? -0.579 41.153 2.681 1.00 90.75 745 GLN A N 1
ATOM 5559 C CA . GLN A 1 745 ? -0.087 40.935 1.315 1.00 90.75 745 GLN A CA 1
ATOM 5560 C C . GLN A 1 745 ? -0.475 39.554 0.777 1.00 90.75 745 GLN A C 1
ATOM 5562 O O . GLN A 1 745 ? -0.805 39.454 -0.401 1.00 90.75 745 GLN A O 1
ATOM 5567 N N . LEU A 1 746 ? -0.519 38.518 1.621 1.00 93.12 746 LEU A N 1
ATOM 5568 C CA . LEU A 1 746 ? -0.991 37.185 1.220 1.00 93.12 746 LEU A CA 1
ATOM 5569 C C . LEU A 1 746 ? -2.474 37.201 0.842 1.00 93.12 746 LEU A C 1
ATOM 5571 O O . LEU A 1 746 ? -2.845 36.682 -0.209 1.00 93.12 746 LEU A O 1
ATOM 5575 N N . LEU A 1 747 ? -3.308 37.875 1.642 1.00 90.81 747 LEU A N 1
ATOM 5576 C CA . LEU A 1 747 ? -4.722 38.091 1.313 1.00 90.81 747 LEU A CA 1
ATOM 5577 C C . LEU A 1 747 ? -4.884 38.829 -0.022 1.00 90.81 747 LEU A C 1
ATOM 5579 O O . LEU A 1 747 ? -5.701 38.435 -0.853 1.00 90.81 747 LEU A O 1
ATOM 5583 N N . LYS A 1 748 ? -4.070 39.864 -0.263 1.00 91.19 748 LYS A N 1
ATOM 5584 C CA . LYS A 1 748 ? -4.062 40.582 -1.545 1.00 91.19 748 LYS A CA 1
ATOM 5585 C C . LYS A 1 748 ? -3.612 39.696 -2.701 1.00 91.19 748 LYS A C 1
ATOM 5587 O O . LYS A 1 748 ? -4.196 39.794 -3.772 1.00 91.19 748 LYS A O 1
ATOM 5592 N N . ALA A 1 749 ? -2.604 38.847 -2.522 1.00 95.06 749 ALA A N 1
ATOM 5593 C CA . ALA A 1 749 ? -2.151 37.929 -3.565 1.00 95.06 749 ALA A CA 1
ATOM 5594 C C . ALA A 1 749 ? -3.259 36.937 -3.961 1.00 95.06 749 ALA A C 1
ATOM 5596 O O . ALA A 1 749 ? -3.500 36.753 -5.153 1.00 95.06 749 ALA A O 1
ATOM 5597 N N . LEU A 1 750 ? -3.992 36.384 -2.985 1.00 93.81 750 LEU A N 1
ATOM 5598 C CA . LEU A 1 750 ? -5.174 35.547 -3.236 1.00 93.81 750 LEU A CA 1
ATOM 5599 C C . LEU A 1 750 ? -6.283 36.324 -3.966 1.00 93.81 750 LEU A C 1
ATOM 5601 O O . LEU A 1 750 ? -6.820 35.848 -4.961 1.00 93.81 750 LEU A O 1
ATOM 5605 N N . GLU A 1 751 ? -6.575 37.554 -3.539 1.00 92.12 751 GLU A N 1
ATOM 5606 C CA . GLU A 1 751 ? -7.556 38.424 -4.205 1.00 92.12 751 GLU A CA 1
ATOM 5607 C C . GLU A 1 751 ? -7.153 38.758 -5.656 1.00 92.12 751 GLU A C 1
ATOM 5609 O O . GLU A 1 751 ? -8.001 38.825 -6.548 1.00 92.12 751 GLU A O 1
ATOM 5614 N N . GLN A 1 752 ? -5.859 38.971 -5.918 1.00 93.31 752 GLN A N 1
ATOM 5615 C CA . GLN A 1 752 ? -5.354 39.186 -7.276 1.00 93.31 752 GLN A CA 1
ATOM 5616 C C . GLN A 1 752 ? -5.463 37.918 -8.126 1.00 93.31 752 GLN A C 1
ATOM 5618 O O . GLN A 1 752 ? -5.815 38.038 -9.298 1.00 93.31 752 GLN A O 1
ATOM 5623 N N . ALA A 1 753 ? -5.202 36.733 -7.564 1.00 94.31 753 ALA A N 1
ATOM 5624 C CA . ALA A 1 753 ? -5.389 35.462 -8.267 1.00 94.31 753 ALA A CA 1
ATOM 5625 C C . ALA A 1 753 ? -6.859 35.251 -8.664 1.00 94.31 753 ALA A C 1
ATOM 5627 O O . ALA A 1 753 ? -7.134 34.777 -9.760 1.00 94.31 753 ALA A O 1
ATOM 5628 N N . ASP A 1 754 ? -7.803 35.700 -7.833 1.00 88.25 754 ASP A N 1
ATOM 5629 C CA . ASP A 1 754 ? -9.235 35.624 -8.142 1.00 88.25 754 ASP A CA 1
ATOM 5630 C C . ASP A 1 754 ? -9.666 36.575 -9.258 1.00 88.25 754 ASP A C 1
ATOM 5632 O O . ASP A 1 754 ? -10.458 36.217 -10.129 1.00 88.25 754 ASP A O 1
ATOM 5636 N N . ARG A 1 755 ? -9.191 37.825 -9.213 1.00 91.88 755 ARG A N 1
ATOM 5637 C CA . ARG A 1 755 ? -9.608 38.858 -10.174 1.00 91.88 755 ARG A CA 1
ATOM 5638 C C . ARG A 1 755 ? -8.878 38.761 -11.505 1.00 91.88 755 ARG A C 1
ATOM 5640 O O . ARG A 1 755 ? -9.423 39.154 -12.536 1.00 91.88 755 ARG A O 1
ATOM 5647 N N . HIS A 1 756 ? -7.631 38.316 -11.465 1.00 94.12 756 HIS A N 1
ATOM 5648 C CA . HIS A 1 756 ? -6.711 38.312 -12.591 1.00 94.12 756 HIS A CA 1
ATOM 5649 C C . HIS A 1 756 ? -5.870 37.030 -12.556 1.00 94.12 756 HIS A C 1
ATOM 5651 O O . HIS A 1 756 ? -4.660 37.124 -12.341 1.00 94.12 756 HIS A O 1
ATOM 5657 N N . PRO A 1 757 ? -6.470 35.838 -12.719 1.00 95.06 757 PRO A N 1
ATOM 5658 C CA . PRO A 1 757 ? -5.714 34.590 -12.714 1.00 95.06 757 PRO A CA 1
ATOM 5659 C C . PRO A 1 757 ? -4.718 34.567 -13.877 1.00 95.06 757 PRO A C 1
ATOM 5661 O O . PRO A 1 757 ? -5.043 34.993 -14.986 1.00 95.06 757 PRO A O 1
ATOM 5664 N N . ALA A 1 758 ? -3.509 34.060 -13.619 1.00 95.62 758 ALA A N 1
ATOM 5665 C CA . ALA A 1 758 ? -2.474 33.845 -14.635 1.00 95.62 758 ALA A CA 1
ATOM 5666 C C . ALA A 1 758 ? -2.082 35.102 -15.456 1.00 95.62 758 ALA A C 1
ATOM 5668 O O . ALA A 1 758 ? -1.780 35.011 -16.646 1.00 95.62 758 ALA A O 1
ATOM 5669 N N . ASP A 1 759 ? -2.043 36.283 -14.830 1.00 97.38 759 ASP A N 1
ATOM 5670 C CA . ASP A 1 759 ? -1.582 37.540 -15.436 1.00 97.38 759 ASP A CA 1
ATOM 5671 C C . ASP A 1 759 ? -0.071 37.762 -15.182 1.00 97.38 759 ASP A C 1
ATOM 5673 O O . ASP A 1 759 ? 0.343 38.022 -14.043 1.00 97.38 759 ASP A O 1
ATOM 5677 N N . PRO A 1 760 ? 0.784 37.727 -16.227 1.00 96.12 760 PRO A N 1
ATOM 5678 C CA . PRO A 1 760 ? 2.229 37.912 -16.081 1.00 96.12 760 PRO A CA 1
ATOM 5679 C C . PRO A 1 760 ? 2.629 39.261 -15.470 1.00 96.12 760 PRO A C 1
ATOM 5681 O O . PRO A 1 760 ? 3.640 39.352 -14.774 1.00 96.12 760 PRO A O 1
ATOM 5684 N N . LYS A 1 761 ? 1.853 40.329 -15.710 1.00 95.94 761 LYS A N 1
ATOM 5685 C CA . LYS A 1 761 ? 2.141 41.661 -15.154 1.00 95.94 761 LYS A CA 1
ATOM 5686 C C . LYS A 1 761 ? 1.861 41.697 -13.658 1.00 95.94 761 LYS A C 1
ATOM 5688 O O . LYS A 1 761 ? 2.598 42.348 -12.918 1.00 95.94 761 LYS A O 1
ATOM 5693 N N . ARG A 1 762 ? 0.814 40.998 -13.208 1.00 96.75 762 ARG A N 1
ATOM 5694 C CA . ARG A 1 762 ? 0.512 40.845 -11.777 1.00 96.75 762 ARG A CA 1
ATOM 5695 C C . ARG A 1 762 ? 1.578 40.013 -11.090 1.00 96.75 762 ARG A C 1
ATOM 5697 O O . ARG A 1 762 ? 2.081 40.451 -10.059 1.00 96.75 762 ARG A O 1
ATOM 5704 N N . LEU A 1 763 ? 1.987 38.901 -11.701 1.00 97.44 763 LEU A N 1
ATOM 5705 C CA . LEU A 1 763 ? 3.087 38.085 -11.195 1.00 97.44 763 LEU A CA 1
ATOM 5706 C C . LEU A 1 763 ? 4.375 38.908 -11.039 1.00 97.44 763 LEU A C 1
ATOM 5708 O O . LEU A 1 763 ? 4.969 38.910 -9.965 1.00 97.44 763 LEU A O 1
ATOM 5712 N N . ALA A 1 764 ? 4.761 39.682 -12.058 1.00 96.88 764 ALA A N 1
ATOM 5713 C CA . ALA A 1 764 ? 5.949 40.536 -11.996 1.00 96.88 764 ALA A CA 1
ATOM 5714 C C . ALA A 1 764 ? 5.854 41.655 -10.941 1.00 96.88 764 ALA A C 1
ATOM 5716 O O . ALA A 1 764 ? 6.875 42.101 -10.428 1.00 96.88 764 ALA A O 1
ATOM 5717 N N . HIS A 1 765 ? 4.644 42.119 -10.611 1.00 96.25 765 HIS A N 1
ATOM 5718 C CA . HIS A 1 765 ? 4.433 43.112 -9.555 1.00 96.25 765 HIS A CA 1
ATOM 5719 C C . HIS A 1 765 ? 4.477 42.503 -8.147 1.00 96.25 765 HIS A C 1
ATOM 5721 O O . HIS A 1 765 ? 4.965 43.147 -7.223 1.00 96.25 765 HIS A O 1
ATOM 5727 N N . LEU A 1 766 ? 3.957 41.283 -7.983 1.00 95.56 766 LEU A N 1
ATOM 5728 C CA . LEU A 1 766 ? 3.961 40.554 -6.711 1.00 95.56 766 LEU A CA 1
ATOM 5729 C C . LEU A 1 766 ? 5.342 39.979 -6.375 1.00 95.56 766 LEU A C 1
ATOM 5731 O O . LEU A 1 766 ? 5.704 39.933 -5.203 1.00 95.56 766 LEU A O 1
ATOM 5735 N N . ALA A 1 767 ? 6.102 39.573 -7.393 1.00 97.00 767 ALA A N 1
ATOM 5736 C CA . ALA A 1 767 ? 7.432 38.989 -7.260 1.00 97.00 767 ALA A CA 1
ATOM 5737 C C . ALA A 1 767 ? 8.474 39.725 -8.131 1.00 97.00 767 ALA A C 1
ATOM 5739 O O . ALA A 1 767 ? 8.967 39.164 -9.112 1.00 97.00 767 ALA A O 1
ATOM 5740 N N . PRO A 1 768 ? 8.801 40.996 -7.827 1.00 96.56 768 PRO A N 1
ATOM 5741 C CA . PRO A 1 768 ? 9.685 41.814 -8.661 1.00 96.56 768 PRO A CA 1
ATOM 5742 C C . PRO A 1 768 ? 11.173 41.451 -8.555 1.00 96.56 768 PRO A C 1
ATOM 5744 O O . PRO A 1 768 ? 11.962 41.879 -9.398 1.00 96.56 768 PRO A O 1
ATOM 5747 N N . ASP A 1 769 ? 11.575 40.719 -7.515 1.00 95.94 769 ASP A N 1
ATOM 5748 C CA . ASP A 1 769 ? 12.976 40.503 -7.153 1.00 95.94 769 ASP A CA 1
ATOM 5749 C C . ASP A 1 769 ? 13.222 39.151 -6.461 1.00 95.94 769 ASP A C 1
ATOM 5751 O O . ASP A 1 769 ? 12.292 38.426 -6.113 1.00 95.94 769 ASP A O 1
ATOM 5755 N N . ALA A 1 770 ? 14.501 38.835 -6.234 1.00 94.69 770 ALA A N 1
ATOM 5756 C CA . ALA A 1 770 ? 14.971 37.580 -5.643 1.00 94.69 770 ALA A CA 1
ATOM 5757 C C . ALA A 1 770 ? 14.908 37.542 -4.104 1.00 94.69 770 ALA A C 1
ATOM 5759 O O . ALA A 1 770 ? 15.833 37.076 -3.423 1.00 94.69 770 ALA A O 1
ATOM 5760 N N . THR A 1 771 ? 13.842 38.094 -3.522 1.00 97.25 771 THR A N 1
ATOM 5761 C CA . THR A 1 771 ? 13.631 38.104 -2.069 1.00 97.25 771 THR A CA 1
ATOM 5762 C C . THR A 1 771 ? 12.656 37.016 -1.631 1.00 97.25 771 THR A C 1
ATOM 5764 O O . THR A 1 771 ? 11.786 36.585 -2.385 1.00 97.25 771 THR A O 1
ATOM 5767 N N . ALA A 1 772 ? 12.778 36.560 -0.383 1.00 96.88 772 ALA A N 1
ATOM 5768 C CA . ALA A 1 772 ? 11.867 35.556 0.167 1.00 96.88 772 ALA A CA 1
ATOM 5769 C C . ALA A 1 772 ? 10.385 36.007 0.177 1.00 96.88 772 ALA A C 1
ATOM 5771 O O . ALA A 1 772 ? 9.538 35.203 -0.212 1.00 96.88 772 ALA A O 1
ATOM 5772 N N . PRO A 1 773 ? 10.036 37.266 0.520 1.00 96.19 773 PRO A N 1
ATOM 5773 C CA . PRO A 1 773 ? 8.662 37.753 0.373 1.00 96.19 773 PRO A CA 1
ATOM 5774 C C . PRO A 1 773 ? 8.140 37.715 -1.071 1.00 96.19 773 PRO A C 1
ATOM 5776 O O . PRO A 1 773 ? 7.002 37.302 -1.287 1.00 96.19 773 PRO A O 1
ATOM 5779 N N . SER A 1 774 ? 8.964 38.089 -2.057 1.00 97.31 774 SER A N 1
ATOM 5780 C CA . SER A 1 774 ? 8.608 38.020 -3.483 1.00 97.31 774 SER A CA 1
ATOM 5781 C C . SER A 1 774 ? 8.327 36.582 -3.928 1.00 97.31 774 SER A C 1
ATOM 5783 O O . SER A 1 774 ? 7.289 36.320 -4.534 1.00 97.31 774 SER A O 1
ATOM 5785 N N . ALA A 1 7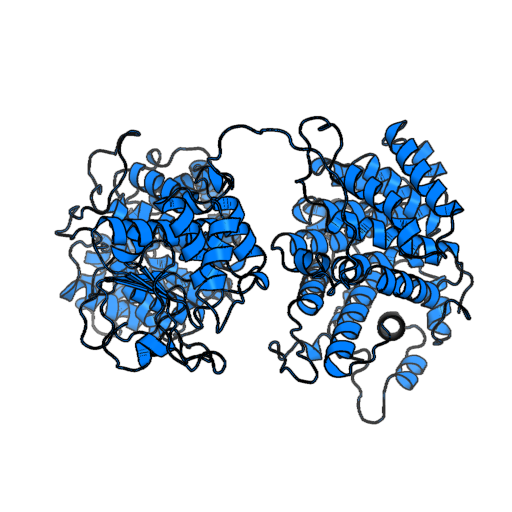75 ? 9.194 35.634 -3.556 1.00 98.19 775 ALA A N 1
ATOM 5786 C CA . ALA A 1 775 ? 9.011 34.211 -3.851 1.00 98.19 775 ALA A CA 1
ATOM 5787 C C . ALA A 1 775 ? 7.705 33.653 -3.256 1.00 98.19 775 ALA A C 1
ATOM 5789 O O . ALA A 1 775 ? 6.958 32.951 -3.940 1.00 98.19 775 ALA A O 1
ATOM 5790 N N . LEU A 1 776 ? 7.400 34.011 -2.001 1.00 98.00 776 LEU A N 1
ATOM 5791 C CA . LEU A 1 776 ? 6.171 33.614 -1.312 1.00 98.00 776 LEU A CA 1
ATOM 5792 C C . LEU A 1 776 ? 4.919 34.144 -2.022 1.00 98.00 776 LEU A C 1
ATOM 5794 O O . LEU A 1 776 ? 4.005 33.374 -2.314 1.00 98.00 776 LEU A O 1
ATOM 5798 N N . LEU A 1 777 ? 4.873 35.451 -2.296 1.00 98.19 777 LEU A N 1
ATOM 5799 C CA . LEU A 1 777 ? 3.710 36.095 -2.911 1.00 98.19 777 LEU A CA 1
ATOM 5800 C C . LEU A 1 777 ? 3.489 35.609 -4.344 1.00 98.19 777 LEU A C 1
ATOM 5802 O O . LEU A 1 777 ? 2.352 35.325 -4.721 1.00 98.19 777 LEU A O 1
ATOM 5806 N N . GLY A 1 778 ? 4.568 35.476 -5.120 1.00 98.38 778 GLY A N 1
ATOM 5807 C CA . GLY A 1 778 ? 4.523 34.922 -6.467 1.00 98.38 778 GLY A CA 1
ATOM 5808 C C . GLY A 1 778 ? 4.027 33.479 -6.468 1.00 98.38 778 GLY A C 1
ATOM 5809 O O . GLY A 1 778 ? 3.059 33.173 -7.158 1.00 98.38 778 GLY A O 1
ATOM 5810 N N . GLY A 1 779 ? 4.633 32.605 -5.657 1.00 98.44 779 GLY A N 1
ATOM 5811 C CA . GLY A 1 779 ? 4.254 31.193 -5.594 1.00 98.44 779 GLY A CA 1
ATOM 5812 C C . GLY A 1 779 ? 2.809 30.977 -5.141 1.00 98.44 779 GLY A C 1
ATOM 5813 O O . GLY A 1 779 ? 2.088 30.183 -5.742 1.00 98.44 779 GLY A O 1
ATOM 5814 N N . LEU A 1 780 ? 2.352 31.742 -4.141 1.00 98.38 780 LEU A N 1
ATOM 5815 C CA . LEU A 1 780 ? 0.959 31.730 -3.686 1.00 98.38 780 LEU A CA 1
ATOM 5816 C C . LEU A 1 780 ? -0.007 32.157 -4.798 1.00 98.38 780 LEU A C 1
ATOM 5818 O O . LEU A 1 780 ? -1.012 31.489 -5.032 1.00 98.38 780 LEU A O 1
ATOM 5822 N N . TYR A 1 781 ? 0.298 33.257 -5.490 1.00 98.56 781 TYR A N 1
ATOM 5823 C CA . TYR A 1 781 ? -0.526 33.763 -6.586 1.00 98.56 781 TYR A CA 1
ATOM 5824 C C . TYR A 1 781 ? -0.625 32.760 -7.741 1.00 98.56 781 TYR A C 1
ATOM 5826 O O . TYR A 1 781 ? -1.717 32.548 -8.272 1.00 98.56 781 TYR A O 1
ATOM 5834 N N . VAL A 1 782 ? 0.488 32.119 -8.114 1.00 98.62 782 VAL A N 1
ATOM 5835 C CA . VAL A 1 782 ? 0.489 31.119 -9.189 1.00 98.62 782 VAL A CA 1
ATOM 5836 C C . VAL A 1 782 ? -0.288 29.872 -8.771 1.00 98.62 782 VAL A C 1
ATOM 5838 O O . VAL A 1 782 ? -1.182 29.464 -9.505 1.00 98.62 782 VAL A O 1
ATOM 5841 N N . ALA A 1 783 ? -0.035 29.309 -7.587 1.00 98.06 783 ALA A N 1
ATOM 5842 C CA . ALA A 1 783 ? -0.769 28.134 -7.110 1.00 98.06 783 ALA A CA 1
ATOM 5843 C C . ALA A 1 783 ? -2.283 28.394 -6.987 1.00 98.06 783 ALA A C 1
ATOM 5845 O O . ALA A 1 783 ? -3.090 27.523 -7.295 1.00 98.06 783 ALA A O 1
ATOM 5846 N N . ALA A 1 784 ? -2.685 29.608 -6.595 1.00 96.75 784 ALA A N 1
ATOM 5847 C CA . ALA A 1 784 ? -4.092 30.005 -6.559 1.00 96.75 784 ALA A CA 1
ATOM 5848 C C . ALA A 1 784 ? -4.695 30.263 -7.955 1.00 96.75 784 ALA A C 1
ATOM 5850 O O . ALA A 1 784 ? -5.900 30.093 -8.130 1.00 96.75 784 ALA A O 1
ATOM 5851 N N . SER A 1 785 ? -3.877 30.658 -8.939 1.00 97.25 785 SER A N 1
ATOM 5852 C CA . SER A 1 785 ? -4.298 30.864 -10.335 1.00 97.25 785 SER A CA 1
ATOM 5853 C C . SER A 1 785 ? -4.428 29.557 -11.126 1.00 97.25 785 SER A C 1
ATOM 5855 O O . SER A 1 785 ? -5.176 29.516 -12.099 1.00 97.25 785 SER A O 1
ATOM 5857 N N . PHE A 1 786 ? -3.709 28.509 -10.714 1.00 97.12 786 PHE A N 1
ATOM 5858 C CA . PHE A 1 786 ? -3.694 27.181 -11.335 1.00 97.12 786 PHE A CA 1
ATOM 5859 C C . PHE A 1 786 ? -3.932 26.084 -10.283 1.00 97.12 786 PHE A C 1
ATOM 5861 O O . PHE A 1 786 ? -3.019 25.314 -9.973 1.00 97.12 786 PHE A O 1
ATOM 5868 N N . PRO A 1 787 ? -5.119 26.044 -9.654 1.00 93.94 787 PRO A N 1
ATOM 5869 C CA . PRO A 1 787 ? -5.327 25.201 -8.488 1.00 93.94 787 PRO A CA 1
ATOM 5870 C C . PRO A 1 787 ? -5.609 23.732 -8.846 1.00 93.94 787 PRO A C 1
ATOM 5872 O O . PRO A 1 787 ? -5.556 22.882 -7.959 1.00 93.94 787 PRO A O 1
ATOM 5875 N N . GLU A 1 788 ? -5.893 23.408 -10.111 1.00 91.56 788 GLU A N 1
ATOM 5876 C CA . GLU A 1 788 ? -6.278 22.054 -10.522 1.00 91.56 788 GLU A CA 1
ATOM 5877 C C . GLU A 1 788 ? -5.079 21.148 -10.822 1.00 91.56 788 GLU A C 1
ATOM 5879 O O . GLU A 1 788 ? -3.995 21.591 -11.208 1.00 91.56 788 GLU A O 1
ATOM 5884 N N . ARG A 1 789 ? -5.286 19.841 -10.637 1.00 91.75 789 ARG A N 1
ATOM 5885 C CA . ARG A 1 789 ? -4.230 18.823 -10.728 1.00 91.75 789 ARG A CA 1
ATOM 5886 C C . ARG A 1 789 ? -3.579 18.749 -12.113 1.00 91.75 789 ARG A C 1
ATOM 5888 O O . ARG A 1 789 ? -2.375 18.548 -12.215 1.00 91.75 789 ARG A O 1
ATOM 5895 N N . ASP A 1 790 ? -4.356 18.905 -13.176 1.00 91.25 790 ASP A N 1
ATOM 5896 C CA . ASP A 1 790 ? -3.890 18.871 -14.566 1.00 91.25 790 ASP A CA 1
ATOM 5897 C C . ASP A 1 790 ? -3.171 20.164 -14.997 1.00 91.25 790 ASP A C 1
ATOM 5899 O O . ASP A 1 790 ? -2.521 20.202 -16.042 1.00 91.25 790 ASP A O 1
ATOM 5903 N N . GLN A 1 791 ? -3.226 21.219 -14.177 1.00 95.62 791 GLN A N 1
ATOM 5904 C CA . GLN A 1 791 ? -2.631 22.524 -14.470 1.00 95.62 791 GLN A CA 1
ATOM 5905 C C . GLN A 1 791 ? -1.195 22.678 -13.953 1.00 95.62 791 GLN A C 1
ATOM 5907 O O . GLN A 1 791 ? -0.564 23.703 -14.214 1.00 95.62 791 GLN A O 1
ATOM 5912 N N . VAL A 1 792 ? -0.651 21.686 -13.243 1.00 96.94 792 VAL A N 1
ATOM 5913 C CA . VAL A 1 792 ? 0.641 21.794 -12.543 1.00 96.94 792 VAL A CA 1
ATOM 5914 C C . VAL A 1 792 ? 1.808 22.125 -13.485 1.00 96.94 792 VAL A C 1
ATOM 5916 O O . VAL A 1 792 ? 2.604 23.010 -13.169 1.00 96.94 792 VAL A O 1
ATOM 5919 N N . ASP A 1 793 ? 1.899 21.498 -14.664 1.00 96.19 793 ASP A N 1
ATOM 5920 C CA . ASP A 1 793 ? 2.942 21.831 -15.656 1.00 96.19 793 ASP A CA 1
ATOM 5921 C C . ASP A 1 793 ? 2.827 23.291 -16.129 1.00 96.19 793 ASP A C 1
ATOM 5923 O O . ASP A 1 793 ? 3.811 24.036 -16.159 1.00 96.19 793 ASP A O 1
ATOM 5927 N N . ALA A 1 794 ? 1.604 23.726 -16.447 1.00 97.06 794 ALA A N 1
ATOM 5928 C CA . ALA A 1 794 ? 1.332 25.088 -16.891 1.00 97.06 794 ALA A CA 1
ATOM 5929 C C . ALA A 1 794 ? 1.664 26.114 -15.796 1.00 97.06 794 ALA A C 1
ATOM 5931 O O . ALA A 1 794 ? 2.280 27.142 -16.087 1.00 97.06 794 ALA A O 1
ATOM 5932 N N . ALA A 1 795 ? 1.331 25.807 -14.541 1.00 98.06 795 ALA A N 1
ATOM 5933 C CA . ALA A 1 795 ? 1.639 26.632 -13.380 1.00 98.06 795 ALA A CA 1
ATOM 5934 C C . ALA A 1 795 ? 3.151 26.818 -13.204 1.00 98.06 795 ALA A C 1
ATOM 5936 O O . ALA A 1 795 ? 3.628 27.944 -13.067 1.00 98.06 795 ALA A O 1
ATOM 5937 N N . LEU A 1 796 ? 3.919 25.727 -13.269 1.00 97.75 796 LEU A N 1
ATOM 5938 C CA . LEU A 1 796 ? 5.377 25.753 -13.145 1.00 97.75 796 LEU A CA 1
ATOM 5939 C C . LEU A 1 796 ? 6.025 26.585 -14.261 1.00 97.75 796 LEU A C 1
ATOM 5941 O O . LEU A 1 796 ? 6.891 27.423 -13.996 1.00 97.75 796 LEU A O 1
ATOM 5945 N N . ARG A 1 797 ? 5.581 26.411 -15.513 1.00 96.62 797 ARG A N 1
ATOM 5946 C CA . ARG A 1 797 ? 6.081 27.199 -16.655 1.00 96.62 797 ARG A CA 1
ATOM 5947 C C . ARG A 1 797 ? 5.719 28.676 -16.542 1.00 96.62 797 ARG A C 1
ATOM 5949 O O . ARG A 1 797 ? 6.537 29.527 -16.886 1.00 96.62 797 ARG A O 1
ATOM 5956 N N . PHE A 1 798 ? 4.521 28.981 -16.053 1.00 97.88 798 PHE A N 1
ATOM 5957 C CA . PHE A 1 798 ? 4.083 30.351 -15.813 1.00 97.88 798 PHE A CA 1
ATOM 5958 C C . PHE A 1 798 ? 4.904 31.017 -14.698 1.00 97.88 798 PHE A C 1
ATOM 5960 O O . PHE A 1 798 ? 5.406 32.126 -14.883 1.00 97.88 798 PHE A O 1
ATOM 5967 N N . ALA A 1 799 ? 5.121 30.315 -13.582 1.00 98.06 799 ALA A N 1
ATOM 5968 C CA . ALA A 1 799 ? 5.965 30.762 -12.476 1.00 98.06 799 ALA A CA 1
ATOM 5969 C C . ALA A 1 799 ? 7.408 31.054 -12.915 1.00 98.06 799 ALA A C 1
ATOM 5971 O O . ALA A 1 799 ? 7.975 32.076 -12.528 1.00 98.06 799 ALA A O 1
ATOM 5972 N N . ALA A 1 800 ? 7.976 30.214 -13.787 1.00 96.94 800 ALA A N 1
ATOM 5973 C CA . ALA A 1 800 ? 9.315 30.406 -14.346 1.00 96.94 800 ALA A CA 1
ATOM 5974 C C . ALA A 1 800 ? 9.462 31.699 -15.180 1.00 96.94 800 ALA A C 1
ATOM 5976 O O . ALA A 1 800 ? 10.583 32.122 -15.472 1.00 96.94 800 ALA A O 1
ATOM 5977 N N . GLY A 1 801 ? 8.348 32.332 -15.566 1.00 95.69 801 GLY A N 1
ATOM 5978 C CA . GLY A 1 801 ? 8.314 33.628 -16.243 1.00 95.69 801 GLY A CA 1
ATOM 5979 C C . GLY A 1 801 ? 8.454 34.846 -15.319 1.00 95.69 801 GLY A C 1
ATOM 5980 O O . GLY A 1 801 ? 8.551 35.965 -15.828 1.00 95.69 801 GLY A O 1
ATOM 5981 N N . ALA A 1 802 ? 8.463 34.667 -13.993 1.00 96.75 802 ALA A N 1
ATOM 5982 C CA . ALA A 1 802 ? 8.653 35.762 -13.044 1.00 96.75 802 ALA A CA 1
ATOM 5983 C C . ALA A 1 802 ? 10.053 36.413 -13.171 1.00 96.75 802 ALA A C 1
ATOM 5985 O O . ALA A 1 802 ? 10.991 35.784 -13.674 1.00 96.75 802 ALA A O 1
ATOM 5986 N N . PRO A 1 803 ? 10.228 37.665 -12.700 1.00 95.19 803 PRO A N 1
ATOM 5987 C CA . PRO A 1 803 ? 11.538 38.314 -12.604 1.00 95.19 803 PRO A CA 1
ATOM 5988 C C . PRO A 1 803 ? 12.614 37.438 -11.940 1.00 95.19 803 PRO A C 1
ATOM 5990 O O . PRO A 1 803 ? 13.706 37.308 -12.501 1.00 95.19 803 PRO A O 1
ATOM 5993 N N . ASP A 1 804 ? 12.260 36.789 -10.824 1.00 93.12 804 ASP A N 1
ATOM 5994 C CA . ASP A 1 804 ? 13.029 35.729 -10.154 1.00 93.12 804 ASP A CA 1
ATOM 5995 C C . ASP A 1 804 ? 12.301 34.378 -10.286 1.00 93.12 804 ASP A C 1
ATOM 5997 O O . ASP A 1 804 ? 11.607 33.909 -9.384 1.00 93.12 804 ASP A O 1
ATOM 6001 N N . GLY A 1 805 ? 12.358 33.803 -11.489 1.00 92.44 805 GLY A N 1
ATOM 6002 C CA . GLY A 1 805 ? 11.579 32.614 -11.844 1.00 92.44 805 GLY A CA 1
ATOM 6003 C C . GLY A 1 805 ? 11.963 31.341 -11.087 1.00 92.44 805 GLY A C 1
ATOM 6004 O O . GLY A 1 805 ? 11.108 30.481 -10.906 1.00 92.44 805 GLY A O 1
ATOM 6005 N N . ASP A 1 806 ? 13.212 31.210 -10.635 1.00 92.12 806 ASP A N 1
ATOM 6006 C CA . ASP A 1 806 ? 13.707 30.061 -9.862 1.00 92.12 806 ASP A CA 1
ATOM 6007 C C . ASP A 1 806 ? 13.000 29.933 -8.510 1.00 92.12 806 ASP A C 1
ATOM 6009 O O . ASP A 1 806 ? 12.428 28.884 -8.212 1.00 92.12 806 ASP A O 1
ATOM 6013 N N . SER A 1 807 ? 12.950 31.000 -7.715 1.00 96.12 807 SER A N 1
ATOM 6014 C CA . SER A 1 807 ? 12.341 30.965 -6.387 1.00 96.12 807 SER A CA 1
ATOM 6015 C C . SER A 1 807 ? 10.814 30.891 -6.431 1.00 96.12 807 SER A C 1
ATOM 6017 O O . SER A 1 807 ? 10.207 30.173 -5.631 1.00 96.12 807 SER A O 1
ATOM 6019 N N . VAL A 1 808 ? 10.184 31.564 -7.399 1.00 98.38 808 VAL A N 1
ATOM 6020 C CA . VAL A 1 808 ? 8.728 31.534 -7.591 1.00 98.38 808 VAL A CA 1
ATOM 6021 C C . VAL A 1 808 ? 8.264 30.160 -8.080 1.00 98.38 808 VAL A C 1
ATOM 6023 O O . VAL A 1 808 ? 7.285 29.625 -7.552 1.00 98.38 808 VAL A O 1
ATOM 6026 N N . ALA A 1 809 ? 8.956 29.554 -9.051 1.00 98.12 809 ALA A N 1
ATOM 6027 C CA . ALA A 1 809 ? 8.623 28.211 -9.535 1.00 98.12 809 ALA A CA 1
ATOM 6028 C C . ALA A 1 809 ? 8.890 27.142 -8.470 1.00 98.12 809 ALA A C 1
ATOM 6030 O O . ALA A 1 809 ? 8.070 26.243 -8.301 1.00 98.12 809 ALA A O 1
ATOM 6031 N N . CYS A 1 810 ? 9.970 27.283 -7.699 1.00 97.75 810 CYS A N 1
ATOM 6032 C CA . CYS A 1 810 ? 10.279 26.446 -6.540 1.00 97.75 810 CYS A CA 1
ATOM 6033 C C . CYS A 1 810 ? 9.141 26.459 -5.497 1.00 97.75 810 CYS A C 1
ATOM 6035 O O . CYS A 1 810 ? 8.625 25.402 -5.130 1.00 97.75 810 CYS A O 1
ATOM 6037 N N . MET A 1 811 ? 8.663 27.644 -5.092 1.00 98.25 811 MET A N 1
ATOM 6038 C CA . MET A 1 811 ? 7.528 27.769 -4.165 1.00 98.25 811 MET A CA 1
ATOM 6039 C C . MET A 1 811 ? 6.217 27.224 -4.760 1.00 98.25 811 MET A C 1
ATOM 6041 O O . MET A 1 811 ? 5.462 26.535 -4.075 1.00 98.25 811 MET A O 1
ATOM 6045 N N . THR A 1 812 ? 5.952 27.500 -6.042 1.00 98.62 812 THR A N 1
ATOM 6046 C CA . THR A 1 812 ? 4.754 27.011 -6.753 1.00 98.62 812 THR A CA 1
ATOM 6047 C C . THR A 1 812 ? 4.719 25.484 -6.793 1.00 98.62 812 THR A C 1
ATOM 6049 O O . THR A 1 812 ? 3.706 24.876 -6.451 1.00 98.62 812 THR A O 1
ATOM 6052 N N . GLY A 1 813 ? 5.836 24.862 -7.176 1.00 98.31 813 GLY A N 1
ATOM 6053 C CA . GLY A 1 813 ? 5.962 23.412 -7.256 1.00 98.31 813 GLY A CA 1
ATOM 6054 C C . GLY A 1 813 ? 5.821 22.737 -5.900 1.00 98.31 813 GLY A C 1
ATOM 6055 O O . GLY A 1 813 ? 5.141 21.719 -5.804 1.00 98.31 813 GLY A O 1
ATOM 6056 N N . ALA A 1 814 ? 6.376 23.335 -4.842 1.00 98.50 814 ALA A N 1
ATOM 6057 C CA . ALA A 1 814 ? 6.181 22.843 -3.484 1.00 98.50 814 ALA A CA 1
ATOM 6058 C C . ALA A 1 814 ? 4.700 22.880 -3.067 1.00 98.50 814 ALA A C 1
ATOM 6060 O O . ALA A 1 814 ? 4.199 21.884 -2.553 1.00 98.50 814 ALA A O 1
ATOM 6061 N N . LEU A 1 815 ? 3.983 23.990 -3.307 1.00 98.50 815 LEU A N 1
ATOM 6062 C CA . LEU A 1 815 ? 2.563 24.130 -2.938 1.00 98.50 815 LEU A CA 1
ATOM 6063 C C . LEU A 1 815 ? 1.667 23.131 -3.671 1.00 98.50 815 LEU A C 1
ATOM 6065 O O . LEU A 1 815 ? 0.853 22.457 -3.040 1.00 98.50 815 LEU A O 1
ATOM 6069 N N . LEU A 1 816 ? 1.811 23.047 -4.995 1.00 97.69 816 LEU A N 1
ATOM 6070 C CA . LEU A 1 816 ? 0.977 22.179 -5.823 1.00 97.69 816 LEU A CA 1
ATOM 6071 C C . LEU A 1 816 ? 1.329 20.703 -5.624 1.00 97.69 816 LEU A C 1
ATOM 6073 O O . LEU A 1 816 ? 0.429 19.875 -5.524 1.00 97.69 816 LEU A O 1
ATOM 6077 N N . GLY A 1 817 ? 2.615 20.378 -5.484 1.00 97.25 817 GLY A N 1
ATOM 6078 C CA . GLY A 1 817 ? 3.062 19.026 -5.164 1.00 97.25 817 GLY A CA 1
ATOM 6079 C C . GLY A 1 817 ? 2.607 18.566 -3.776 1.00 97.25 817 GLY A C 1
ATOM 6080 O O . GLY A 1 817 ? 2.166 17.429 -3.624 1.00 97.25 817 GLY A O 1
ATOM 6081 N N . ALA A 1 818 ? 2.630 19.460 -2.781 1.00 96.75 818 ALA A N 1
ATOM 6082 C CA . ALA A 1 818 ? 2.110 19.183 -1.444 1.00 96.75 818 ALA A CA 1
ATOM 6083 C C . ALA A 1 818 ? 0.597 18.928 -1.432 1.00 96.75 818 ALA A C 1
ATOM 6085 O O . ALA A 1 818 ? 0.128 18.141 -0.620 1.00 96.75 818 ALA A O 1
ATOM 6086 N N . ALA A 1 819 ? -0.170 19.595 -2.297 1.00 94.38 819 ALA A N 1
ATOM 6087 C CA . ALA A 1 819 ? -1.621 19.442 -2.329 1.00 94.38 819 ALA A CA 1
ATOM 6088 C C . ALA A 1 819 ? -2.086 18.244 -3.172 1.00 94.38 819 ALA A C 1
ATOM 6090 O O . ALA A 1 819 ? -3.004 17.529 -2.771 1.00 94.38 819 ALA A O 1
ATOM 6091 N N . HIS A 1 820 ? -1.455 18.021 -4.329 1.00 92.88 820 HIS A N 1
ATOM 6092 C CA . HIS A 1 820 ? -1.917 17.045 -5.322 1.00 92.88 820 HIS A CA 1
ATOM 6093 C C . HIS A 1 820 ? -1.155 15.720 -5.321 1.00 92.88 820 HIS A C 1
ATOM 6095 O O . HIS A 1 820 ? -1.655 14.752 -5.889 1.00 92.88 820 HIS A O 1
ATOM 6101 N N . GLY A 1 821 ? 0.022 15.658 -4.697 1.00 93.94 821 GLY A N 1
ATOM 6102 C CA . GLY A 1 821 ? 0.870 14.468 -4.736 1.00 93.94 821 GLY A CA 1
ATOM 6103 C C . GLY A 1 821 ? 1.868 14.456 -5.891 1.00 93.94 821 GLY A C 1
ATOM 6104 O O . GLY A 1 821 ? 1.809 15.257 -6.828 1.00 93.94 821 GLY A O 1
ATOM 6105 N N . VAL A 1 822 ? 2.824 13.530 -5.813 1.00 95.56 822 VAL A N 1
ATOM 6106 C CA . VAL A 1 822 ? 3.866 13.338 -6.836 1.00 95.56 822 VAL A CA 1
ATOM 6107 C C . VAL A 1 822 ? 3.284 12.955 -8.200 1.00 95.56 822 VAL A C 1
ATOM 6109 O O . VAL A 1 822 ? 3.839 13.323 -9.230 1.00 95.56 822 VAL A O 1
ATOM 6112 N N . GLU A 1 823 ? 2.130 12.293 -8.225 1.00 92.19 823 GLU A N 1
ATOM 6113 C CA . GLU A 1 823 ? 1.439 11.839 -9.435 1.00 92.19 823 GLU A CA 1
ATOM 6114 C C . GLU A 1 823 ? 0.781 12.989 -10.216 1.00 92.19 823 GLU A C 1
ATOM 6116 O O . GLU A 1 823 ? 0.133 12.755 -11.237 1.00 92.19 823 GLU A O 1
ATOM 6121 N N . ALA A 1 824 ? 0.864 14.225 -9.719 1.00 93.69 824 ALA A N 1
ATOM 6122 C CA . ALA A 1 824 ? 0.459 15.430 -10.437 1.00 93.69 824 ALA A CA 1
ATOM 6123 C C . ALA A 1 824 ? 1.636 16.140 -11.124 1.00 93.69 824 ALA A C 1
ATOM 6125 O O . ALA A 1 824 ? 1.428 17.041 -11.936 1.00 93.69 824 ALA A O 1
ATOM 6126 N N . LEU A 1 825 ? 2.876 15.766 -10.793 1.00 96.25 825 LEU A N 1
ATOM 6127 C CA . LEU A 1 825 ? 4.060 16.392 -11.368 1.00 96.25 825 LEU A CA 1
ATOM 6128 C C . LEU A 1 825 ? 4.321 15.876 -12.794 1.00 96.25 825 LEU A C 1
ATOM 6130 O O . LEU A 1 825 ? 4.043 14.712 -13.092 1.00 96.25 825 LEU A O 1
ATOM 6134 N N . PRO A 1 826 ? 4.905 16.699 -13.684 1.00 94.06 826 PRO A N 1
ATOM 6135 C CA . PRO A 1 826 ? 5.193 16.276 -15.052 1.00 94.06 826 PRO A CA 1
ATOM 6136 C C . PRO A 1 826 ? 6.231 15.146 -15.074 1.00 94.06 826 PRO A C 1
ATOM 6138 O O . PRO A 1 826 ? 7.394 15.358 -14.722 1.00 94.06 826 PRO A O 1
ATOM 6141 N N . ILE A 1 827 ? 5.821 13.951 -15.512 1.00 91.69 827 ILE A N 1
ATOM 6142 C CA . ILE A 1 827 ? 6.645 12.734 -15.432 1.00 91.69 827 ILE A CA 1
ATOM 6143 C C . ILE A 1 827 ? 7.988 12.859 -16.164 1.00 91.69 827 ILE A C 1
ATOM 6145 O O . ILE A 1 827 ? 9.000 12.407 -15.636 1.00 91.69 827 ILE A O 1
ATOM 6149 N N . ASP A 1 828 ? 8.022 13.530 -17.323 1.00 91.50 828 ASP A N 1
ATOM 6150 C CA . ASP A 1 828 ? 9.260 13.809 -18.070 1.00 91.50 828 ASP A CA 1
ATOM 6151 C C . ASP A 1 828 ? 10.256 14.626 -17.235 1.00 91.50 828 ASP A C 1
ATOM 6153 O O . ASP A 1 828 ? 11.447 14.327 -17.192 1.00 91.50 828 ASP A O 1
ATOM 6157 N N . LEU A 1 829 ? 9.770 15.637 -16.512 1.00 94.44 829 LEU A N 1
ATOM 6158 C CA . LEU A 1 829 ? 10.639 16.498 -15.715 1.00 94.44 829 LEU A CA 1
ATOM 6159 C C . LEU A 1 829 ? 11.160 15.764 -14.480 1.00 94.44 829 LEU A C 1
ATOM 6161 O O . LEU A 1 829 ? 12.336 15.895 -14.143 1.00 94.44 829 LEU A O 1
ATOM 6165 N N . VAL A 1 830 ? 10.304 14.974 -13.828 1.00 96.38 830 VAL A N 1
ATOM 6166 C CA . VAL A 1 830 ? 10.682 14.195 -12.644 1.00 96.38 830 VAL A CA 1
ATOM 6167 C C . VAL A 1 830 ? 11.677 13.092 -13.010 1.00 96.38 830 VAL A C 1
ATOM 6169 O O . VAL A 1 830 ? 12.705 12.975 -12.346 1.00 96.38 830 VAL A O 1
ATOM 6172 N N . SER A 1 831 ? 11.430 12.320 -14.076 1.00 94.69 831 SER A N 1
ATOM 6173 C CA . SER A 1 831 ? 12.292 11.191 -14.465 1.00 94.69 831 SER A CA 1
ATOM 6174 C C . SER A 1 831 ? 13.698 11.631 -14.882 1.00 94.69 831 SER A C 1
ATOM 6176 O O . SER A 1 831 ? 14.668 10.899 -14.687 1.00 94.69 831 SER A O 1
ATOM 6178 N N . ARG A 1 832 ? 13.827 12.850 -15.416 1.00 95.69 832 ARG A N 1
ATOM 6179 C CA . ARG A 1 832 ? 15.099 13.414 -15.877 1.00 95.69 832 ARG A CA 1
ATOM 6180 C C . ARG A 1 832 ? 15.852 14.193 -14.803 1.00 95.69 832 ARG A C 1
ATOM 6182 O O . ARG A 1 832 ? 17.005 14.551 -15.036 1.00 95.69 832 ARG A O 1
ATOM 6189 N N . HIS A 1 833 ? 15.242 14.490 -13.657 1.00 97.25 833 HIS A N 1
ATOM 6190 C CA . HIS A 1 833 ? 15.864 15.312 -12.622 1.00 97.25 833 HIS A CA 1
ATOM 6191 C C . HIS A 1 833 ? 16.928 14.532 -11.831 1.00 97.25 833 HIS A C 1
ATOM 6193 O O . HIS A 1 833 ? 16.638 13.530 -11.181 1.00 97.25 833 HIS A O 1
ATOM 6199 N N . GLU A 1 834 ? 18.176 15.017 -11.827 1.00 95.56 834 GLU A N 1
ATOM 6200 C CA . GLU A 1 834 ? 19.346 14.256 -11.343 1.00 95.56 834 GLU A CA 1
ATOM 6201 C C . GLU A 1 834 ? 19.295 13.874 -9.849 1.00 95.56 834 GLU A C 1
ATOM 6203 O O . GLU A 1 834 ? 19.934 12.909 -9.426 1.00 95.56 834 GLU A O 1
ATOM 6208 N N . LEU A 1 835 ? 18.533 14.630 -9.050 1.00 97.38 835 LEU A N 1
ATOM 6209 C CA . LEU A 1 835 ? 18.312 14.377 -7.620 1.00 97.38 835 LEU A CA 1
ATOM 6210 C C . LEU A 1 835 ? 16.912 13.832 -7.298 1.00 97.38 835 LEU A C 1
ATOM 6212 O O . LEU A 1 835 ? 16.556 13.787 -6.123 1.00 97.38 835 LEU A O 1
ATOM 6216 N N . ALA A 1 836 ? 16.110 13.431 -8.293 1.00 97.31 836 ALA A N 1
ATOM 6217 C CA . ALA A 1 836 ? 14.758 12.924 -8.039 1.00 97.31 836 ALA A CA 1
ATOM 6218 C C . ALA A 1 836 ? 14.768 11.741 -7.062 1.00 97.31 836 ALA A C 1
ATOM 6220 O O . ALA A 1 836 ? 14.050 11.754 -6.068 1.00 97.31 836 ALA A O 1
ATOM 6221 N N . TRP A 1 837 ? 15.659 10.770 -7.276 1.00 96.88 837 TRP A N 1
ATOM 6222 C CA . TRP A 1 837 ? 15.804 9.617 -6.384 1.00 96.88 837 TRP A CA 1
ATOM 6223 C C . TRP A 1 837 ? 16.245 10.011 -4.962 1.00 96.88 837 TRP A C 1
ATOM 6225 O O . TRP A 1 837 ? 15.783 9.419 -3.995 1.00 96.88 837 TRP A O 1
ATOM 6235 N N . VAL A 1 838 ? 17.102 11.033 -4.815 1.00 98.06 838 VAL A N 1
ATOM 6236 C CA . VAL A 1 838 ? 17.568 11.520 -3.501 1.00 98.06 838 VAL A CA 1
ATOM 6237 C C . VAL A 1 838 ? 16.405 12.120 -2.721 1.00 98.06 838 VAL A C 1
ATOM 6239 O O . VAL A 1 838 ? 16.216 11.810 -1.549 1.00 98.06 838 VAL A O 1
ATOM 6242 N N . LEU A 1 839 ? 15.630 12.981 -3.379 1.00 98.25 839 LEU A N 1
ATOM 6243 C CA . LEU A 1 839 ? 14.468 13.646 -2.795 1.00 98.25 839 LEU A CA 1
ATOM 6244 C C . LEU A 1 839 ? 13.357 12.650 -2.468 1.00 98.25 839 LEU A C 1
ATOM 6246 O O . LEU A 1 839 ? 12.720 12.783 -1.429 1.00 98.25 839 LEU A O 1
ATOM 6250 N N . ASP A 1 840 ? 13.152 11.644 -3.317 1.00 96.00 840 ASP A N 1
ATOM 6251 C CA . ASP A 1 840 ? 12.194 10.566 -3.079 1.00 96.00 840 ASP A CA 1
ATOM 6252 C C . ASP A 1 840 ? 12.552 9.767 -1.817 1.00 96.00 840 ASP A C 1
ATOM 6254 O O . ASP A 1 840 ? 11.705 9.584 -0.941 1.00 96.00 840 ASP A O 1
ATOM 6258 N N . THR A 1 841 ? 13.824 9.382 -1.674 1.00 97.25 841 THR A N 1
ATOM 6259 C CA . THR A 1 841 ? 14.338 8.710 -0.473 1.00 97.25 841 THR A CA 1
ATOM 6260 C C . THR A 1 841 ? 14.198 9.593 0.765 1.00 97.25 841 THR A C 1
ATOM 6262 O O . THR A 1 841 ? 13.657 9.149 1.772 1.00 97.25 841 THR A O 1
ATOM 6265 N N . LEU A 1 842 ? 14.606 10.865 0.689 1.00 98.19 842 LEU A N 1
ATOM 6266 C CA . LEU A 1 842 ? 14.491 11.806 1.807 1.00 98.19 842 LEU A CA 1
ATOM 6267 C C . LEU A 1 842 ? 13.039 12.064 2.226 1.00 98.19 842 LEU A C 1
ATOM 6269 O O . LEU A 1 842 ? 12.770 12.192 3.417 1.00 98.19 842 LEU A O 1
ATOM 6273 N N . ALA A 1 843 ? 12.105 12.133 1.273 1.00 97.00 843 ALA A N 1
ATOM 6274 C CA . ALA A 1 843 ? 10.680 12.287 1.551 1.00 97.00 843 ALA A CA 1
ATOM 6275 C C . ALA A 1 843 ? 10.150 11.110 2.377 1.00 97.00 843 ALA A C 1
ATOM 6277 O O . ALA A 1 843 ? 9.523 11.319 3.415 1.00 97.00 843 ALA A O 1
ATOM 6278 N N . ARG A 1 844 ? 10.433 9.878 1.934 1.00 94.56 844 ARG A N 1
ATOM 6279 C CA . ARG A 1 844 ? 10.020 8.654 2.635 1.00 94.56 844 ARG A CA 1
ATOM 6280 C C . ARG A 1 844 ? 10.687 8.547 3.999 1.00 94.56 844 ARG A C 1
ATOM 6282 O O . ARG A 1 844 ? 10.009 8.273 4.983 1.00 94.56 844 ARG A O 1
ATOM 6289 N N . ASP A 1 845 ? 11.987 8.824 4.065 1.00 95.88 845 ASP A N 1
ATOM 6290 C CA . ASP A 1 845 ? 12.741 8.707 5.306 1.00 95.88 845 ASP A CA 1
ATOM 6291 C C . ASP A 1 845 ? 12.311 9.752 6.348 1.00 95.88 845 ASP A C 1
ATOM 6293 O O . ASP A 1 845 ? 12.285 9.460 7.542 1.00 95.88 845 ASP A O 1
ATOM 6297 N N . LEU A 1 846 ? 11.927 10.961 5.917 1.00 94.69 846 LEU A N 1
ATOM 6298 C CA . LEU A 1 846 ? 11.387 11.988 6.809 1.00 94.69 846 LEU A CA 1
ATOM 6299 C C . LEU A 1 846 ? 10.052 11.560 7.422 1.00 94.69 846 LEU A C 1
ATOM 6301 O O . LEU A 1 846 ? 9.864 11.723 8.628 1.00 94.69 846 LEU A O 1
ATOM 6305 N N . VAL A 1 847 ? 9.148 10.993 6.617 1.00 93.19 847 VAL A N 1
ATOM 6306 C CA . VAL A 1 847 ? 7.878 10.442 7.117 1.00 93.19 847 VAL A CA 1
ATOM 6307 C C . VAL A 1 847 ? 8.150 9.294 8.088 1.00 93.19 847 VAL A C 1
ATOM 6309 O O . VAL A 1 847 ? 7.674 9.340 9.221 1.00 93.19 847 VAL A O 1
ATOM 6312 N N . ALA A 1 848 ? 8.988 8.330 7.696 1.00 91.31 848 ALA A N 1
ATOM 6313 C CA . ALA A 1 848 ? 9.342 7.185 8.530 1.00 91.31 848 ALA A CA 1
ATOM 6314 C C . ALA A 1 848 ? 9.989 7.609 9.859 1.00 91.31 848 ALA A C 1
ATOM 6316 O O . ALA A 1 848 ? 9.655 7.063 10.906 1.00 91.31 848 ALA A O 1
ATOM 6317 N N . GLN A 1 849 ? 10.860 8.626 9.877 1.00 91.50 849 GLN A N 1
ATOM 6318 C CA . GLN A 1 849 ? 11.421 9.120 11.139 1.00 91.50 849 GLN A CA 1
ATOM 6319 C C . GLN A 1 849 ? 10.356 9.726 12.055 1.00 91.50 849 GLN A C 1
ATOM 6321 O O . GLN A 1 849 ? 10.386 9.488 13.262 1.00 91.50 849 GLN A O 1
ATOM 6326 N N . ILE A 1 850 ? 9.433 10.523 11.510 1.00 88.81 850 ILE A N 1
ATOM 6327 C CA . ILE A 1 850 ? 8.402 11.189 12.317 1.00 88.81 850 ILE A CA 1
ATOM 6328 C C . ILE A 1 850 ? 7.407 10.167 12.884 1.00 88.81 850 ILE A C 1
ATOM 6330 O O . ILE A 1 850 ? 6.985 10.310 14.036 1.00 88.81 850 ILE A O 1
ATOM 6334 N N . VAL A 1 851 ? 7.050 9.157 12.086 1.00 86.25 851 VAL A N 1
ATOM 6335 C CA . VAL A 1 851 ? 5.989 8.190 12.394 1.00 86.25 851 VAL A CA 1
ATOM 6336 C C . VAL A 1 851 ? 6.528 6.935 13.087 1.00 86.25 851 VAL A C 1
ATOM 6338 O O . VAL A 1 851 ? 6.070 6.604 14.181 1.00 86.25 851 VAL A O 1
ATOM 6341 N N . ASP A 1 852 ? 7.517 6.273 12.488 1.00 85.12 852 ASP A N 1
ATOM 6342 C CA . ASP A 1 852 ? 7.943 4.909 12.842 1.00 85.12 852 ASP A CA 1
ATOM 6343 C C . ASP A 1 852 ? 9.206 4.855 13.711 1.00 85.12 852 ASP A C 1
ATOM 6345 O O . ASP A 1 852 ? 9.515 3.812 14.290 1.00 85.12 852 ASP A O 1
ATOM 6349 N N . ARG A 1 853 ? 9.957 5.963 13.787 1.00 88.75 853 ARG A N 1
ATOM 6350 C CA . ARG A 1 853 ? 11.228 6.093 14.531 1.00 88.75 853 ARG A CA 1
ATOM 6351 C C . ARG A 1 853 ? 12.186 4.903 14.307 1.00 88.75 853 ARG A C 1
ATOM 6353 O O . ARG A 1 853 ? 12.599 4.260 15.273 1.00 88.75 853 ARG A O 1
ATOM 6360 N N . PRO A 1 854 ? 12.575 4.602 13.054 1.00 87.44 854 PRO A N 1
ATOM 6361 C CA . PRO A 1 854 ? 13.480 3.505 12.686 1.00 87.44 854 PRO A CA 1
ATOM 6362 C C . PRO A 1 854 ? 14.799 3.465 13.459 1.00 87.44 854 PRO A C 1
ATOM 6364 O O . PRO A 1 854 ? 15.305 2.376 13.731 1.00 87.44 854 PRO A O 1
ATOM 6367 N N . SER A 1 855 ? 15.328 4.625 13.866 1.00 85.94 855 SER A N 1
ATOM 6368 C CA . SER A 1 855 ? 16.510 4.728 14.732 1.00 85.94 855 SER A CA 1
ATOM 6369 C C . SER A 1 855 ? 16.322 4.107 16.120 1.00 85.94 855 SER A C 1
ATOM 6371 O O . SER A 1 855 ? 17.303 3.765 16.780 1.00 85.94 855 SER A O 1
ATOM 6373 N N . GLY A 1 856 ? 15.075 3.960 16.567 1.00 84.44 856 GLY A N 1
ATOM 6374 C CA . GLY A 1 856 ? 14.717 3.728 17.957 1.00 84.44 856 GLY A CA 1
ATOM 6375 C C . GLY A 1 856 ? 14.750 5.021 18.767 1.00 84.44 856 GLY A C 1
ATOM 6376 O O . GLY A 1 856 ? 14.739 6.126 18.222 1.00 84.44 856 GLY A O 1
ATOM 6377 N N . GLY A 1 857 ? 14.802 4.872 20.085 1.00 81.62 857 GLY A N 1
ATOM 6378 C CA . GLY A 1 857 ? 14.969 5.965 21.037 1.00 81.62 857 GLY A CA 1
ATOM 6379 C C . GLY A 1 857 ? 15.727 5.508 22.280 1.00 81.62 857 GLY A C 1
ATOM 6380 O O . GLY A 1 857 ? 16.307 4.427 22.303 1.00 81.62 857 GLY A O 1
ATOM 6381 N N . GLU A 1 858 ? 15.729 6.318 23.337 1.00 71.19 858 GLU A N 1
ATOM 6382 C CA . GLU A 1 858 ? 16.458 6.008 24.582 1.00 71.19 858 GLU A CA 1
ATOM 6383 C C . GLU A 1 858 ? 16.027 4.672 25.228 1.00 71.19 858 GLU A C 1
ATOM 6385 O O . GLU A 1 858 ? 16.858 3.946 25.769 1.00 71.19 858 GLU A O 1
ATOM 6390 N N . TYR A 1 859 ? 14.743 4.318 25.117 1.00 63.81 859 TYR A N 1
ATOM 6391 C CA . TYR A 1 859 ? 14.144 3.139 25.762 1.00 63.81 859 TYR A CA 1
ATOM 6392 C C . TYR A 1 859 ? 13.633 2.078 24.773 1.00 63.81 859 TYR A C 1
ATOM 6394 O O . TYR A 1 859 ? 13.098 1.053 25.192 1.00 63.81 859 TYR A O 1
ATOM 6402 N N . LEU A 1 860 ? 13.768 2.321 23.466 1.00 68.69 860 LEU A N 1
ATOM 6403 C CA . LEU A 1 860 ? 13.264 1.456 22.396 1.00 68.69 860 LEU A CA 1
ATOM 6404 C C . LEU A 1 860 ? 14.387 1.190 21.394 1.00 68.69 860 LEU A C 1
ATOM 6406 O O . LEU A 1 860 ? 14.963 2.131 20.852 1.00 68.69 860 LEU A O 1
ATOM 6410 N N . GLY A 1 861 ? 14.693 -0.082 21.136 1.00 70.25 861 GLY A N 1
ATOM 6411 C CA . GLY A 1 861 ? 15.666 -0.454 20.108 1.00 70.25 861 GLY A CA 1
ATOM 6412 C C . GLY A 1 861 ? 15.168 -0.078 18.712 1.00 70.25 861 GLY A C 1
ATOM 6413 O O . GLY A 1 861 ? 13.997 -0.295 18.402 1.00 70.25 861 GLY A O 1
ATOM 6414 N N . GLY A 1 862 ? 16.047 0.490 17.884 1.00 79.38 862 GLY A N 1
ATOM 6415 C CA . GLY A 1 862 ? 15.754 0.747 16.474 1.00 79.38 862 GLY A CA 1
ATOM 6416 C C . GLY A 1 862 ? 15.611 -0.548 15.684 1.00 79.38 862 GLY A C 1
ATOM 6417 O O . GLY A 1 862 ? 16.281 -1.537 15.985 1.00 79.38 862 GLY A O 1
ATOM 6418 N N . TRP A 1 863 ? 14.730 -0.546 14.686 1.00 83.38 863 TRP A N 1
ATOM 6419 C CA . TRP A 1 863 ? 14.481 -1.711 13.835 1.00 83.38 863 TRP A CA 1
ATOM 6420 C C . TRP A 1 863 ? 15.245 -1.661 12.506 1.00 83.38 863 TRP A C 1
ATOM 6422 O O . TRP A 1 863 ? 15.475 -2.720 11.924 1.00 83.38 863 TRP A O 1
ATOM 6432 N N . ASP A 1 864 ? 15.680 -0.479 12.041 1.00 85.62 864 ASP A N 1
ATOM 6433 C CA . ASP A 1 864 ? 16.588 -0.355 10.890 1.00 85.62 864 ASP A CA 1
ATOM 6434 C C . ASP A 1 864 ? 18.040 -0.194 11.389 1.00 85.62 864 ASP A C 1
ATOM 6436 O O . ASP A 1 864 ? 18.414 0.882 11.876 1.00 85.62 864 ASP A O 1
ATOM 6440 N N . PRO A 1 865 ? 18.889 -1.233 11.256 1.00 80.81 865 PRO A N 1
ATOM 6441 C CA . PRO A 1 865 ? 20.270 -1.194 11.730 1.00 80.81 865 PRO A CA 1
ATOM 6442 C C . PRO A 1 865 ? 21.157 -0.213 10.948 1.00 80.81 865 PRO A C 1
ATOM 6444 O O . PRO A 1 865 ? 22.212 0.173 11.447 1.00 80.81 865 PRO A O 1
ATOM 6447 N N . HIS A 1 866 ? 20.747 0.216 9.752 1.00 88.38 866 HIS A N 1
ATOM 6448 C CA . HIS A 1 866 ? 21.492 1.144 8.898 1.00 88.38 866 HIS A CA 1
ATOM 6449 C C . HIS A 1 866 ? 21.020 2.594 9.039 1.00 88.38 866 HIS A C 1
ATOM 6451 O O . HIS A 1 866 ? 21.613 3.501 8.447 1.00 88.38 866 HIS A O 1
ATOM 6457 N N . TRP A 1 867 ? 19.965 2.849 9.820 1.00 92.00 867 TRP A N 1
ATOM 6458 C CA . TRP A 1 867 ? 19.416 4.195 9.961 1.00 92.00 867 TRP A CA 1
ATOM 6459 C C . TRP A 1 867 ? 20.428 5.177 10.549 1.00 92.00 867 TRP A C 1
ATOM 6461 O O . TRP A 1 867 ? 20.557 6.299 10.066 1.00 92.00 867 TRP A O 1
ATOM 6471 N N . TRP A 1 868 ? 21.196 4.734 11.545 1.00 86.44 868 TRP A N 1
ATOM 6472 C CA . TRP A 1 868 ? 22.244 5.535 12.180 1.00 86.44 868 TRP A CA 1
ATOM 6473 C C . TRP A 1 868 ? 23.425 5.837 11.249 1.00 86.44 868 TRP A C 1
ATOM 6475 O O . TRP A 1 868 ? 24.012 6.911 11.359 1.00 86.44 868 TRP A O 1
ATOM 6485 N N . ASP A 1 869 ? 23.738 4.948 10.302 1.00 86.31 869 ASP A N 1
ATOM 6486 C CA . ASP A 1 869 ? 24.770 5.198 9.287 1.00 86.31 869 ASP A CA 1
ATOM 6487 C C . ASP A 1 869 ? 24.306 6.250 8.269 1.00 86.31 869 ASP A C 1
ATOM 6489 O O . ASP A 1 869 ? 25.088 7.096 7.821 1.00 86.31 869 ASP A O 1
ATOM 6493 N N . ARG A 1 870 ? 23.015 6.224 7.910 1.00 91.69 870 ARG A N 1
ATOM 6494 C CA . ARG A 1 870 ? 22.404 7.208 7.007 1.00 91.69 870 ARG A CA 1
ATOM 6495 C C . ARG A 1 870 ? 22.232 8.566 7.688 1.00 91.69 870 ARG A C 1
ATOM 6497 O O . ARG A 1 870 ? 22.625 9.586 7.116 1.00 91.69 870 ARG A O 1
ATOM 6504 N N . TYR A 1 871 ? 21.692 8.568 8.904 1.00 94.00 871 TYR A N 1
ATOM 6505 C CA . TYR A 1 871 ? 21.304 9.752 9.668 1.00 94.00 871 TYR A CA 1
ATOM 6506 C C . TYR A 1 871 ? 21.910 9.763 11.081 1.00 94.00 871 TYR A C 1
ATOM 6508 O O . TYR A 1 871 ? 21.176 9.638 12.064 1.00 94.00 871 TYR A O 1
ATOM 6516 N N . PRO A 1 872 ? 23.233 9.973 11.218 1.00 86.12 872 PRO A N 1
ATOM 6517 C CA . PRO A 1 872 ? 23.856 10.137 12.526 1.00 86.12 872 PRO A CA 1
ATOM 6518 C C . PRO A 1 872 ? 23.174 11.248 13.337 1.00 86.12 872 PRO A C 1
ATOM 6520 O O . PRO A 1 872 ? 23.121 12.406 12.897 1.00 86.12 872 PRO A O 1
ATOM 6523 N N . GLY A 1 873 ? 22.650 10.888 14.513 1.00 71.81 873 GLY A N 1
ATOM 6524 C CA . GLY A 1 873 ? 22.013 11.809 15.452 1.00 71.81 873 GLY A CA 1
ATOM 6525 C C . GLY A 1 873 ? 23.052 12.700 16.127 1.00 71.81 873 GLY A C 1
ATOM 6526 O O . GLY A 1 873 ? 23.675 12.290 17.107 1.00 71.81 873 GLY A O 1
ATOM 6527 N N . TRP A 1 874 ? 23.247 13.901 15.583 1.00 63.38 874 TRP A N 1
ATOM 6528 C CA . TRP A 1 874 ? 24.178 14.906 16.104 1.00 63.38 874 TRP A CA 1
ATOM 6529 C C . TRP A 1 874 ? 23.576 15.650 17.299 1.00 63.38 874 TRP A C 1
ATOM 6531 O O . TRP A 1 874 ? 22.517 16.292 17.115 1.00 63.38 874 TRP A O 1
#